Protein AF-A0A364ND54-F1 (afdb_monomer)

Mean predicted aligned error: 20.55 Å

pLDDT: mean 77.47, std 21.8, range [22.64, 97.38]

Radius of gyration: 62.03 Å; Cα contacts (8 Å, |Δi|>4): 1416; chains: 1; bounding box: 139×122×143 Å

Sequence (937 aa):
MTSRGRRSAYSSRDASPETRPEPYDPLRTETDPIELARLSEPSPDGRRTPGARGRSPDPLLSTPQEGLRPATPFGLSQSQSQYTPVTARNASPRPTVRSTRESTYTLNSLYYNKSRDADTQALVDRRAGELAQWHIYWTTPALVVSLFLAGFAAAVGHHLFYMHLNGQPATAQLKMVRYGTALAFFVKSTLVGTVIMCNRQRIWYTFRRKAMTINGIDGLFSATEDPTQFFLNWEMTKSGKLATFMAACTWLIPIASVLSPASLTSELRTLTEVDTCSAATLNFAQESTYDFRSMTSFYEKSLNFYNTTDIEAKKEGWFDYYDQPSKNARRLAFSSVYLQKPQPRENAAATFCGPGWNCTYAVNFMGPGYKCDDIEDAEKANAPFSFDLLAPKGNLTYYANVDEGDYEHQDPEKEGRSLGVMKSEPSIWIGYAINTSRLYDDDSPFRKTWEYVHEPKMFKCVMHYTNYTFEMKYNPKQNATRKQRNFVRPVIDTTVQWDESAETWTASPEKNFIRPDDDVGEYKLTATYHTLGALLRTFLRGTIEKNSVLITHTDLSETRLVNSSTAYPLVDLKTEMQDFFEDILITLFSEPNLVAGERQDVTCERSQTRMVYVYYKHSLWIGYAIVIATTFVFILVGAWSLHRNGVASDVLFSRIMATTRNPTLDQLSVGACLGGDPFPKELTKTKLRFGVLLENEPREGPLGKVEHCCFGTVGETKEIVKGGTYAGLKKWREDAVDEKEPLLSQCYHAYRRTEDIDRKGLFFSPGCLQICRPTPLYAATSRAEIVAYLHDAERGKIPTMTSATGSFDNSALSDETLESARSTKSKSVYTIRALDPSEYDFGTDETCAPIGSTPELLQEKAVKEEWAGMRVDLWDTGRDNNLLVKVQYWWRFEEIPDDEKTMDNMQRMGWRQCLHDIMYLGPKDGTEGAGEVEILE

Structure (mmCIF, N/CA/C/O backbone):
data_AF-A0A364ND54-F1
#
_entry.id   AF-A0A364ND54-F1
#
loop_
_atom_site.group_PDB
_atom_site.id
_atom_site.type_symbol
_atom_site.label_atom_id
_atom_site.label_alt_id
_atom_site.label_comp_id
_atom_site.label_asym_id
_atom_site.label_entity_id
_atom_site.label_seq_id
_atom_site.pdbx_PDB_ins_code
_atom_site.Cartn_x
_atom_site.Cartn_y
_atom_site.Cartn_z
_atom_site.occupancy
_atom_site.B_iso_or_equiv
_atom_site.auth_seq_id
_atom_site.auth_comp_id
_atom_site.auth_asym_id
_atom_site.auth_atom_id
_atom_site.pdbx_PDB_model_num
ATOM 1 N N . MET A 1 1 ? 36.980 -17.328 61.518 1.00 29.22 1 MET A N 1
ATOM 2 C CA . MET A 1 1 ? 38.121 -16.390 61.609 1.00 29.22 1 MET A CA 1
ATOM 3 C C . MET A 1 1 ? 37.597 -15.034 61.131 1.00 29.22 1 MET A C 1
ATOM 5 O O . MET A 1 1 ? 37.152 -14.970 60.000 1.00 29.22 1 MET A O 1
ATOM 9 N N . THR A 1 2 ? 37.181 -14.155 62.058 1.00 24.70 2 THR A N 1
ATOM 10 C CA . THR A 1 2 ? 37.876 -12.914 62.529 1.00 24.70 2 THR A CA 1
ATOM 11 C C . THR A 1 2 ? 37.548 -11.677 61.667 1.00 24.70 2 THR A C 1
ATOM 13 O O . THR A 1 2 ? 37.838 -11.714 60.483 1.00 24.70 2 THR A O 1
ATOM 16 N N . SER A 1 3 ? 36.983 -10.560 62.166 1.00 27.64 3 SER A N 1
ATOM 17 C CA . SER A 1 3 ? 36.490 -10.212 63.524 1.00 27.64 3 SER A CA 1
ATOM 18 C C . SER A 1 3 ? 35.541 -8.977 63.542 1.00 27.64 3 SER A C 1
ATOM 20 O O . SER A 1 3 ? 35.569 -8.165 62.628 1.00 27.64 3 SER A O 1
ATOM 22 N N . ARG A 1 4 ? 34.736 -8.852 64.620 1.00 28.45 4 ARG A N 1
ATOM 23 C CA . ARG A 1 4 ? 33.782 -7.771 65.044 1.00 28.45 4 ARG A CA 1
ATOM 24 C C . ARG A 1 4 ? 34.292 -6.317 64.837 1.00 28.45 4 ARG A C 1
ATOM 26 O O . ARG A 1 4 ? 35.499 -6.131 64.883 1.00 28.45 4 ARG A O 1
ATOM 33 N N . GLY A 1 5 ? 33.491 -5.234 64.750 1.00 26.89 5 GLY A N 1
ATOM 34 C CA . GLY A 1 5 ? 32.036 -4.931 64.917 1.00 26.89 5 GLY A CA 1
ATOM 35 C C . GLY A 1 5 ? 31.759 -3.456 64.473 1.00 26.89 5 GLY A C 1
ATOM 36 O O . GLY A 1 5 ? 32.576 -2.946 63.722 1.00 26.89 5 GLY A O 1
ATOM 37 N N . ARG A 1 6 ? 30.746 -2.647 64.875 1.00 26.97 6 ARG A N 1
ATOM 38 C CA . ARG A 1 6 ? 29.567 -2.702 65.794 1.00 26.97 6 ARG A CA 1
ATOM 39 C C . ARG A 1 6 ? 28.661 -1.436 65.535 1.00 26.97 6 ARG A C 1
ATOM 41 O O . ARG A 1 6 ? 29.173 -0.483 64.962 1.00 26.97 6 ARG A O 1
ATOM 48 N N . ARG A 1 7 ? 27.421 -1.367 66.084 1.00 25.02 7 ARG A N 1
ATOM 49 C CA . ARG A 1 7 ? 26.320 -0.334 65.956 1.00 25.02 7 ARG A CA 1
ATOM 50 C C . ARG A 1 7 ? 25.372 -0.600 64.749 1.00 25.02 7 ARG A C 1
ATOM 52 O O . ARG A 1 7 ? 25.896 -0.764 63.661 1.00 25.02 7 ARG A O 1
ATOM 59 N N . SER A 1 8 ? 24.038 -0.809 64.829 1.00 22.64 8 SER A N 1
ATOM 60 C CA . SER A 1 8 ? 22.907 -0.325 65.684 1.00 22.64 8 SER A CA 1
ATOM 61 C C . SER A 1 8 ? 22.381 1.062 65.267 1.00 22.64 8 SER A C 1
ATOM 63 O O . SER A 1 8 ? 23.207 1.963 65.198 1.00 22.64 8 SER A O 1
ATOM 65 N N . ALA A 1 9 ? 21.077 1.347 65.075 1.00 22.72 9 ALA A N 1
ATOM 66 C CA . ALA A 1 9 ? 19.834 0.537 64.994 1.00 22.72 9 ALA A CA 1
ATOM 67 C C . ALA A 1 9 ? 18.673 1.393 64.389 1.00 22.72 9 ALA A C 1
ATOM 69 O O . ALA A 1 9 ? 18.921 2.525 63.989 1.00 22.72 9 ALA A O 1
ATOM 70 N N . TYR A 1 10 ? 17.435 0.866 64.421 1.00 25.19 10 TYR A N 1
ATOM 71 C CA . TYR A 1 10 ? 16.130 1.471 64.065 1.00 25.19 10 TYR A CA 1
ATOM 72 C C . TYR A 1 10 ? 15.666 1.419 62.598 1.00 25.19 10 TYR A C 1
ATOM 74 O O . TYR A 1 10 ? 15.738 2.381 61.843 1.00 25.19 10 TYR A O 1
ATOM 82 N N . SER A 1 11 ? 15.042 0.283 62.270 1.00 25.55 11 SER A N 1
ATOM 83 C CA . SER A 1 11 ? 13.761 0.274 61.553 1.00 25.55 11 SER A CA 1
ATOM 84 C C . SER A 1 11 ? 12.656 0.509 62.591 1.00 25.55 11 SER A C 1
ATOM 86 O O . SER A 1 11 ? 12.653 -0.165 63.624 1.00 25.55 11 SER A O 1
ATOM 88 N N . SER A 1 12 ? 11.738 1.444 62.342 1.00 24.80 12 SER A N 1
ATOM 89 C CA . SER A 1 12 ? 10.510 1.572 63.128 1.00 24.80 12 SER A CA 1
ATOM 90 C C . SER A 1 12 ? 9.470 0.559 62.643 1.00 24.80 12 SER A C 1
ATOM 92 O O . SER A 1 12 ? 9.077 0.541 61.478 1.00 24.80 12 SER A O 1
ATOM 94 N N . ARG A 1 13 ? 9.025 -0.295 63.567 1.00 25.62 13 ARG A N 1
ATOM 95 C CA . ARG A 1 13 ? 7.655 -0.808 63.577 1.00 25.62 13 ARG A CA 1
ATOM 96 C C . ARG A 1 13 ? 6.924 0.083 64.569 1.00 25.62 13 ARG A C 1
ATOM 98 O O . ARG A 1 13 ? 7.332 0.091 65.726 1.00 25.62 13 ARG A O 1
ATOM 105 N N . ASP A 1 14 ? 5.874 0.762 64.136 1.00 24.30 14 ASP A N 1
ATOM 106 C CA . ASP A 1 14 ? 4.852 1.261 65.053 1.00 24.30 14 ASP A CA 1
ATOM 107 C C . ASP A 1 14 ? 3.580 0.425 64.889 1.00 24.30 14 ASP A C 1
ATOM 109 O O . ASP A 1 14 ? 3.388 -0.262 63.881 1.00 24.30 14 ASP A O 1
ATOM 113 N N . ALA A 1 15 ? 2.811 0.351 65.971 1.00 26.30 15 ALA A N 1
ATOM 114 C CA . ALA A 1 15 ? 1.828 -0.699 66.200 1.00 26.30 15 ALA A CA 1
ATOM 115 C C . ALA A 1 15 ? 0.475 -0.438 65.519 1.00 26.30 15 ALA A C 1
ATOM 117 O O . ALA A 1 15 ? 0.151 0.688 65.145 1.00 26.30 15 ALA A O 1
ATOM 118 N N . SER A 1 16 ? -0.346 -1.488 65.433 1.00 29.72 16 SER A N 1
ATOM 119 C CA . SER A 1 16 ? -1.775 -1.354 65.147 1.00 29.72 16 SER A CA 1
ATOM 120 C C . SER A 1 16 ? -2.444 -0.403 66.149 1.00 29.72 16 SER A C 1
ATOM 122 O O . SER A 1 16 ? -2.256 -0.586 67.355 1.00 29.72 16 SER A O 1
ATOM 124 N N . PRO A 1 17 ? -3.298 0.528 65.699 1.00 29.91 17 PRO A N 1
ATOM 125 C CA . PRO A 1 17 ? -4.340 1.089 66.540 1.00 29.91 17 PRO A CA 1
ATOM 126 C C . PRO A 1 17 ? -5.474 0.063 66.669 1.00 29.91 17 PRO A C 1
ATOM 128 O O . PRO A 1 17 ? -6.091 -0.321 65.674 1.00 29.91 17 PRO A O 1
ATOM 131 N N . GLU A 1 18 ? -5.782 -0.364 67.893 1.00 35.56 18 GLU A N 1
ATOM 132 C CA . GLU A 1 18 ? -7.069 -0.994 68.203 1.00 35.56 18 GLU A CA 1
ATOM 133 C C . GLU A 1 18 ? -8.176 0.073 68.187 1.00 35.56 18 GLU A C 1
ATOM 135 O O . GLU A 1 18 ? -8.581 0.592 69.225 1.00 35.56 18 GLU A O 1
ATOM 140 N N . THR A 1 19 ? -8.683 0.410 67.003 1.00 31.22 19 THR A N 1
ATOM 141 C CA . THR A 1 19 ? -9.905 1.213 66.843 1.00 31.22 19 THR A CA 1
ATOM 142 C C . THR A 1 19 ? -10.722 0.680 65.676 1.00 31.22 19 THR A C 1
ATOM 144 O O . THR A 1 19 ? -10.182 0.463 64.592 1.00 31.22 19 THR A O 1
ATOM 147 N N . ARG A 1 20 ? -12.028 0.472 65.897 1.00 33.88 20 ARG A N 1
ATOM 148 C CA . ARG A 1 20 ? -12.983 0.073 64.849 1.00 33.88 20 ARG A CA 1
ATOM 149 C C . ARG A 1 20 ? -12.904 1.049 63.663 1.00 33.88 20 ARG A C 1
ATOM 151 O O . ARG A 1 20 ? -12.904 2.253 63.919 1.00 33.88 20 ARG A O 1
ATOM 158 N N . PRO A 1 21 ? -12.905 0.581 62.404 1.00 30.84 21 PRO A N 1
ATOM 159 C CA . PRO A 1 21 ? -13.166 1.457 61.271 1.00 30.84 21 PRO A CA 1
ATOM 160 C C . PRO A 1 21 ? -14.627 1.919 61.331 1.00 30.84 21 PRO A C 1
ATOM 162 O O . PRO A 1 21 ? -15.536 1.089 61.331 1.00 30.84 21 PRO A O 1
ATOM 165 N N . GLU A 1 22 ? -14.853 3.230 61.391 1.00 37.72 22 GLU A N 1
ATOM 166 C CA . GLU A 1 22 ? -16.148 3.807 61.017 1.00 37.72 22 GLU A CA 1
ATOM 167 C C . GLU A 1 22 ? -16.327 3.756 59.484 1.00 37.72 22 GLU A C 1
ATOM 169 O O . GLU A 1 22 ? -15.338 3.590 58.758 1.00 37.72 22 GLU A O 1
ATOM 174 N N . PRO A 1 23 ? -17.566 3.873 58.965 1.00 35.34 23 PRO A N 1
ATOM 175 C CA . PRO A 1 23 ? -17.819 3.886 57.527 1.00 35.34 23 PRO A CA 1
ATOM 176 C C . PRO A 1 23 ? -17.063 5.012 56.810 1.00 35.34 23 PRO A C 1
ATOM 178 O O . PRO A 1 23 ? -16.914 6.118 57.327 1.00 35.34 23 PRO A O 1
ATOM 181 N N . TYR A 1 24 ? -16.599 4.730 55.594 1.00 35.66 24 TYR A N 1
ATOM 182 C CA . TYR A 1 24 ? -15.841 5.676 54.777 1.00 35.66 24 TYR A CA 1
ATOM 183 C C . TYR A 1 24 ? -16.745 6.790 54.215 1.00 35.66 24 TYR A C 1
ATOM 185 O O . TYR A 1 24 ? -17.520 6.554 53.290 1.00 35.66 24 TYR A O 1
ATOM 193 N N . ASP A 1 25 ? -16.612 8.001 54.761 1.00 40.47 25 ASP A N 1
ATOM 194 C CA . ASP A 1 25 ? -17.235 9.237 54.263 1.00 40.47 25 ASP A CA 1
ATOM 195 C C . ASP A 1 25 ? -16.256 9.993 53.332 1.00 40.47 25 ASP A C 1
ATOM 197 O O . ASP A 1 25 ? -15.161 10.364 53.772 1.00 40.47 25 ASP A O 1
ATOM 201 N N . PRO A 1 26 ? -16.605 10.233 52.051 1.00 37.75 26 PRO A N 1
ATOM 202 C CA . PRO A 1 26 ? -15.714 10.870 51.083 1.00 37.75 26 PRO A CA 1
ATOM 203 C C . PRO A 1 26 ? -15.603 12.407 51.191 1.00 37.75 26 PRO A C 1
ATOM 205 O O . PRO A 1 26 ? -14.864 12.991 50.400 1.00 37.75 26 PRO A O 1
ATOM 208 N N . LEU A 1 27 ? -16.303 13.088 52.112 1.00 43.00 27 LEU A N 1
ATOM 209 C CA . LEU A 1 27 ? -16.445 14.560 52.092 1.00 43.00 27 LEU A CA 1
ATOM 210 C C . LEU A 1 27 ? -15.583 15.358 53.095 1.00 43.00 27 LEU A C 1
ATOM 212 O O . LEU A 1 27 ? -15.770 16.567 53.242 1.00 43.00 27 LEU A O 1
ATOM 216 N N . ARG A 1 28 ? -14.608 14.743 53.779 1.00 34.09 28 ARG A N 1
ATOM 217 C CA . ARG A 1 28 ? -13.823 15.423 54.833 1.00 34.09 28 ARG A CA 1
ATOM 218 C C . ARG A 1 28 ? -12.463 15.962 54.358 1.00 34.09 28 ARG A C 1
ATOM 220 O O . ARG A 1 28 ? -11.417 15.403 54.673 1.00 34.09 28 ARG A O 1
ATOM 227 N N . THR A 1 29 ? -12.468 17.086 53.637 1.00 41.03 29 THR A N 1
ATOM 228 C CA . THR A 1 29 ? -11.254 17.744 53.107 1.00 41.03 29 THR A CA 1
ATOM 229 C C . THR A 1 29 ? -10.763 18.930 53.949 1.00 41.03 29 THR A C 1
ATOM 231 O O . THR A 1 29 ? -10.883 20.079 53.530 1.00 41.03 29 THR A O 1
AT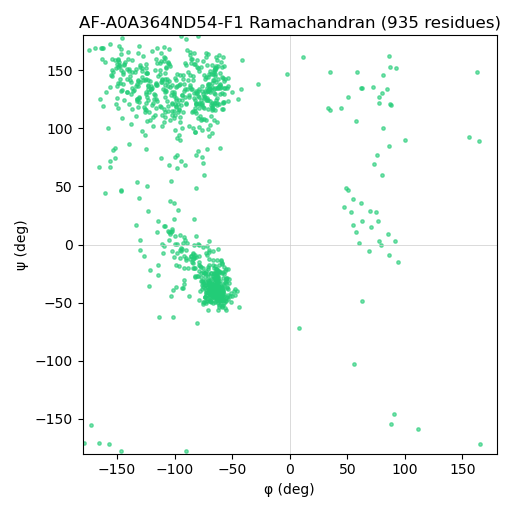OM 234 N N . GLU A 1 30 ? -10.133 18.669 55.097 1.00 36.59 30 GLU A N 1
ATOM 235 C CA . GLU A 1 30 ? -9.205 19.627 55.720 1.00 36.59 30 GLU A CA 1
ATOM 236 C C . GLU A 1 30 ? -7.956 18.892 56.238 1.00 36.59 30 GLU A C 1
ATOM 238 O O . GLU A 1 30 ? -8.060 17.853 56.883 1.00 36.59 30 GLU A O 1
ATOM 243 N N . THR A 1 31 ? -6.774 19.460 55.968 1.00 38.62 31 THR A N 1
ATOM 244 C CA . THR A 1 31 ? -5.422 18.930 56.268 1.00 38.62 31 THR A CA 1
ATOM 245 C C . THR A 1 31 ? -4.903 17.756 55.421 1.00 38.62 31 THR A C 1
ATOM 247 O O . THR A 1 31 ? -4.608 16.687 55.935 1.00 38.62 31 THR A O 1
ATOM 250 N N . ASP A 1 32 ? -4.617 18.030 54.143 1.00 31.77 32 ASP A N 1
ATOM 251 C CA . ASP A 1 32 ? -3.506 17.372 53.436 1.00 31.77 32 ASP A CA 1
ATOM 252 C C . ASP A 1 32 ? -2.766 18.404 52.550 1.00 31.77 32 ASP A C 1
ATOM 254 O O . ASP A 1 32 ? -3.402 19.057 51.714 1.00 31.77 32 ASP A O 1
ATOM 258 N N . PRO A 1 33 ? -1.452 18.650 52.735 1.00 36.56 33 PRO A N 1
ATOM 259 C CA . PRO A 1 33 ? -0.701 19.594 51.910 1.00 36.56 33 PRO A CA 1
ATOM 260 C C . PRO A 1 33 ? -0.262 18.950 50.586 1.00 36.56 33 PRO A C 1
ATOM 262 O O . PRO A 1 33 ? 0.503 17.989 50.557 1.00 36.56 33 PRO A O 1
ATOM 265 N N . ILE A 1 34 ? -0.694 19.531 49.465 1.00 32.62 34 ILE A N 1
ATOM 266 C CA . ILE A 1 34 ? -0.328 19.071 48.118 1.00 32.62 34 ILE A CA 1
ATOM 267 C C . ILE A 1 34 ? 1.154 19.384 47.827 1.00 32.62 34 ILE A C 1
ATOM 269 O O . ILE A 1 34 ? 1.490 20.492 47.402 1.00 32.62 34 ILE A O 1
ATOM 273 N N . GLU A 1 35 ? 2.049 18.401 47.972 1.00 32.69 35 GLU A N 1
ATOM 274 C CA . GLU A 1 35 ? 3.421 18.485 47.440 1.00 32.69 35 GLU A CA 1
ATOM 275 C C . GLU A 1 35 ? 3.460 18.257 45.914 1.00 32.69 35 GLU A C 1
ATOM 277 O O . GLU A 1 35 ? 3.921 17.233 45.412 1.00 32.69 35 GLU A O 1
ATOM 282 N N . LEU A 1 36 ? 3.033 19.260 45.140 1.00 36.19 36 LEU A N 1
ATOM 283 C CA . LEU A 1 36 ? 3.310 19.342 43.698 1.00 36.19 36 LEU A CA 1
ATOM 284 C C . LEU A 1 36 ? 4.509 20.258 43.416 1.00 36.19 36 LEU A C 1
ATOM 286 O O . LEU A 1 36 ? 4.389 21.307 42.785 1.00 36.19 36 LEU A O 1
ATOM 290 N N . ALA A 1 37 ? 5.694 19.843 43.874 1.00 39.09 37 ALA A N 1
ATOM 291 C CA . ALA A 1 37 ? 6.944 20.544 43.582 1.00 39.09 37 ALA A CA 1
ATOM 292 C C . ALA A 1 37 ? 8.181 19.620 43.586 1.00 39.09 37 ALA A C 1
ATOM 294 O O . ALA A 1 37 ? 8.980 19.693 44.517 1.00 39.09 37 ALA A O 1
ATOM 295 N N . ARG A 1 38 ? 8.350 18.795 42.530 1.00 35.59 38 ARG A N 1
ATOM 296 C CA . ARG A 1 38 ? 9.637 18.327 41.927 1.00 35.59 38 ARG A CA 1
ATOM 297 C C . ARG A 1 38 ? 9.434 17.109 41.006 1.00 35.59 38 ARG A C 1
ATOM 299 O O . ARG A 1 38 ? 9.630 15.980 41.432 1.00 35.59 38 ARG A O 1
ATOM 306 N N . LEU A 1 39 ? 9.158 17.330 39.720 1.00 31.11 39 LEU A N 1
ATOM 307 C CA . LEU A 1 39 ? 9.501 16.372 38.653 1.00 31.11 39 LEU A CA 1
ATOM 308 C C . LEU A 1 39 ? 9.727 17.125 37.331 1.00 31.11 39 LEU A C 1
ATOM 310 O O . LEU A 1 39 ? 8.840 17.231 36.489 1.00 31.11 39 LEU A O 1
ATOM 314 N N . SER A 1 40 ? 10.935 17.665 37.155 1.00 30.92 40 SER A N 1
ATOM 315 C CA . SER A 1 40 ? 11.395 18.206 35.869 1.00 30.92 40 SER A CA 1
ATOM 316 C C . SER A 1 40 ? 12.929 18.217 35.784 1.00 30.92 40 SER A C 1
ATOM 318 O O . SER A 1 40 ? 13.554 19.275 35.823 1.00 30.92 40 SER A O 1
ATOM 320 N N . GLU A 1 41 ? 13.535 17.035 35.654 1.00 31.66 41 GLU A N 1
ATOM 321 C CA . GLU A 1 41 ? 14.938 16.878 35.241 1.00 31.66 41 GLU A CA 1
ATOM 322 C C . GLU A 1 41 ? 15.028 16.014 33.974 1.00 31.66 41 GLU A C 1
ATOM 324 O O . GLU A 1 41 ? 14.746 14.816 34.015 1.00 31.66 41 GLU A O 1
ATOM 329 N N . PRO A 1 42 ? 15.457 16.593 32.842 1.00 32.03 42 PRO A N 1
ATOM 330 C CA . PRO A 1 42 ? 16.060 15.862 31.738 1.00 32.03 42 PRO A CA 1
ATOM 331 C C . PRO A 1 42 ? 17.586 15.820 31.913 1.00 32.03 42 PRO A C 1
ATOM 333 O O . PRO A 1 42 ? 18.224 16.853 32.118 1.00 32.03 42 PRO A O 1
ATOM 336 N N . SER A 1 43 ? 18.179 14.634 31.766 1.00 28.39 43 SER A N 1
ATOM 337 C CA . SER A 1 43 ? 19.639 14.465 31.725 1.00 28.39 43 SER A CA 1
ATOM 338 C C . SER A 1 43 ? 20.260 15.221 30.531 1.00 28.39 43 SER A C 1
ATOM 340 O O . SER A 1 43 ? 19.705 15.145 29.428 1.00 28.39 43 SER A O 1
ATOM 342 N N . PRO A 1 44 ? 21.390 15.936 30.696 1.00 33.53 44 PRO A N 1
ATOM 343 C CA . PRO A 1 44 ? 22.013 16.687 29.614 1.00 33.53 44 PRO A CA 1
ATOM 344 C C . PRO A 1 44 ? 23.138 15.899 28.933 1.00 33.53 44 PRO A C 1
ATOM 346 O O . PRO A 1 44 ? 24.139 15.585 29.572 1.00 33.53 44 PRO A O 1
ATOM 349 N N . ASP A 1 45 ? 23.061 15.708 27.611 1.00 31.39 45 ASP A N 1
ATOM 350 C CA . ASP A 1 45 ? 24.290 15.568 26.822 1.00 31.39 45 ASP A CA 1
ATOM 351 C C . ASP A 1 45 ? 24.155 15.975 25.341 1.00 31.39 45 ASP A C 1
ATOM 353 O O . ASP A 1 45 ? 23.136 15.751 24.688 1.00 31.39 45 ASP A O 1
ATOM 357 N N . GLY A 1 46 ? 25.234 16.547 24.794 1.00 31.84 46 GLY A N 1
ATOM 358 C CA . GLY A 1 46 ? 25.521 16.498 23.354 1.00 31.84 46 GLY A CA 1
ATOM 359 C C . GLY A 1 46 ? 24.820 17.452 22.365 1.00 31.84 46 GLY A C 1
ATOM 360 O O . GLY A 1 46 ? 24.285 16.975 21.365 1.00 31.84 46 GLY A O 1
ATOM 361 N N . ARG A 1 47 ? 24.948 18.788 22.502 1.00 27.59 47 ARG A N 1
ATOM 362 C CA . ARG A 1 47 ? 24.998 19.725 21.338 1.00 27.59 47 ARG A CA 1
ATOM 363 C C . ARG A 1 47 ? 25.572 21.102 21.705 1.00 27.59 47 ARG A C 1
ATOM 365 O O . ARG A 1 47 ? 24.990 21.821 22.509 1.00 27.59 47 ARG A O 1
ATOM 372 N N . ARG A 1 48 ? 26.693 21.497 21.083 1.00 27.17 48 ARG A N 1
ATOM 373 C CA . ARG A 1 48 ? 27.273 22.853 21.198 1.00 27.17 48 ARG A CA 1
ATOM 374 C C . ARG A 1 48 ? 26.903 23.741 20.006 1.00 27.17 48 ARG A C 1
ATOM 376 O O . ARG A 1 48 ? 26.861 23.292 18.865 1.00 27.17 48 ARG A O 1
ATOM 383 N N . THR A 1 49 ? 26.656 25.006 20.322 1.00 31.77 49 THR A N 1
ATOM 384 C CA . THR A 1 49 ? 26.260 26.122 19.450 1.00 31.77 49 THR A CA 1
ATOM 385 C C . THR A 1 49 ? 27.464 26.891 18.867 1.00 31.77 49 THR A C 1
ATOM 387 O O . THR A 1 49 ? 28.594 26.690 19.315 1.00 31.77 49 THR A O 1
ATOM 390 N N . PRO A 1 50 ? 27.253 27.766 17.858 1.00 34.31 50 PRO A N 1
ATOM 391 C CA . PRO A 1 50 ? 28.321 28.537 17.216 1.00 34.31 50 PRO A CA 1
ATOM 392 C C . PRO A 1 50 ? 28.707 29.803 18.003 1.00 34.31 50 PRO A C 1
ATOM 394 O O . PRO A 1 50 ? 27.886 30.384 18.709 1.00 34.31 50 PRO A O 1
ATOM 397 N N . GLY A 1 51 ? 29.944 30.276 17.815 1.00 30.00 51 GLY A N 1
ATOM 398 C CA . GLY A 1 51 ? 30.456 31.540 18.361 1.00 30.00 51 GLY A CA 1
ATOM 399 C C . GLY A 1 51 ? 31.132 32.397 17.285 1.00 30.00 51 GLY A C 1
ATOM 400 O O . GLY A 1 51 ? 31.606 31.867 16.280 1.00 30.00 51 GLY A O 1
ATOM 401 N N . ALA A 1 52 ? 31.173 33.720 17.478 1.00 28.86 52 ALA A N 1
ATOM 402 C CA . ALA A 1 52 ? 31.684 34.664 16.482 1.00 28.86 52 ALA A CA 1
ATOM 403 C C . ALA A 1 52 ? 32.528 35.808 17.082 1.00 28.86 52 ALA A C 1
ATOM 405 O O . ALA A 1 52 ? 32.207 36.322 18.150 1.00 28.86 52 ALA A O 1
ATOM 406 N N . ARG A 1 53 ? 33.498 36.272 16.270 1.00 29.09 53 ARG A N 1
ATOM 407 C CA . ARG A 1 53 ? 34.318 37.511 16.345 1.00 29.09 53 ARG A CA 1
ATOM 408 C C . ARG A 1 53 ? 35.495 37.579 17.341 1.00 29.09 53 ARG A C 1
ATOM 410 O O . ARG A 1 53 ? 35.286 37.665 18.542 1.00 29.09 53 ARG A O 1
ATOM 417 N N . GLY A 1 54 ? 36.706 37.821 16.801 1.00 27.33 54 GLY A N 1
ATOM 418 C CA . GLY A 1 54 ? 37.666 38.743 17.441 1.00 27.33 54 GLY A CA 1
ATOM 419 C C . GLY A 1 54 ? 39.180 38.590 17.174 1.00 27.33 54 GLY A C 1
ATOM 420 O O . GLY A 1 54 ? 39.856 37.993 17.994 1.00 27.33 54 GLY A O 1
ATOM 421 N N . ARG A 1 55 ? 39.705 39.311 16.160 1.00 26.75 55 ARG A N 1
ATOM 422 C CA . ARG A 1 55 ? 41.114 39.776 15.954 1.00 26.75 55 ARG A CA 1
ATOM 423 C C . ARG A 1 55 ? 42.256 38.798 15.565 1.00 26.75 55 ARG A C 1
ATOM 425 O O . ARG A 1 55 ? 42.447 37.744 16.151 1.00 26.75 55 ARG A O 1
ATOM 432 N N . SER A 1 56 ? 43.049 39.276 14.595 1.00 27.17 56 SER A N 1
ATOM 433 C CA . SER A 1 56 ? 44.287 38.729 13.987 1.00 27.17 56 SER A CA 1
ATOM 434 C C . SER A 1 56 ? 45.570 39.300 14.670 1.00 27.17 56 SER A C 1
ATOM 436 O O . SER A 1 56 ? 45.383 40.116 15.581 1.00 27.17 56 SER A O 1
ATOM 438 N N . PRO A 1 57 ? 46.838 38.939 14.305 1.00 38.06 57 PRO A N 1
ATOM 439 C CA . PRO A 1 57 ? 47.408 38.952 12.933 1.00 38.06 57 PRO A CA 1
ATOM 440 C C . PRO A 1 57 ? 48.271 37.740 12.473 1.00 38.06 57 PRO A C 1
ATOM 442 O O . PRO A 1 57 ? 48.960 37.120 13.272 1.00 38.06 57 PRO A O 1
ATOM 445 N N . ASP A 1 58 ? 48.196 37.468 11.158 1.00 27.50 58 ASP A N 1
ATOM 446 C CA . ASP A 1 58 ? 49.209 37.129 10.116 1.00 27.50 58 ASP A CA 1
ATOM 447 C C . ASP A 1 58 ? 50.683 36.766 10.465 1.00 27.50 58 ASP A C 1
ATOM 449 O O . ASP A 1 58 ? 51.168 37.185 11.515 1.00 27.50 58 ASP A O 1
ATOM 453 N N . PRO A 1 59 ? 51.468 36.108 9.553 1.00 43.81 59 PRO A N 1
ATOM 454 C CA . PRO A 1 59 ? 51.212 35.884 8.105 1.00 43.81 59 PRO A CA 1
ATOM 455 C C . PRO A 1 59 ? 51.519 34.471 7.518 1.00 43.81 59 PRO A C 1
ATOM 457 O O . PRO A 1 59 ? 52.402 33.771 8.006 1.00 43.81 59 PRO A O 1
ATOM 460 N N . LEU A 1 60 ? 50.902 34.112 6.370 1.00 26.05 60 LEU A N 1
ATOM 461 C CA . LEU A 1 60 ? 51.570 33.937 5.044 1.00 26.05 60 LEU A CA 1
ATOM 462 C C . LEU A 1 60 ? 50.768 33.130 3.981 1.00 26.05 60 LEU A C 1
ATOM 464 O O . LEU A 1 60 ? 50.094 32.155 4.291 1.00 26.05 60 LEU A O 1
ATOM 468 N N . LEU A 1 61 ? 50.992 33.505 2.706 1.00 28.64 61 LEU A N 1
ATOM 469 C CA . LEU A 1 61 ? 50.737 32.781 1.433 1.00 28.64 61 LEU A CA 1
ATOM 470 C C . LEU A 1 61 ? 49.293 32.647 0.866 1.00 28.64 61 LEU A C 1
ATOM 472 O O . LEU A 1 61 ? 48.674 31.588 0.851 1.00 28.64 61 LEU A O 1
ATOM 476 N N . SER A 1 62 ? 48.840 33.760 0.267 1.00 26.42 62 SER A N 1
ATOM 477 C CA . SER A 1 62 ? 48.364 33.914 -1.140 1.00 26.42 62 SER A CA 1
ATOM 478 C C . SER A 1 62 ? 48.430 32.684 -2.082 1.00 26.42 62 SER A C 1
ATOM 480 O O . SER A 1 62 ? 49.422 31.962 -2.047 1.00 26.42 62 SER A O 1
ATOM 482 N N . THR A 1 63 ? 47.535 32.448 -3.062 1.00 28.34 63 THR A N 1
ATOM 483 C CA . THR A 1 63 ? 46.474 33.273 -3.718 1.00 28.34 63 THR A CA 1
ATOM 484 C C . THR A 1 63 ? 45.469 32.347 -4.473 1.00 28.34 63 THR A C 1
ATOM 486 O O . THR A 1 63 ? 45.752 31.155 -4.582 1.00 28.34 63 THR A O 1
ATOM 489 N N . PRO A 1 64 ? 44.295 32.821 -4.963 1.00 31.42 64 PRO A N 1
ATOM 490 C CA . PRO A 1 64 ? 43.071 32.002 -4.945 1.00 31.42 64 PRO A CA 1
ATOM 491 C C . PRO A 1 64 ? 42.460 31.581 -6.306 1.00 31.42 64 PRO A C 1
ATOM 493 O O . PRO A 1 64 ? 42.767 32.130 -7.361 1.00 31.42 64 PRO A O 1
ATOM 496 N N . GLN A 1 65 ? 41.495 30.652 -6.234 1.00 34.03 65 GLN A N 1
ATOM 497 C CA . GLN A 1 65 ? 40.372 30.534 -7.182 1.00 34.03 65 GLN A CA 1
ATOM 498 C C . GLN A 1 65 ? 39.310 31.602 -6.878 1.00 34.03 65 GLN A C 1
ATOM 500 O O . GLN A 1 65 ? 39.088 31.889 -5.704 1.00 34.03 65 GLN A O 1
ATOM 505 N N . GLU A 1 66 ? 38.525 32.047 -7.867 1.00 27.39 66 GLU A N 1
ATOM 506 C CA . GLU A 1 66 ? 37.182 32.562 -7.561 1.00 27.39 66 GLU A CA 1
ATOM 507 C C . GLU A 1 66 ? 36.168 32.439 -8.714 1.00 27.39 66 GLU A C 1
ATOM 509 O O . GLU A 1 66 ? 36.514 32.554 -9.886 1.00 27.39 66 GLU A O 1
ATOM 514 N N . GLY A 1 67 ? 34.897 32.258 -8.334 1.00 27.58 67 GLY A N 1
ATOM 515 C CA . GLY A 1 67 ? 33.774 33.004 -8.916 1.00 27.58 67 GLY A CA 1
ATOM 516 C C . GLY A 1 67 ? 33.210 32.539 -10.262 1.00 27.58 67 GLY A C 1
ATOM 517 O O . GLY A 1 67 ? 33.684 32.934 -11.321 1.00 27.58 67 GLY A O 1
ATOM 518 N N . LEU A 1 68 ? 32.090 31.808 -10.234 1.00 29.00 68 LEU A N 1
ATOM 519 C CA . LEU A 1 68 ? 31.335 31.429 -11.436 1.00 29.00 68 LEU A CA 1
ATOM 520 C C . LEU A 1 68 ? 29.877 31.915 -11.349 1.00 29.00 68 LEU A C 1
ATOM 522 O O . LEU A 1 68 ? 29.220 31.669 -10.338 1.00 29.00 68 LEU A O 1
ATOM 526 N N . ARG A 1 69 ? 29.372 32.455 -12.477 1.00 27.42 69 ARG A N 1
ATOM 527 C CA . ARG A 1 69 ? 27.979 32.862 -12.821 1.00 27.42 69 ARG A CA 1
ATOM 528 C C . ARG A 1 69 ? 27.590 34.331 -12.530 1.00 27.42 69 ARG A C 1
ATOM 530 O O . ARG A 1 69 ? 28.009 34.869 -11.515 1.00 27.42 69 ARG A O 1
ATOM 537 N N . PRO A 1 70 ? 26.627 34.907 -13.290 1.00 46.97 70 PRO A N 1
ATOM 538 C CA . PRO A 1 70 ? 26.362 34.710 -14.730 1.00 46.97 70 PRO A CA 1
ATOM 539 C C . PRO A 1 70 ? 26.002 36.014 -15.494 1.00 46.97 70 PRO A C 1
ATOM 541 O O . PRO A 1 70 ? 25.324 36.882 -14.952 1.00 46.97 70 PRO A O 1
ATOM 544 N N . ALA A 1 71 ? 26.315 36.107 -16.796 1.00 24.34 71 ALA A N 1
ATOM 545 C CA . ALA A 1 71 ? 25.750 37.149 -17.669 1.00 24.34 71 ALA A CA 1
ATOM 546 C C . ALA A 1 71 ? 25.609 36.713 -19.146 1.00 24.34 71 ALA A C 1
ATOM 548 O O . ALA A 1 71 ? 26.570 36.270 -19.765 1.00 24.34 71 ALA A O 1
ATOM 549 N N . THR A 1 72 ? 24.386 36.862 -19.672 1.00 28.22 72 THR A N 1
ATOM 550 C CA . THR A 1 72 ? 23.981 37.143 -21.075 1.00 28.22 72 THR A CA 1
ATOM 551 C C . THR A 1 72 ? 24.806 36.603 -22.267 1.00 28.22 72 THR A C 1
ATOM 553 O O . THR A 1 72 ? 25.897 37.106 -22.536 1.00 28.22 72 THR A O 1
ATOM 556 N N . PRO A 1 73 ? 24.225 35.734 -23.123 1.00 33.12 73 PRO A N 1
ATOM 557 C CA . PRO A 1 73 ? 24.815 35.337 -24.400 1.00 33.12 73 PRO A CA 1
ATOM 558 C C . PRO A 1 73 ? 24.280 36.181 -25.574 1.00 33.12 73 PRO A C 1
ATOM 560 O O . PRO A 1 73 ? 23.305 35.796 -26.207 1.00 33.12 73 PRO A O 1
ATOM 563 N N . PHE A 1 74 ? 24.920 37.309 -25.901 1.00 35.28 74 PHE A N 1
ATOM 564 C CA . PHE A 1 74 ? 24.779 37.960 -27.220 1.00 35.28 74 PHE A CA 1
ATOM 565 C C . PHE A 1 74 ? 26.030 38.786 -27.561 1.00 35.28 74 PHE A C 1
ATOM 567 O O . PHE A 1 74 ? 26.071 40.003 -27.398 1.00 35.28 74 PHE A O 1
ATOM 574 N N . GLY A 1 75 ? 27.067 38.102 -28.049 1.00 25.66 75 GLY A N 1
ATOM 575 C CA . GLY A 1 75 ? 28.250 38.724 -28.642 1.00 25.66 75 GLY A CA 1
ATOM 576 C C . GLY A 1 75 ? 28.148 38.737 -30.165 1.00 25.66 75 GLY A C 1
ATOM 577 O O . GLY A 1 75 ? 28.567 37.785 -30.814 1.00 25.66 75 GLY A O 1
ATOM 578 N N . LEU A 1 76 ? 27.604 39.813 -30.741 1.00 34.72 76 LEU A N 1
ATOM 579 C CA . LEU A 1 76 ? 27.760 40.098 -32.171 1.00 34.72 76 LEU A CA 1
ATOM 580 C C . LEU A 1 76 ? 29.242 40.396 -32.439 1.00 34.72 76 LEU A C 1
ATOM 582 O O . LEU A 1 76 ? 29.725 41.462 -32.057 1.00 34.72 76 LEU A O 1
ATOM 586 N N . SER A 1 77 ? 29.972 39.476 -33.076 1.00 28.66 77 SER A N 1
ATOM 587 C CA . SER A 1 77 ? 31.368 39.731 -33.435 1.00 28.66 77 SER A CA 1
ATOM 588 C C . SER A 1 77 ? 31.444 40.814 -34.514 1.00 28.66 77 SER A C 1
ATOM 590 O O . SER A 1 77 ? 30.950 40.667 -35.634 1.00 28.66 77 SER A O 1
ATOM 592 N N . GLN A 1 78 ? 32.058 41.945 -34.161 1.00 30.14 78 GLN A N 1
ATOM 593 C CA . GLN A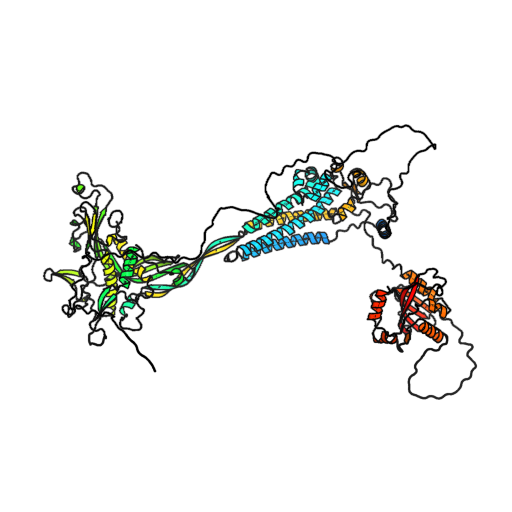 1 78 ? 32.387 42.986 -35.127 1.00 30.14 78 GLN A CA 1
ATOM 594 C C . GLN A 1 78 ? 33.372 42.451 -36.168 1.00 30.14 78 GLN A C 1
ATOM 596 O O . GLN A 1 78 ? 34.292 41.692 -35.869 1.00 30.14 78 GLN A O 1
ATOM 601 N N . SER A 1 79 ? 33.186 42.883 -37.411 1.00 39.84 79 SER A N 1
ATOM 602 C CA . SER A 1 79 ? 34.018 42.473 -38.534 1.00 39.84 79 SER A CA 1
ATOM 603 C C . SER A 1 79 ? 35.392 43.145 -38.513 1.00 39.84 79 SER A C 1
ATOM 605 O O . SER A 1 79 ? 35.487 44.349 -38.759 1.00 39.84 79 SER A O 1
ATOM 607 N N . GLN A 1 80 ? 36.455 42.353 -38.390 1.00 33.12 80 GLN A N 1
ATOM 608 C CA . GLN A 1 80 ? 37.742 42.664 -39.014 1.00 33.12 80 GLN A CA 1
ATOM 609 C C . GLN A 1 80 ? 38.195 41.462 -39.849 1.00 33.12 80 GLN A C 1
ATOM 611 O O . GLN A 1 80 ? 38.347 40.356 -39.343 1.00 33.12 80 GLN A O 1
ATOM 616 N N . SER A 1 81 ? 38.344 41.683 -41.158 1.00 37.19 81 SER A N 1
ATOM 617 C CA . SER A 1 81 ? 38.854 40.679 -42.097 1.00 37.19 81 SER A CA 1
ATOM 618 C C . SER A 1 81 ? 40.342 40.466 -41.851 1.00 37.19 81 SER A C 1
ATOM 620 O O . SER A 1 81 ? 41.113 41.420 -41.939 1.00 37.19 81 SER A O 1
ATOM 622 N N . GLN A 1 82 ? 40.751 39.222 -41.602 1.00 40.44 82 GLN A N 1
ATOM 623 C CA . GLN A 1 82 ? 42.160 38.863 -41.415 1.00 40.44 82 GLN A CA 1
ATOM 624 C C . GLN A 1 82 ? 42.907 38.638 -42.747 1.00 40.44 82 GLN A C 1
ATOM 626 O O . GLN A 1 82 ? 44.107 38.376 -42.753 1.00 40.44 82 GLN A O 1
ATOM 631 N N . TYR A 1 83 ? 42.212 38.785 -43.881 1.00 39.66 83 TYR A N 1
ATOM 632 C CA . TYR A 1 83 ? 42.768 38.654 -45.227 1.00 39.66 83 TYR A CA 1
ATOM 633 C C . TYR A 1 83 ? 43.007 40.025 -45.867 1.00 39.66 83 TYR A C 1
ATOM 635 O O . TYR A 1 83 ? 42.072 40.812 -46.041 1.00 39.66 83 TYR A O 1
ATOM 643 N N . THR A 1 84 ? 44.261 40.300 -46.236 1.00 40.72 84 THR A N 1
ATOM 644 C CA . THR A 1 84 ? 44.699 41.527 -46.918 1.00 40.72 84 THR A CA 1
ATOM 645 C C . THR A 1 84 ? 44.931 41.281 -48.418 1.00 40.72 84 THR A C 1
ATOM 647 O O . THR A 1 84 ? 45.668 40.365 -48.783 1.00 40.72 84 THR A O 1
ATOM 650 N N . PRO A 1 85 ? 44.348 42.091 -49.323 1.00 41.47 85 PRO A N 1
ATOM 651 C CA . PRO A 1 85 ? 44.619 41.984 -50.754 1.00 41.47 85 PRO A CA 1
ATOM 652 C C . PRO A 1 85 ? 45.958 42.643 -51.120 1.00 41.47 85 PRO A C 1
ATOM 654 O O . PRO A 1 85 ? 46.245 43.776 -50.725 1.00 41.47 85 PRO A O 1
ATOM 657 N N . VAL A 1 86 ? 46.771 41.953 -51.923 1.00 31.14 86 VAL A N 1
ATOM 658 C CA . VAL A 1 86 ? 48.048 42.481 -52.431 1.00 31.14 86 VAL A CA 1
ATOM 659 C C . VAL A 1 86 ? 47.785 43.528 -53.519 1.00 31.14 86 VAL A C 1
ATOM 661 O O . VAL A 1 86 ? 47.080 43.265 -54.489 1.00 31.14 86 VAL A O 1
ATOM 664 N N . THR A 1 87 ? 48.366 44.721 -53.371 1.00 33.88 87 THR A N 1
ATOM 665 C CA . THR A 1 87 ? 48.220 45.844 -54.316 1.00 33.88 87 THR A CA 1
ATOM 666 C C . THR A 1 87 ? 49.471 46.035 -55.176 1.00 33.88 87 THR A C 1
ATOM 668 O O . THR A 1 87 ? 50.599 45.922 -54.700 1.00 33.88 87 THR A O 1
ATOM 671 N N . ALA A 1 88 ? 49.274 46.343 -56.460 1.00 40.81 88 ALA A N 1
ATOM 672 C CA . ALA A 1 88 ? 50.355 46.550 -57.425 1.00 40.81 88 ALA A CA 1
ATOM 673 C C . ALA A 1 88 ? 51.009 47.943 -57.298 1.00 40.81 88 ALA A C 1
ATOM 675 O O . ALA A 1 88 ? 50.336 48.928 -56.990 1.00 40.81 88 ALA A O 1
ATOM 676 N N . ARG A 1 89 ? 52.311 48.052 -57.612 1.00 31.19 89 ARG A N 1
ATOM 677 C CA . ARG A 1 89 ? 53.032 49.334 -57.753 1.00 31.19 89 ARG A CA 1
ATOM 678 C C . ARG A 1 89 ? 53.974 49.347 -58.963 1.00 31.19 89 ARG A C 1
ATOM 680 O O . ARG A 1 89 ? 54.672 48.374 -59.223 1.00 31.19 89 ARG A O 1
ATOM 687 N N . ASN A 1 90 ? 54.001 50.487 -59.655 1.00 29.88 90 ASN A N 1
ATOM 688 C CA . ASN A 1 90 ? 54.812 50.780 -60.845 1.00 29.88 90 ASN A CA 1
ATOM 689 C C . ASN A 1 90 ? 55.998 51.722 -60.528 1.00 29.88 90 ASN A C 1
ATOM 691 O O . ASN A 1 90 ? 55.886 52.531 -59.615 1.00 29.88 90 ASN A O 1
ATOM 695 N N . ALA A 1 91 ? 57.040 51.666 -61.380 1.00 29.28 91 ALA A N 1
ATOM 696 C CA . ALA A 1 91 ? 58.054 52.705 -61.692 1.00 29.28 91 ALA A CA 1
ATOM 697 C C . ALA A 1 91 ? 58.921 53.280 -60.525 1.00 29.28 91 ALA A C 1
ATOM 699 O O . ALA A 1 91 ? 58.408 53.988 -59.672 1.00 29.28 91 ALA A O 1
ATOM 700 N N . SER A 1 92 ? 60.226 52.964 -60.359 1.00 30.30 92 SER A N 1
ATOM 701 C CA . SER A 1 92 ? 61.450 53.263 -61.177 1.00 30.30 92 SER A CA 1
ATOM 702 C C . SER A 1 92 ? 62.033 54.686 -60.954 1.00 30.30 92 SER A C 1
ATOM 704 O O . SER A 1 92 ? 61.204 55.576 -60.787 1.00 30.30 92 SER A O 1
ATOM 706 N N . PRO A 1 93 ? 63.375 54.957 -61.003 1.00 40.66 93 PRO A N 1
ATOM 707 C CA . PRO A 1 93 ? 64.391 54.288 -61.850 1.00 40.66 93 PRO A CA 1
ATOM 708 C C . PRO A 1 93 ? 65.818 53.992 -61.273 1.00 40.66 93 PRO A C 1
ATOM 710 O O . PRO A 1 93 ? 66.414 54.808 -60.587 1.00 40.66 93 PRO A O 1
ATOM 713 N N . ARG A 1 94 ? 66.369 52.820 -61.662 1.00 27.44 94 ARG A N 1
ATOM 714 C CA . ARG A 1 94 ? 67.651 52.528 -62.388 1.00 27.44 94 ARG A CA 1
ATOM 715 C C . ARG A 1 94 ? 68.942 53.380 -62.176 1.00 27.44 94 ARG A C 1
ATOM 717 O O . ARG A 1 94 ? 68.835 54.593 -62.062 1.00 27.44 94 ARG A O 1
ATOM 724 N N . PRO A 1 95 ? 70.165 52.780 -62.300 1.00 39.25 95 PRO A N 1
ATOM 725 C CA . PRO A 1 95 ? 70.621 52.215 -63.593 1.00 39.25 95 PRO A CA 1
ATOM 726 C C . PRO A 1 95 ? 71.490 50.925 -63.632 1.00 39.25 95 PRO A C 1
ATOM 728 O O . PRO A 1 95 ? 72.417 50.749 -62.856 1.00 39.25 95 PRO A O 1
ATOM 731 N N . THR A 1 96 ? 71.251 50.144 -64.709 1.00 25.64 96 THR A N 1
ATOM 732 C CA . THR A 1 96 ? 72.180 49.267 -65.493 1.00 25.64 96 THR A CA 1
ATOM 733 C C . THR A 1 96 ? 72.865 48.068 -64.806 1.00 25.64 96 THR A C 1
ATOM 735 O O . THR A 1 96 ? 73.373 48.186 -63.707 1.00 25.64 96 THR A O 1
ATOM 738 N N . VAL A 1 97 ? 72.922 46.863 -65.401 1.00 30.05 97 VAL A N 1
ATOM 739 C CA . VAL A 1 97 ? 73.377 46.512 -66.777 1.00 30.05 97 VAL A CA 1
ATOM 740 C C . VAL A 1 97 ? 72.361 45.661 -67.593 1.00 30.05 97 VAL A C 1
ATOM 742 O O . VAL A 1 97 ? 71.411 45.107 -67.050 1.00 30.05 97 VAL A O 1
ATOM 745 N N . ARG A 1 98 ? 72.539 45.628 -68.929 1.00 27.31 98 ARG A N 1
ATOM 746 C CA . ARG A 1 98 ? 71.778 44.871 -69.964 1.00 27.31 98 ARG A CA 1
ATOM 747 C C . ARG A 1 98 ? 71.751 43.348 -69.686 1.00 27.31 98 ARG A C 1
ATOM 749 O O . ARG A 1 98 ? 72.755 42.807 -69.251 1.00 27.31 98 ARG A O 1
ATOM 756 N N . SER A 1 99 ? 70.657 42.623 -69.948 1.00 25.03 99 SER A N 1
ATOM 757 C CA . SER A 1 99 ? 70.280 42.141 -71.298 1.00 25.03 99 SER A CA 1
ATOM 758 C C . SER A 1 99 ? 68.754 42.067 -71.544 1.00 25.03 99 SER A C 1
ATOM 760 O O . SER A 1 99 ? 67.952 42.238 -70.631 1.00 25.03 99 SER A O 1
ATOM 762 N N . THR A 1 100 ? 68.356 41.883 -72.805 1.00 27.52 100 THR A N 1
ATOM 763 C CA . THR A 1 100 ? 67.013 42.114 -73.381 1.00 27.52 100 THR A CA 1
ATOM 764 C C . THR A 1 100 ? 66.253 40.848 -73.787 1.00 27.52 100 THR A C 1
ATOM 766 O O . THR A 1 100 ? 66.860 40.045 -74.479 1.00 27.52 100 THR A O 1
ATOM 769 N N . ARG A 1 101 ? 64.919 40.842 -73.543 1.00 30.31 101 ARG A N 1
ATOM 770 C CA . ARG A 1 101 ? 63.813 40.226 -74.348 1.00 30.31 101 ARG A CA 1
ATOM 771 C C . ARG A 1 101 ? 63.884 38.694 -74.609 1.00 30.31 101 ARG A C 1
ATOM 773 O O . ARG A 1 101 ? 64.957 38.131 -74.677 1.00 30.31 101 ARG A O 1
ATOM 780 N N . GLU A 1 102 ? 62.800 37.923 -74.742 1.00 26.36 102 GLU A N 1
ATOM 781 C CA . GLU A 1 102 ? 61.363 38.183 -74.945 1.00 26.36 102 GLU A CA 1
ATOM 782 C C . GLU A 1 102 ? 60.521 36.984 -74.407 1.00 26.36 102 GLU A C 1
ATOM 784 O O . GLU A 1 102 ? 60.944 35.842 -74.511 1.00 26.36 102 GLU A O 1
ATOM 789 N N . SER A 1 103 ? 59.331 37.275 -73.864 1.00 26.48 103 SER A N 1
ATOM 790 C CA . SER A 1 103 ? 58.029 36.615 -74.132 1.00 26.48 103 SER A CA 1
ATOM 791 C C . SER A 1 103 ? 57.700 35.122 -73.862 1.00 26.48 103 SER A C 1
ATOM 793 O O . SER A 1 103 ? 58.301 34.197 -74.390 1.00 26.48 103 SER A O 1
ATOM 795 N N . THR A 1 104 ? 56.501 34.962 -73.267 1.00 26.55 104 THR A N 1
ATOM 796 C CA . THR A 1 104 ? 55.433 33.956 -73.539 1.00 26.55 104 THR A CA 1
ATOM 797 C C . THR A 1 104 ? 55.505 32.491 -73.052 1.00 26.55 104 THR A C 1
ATOM 799 O O . THR A 1 104 ? 56.402 31.737 -73.388 1.00 26.55 104 THR A O 1
ATOM 802 N N . TYR A 1 105 ? 54.416 32.105 -72.359 1.00 32.38 105 TYR A N 1
ATOM 803 C CA . TYR A 1 105 ? 53.806 30.774 -72.149 1.00 32.38 105 TYR A CA 1
ATOM 804 C C . TYR A 1 105 ? 54.668 29.539 -71.813 1.00 32.38 105 TYR A C 1
ATOM 806 O O . TYR A 1 105 ? 55.299 28.952 -72.683 1.00 32.38 105 TYR A O 1
ATOM 814 N N . THR A 1 106 ? 54.428 28.964 -70.627 1.00 26.23 106 THR A N 1
ATOM 815 C CA . THR A 1 106 ? 54.414 27.498 -70.435 1.00 26.23 106 THR A CA 1
ATOM 816 C C . THR A 1 106 ? 53.248 27.072 -69.536 1.00 26.23 106 THR A C 1
ATOM 818 O O . THR A 1 106 ? 53.280 27.194 -68.316 1.00 26.23 106 THR A O 1
ATOM 821 N N . LEU A 1 107 ? 52.201 26.530 -70.160 1.00 31.91 107 LEU A N 1
ATOM 822 C CA . LEU A 1 107 ? 50.944 26.084 -69.535 1.00 31.91 107 LEU A CA 1
ATOM 823 C C . LEU A 1 107 ? 51.043 24.658 -68.925 1.00 31.91 107 LEU A C 1
ATOM 825 O O . LEU A 1 107 ? 50.038 23.981 -68.759 1.00 31.91 107 LEU A O 1
ATOM 829 N N . ASN A 1 108 ? 52.258 24.179 -68.618 1.00 31.91 108 ASN A N 1
ATOM 830 C CA . ASN A 1 108 ? 52.585 22.744 -68.533 1.00 31.91 108 ASN A CA 1
ATOM 831 C C . ASN A 1 108 ? 53.373 22.332 -67.265 1.00 31.91 108 ASN A C 1
ATOM 833 O O . ASN A 1 108 ? 54.424 21.705 -67.372 1.00 31.91 108 ASN A O 1
ATOM 837 N N . SER A 1 109 ? 52.902 22.654 -66.050 1.00 31.64 109 SER A N 1
ATOM 838 C CA . SER A 1 109 ? 53.545 22.133 -64.820 1.00 31.64 109 SER A CA 1
ATOM 839 C C . SER A 1 109 ? 52.642 22.082 -63.575 1.00 31.64 109 SER A C 1
ATOM 841 O O . SER A 1 109 ? 52.867 22.795 -62.601 1.00 31.64 109 SER A O 1
ATOM 843 N N . LEU A 1 110 ? 51.607 21.230 -63.580 1.00 35.03 110 LEU A N 1
ATOM 844 C CA . LEU A 1 110 ? 50.823 20.928 -62.361 1.00 35.03 110 LEU A CA 1
ATOM 845 C C . LEU A 1 110 ? 50.622 19.431 -62.057 1.00 35.03 110 LEU A C 1
ATOM 847 O O . LEU A 1 110 ? 49.965 19.101 -61.079 1.00 35.03 110 LEU A O 1
ATOM 851 N N . TYR A 1 111 ? 51.221 18.520 -62.833 1.00 39.38 111 TYR A N 1
ATOM 852 C CA . TYR A 1 111 ? 51.145 17.067 -62.592 1.00 39.38 111 TYR A CA 1
ATOM 853 C C . TYR A 1 111 ? 52.434 16.322 -62.996 1.00 39.38 111 TYR A C 1
ATOM 855 O O . TYR A 1 111 ? 52.386 15.295 -63.663 1.00 39.38 111 TYR A O 1
ATOM 863 N N . TYR A 1 112 ? 53.600 16.845 -62.602 1.00 40.03 112 TYR A N 1
ATOM 864 C CA . TYR A 1 112 ? 54.853 16.072 -62.634 1.00 40.03 112 TYR A CA 1
ATOM 865 C C . TYR A 1 112 ? 55.806 16.448 -61.487 1.00 40.03 112 TYR A C 1
ATOM 867 O O . TYR A 1 112 ? 57.000 16.665 -61.673 1.00 40.03 112 TYR A O 1
ATOM 875 N N . ASN A 1 113 ? 55.263 16.530 -60.271 1.00 43.12 113 ASN A N 1
ATOM 876 C CA . ASN A 1 113 ? 56.079 16.520 -59.061 1.00 43.12 113 ASN A CA 1
ATOM 877 C C . ASN A 1 113 ? 56.176 15.076 -58.574 1.00 43.12 113 ASN A C 1
ATOM 879 O O . ASN A 1 113 ? 55.244 14.582 -57.943 1.00 43.12 113 ASN A O 1
ATOM 883 N N . LYS A 1 114 ? 57.306 14.423 -58.867 1.00 43.22 114 LYS A N 1
ATOM 884 C CA . LYS A 1 114 ? 57.691 13.156 -58.234 1.00 43.22 114 LYS A CA 1
ATOM 885 C C . LYS A 1 114 ? 57.648 13.365 -56.717 1.00 43.22 114 LYS A C 1
ATOM 887 O O . LYS A 1 114 ? 58.286 14.307 -56.231 1.00 43.22 114 LYS A O 1
ATOM 892 N N . SER A 1 115 ? 56.885 12.567 -55.969 1.00 55.88 115 SER A N 1
ATOM 893 C CA . SER A 1 115 ? 56.877 12.698 -54.510 1.00 55.88 115 SER A CA 1
ATOM 894 C C . SER A 1 115 ? 58.292 12.479 -53.976 1.00 55.88 115 SER A C 1
ATOM 896 O O . SER A 1 115 ? 59.078 11.700 -54.515 1.00 55.88 115 SER A O 1
ATOM 898 N N . ARG A 1 116 ? 58.651 13.230 -52.928 1.00 54.84 116 ARG A N 1
ATOM 899 C CA . ARG A 1 116 ? 60.005 13.178 -52.342 1.00 54.84 116 ARG A CA 1
ATOM 900 C C . ARG A 1 116 ? 60.288 11.861 -51.614 1.00 54.84 116 ARG A C 1
ATOM 902 O O . ARG A 1 116 ? 61.435 11.601 -51.274 1.00 54.84 116 ARG A O 1
ATOM 909 N N . ASP A 1 117 ? 59.240 11.082 -51.388 1.00 72.50 117 ASP A N 1
ATOM 910 C CA . ASP A 1 117 ? 59.251 9.716 -50.898 1.00 72.50 117 ASP A CA 1
ATOM 911 C C . ASP A 1 117 ? 58.864 8.768 -52.052 1.00 72.50 117 ASP A C 1
ATOM 913 O O . ASP A 1 117 ? 57.970 9.076 -52.851 1.00 72.50 117 ASP A O 1
ATOM 917 N N . ALA A 1 118 ? 59.578 7.646 -52.154 1.00 70.62 118 ALA A N 1
ATOM 918 C CA . ALA A 1 118 ? 59.430 6.668 -53.226 1.00 70.62 118 ALA A CA 1
ATOM 919 C C . ALA A 1 118 ? 58.183 5.792 -53.041 1.00 70.62 118 ALA A C 1
ATOM 921 O O . ALA A 1 118 ? 57.516 5.483 -54.031 1.00 70.62 118 ALA A O 1
ATOM 922 N N . ASP A 1 119 ? 57.819 5.471 -51.798 1.00 70.38 119 ASP A N 1
ATOM 923 C CA . ASP A 1 119 ? 56.679 4.603 -51.491 1.00 70.38 119 ASP A CA 1
ATOM 924 C C . ASP A 1 119 ? 55.363 5.303 -51.842 1.00 70.38 119 ASP A C 1
ATOM 926 O O . ASP A 1 119 ? 54.480 4.726 -52.481 1.00 70.38 119 ASP A O 1
ATOM 930 N N . THR A 1 120 ? 55.242 6.594 -51.515 1.00 71.19 120 THR A N 1
ATOM 931 C CA . THR A 1 120 ? 54.111 7.411 -51.972 1.00 71.19 120 THR A CA 1
ATOM 932 C C . THR A 1 120 ? 54.058 7.564 -53.490 1.00 71.19 120 THR A C 1
ATOM 934 O O . THR A 1 120 ? 52.947 7.576 -54.022 1.00 71.19 120 THR A O 1
ATOM 937 N N . GLN A 1 121 ? 55.191 7.600 -54.207 1.00 71.31 121 GLN A N 1
ATOM 938 C CA . GLN A 1 121 ? 55.172 7.654 -55.675 1.00 71.31 121 GLN A CA 1
ATOM 939 C C . GLN A 1 121 ? 54.660 6.329 -56.242 1.00 71.31 121 GLN A C 1
ATOM 941 O O . GLN A 1 121 ? 53.722 6.330 -57.035 1.00 71.31 121 GLN A O 1
ATOM 946 N N . ALA A 1 122 ? 55.192 5.201 -55.764 1.00 68.88 122 ALA A N 1
ATOM 947 C CA . ALA A 1 122 ? 54.750 3.868 -56.163 1.00 68.88 122 ALA A CA 1
ATOM 948 C C . ALA A 1 122 ? 53.254 3.641 -55.866 1.00 68.88 122 ALA A C 1
ATOM 950 O O . ALA A 1 122 ? 52.534 3.063 -56.680 1.00 68.88 122 ALA A O 1
ATOM 951 N N . LEU A 1 123 ? 52.745 4.150 -54.737 1.00 70.75 123 LEU A N 1
ATOM 952 C CA . LEU A 1 123 ? 51.317 4.114 -54.404 1.00 70.75 123 LEU A CA 1
ATOM 953 C C . LEU A 1 123 ? 50.459 5.032 -55.289 1.00 70.75 123 LEU A C 1
ATOM 955 O O . LEU A 1 123 ? 49.312 4.681 -55.575 1.00 70.75 123 LEU A O 1
ATOM 959 N N . VAL A 1 124 ? 50.972 6.191 -55.714 1.00 68.44 124 VAL A N 1
ATOM 960 C CA . VAL A 1 124 ? 50.292 7.086 -56.665 1.00 68.44 124 VAL A CA 1
ATOM 961 C C . VAL A 1 124 ? 50.232 6.444 -58.048 1.00 68.44 124 VAL A C 1
ATOM 963 O O . VAL A 1 124 ? 49.141 6.337 -58.606 1.00 68.44 124 VAL A O 1
ATOM 966 N N . ASP A 1 125 ? 51.355 5.940 -58.554 1.00 65.00 125 ASP A N 1
ATOM 967 C CA . ASP A 1 125 ? 51.454 5.305 -59.872 1.00 65.00 125 ASP A CA 1
ATOM 968 C C . ASP A 1 125 ? 50.599 4.027 -59.932 1.00 65.00 125 ASP A C 1
ATOM 970 O O . ASP A 1 125 ? 49.859 3.809 -60.893 1.00 65.00 125 ASP A O 1
ATOM 974 N N . ARG A 1 126 ? 50.584 3.236 -58.847 1.00 66.25 126 ARG A N 1
ATOM 975 C CA . ARG A 1 126 ? 49.686 2.081 -58.686 1.00 66.25 126 ARG A CA 1
ATOM 976 C C . ARG A 1 126 ? 48.207 2.474 -58.733 1.00 66.25 126 ARG A C 1
ATOM 978 O O . ARG A 1 126 ? 47.434 1.774 -59.378 1.00 66.25 126 ARG A O 1
ATOM 985 N N . ARG A 1 127 ? 47.802 3.561 -58.063 1.00 63.47 127 ARG A N 1
ATOM 986 C CA . ARG A 1 127 ? 46.397 4.027 -58.023 1.00 63.47 127 ARG A CA 1
ATOM 987 C C . ARG A 1 127 ? 45.953 4.751 -59.293 1.00 63.47 127 ARG A C 1
ATOM 989 O O . ARG A 1 127 ? 44.762 4.759 -59.589 1.00 63.47 127 ARG A O 1
ATOM 996 N N . ALA A 1 128 ? 46.878 5.339 -60.051 1.00 59.09 128 ALA A N 1
ATOM 997 C CA . ALA A 1 128 ? 46.579 6.026 -61.309 1.00 59.09 128 ALA A CA 1
ATOM 998 C C . ALA A 1 128 ? 46.015 5.082 -62.393 1.00 59.09 128 ALA A C 1
ATOM 1000 O O . ALA A 1 128 ? 45.345 5.537 -63.317 1.00 59.09 128 ALA A O 1
ATOM 1001 N N . GLY A 1 129 ? 46.258 3.772 -62.266 1.00 54.47 129 GLY A N 1
ATOM 1002 C CA . GLY A 1 129 ? 45.741 2.721 -63.146 1.00 54.47 129 GLY A CA 1
ATOM 1003 C C . GLY A 1 129 ? 44.526 1.954 -62.609 1.00 54.47 129 GLY A C 1
ATOM 1004 O O . GLY A 1 129 ? 44.320 0.815 -63.021 1.00 54.47 129 GLY A O 1
ATOM 1005 N N . GLU A 1 130 ? 43.743 2.502 -61.675 1.00 63.59 130 GLU A N 1
ATOM 1006 C CA . GLU A 1 130 ? 42.597 1.799 -61.080 1.00 63.59 130 GLU A CA 1
ATOM 1007 C C . GLU A 1 130 ? 41.229 2.435 -61.459 1.00 63.59 130 GLU A C 1
ATOM 1009 O O . GLU A 1 130 ? 41.093 3.655 -61.598 1.00 63.59 130 GLU A O 1
ATOM 1014 N N . LEU A 1 131 ? 40.182 1.600 -61.594 1.00 64.25 131 LEU A N 1
ATOM 1015 C CA . LEU A 1 131 ? 38.789 2.019 -61.846 1.00 64.25 131 LEU A CA 1
ATOM 1016 C C . LEU A 1 131 ? 37.871 1.823 -60.625 1.00 64.25 131 LEU A C 1
ATOM 1018 O O . LEU A 1 131 ? 37.944 0.814 -59.926 1.00 64.25 131 LEU A O 1
ATOM 1022 N N . ALA A 1 132 ? 36.942 2.756 -60.410 1.00 66.81 132 ALA A N 1
ATOM 1023 C CA . ALA A 1 132 ? 35.979 2.742 -59.314 1.00 66.81 132 ALA A CA 1
ATOM 1024 C C . ALA A 1 132 ? 34.941 1.618 -59.450 1.00 66.81 132 ALA A C 1
ATOM 1026 O O . ALA A 1 132 ? 34.126 1.602 -60.376 1.00 66.81 132 ALA A O 1
ATOM 1027 N N . GLN A 1 133 ? 34.898 0.723 -58.463 1.00 67.88 133 GLN A N 1
ATOM 1028 C CA . GLN A 1 133 ? 33.850 -0.291 -58.365 1.00 67.88 133 GLN A CA 1
ATOM 1029 C C . GLN A 1 133 ? 32.498 0.302 -57.938 1.00 67.88 133 GLN A C 1
ATOM 1031 O O . GLN A 1 133 ? 32.347 0.874 -56.856 1.00 67.88 133 GLN A O 1
ATOM 1036 N N . TRP A 1 134 ? 31.472 0.070 -58.757 1.00 70.38 134 TRP A N 1
ATOM 1037 C CA . TRP A 1 134 ? 30.073 0.326 -58.414 1.00 70.38 134 TRP A CA 1
ATOM 1038 C C . TRP A 1 134 ? 29.510 -0.807 -57.546 1.00 70.38 134 TRP A C 1
ATOM 1040 O O . TRP A 1 134 ? 28.820 -1.697 -58.044 1.00 70.38 134 TRP A O 1
ATOM 1050 N N . HIS A 1 135 ? 29.802 -0.779 -56.244 1.00 76.81 135 HIS A N 1
ATOM 1051 C CA . HIS A 1 135 ? 29.317 -1.785 -55.300 1.00 76.81 135 HIS A CA 1
ATOM 1052 C C . HIS A 1 135 ? 28.716 -1.173 -54.025 1.00 76.81 135 HIS A C 1
ATOM 1054 O O . HIS A 1 135 ? 29.254 -0.234 -53.433 1.00 76.81 135 HIS A O 1
ATOM 1060 N N . ILE A 1 136 ? 27.594 -1.743 -53.574 1.00 81.06 136 ILE A N 1
ATOM 1061 C CA . ILE A 1 136 ? 26.992 -1.450 -52.271 1.00 81.06 136 ILE A CA 1
ATOM 1062 C C . ILE A 1 136 ? 27.414 -2.572 -51.326 1.00 81.06 136 ILE A C 1
ATOM 1064 O O . ILE A 1 136 ? 26.805 -3.639 -51.317 1.00 81.06 136 ILE A O 1
ATOM 1068 N N . TYR A 1 137 ? 28.446 -2.322 -50.523 1.00 83.62 137 TYR A N 1
ATOM 1069 C CA . TYR A 1 137 ? 28.836 -3.244 -49.459 1.00 83.62 137 TYR A CA 1
ATOM 1070 C C . TYR A 1 137 ? 27.687 -3.415 -48.457 1.00 83.62 137 TYR A C 1
ATOM 1072 O O . TYR A 1 137 ? 27.089 -2.434 -48.008 1.00 83.62 137 TYR A O 1
ATOM 1080 N N . TRP A 1 138 ? 27.413 -4.662 -48.068 1.00 84.62 138 TRP A N 1
ATOM 1081 C CA . TRP A 1 138 ? 26.340 -5.008 -47.128 1.00 84.62 138 TRP A CA 1
ATOM 1082 C C . TRP A 1 138 ? 26.520 -4.435 -45.718 1.00 84.62 138 TRP A C 1
ATOM 1084 O O . TRP A 1 138 ? 25.555 -4.398 -44.962 1.00 84.62 138 TRP A O 1
ATOM 1094 N N . THR A 1 139 ? 27.705 -3.927 -45.373 1.00 88.44 139 THR A N 1
ATOM 1095 C CA . THR A 1 139 ? 28.007 -3.325 -44.067 1.00 88.44 139 THR A CA 1
ATOM 1096 C C . THR A 1 139 ? 27.061 -2.175 -43.712 1.00 88.44 139 THR A C 1
ATOM 1098 O O . THR A 1 139 ? 26.482 -2.181 -42.629 1.00 88.44 139 THR A O 1
ATOM 1101 N N . THR A 1 140 ? 26.831 -1.213 -44.615 1.00 88.12 140 THR A N 1
ATOM 1102 C CA . THR A 1 140 ? 25.936 -0.074 -44.333 1.00 88.12 140 THR A CA 1
ATOM 1103 C C . THR A 1 140 ? 24.459 -0.494 -44.224 1.00 88.12 140 THR A C 1
ATOM 1105 O O . THR A 1 140 ? 23.838 -0.130 -43.224 1.00 88.12 140 THR A O 1
ATOM 1108 N N . PRO A 1 141 ? 23.875 -1.284 -45.154 1.00 91.19 141 PRO A N 1
ATOM 1109 C CA . PRO A 1 141 ? 22.531 -1.841 -44.974 1.00 91.19 141 PRO A CA 1
ATOM 1110 C C . PRO A 1 141 ? 22.375 -2.680 -43.699 1.00 91.19 141 PRO A C 1
ATOM 1112 O O . PRO A 1 141 ? 21.400 -2.497 -42.974 1.00 91.19 141 PRO A O 1
ATOM 1115 N N . ALA A 1 142 ? 23.335 -3.559 -43.393 1.00 92.56 142 ALA A N 1
ATOM 1116 C CA . ALA A 1 142 ? 23.279 -4.427 -42.219 1.00 92.56 142 ALA A CA 1
ATOM 1117 C C . ALA A 1 142 ? 23.319 -3.630 -40.909 1.00 92.56 142 ALA A C 1
ATOM 1119 O O . ALA A 1 142 ? 22.547 -3.936 -40.006 1.00 92.56 142 ALA A O 1
ATOM 1120 N N . LEU A 1 143 ? 24.145 -2.579 -40.818 1.00 93.31 143 LEU A N 1
ATOM 1121 C CA . LEU A 1 143 ? 24.180 -1.678 -39.659 1.00 93.31 143 LEU A CA 1
ATOM 1122 C C . LEU A 1 143 ? 22.876 -0.883 -39.487 1.00 93.31 143 LEU A C 1
ATOM 1124 O O . LEU A 1 143 ? 22.402 -0.720 -38.367 1.00 93.31 143 LEU A O 1
ATOM 1128 N N . VAL A 1 144 ? 22.267 -0.411 -40.579 1.00 95.00 144 VAL A N 1
ATOM 1129 C CA . VAL A 1 144 ? 20.964 0.279 -40.526 1.00 95.00 144 VAL A CA 1
ATOM 1130 C C . VAL A 1 144 ? 19.865 -0.665 -40.028 1.00 95.00 144 VAL A C 1
ATOM 1132 O O . VAL A 1 144 ? 19.078 -0.292 -39.159 1.00 95.00 144 VAL A O 1
ATOM 1135 N N . VAL A 1 145 ? 19.823 -1.899 -40.537 1.00 95.31 145 VAL A N 1
ATOM 1136 C CA . VAL A 1 145 ? 18.830 -2.901 -40.124 1.00 95.31 145 VAL A CA 1
ATOM 1137 C C . VAL A 1 145 ? 19.073 -3.373 -38.687 1.00 95.31 145 VAL A C 1
ATOM 1139 O O . VAL A 1 145 ? 18.116 -3.465 -37.920 1.00 95.31 145 VAL A O 1
ATOM 1142 N N . SER A 1 146 ? 20.321 -3.628 -38.283 1.00 96.12 146 SER A N 1
ATOM 1143 C CA . SER A 1 146 ? 20.631 -4.112 -36.932 1.00 96.12 146 SER A CA 1
ATOM 1144 C C . SER A 1 146 ? 20.343 -3.064 -35.856 1.00 96.12 146 SER A C 1
ATOM 1146 O O . SER A 1 146 ? 19.752 -3.407 -34.834 1.00 96.12 146 SER A O 1
ATOM 1148 N N . LEU A 1 147 ? 20.658 -1.785 -36.100 1.00 96.38 147 LEU A N 1
ATOM 1149 C CA . LEU A 1 147 ? 20.297 -0.688 -35.197 1.00 96.38 147 LEU A CA 1
ATOM 1150 C C . LEU A 1 147 ? 18.775 -0.538 -35.068 1.00 96.38 147 LEU A C 1
ATOM 1152 O O . LEU A 1 147 ? 18.271 -0.407 -33.952 1.00 96.38 147 LEU A O 1
ATOM 1156 N N . PHE A 1 148 ? 18.027 -0.619 -36.172 1.00 96.94 148 PHE A N 1
ATOM 1157 C CA . PHE A 1 148 ? 16.565 -0.553 -36.125 1.00 96.94 148 PHE A CA 1
ATOM 1158 C C . PHE A 1 148 ? 15.951 -1.727 -35.348 1.00 96.94 148 PHE A C 1
ATOM 1160 O O . PHE A 1 148 ? 15.103 -1.510 -34.482 1.00 96.94 148 PHE A O 1
ATOM 1167 N N . LEU A 1 149 ? 16.402 -2.960 -35.609 1.00 97.12 149 LEU A N 1
ATOM 1168 C CA . LEU A 1 149 ? 15.925 -4.152 -34.902 1.00 97.12 149 LEU A CA 1
ATOM 1169 C C . LEU A 1 149 ? 16.291 -4.122 -33.413 1.00 97.12 149 LEU A C 1
ATOM 1171 O O . LEU A 1 149 ? 15.451 -4.468 -32.586 1.00 97.12 149 LEU A O 1
ATOM 1175 N N . ALA A 1 150 ? 17.490 -3.653 -33.053 1.00 96.56 150 ALA A N 1
ATOM 1176 C CA . ALA A 1 150 ? 17.892 -3.470 -31.659 1.00 96.56 150 ALA A CA 1
ATOM 1177 C C . ALA A 1 150 ? 17.010 -2.433 -30.940 1.00 96.56 150 ALA A C 1
ATOM 1179 O O . ALA A 1 150 ? 16.557 -2.679 -29.821 1.00 96.56 150 ALA A O 1
ATOM 1180 N N . GLY A 1 151 ? 16.709 -1.304 -31.593 1.00 94.94 151 GLY A N 1
ATOM 1181 C CA . GLY A 1 151 ? 15.797 -0.287 -31.066 1.00 94.94 151 GLY A CA 1
ATOM 1182 C C . GLY A 1 151 ? 14.363 -0.798 -30.903 1.00 94.94 151 GLY A C 1
ATOM 1183 O O . GLY A 1 151 ? 13.740 -0.573 -29.866 1.00 94.94 151 GLY A O 1
ATOM 1184 N N . PHE A 1 152 ? 13.850 -1.549 -31.881 1.00 94.88 152 PHE A N 1
ATOM 1185 C CA . PHE A 1 152 ? 12.529 -2.179 -31.804 1.00 94.88 152 PHE A CA 1
ATOM 1186 C C . PHE A 1 152 ? 12.451 -3.225 -30.680 1.00 94.88 152 PHE A C 1
ATOM 1188 O O . PHE A 1 152 ? 11.538 -3.182 -29.854 1.00 94.88 152 PHE A O 1
ATOM 1195 N N . ALA A 1 153 ? 13.434 -4.127 -30.595 1.00 95.88 153 ALA A N 1
ATOM 1196 C CA . ALA A 1 153 ? 13.495 -5.158 -29.563 1.00 95.88 153 ALA A CA 1
ATOM 1197 C C . ALA A 1 153 ? 13.587 -4.556 -28.151 1.00 95.88 153 ALA A C 1
ATOM 1199 O O . ALA A 1 153 ? 12.895 -5.012 -27.243 1.00 95.88 153 ALA A O 1
ATOM 1200 N N . ALA A 1 154 ? 14.372 -3.489 -27.966 1.00 94.50 154 ALA A N 1
ATOM 1201 C CA . ALA A 1 154 ? 14.456 -2.783 -26.691 1.00 94.50 154 ALA A CA 1
ATOM 1202 C C . ALA A 1 154 ? 13.150 -2.055 -26.318 1.00 94.50 154 ALA A C 1
ATOM 1204 O O . ALA A 1 154 ? 12.790 -2.028 -25.142 1.00 94.50 154 ALA A O 1
ATOM 1205 N N . ALA A 1 155 ? 12.404 -1.521 -27.293 1.00 93.31 155 ALA A N 1
ATOM 1206 C CA . ALA A 1 155 ? 11.092 -0.915 -27.053 1.00 93.31 155 ALA A CA 1
ATOM 1207 C C . ALA A 1 155 ? 10.058 -1.957 -26.584 1.00 93.31 155 ALA A C 1
ATOM 1209 O O . ALA A 1 155 ? 9.332 -1.718 -25.616 1.00 93.31 155 ALA A O 1
ATOM 1210 N N . VAL A 1 156 ? 10.042 -3.142 -27.209 1.00 94.06 156 VAL A N 1
ATOM 1211 C CA . VAL A 1 156 ? 9.215 -4.282 -26.774 1.00 94.06 156 VAL A CA 1
ATOM 1212 C C . VAL A 1 156 ? 9.658 -4.787 -25.396 1.00 94.06 156 VAL A C 1
ATOM 1214 O O . VAL A 1 156 ? 8.820 -4.971 -24.517 1.00 94.06 156 VAL A O 1
ATOM 1217 N N . GLY A 1 157 ? 10.964 -4.941 -25.163 1.00 94.31 157 GLY A N 1
ATOM 1218 C CA . GLY A 1 157 ? 11.515 -5.342 -23.865 1.00 94.31 157 GLY A CA 1
ATOM 1219 C C . GLY A 1 157 ? 11.139 -4.378 -22.737 1.00 94.31 157 GLY A C 1
ATOM 1220 O O . GLY A 1 157 ? 10.764 -4.817 -21.653 1.00 94.31 157 GLY A O 1
ATOM 1221 N N . HIS A 1 158 ? 11.141 -3.069 -23.005 1.00 93.81 158 HIS A N 1
ATOM 1222 C CA . HIS A 1 158 ? 10.685 -2.050 -22.060 1.00 93.81 158 HIS A CA 1
ATOM 1223 C C . HIS A 1 158 ? 9.187 -2.178 -21.745 1.00 93.81 158 HIS A C 1
ATOM 1225 O O . HIS A 1 158 ? 8.800 -2.136 -20.576 1.00 93.81 158 HIS A O 1
ATOM 1231 N N . HIS A 1 159 ? 8.348 -2.404 -22.761 1.00 92.88 159 HIS A N 1
ATOM 1232 C CA . HIS A 1 159 ? 6.921 -2.656 -22.561 1.00 92.88 159 HIS A CA 1
ATOM 1233 C C . HIS A 1 159 ? 6.668 -3.900 -21.693 1.00 92.88 159 HIS A C 1
ATOM 1235 O O . HIS A 1 159 ? 5.906 -3.825 -20.730 1.00 92.88 159 HIS A O 1
ATOM 1241 N N . LEU A 1 160 ? 7.335 -5.020 -21.990 1.00 94.44 160 LEU A N 1
ATOM 1242 C CA . LEU A 1 160 ? 7.202 -6.267 -21.229 1.00 94.44 160 LEU A CA 1
ATOM 1243 C C . LEU A 1 160 ? 7.713 -6.121 -19.787 1.00 94.44 160 LEU A C 1
ATOM 1245 O O . LEU A 1 160 ? 7.069 -6.608 -18.860 1.00 94.44 160 LEU A O 1
ATOM 1249 N N . PHE A 1 161 ? 8.819 -5.401 -19.580 1.00 93.62 161 PHE A N 1
ATOM 1250 C CA . PHE A 1 161 ? 9.359 -5.099 -18.253 1.00 93.62 161 PHE A CA 1
ATOM 1251 C C . PHE A 1 161 ? 8.365 -4.304 -17.394 1.00 93.62 161 PHE A C 1
ATOM 1253 O O . PHE A 1 161 ? 8.082 -4.688 -16.260 1.00 93.62 161 PHE A O 1
ATOM 1260 N N . TYR A 1 162 ? 7.772 -3.236 -17.934 1.00 93.50 162 TYR A N 1
ATOM 1261 C CA . TYR A 1 162 ? 6.762 -2.457 -17.209 1.00 93.50 162 TYR A CA 1
ATOM 1262 C C . TYR A 1 162 ? 5.438 -3.215 -17.028 1.00 93.50 162 TYR A C 1
ATOM 1264 O O . TYR A 1 162 ? 4.795 -3.075 -15.988 1.00 93.50 162 TYR A O 1
ATOM 1272 N N . MET A 1 163 ? 5.057 -4.077 -17.975 1.00 93.62 163 MET A N 1
ATOM 1273 C CA . MET A 1 163 ? 3.903 -4.967 -17.825 1.00 93.62 163 MET A CA 1
ATOM 1274 C C . MET A 1 163 ? 4.102 -5.995 -16.700 1.00 93.62 163 MET A C 1
ATOM 1276 O O . MET A 1 163 ? 3.158 -6.258 -15.963 1.00 93.62 163 MET A O 1
ATOM 1280 N N . HIS A 1 164 ? 5.315 -6.531 -16.523 1.00 92.88 164 HIS A N 1
ATOM 1281 C CA . HIS A 1 164 ? 5.651 -7.429 -15.412 1.00 92.88 164 HIS A CA 1
ATOM 1282 C C . HIS A 1 164 ? 5.627 -6.723 -14.044 1.00 92.88 164 HIS A C 1
ATOM 1284 O O . HIS A 1 164 ? 5.232 -7.324 -13.047 1.00 92.88 164 HIS A O 1
ATOM 1290 N N . LEU A 1 165 ? 6.023 -5.445 -13.991 1.00 92.00 165 LEU A N 1
ATOM 1291 C CA . LEU A 1 165 ? 5.959 -4.645 -12.765 1.00 92.00 165 LEU A CA 1
ATOM 1292 C C . LEU A 1 165 ? 4.530 -4.224 -12.394 1.00 92.00 165 LEU A C 1
ATOM 1294 O O . LEU A 1 165 ? 4.257 -4.015 -11.218 1.00 92.00 165 LEU A O 1
ATOM 1298 N N . ASN A 1 166 ? 3.619 -4.085 -13.357 1.00 91.12 166 ASN A N 1
ATOM 1299 C CA . ASN A 1 166 ? 2.263 -3.597 -13.109 1.00 91.12 166 ASN A CA 1
ATOM 1300 C C . ASN A 1 166 ? 1.502 -4.463 -12.085 1.00 91.12 166 ASN A C 1
ATOM 1302 O O . ASN A 1 166 ? 1.299 -5.655 -12.297 1.00 91.12 166 ASN A O 1
ATOM 1306 N N . GLY A 1 167 ? 1.035 -3.849 -10.996 1.00 86.62 167 GLY A N 1
ATOM 1307 C CA . GLY A 1 167 ? 0.372 -4.544 -9.888 1.00 86.62 167 GLY A CA 1
ATOM 1308 C C . GLY A 1 167 ? 1.317 -5.112 -8.819 1.00 86.62 167 GLY A C 1
ATOM 1309 O O . GLY A 1 167 ? 0.840 -5.508 -7.759 1.00 86.62 167 GLY A O 1
ATOM 1310 N N . GLN A 1 168 ? 2.636 -5.104 -9.038 1.00 88.69 168 GLN A N 1
ATOM 1311 C CA . GLN A 1 168 ? 3.629 -5.533 -8.045 1.00 88.69 168 GLN A CA 1
ATOM 1312 C C . GLN A 1 168 ? 3.901 -4.433 -6.997 1.00 88.69 168 GLN A C 1
ATOM 1314 O O . GLN A 1 168 ? 3.794 -3.240 -7.308 1.00 88.69 168 GLN A O 1
ATOM 1319 N N . PRO A 1 169 ? 4.299 -4.792 -5.760 1.00 87.06 169 PRO A N 1
ATOM 1320 C CA . PRO A 1 169 ? 4.643 -3.820 -4.725 1.00 87.06 169 PRO A CA 1
ATOM 1321 C C . PRO A 1 169 ? 5.893 -3.004 -5.099 1.00 87.06 169 PRO A C 1
ATOM 1323 O O . PRO A 1 169 ? 6.923 -3.542 -5.511 1.00 87.06 169 PRO A O 1
ATOM 1326 N N . ALA A 1 170 ? 5.829 -1.687 -4.901 1.00 87.06 170 ALA A N 1
ATOM 1327 C CA . ALA A 1 170 ? 6.839 -0.723 -5.338 1.00 87.06 170 ALA A CA 1
ATOM 1328 C C . ALA A 1 170 ? 8.057 -0.614 -4.393 1.00 87.06 170 ALA A C 1
ATOM 1330 O O . ALA A 1 170 ? 8.488 0.477 -4.027 1.00 87.06 170 ALA A O 1
ATOM 1331 N N . THR A 1 171 ? 8.645 -1.749 -4.005 1.00 82.62 171 THR A N 1
ATOM 1332 C CA . THR A 1 171 ? 9.752 -1.827 -3.026 1.00 82.62 171 THR A CA 1
ATOM 1333 C C . THR A 1 171 ? 11.051 -1.154 -3.485 1.00 82.62 171 THR A C 1
ATOM 1335 O O . THR A 1 171 ? 11.838 -0.701 -2.658 1.00 82.62 171 THR A O 1
ATOM 1338 N N . ALA A 1 172 ? 11.291 -1.078 -4.798 1.00 84.31 172 ALA A N 1
ATOM 1339 C CA . ALA A 1 172 ? 12.541 -0.592 -5.390 1.00 84.31 172 ALA A CA 1
ATOM 1340 C C . ALA A 1 172 ? 12.310 0.451 -6.502 1.00 84.31 172 ALA A C 1
ATOM 1342 O O . ALA A 1 172 ? 13.000 0.433 -7.526 1.00 84.31 172 ALA A O 1
ATOM 1343 N N . GLN A 1 173 ? 11.342 1.357 -6.306 1.00 84.75 173 GLN A N 1
ATOM 1344 C CA . GLN A 1 173 ? 10.852 2.309 -7.316 1.00 84.75 173 GLN A CA 1
ATOM 1345 C C . GLN A 1 173 ? 11.969 2.991 -8.119 1.00 84.75 173 GLN A C 1
ATOM 1347 O O . GLN A 1 173 ? 11.995 2.915 -9.348 1.00 84.75 173 GLN A O 1
ATOM 1352 N N . LEU A 1 174 ? 12.939 3.604 -7.432 1.00 87.00 174 LEU A N 1
ATOM 1353 C CA . LEU A 1 174 ? 14.013 4.357 -8.081 1.00 87.00 174 LEU A CA 1
ATOM 1354 C C . LEU A 1 174 ? 14.912 3.471 -8.966 1.00 87.00 174 LEU A C 1
ATOM 1356 O O . LEU A 1 174 ? 15.436 3.940 -9.973 1.00 87.00 174 LEU A O 1
ATOM 1360 N N . LYS A 1 175 ? 15.081 2.187 -8.619 1.00 90.19 175 LYS A N 1
ATOM 1361 C CA . LYS A 1 175 ? 15.867 1.217 -9.398 1.00 90.19 175 LYS A CA 1
ATOM 1362 C C . LYS A 1 175 ? 15.119 0.800 -10.667 1.00 90.19 175 LYS A C 1
ATOM 1364 O O . LYS A 1 175 ? 15.710 0.805 -11.744 1.00 90.19 175 LYS A O 1
ATOM 1369 N N . MET A 1 176 ? 13.824 0.504 -10.556 1.00 89.94 176 MET A N 1
ATOM 1370 C CA . MET A 1 176 ? 13.015 0.062 -11.698 1.00 89.94 176 MET A CA 1
ATOM 1371 C C . MET A 1 176 ? 12.796 1.180 -12.726 1.00 89.94 176 MET A C 1
ATOM 1373 O O . MET A 1 176 ? 12.977 0.954 -13.923 1.00 89.94 176 MET A O 1
ATOM 1377 N N . VAL A 1 177 ? 12.532 2.411 -12.271 1.00 88.62 177 VAL A N 1
ATOM 1378 C CA . VAL A 1 177 ? 12.434 3.590 -13.151 1.00 88.62 177 VAL A CA 1
ATOM 1379 C C . VAL A 1 177 ? 13.765 3.870 -13.865 1.00 88.62 177 VAL A C 1
ATOM 1381 O O . VAL A 1 177 ? 13.772 4.195 -15.054 1.00 88.62 177 VAL A O 1
ATOM 1384 N N . ARG A 1 178 ? 14.914 3.694 -13.193 1.00 91.38 178 ARG A N 1
ATOM 1385 C CA . ARG A 1 178 ? 16.241 3.813 -13.831 1.00 91.38 178 ARG A CA 1
ATOM 1386 C C . ARG A 1 178 ? 16.456 2.783 -14.946 1.00 91.38 178 ARG A C 1
ATOM 1388 O O . ARG A 1 178 ? 16.977 3.162 -15.991 1.00 91.38 178 ARG A O 1
ATOM 1395 N N . TYR A 1 179 ? 16.031 1.527 -14.775 1.00 91.88 179 TYR A N 1
ATOM 1396 C CA . TYR A 1 179 ? 16.131 0.520 -15.843 1.00 91.88 179 TYR A CA 1
ATOM 1397 C C . TYR A 1 179 ? 15.264 0.867 -17.059 1.00 91.88 179 TYR A C 1
ATOM 1399 O O . TYR A 1 179 ? 15.762 0.830 -18.183 1.00 91.88 179 TYR A O 1
ATOM 1407 N N . GLY A 1 180 ? 14.014 1.291 -16.852 1.00 90.88 180 GLY A N 1
ATOM 1408 C CA . GLY A 1 180 ? 13.163 1.757 -17.954 1.00 90.88 180 GLY A CA 1
ATOM 1409 C C . GLY A 1 180 ? 13.721 3.003 -18.656 1.00 90.88 180 GLY A C 1
ATOM 1410 O O . GLY A 1 180 ? 13.719 3.102 -19.882 1.00 90.88 180 GLY A O 1
ATOM 1411 N N . THR A 1 181 ? 14.320 3.920 -17.894 1.00 90.75 181 THR A N 1
ATOM 1412 C CA . THR A 1 181 ? 15.017 5.096 -18.440 1.00 90.75 181 THR A CA 1
ATOM 1413 C C . THR A 1 181 ? 16.225 4.693 -19.298 1.00 90.75 181 THR A C 1
ATOM 1415 O O . THR A 1 181 ? 16.403 5.226 -20.393 1.00 90.75 181 THR A O 1
ATOM 1418 N N . ALA A 1 182 ? 17.029 3.718 -18.857 1.00 92.69 182 ALA A N 1
ATOM 1419 C CA . ALA A 1 182 ? 18.156 3.187 -19.629 1.00 92.69 182 ALA A CA 1
ATOM 1420 C C . ALA A 1 182 ? 17.699 2.523 -20.943 1.00 92.69 182 ALA A C 1
ATOM 1422 O O . ALA A 1 182 ? 18.276 2.796 -21.998 1.00 92.69 182 ALA A O 1
ATOM 1423 N N . LEU A 1 183 ? 16.621 1.730 -20.907 1.00 93.00 183 LEU A N 1
ATOM 1424 C CA . LEU A 1 183 ? 15.999 1.162 -22.109 1.00 93.00 183 LEU A CA 1
ATOM 1425 C C . LEU A 1 183 ? 15.497 2.264 -23.057 1.00 93.00 183 LEU A C 1
ATOM 1427 O O . LEU A 1 183 ? 15.779 2.214 -24.252 1.00 93.00 183 LEU A O 1
ATOM 1431 N N . ALA A 1 184 ? 14.839 3.307 -22.542 1.00 92.56 184 ALA A N 1
ATOM 1432 C CA . ALA A 1 184 ? 14.377 4.436 -23.351 1.00 92.56 184 ALA A CA 1
ATOM 1433 C C . ALA A 1 184 ? 15.526 5.206 -24.033 1.00 92.56 184 ALA A C 1
ATOM 1435 O O . ALA A 1 184 ? 15.400 5.591 -25.199 1.00 92.56 184 ALA A O 1
ATOM 1436 N N . PHE A 1 185 ? 16.662 5.394 -23.350 1.00 93.06 185 PHE A N 1
ATOM 1437 C CA . PHE A 1 185 ? 17.865 5.971 -23.960 1.00 93.06 185 PHE A CA 1
ATOM 1438 C C . PHE A 1 185 ? 18.484 5.055 -25.024 1.00 93.06 185 PHE A C 1
ATOM 1440 O O . PHE A 1 185 ? 18.941 5.554 -26.051 1.00 93.06 185 PHE A O 1
ATOM 1447 N N . PHE A 1 186 ? 18.468 3.735 -24.830 1.00 94.69 186 PHE A N 1
ATOM 1448 C CA . PHE A 1 186 ? 18.960 2.784 -25.828 1.00 94.69 186 PHE A CA 1
ATOM 1449 C C . PHE A 1 186 ? 18.092 2.781 -27.100 1.00 94.69 186 PHE A C 1
ATOM 1451 O O . PHE A 1 186 ? 18.625 2.892 -28.208 1.00 94.69 186 PHE A O 1
ATOM 1458 N N . VAL A 1 187 ? 16.759 2.759 -26.952 1.00 93.50 187 VAL A N 1
ATOM 1459 C CA . VAL A 1 187 ? 15.790 2.907 -28.060 1.00 93.50 187 VAL A CA 1
ATOM 1460 C C . VAL A 1 187 ? 16.020 4.223 -28.811 1.00 93.50 187 VAL A C 1
ATOM 1462 O O . VAL A 1 187 ? 16.130 4.230 -30.035 1.00 93.50 187 VAL A O 1
ATOM 1465 N N . LYS A 1 188 ? 16.167 5.343 -28.091 1.00 92.06 188 LYS A N 1
ATOM 1466 C CA . LYS A 1 188 ? 16.493 6.652 -28.682 1.00 92.06 188 LYS A CA 1
ATOM 1467 C C . LYS A 1 188 ? 17.772 6.587 -29.523 1.00 92.06 188 LYS A C 1
ATOM 1469 O O . LYS A 1 188 ? 17.748 6.971 -30.689 1.00 92.06 188 LYS A O 1
ATOM 1474 N N . SER A 1 189 ? 18.888 6.150 -28.939 1.00 93.88 189 SER A N 1
ATOM 1475 C CA . SER A 1 189 ? 20.207 6.222 -29.584 1.00 93.88 189 SER A CA 1
ATOM 1476 C C . SER A 1 189 ? 20.303 5.334 -30.826 1.00 93.88 189 SER A C 1
ATOM 1478 O O . SER A 1 189 ? 20.842 5.761 -31.846 1.00 93.88 189 SER A O 1
ATOM 1480 N N . THR A 1 190 ? 19.732 4.129 -30.773 1.00 95.19 190 THR A N 1
ATOM 1481 C CA . THR A 1 190 ? 19.699 3.197 -31.912 1.00 95.19 190 THR A CA 1
ATOM 1482 C C . THR A 1 190 ? 18.840 3.722 -33.067 1.00 95.19 190 THR A C 1
ATOM 1484 O O . THR A 1 190 ? 19.286 3.721 -34.218 1.00 95.19 190 THR A O 1
ATOM 1487 N N . LEU A 1 191 ? 17.651 4.264 -32.781 1.00 94.38 191 LEU A N 1
ATOM 1488 C CA . LEU A 1 191 ? 16.778 4.838 -33.811 1.00 94.38 191 LEU A CA 1
ATOM 1489 C C . LEU A 1 191 ? 17.350 6.144 -34.393 1.00 94.38 191 LEU A C 1
ATOM 1491 O O . LEU A 1 191 ? 17.380 6.292 -35.612 1.00 94.38 191 LEU A O 1
ATOM 1495 N N . VAL A 1 192 ? 17.914 7.044 -33.577 1.00 95.25 192 VAL A N 1
ATOM 1496 C CA . VAL A 1 192 ? 18.615 8.247 -34.080 1.00 95.25 192 VAL A CA 1
ATOM 1497 C C . VAL A 1 192 ? 19.806 7.867 -34.966 1.00 95.25 192 VAL A C 1
ATOM 1499 O O . VAL A 1 192 ? 19.930 8.403 -36.067 1.00 95.25 192 VAL A O 1
ATOM 1502 N N . GLY A 1 193 ? 20.637 6.903 -34.554 1.00 94.25 193 GLY A N 1
ATOM 1503 C CA . GLY A 1 193 ? 21.753 6.405 -35.368 1.00 94.25 193 GLY A CA 1
ATOM 1504 C C . GLY A 1 193 ? 21.295 5.847 -36.722 1.00 94.25 193 GLY A C 1
ATOM 1505 O O . GLY A 1 193 ? 21.886 6.161 -37.756 1.00 94.25 193 GLY A O 1
ATOM 1506 N N . THR A 1 194 ? 20.181 5.109 -36.734 1.00 95.31 194 THR A N 1
ATOM 1507 C CA . THR A 1 194 ? 19.531 4.611 -37.959 1.00 95.31 194 THR A CA 1
ATOM 1508 C C . THR A 1 194 ? 19.143 5.766 -38.895 1.00 95.31 194 THR A C 1
ATOM 1510 O O . THR A 1 194 ? 19.465 5.734 -40.088 1.00 95.31 194 THR A O 1
ATOM 1513 N N . VAL A 1 195 ? 18.499 6.816 -38.368 1.00 95.38 195 VAL A N 1
ATOM 1514 C CA . VAL A 1 195 ? 18.095 7.994 -39.157 1.00 95.38 195 VAL A CA 1
ATOM 1515 C C . VAL A 1 195 ? 19.307 8.754 -39.697 1.00 95.38 195 VAL A C 1
ATOM 1517 O O . VAL A 1 195 ? 19.301 9.112 -40.874 1.00 95.38 195 VAL A O 1
ATOM 1520 N N . ILE A 1 196 ? 20.365 8.948 -38.901 1.00 94.56 196 ILE A N 1
ATOM 1521 C CA . ILE A 1 196 ? 21.606 9.612 -39.341 1.00 94.56 196 ILE A CA 1
ATOM 1522 C C . ILE A 1 196 ? 22.242 8.850 -40.512 1.00 94.56 196 ILE A C 1
ATOM 1524 O O . ILE A 1 196 ? 22.558 9.457 -41.536 1.00 94.56 196 ILE A O 1
ATOM 1528 N N . MET A 1 197 ? 22.369 7.523 -40.416 1.00 93.31 197 MET A N 1
ATOM 1529 C CA . MET A 1 197 ? 22.945 6.699 -41.489 1.00 93.31 197 MET A CA 1
ATOM 1530 C C . MET A 1 197 ? 22.136 6.783 -42.791 1.00 93.31 197 MET A C 1
ATOM 1532 O O . MET A 1 197 ? 22.712 6.902 -43.877 1.00 93.31 197 MET A O 1
ATOM 1536 N N . CYS A 1 198 ? 20.804 6.806 -42.693 1.00 94.75 198 CYS A N 1
ATOM 1537 C CA . CYS A 1 198 ? 19.917 7.018 -43.839 1.00 94.75 198 CYS A CA 1
ATOM 1538 C C . CYS A 1 198 ? 20.021 8.448 -44.398 1.00 94.75 198 CYS A C 1
ATOM 1540 O O . CYS A 1 198 ? 20.017 8.640 -45.618 1.00 94.75 198 CYS A O 1
ATOM 1542 N N . ASN A 1 199 ? 20.154 9.450 -43.523 1.00 94.25 199 ASN A N 1
ATOM 1543 C CA . ASN A 1 199 ? 20.291 10.853 -43.903 1.00 94.25 199 ASN A CA 1
ATOM 1544 C C . ASN A 1 199 ? 21.591 11.100 -44.680 1.00 94.25 199 ASN A C 1
ATOM 1546 O O . ASN A 1 199 ? 21.556 11.762 -45.712 1.00 94.25 199 ASN A O 1
ATOM 1550 N N . ARG A 1 200 ? 22.713 10.480 -44.283 1.00 93.19 200 ARG A N 1
ATOM 1551 C CA . ARG A 1 200 ? 23.980 10.535 -45.041 1.00 93.19 200 ARG A CA 1
ATOM 1552 C C . ARG A 1 200 ? 23.785 10.100 -46.499 1.00 93.19 200 ARG A C 1
ATOM 1554 O O . ARG A 1 200 ? 24.173 10.831 -47.410 1.00 93.19 200 ARG A O 1
ATOM 1561 N N . GLN A 1 201 ? 23.082 8.989 -46.751 1.00 93.75 201 GLN A N 1
ATOM 1562 C CA . GLN A 1 201 ? 22.777 8.555 -48.127 1.00 93.75 201 GLN A CA 1
ATOM 1563 C C . GLN A 1 201 ? 21.898 9.571 -48.876 1.00 93.75 201 GLN A C 1
ATOM 1565 O O . GLN A 1 201 ? 22.067 9.784 -50.082 1.00 93.75 201 GLN A O 1
ATOM 1570 N N . ARG A 1 202 ? 20.970 10.228 -48.168 1.00 94.50 202 ARG A N 1
ATOM 1571 C CA . ARG A 1 202 ? 20.071 11.236 -48.740 1.00 94.50 202 ARG A CA 1
ATOM 1572 C C . ARG A 1 202 ? 20.760 12.571 -49.052 1.00 94.50 202 ARG A C 1
ATOM 1574 O O . ARG A 1 202 ? 20.421 13.203 -50.058 1.00 94.50 202 ARG A O 1
ATOM 1581 N N . ILE A 1 203 ? 21.726 12.981 -48.236 1.00 93.25 203 ILE A N 1
ATOM 1582 C CA . ILE A 1 203 ? 22.575 14.159 -48.452 1.00 93.25 203 ILE A CA 1
ATOM 1583 C C . ILE A 1 203 ? 23.380 13.974 -49.745 1.00 93.25 203 ILE A C 1
ATOM 1585 O O . ILE A 1 203 ? 23.235 14.761 -50.679 1.00 93.25 203 ILE A O 1
ATOM 1589 N N . TRP A 1 204 ? 24.105 12.859 -49.875 1.00 91.62 204 TRP A N 1
ATOM 1590 C CA . TRP A 1 204 ? 24.877 12.544 -51.084 1.00 91.62 204 TRP A CA 1
ATOM 1591 C C . TRP A 1 204 ? 24.013 12.400 -52.346 1.00 91.62 204 TRP A C 1
ATOM 1593 O O . TRP A 1 204 ? 24.403 12.862 -53.419 1.00 91.62 204 TRP A O 1
ATOM 1603 N N . TYR A 1 205 ? 22.798 11.854 -52.221 1.00 92.25 205 TYR A N 1
ATOM 1604 C CA . TYR A 1 205 ? 21.819 11.847 -53.316 1.00 92.25 205 TYR A CA 1
ATOM 1605 C C . TYR A 1 205 ? 21.411 13.266 -53.756 1.00 92.25 205 TYR A C 1
ATOM 1607 O O . TYR A 1 205 ? 21.142 13.513 -54.933 1.00 92.25 205 TYR A O 1
ATOM 1615 N N . THR A 1 206 ? 21.367 14.215 -52.818 1.00 92.44 206 THR A N 1
ATOM 1616 C CA . THR A 1 206 ? 21.027 15.615 -53.097 1.00 92.44 206 THR A CA 1
ATOM 1617 C C . THR A 1 206 ? 22.178 16.326 -53.812 1.00 92.44 206 THR A C 1
ATOM 1619 O O . THR A 1 206 ? 21.934 16.954 -54.843 1.00 92.44 206 THR A O 1
ATOM 1622 N N . PHE A 1 207 ? 23.422 16.155 -53.350 1.00 91.62 207 PHE A N 1
ATOM 1623 C CA . PHE A 1 207 ? 24.608 16.765 -53.973 1.00 91.62 207 PHE A CA 1
ATOM 1624 C C . PHE A 1 207 ? 24.874 16.300 -55.406 1.00 91.62 207 PHE A C 1
ATOM 1626 O O . PHE A 1 207 ? 25.386 17.084 -56.199 1.00 91.62 207 PHE A O 1
ATOM 1633 N N . ARG A 1 208 ? 24.477 15.073 -55.770 1.00 89.50 208 ARG A N 1
ATOM 1634 C CA . ARG A 1 208 ? 24.553 14.586 -57.162 1.00 89.50 208 ARG A CA 1
ATOM 1635 C C . ARG A 1 208 ? 23.588 15.282 -58.121 1.00 89.50 208 ARG A C 1
ATOM 1637 O O . ARG A 1 208 ? 23.814 15.282 -59.326 1.00 89.50 208 ARG A O 1
ATOM 1644 N N . ARG A 1 209 ? 22.489 15.846 -57.606 1.00 87.75 209 ARG A N 1
ATOM 1645 C CA . ARG A 1 209 ? 21.367 16.364 -58.414 1.00 87.75 209 ARG A CA 1
ATOM 1646 C C . ARG A 1 209 ? 21.175 17.873 -58.339 1.00 87.75 209 ARG A C 1
ATOM 1648 O O . ARG A 1 209 ? 20.456 18.430 -59.163 1.00 87.75 209 ARG A O 1
ATOM 1655 N N . LYS A 1 210 ? 21.741 18.539 -57.333 1.00 89.44 210 LYS A N 1
ATOM 1656 C CA . LYS A 1 210 ? 21.569 19.977 -57.110 1.00 89.44 210 LYS A CA 1
ATOM 1657 C C . LYS A 1 210 ? 22.900 20.624 -56.776 1.00 89.44 210 LYS A C 1
ATOM 1659 O O . LYS A 1 210 ? 23.603 20.160 -55.886 1.00 89.44 210 LYS A O 1
ATOM 1664 N N . ALA A 1 211 ? 23.179 21.735 -57.446 1.00 89.31 211 ALA A N 1
ATOM 1665 C CA . ALA A 1 211 ? 24.222 22.649 -57.018 1.00 89.31 211 ALA A CA 1
ATOM 1666 C C . ALA A 1 211 ? 23.758 23.432 -55.781 1.00 89.31 211 ALA A C 1
ATOM 1668 O O . ALA A 1 211 ? 22.647 23.974 -55.767 1.00 89.31 211 ALA A O 1
ATOM 1669 N N . MET A 1 212 ? 24.601 23.494 -54.757 1.00 90.12 212 MET A N 1
ATOM 1670 C CA . MET A 1 212 ? 24.343 24.165 -53.482 1.00 90.12 212 MET A CA 1
ATOM 1671 C C . MET A 1 212 ? 25.550 25.020 -53.101 1.00 90.12 212 MET A C 1
ATOM 1673 O O . MET A 1 212 ? 26.667 24.720 -53.512 1.00 90.12 212 MET A O 1
ATOM 1677 N N . THR A 1 213 ? 25.335 26.106 -52.357 1.00 91.44 213 THR A N 1
ATOM 1678 C CA . THR A 1 213 ? 26.452 26.904 -51.830 1.00 91.44 213 THR A CA 1
ATOM 1679 C C . THR A 1 213 ? 27.300 26.095 -50.853 1.00 91.44 213 THR A C 1
ATOM 1681 O O . THR A 1 213 ? 26.760 25.195 -50.212 1.00 91.44 213 THR A O 1
ATOM 1684 N N . ILE A 1 214 ? 28.589 26.425 -50.701 1.00 89.06 214 ILE A N 1
ATOM 1685 C CA . ILE A 1 214 ? 29.463 25.802 -49.685 1.00 89.06 214 ILE A CA 1
ATOM 1686 C C . ILE A 1 214 ? 28.800 25.865 -48.300 1.00 89.06 214 ILE A C 1
ATOM 1688 O O . ILE A 1 214 ? 28.554 24.830 -47.695 1.00 89.06 214 ILE A O 1
ATOM 1692 N N . ASN A 1 215 ? 28.315 27.040 -47.892 1.00 88.12 215 ASN A N 1
ATOM 1693 C CA . ASN A 1 215 ? 27.572 27.210 -46.638 1.00 88.12 215 ASN A CA 1
ATOM 1694 C C . ASN A 1 215 ? 26.295 26.325 -46.550 1.00 88.12 215 ASN A C 1
ATOM 1696 O O . ASN A 1 215 ? 25.935 25.818 -45.491 1.00 88.12 215 ASN A O 1
ATOM 1700 N N . GLY A 1 216 ? 25.612 26.071 -47.674 1.00 89.12 216 GLY A N 1
ATOM 1701 C CA . GLY A 1 216 ? 24.485 25.130 -47.738 1.00 89.12 216 GLY A CA 1
ATOM 1702 C C . GLY A 1 216 ? 24.879 23.643 -47.699 1.00 89.12 216 GLY A C 1
ATOM 1703 O O . GLY A 1 216 ? 24.054 22.814 -47.307 1.00 89.12 216 GLY A O 1
ATOM 1704 N N . ILE A 1 217 ? 26.103 23.299 -48.112 1.00 90.94 217 ILE A N 1
ATOM 1705 C CA . ILE A 1 217 ? 26.703 21.959 -48.007 1.00 90.94 217 ILE A CA 1
ATOM 1706 C C . ILE A 1 217 ? 27.116 21.706 -46.554 1.00 90.94 217 ILE A C 1
ATOM 1708 O O . ILE A 1 217 ? 26.694 20.705 -45.974 1.00 90.94 217 ILE A O 1
ATOM 1712 N N . ASP A 1 218 ? 27.834 22.655 -45.951 1.00 89.19 218 ASP A N 1
ATOM 1713 C CA . ASP A 1 218 ? 28.265 22.616 -44.552 1.00 89.19 218 ASP A CA 1
ATOM 1714 C C . ASP A 1 218 ? 27.059 22.509 -43.615 1.00 89.19 218 ASP A C 1
ATOM 1716 O O . ASP A 1 218 ? 27.030 21.644 -42.738 1.00 89.19 218 ASP A O 1
ATOM 1720 N N . GLY A 1 219 ? 26.003 23.291 -43.869 1.00 89.81 219 GLY A N 1
ATOM 1721 C CA . GLY A 1 219 ? 24.728 23.183 -43.160 1.00 89.81 219 GLY A CA 1
ATOM 1722 C C . GLY A 1 219 ? 24.084 21.793 -43.256 1.00 89.81 219 GLY A C 1
ATOM 1723 O O . GLY A 1 219 ? 23.583 21.286 -42.256 1.00 89.81 219 GLY A O 1
ATOM 1724 N N . LEU A 1 220 ? 24.130 21.121 -44.417 1.00 90.56 220 LEU A N 1
ATOM 1725 C CA . LEU A 1 220 ? 23.585 19.759 -44.555 1.00 90.56 220 LEU A CA 1
ATOM 1726 C C . LEU A 1 220 ? 24.395 18.700 -43.799 1.00 90.56 220 LEU A C 1
ATOM 1728 O O . LEU A 1 220 ? 23.800 17.733 -43.323 1.00 90.56 220 LEU A O 1
ATOM 1732 N N . PHE A 1 221 ? 25.717 18.854 -43.704 1.00 90.38 221 PHE A N 1
ATOM 1733 C CA . PHE A 1 221 ? 26.562 17.949 -42.923 1.00 90.38 221 PHE A CA 1
ATOM 1734 C C . PHE A 1 221 ? 26.444 18.202 -41.415 1.00 90.38 221 PHE A C 1
ATOM 1736 O O . PHE A 1 221 ? 26.388 17.244 -40.649 1.00 90.38 221 PHE A O 1
ATOM 1743 N N . SER A 1 222 ? 26.346 19.464 -40.995 1.00 90.19 222 SER A N 1
ATOM 1744 C CA . SER A 1 222 ? 26.297 19.852 -39.580 1.00 90.19 222 SER A CA 1
ATOM 1745 C C . SER A 1 222 ? 24.900 19.788 -38.948 1.00 90.19 222 SER A C 1
ATOM 1747 O O . SER A 1 222 ? 24.815 19.645 -37.736 1.00 90.19 222 SER A O 1
ATOM 1749 N N . ALA A 1 223 ? 23.792 19.802 -39.704 1.00 90.62 223 ALA A N 1
ATOM 1750 C CA . ALA A 1 223 ? 22.424 19.873 -39.152 1.00 90.62 223 ALA A CA 1
ATOM 1751 C C . ALA A 1 223 ? 22.014 18.757 -38.157 1.00 90.62 223 ALA A C 1
ATOM 1753 O O . ALA A 1 223 ? 21.043 18.915 -37.410 1.00 90.62 223 ALA A O 1
ATOM 1754 N N . THR A 1 224 ? 22.704 17.612 -38.134 1.00 90.38 224 THR A N 1
ATOM 1755 C CA . THR A 1 224 ? 22.479 16.552 -37.127 1.00 90.38 224 THR A CA 1
ATOM 1756 C C . THR A 1 224 ? 23.220 16.783 -35.805 1.00 90.38 224 THR A C 1
ATOM 1758 O O . THR A 1 224 ? 22.951 16.074 -34.840 1.00 90.38 224 THR A O 1
ATOM 1761 N N . GLU A 1 225 ? 24.131 17.756 -35.759 1.00 89.94 225 GLU A N 1
ATOM 1762 C CA . GLU A 1 225 ? 25.028 18.067 -34.635 1.00 89.94 225 GLU A CA 1
ATOM 1763 C C . GLU A 1 225 ? 24.846 19.521 -34.150 1.00 89.94 225 GLU A C 1
ATOM 1765 O O . GLU A 1 225 ? 24.834 19.771 -32.947 1.00 89.94 225 GLU A O 1
ATOM 1770 N N . ASP A 1 226 ? 24.580 20.456 -35.069 1.00 90.69 226 ASP A N 1
ATOM 1771 C CA . ASP A 1 226 ? 24.273 21.866 -34.820 1.00 90.69 226 ASP A CA 1
ATOM 1772 C C . ASP A 1 226 ? 22.842 22.222 -35.295 1.00 90.69 226 ASP A C 1
ATOM 1774 O O . ASP A 1 226 ? 22.570 22.264 -36.501 1.00 90.69 226 ASP A O 1
ATOM 1778 N N . PRO A 1 227 ? 21.901 22.523 -34.377 1.00 88.75 227 PRO A N 1
ATOM 1779 C CA . PRO A 1 227 ? 20.534 22.889 -34.732 1.00 88.75 227 PRO A CA 1
ATOM 1780 C C . PRO A 1 227 ? 20.387 24.349 -35.202 1.00 88.75 227 PRO A C 1
ATOM 1782 O O . PRO A 1 227 ? 19.325 24.714 -35.711 1.00 88.75 227 PRO A O 1
ATOM 1785 N N . THR A 1 228 ? 21.404 25.209 -35.069 1.00 88.69 228 THR A N 1
ATOM 1786 C CA . THR A 1 228 ? 21.316 26.605 -35.545 1.00 88.69 228 THR A CA 1
ATOM 1787 C C . THR A 1 228 ? 21.211 26.680 -37.073 1.00 88.69 228 THR A C 1
ATOM 1789 O O . THR A 1 228 ? 20.548 27.569 -37.618 1.00 88.69 228 THR A O 1
ATOM 1792 N N . GLN A 1 229 ? 21.746 25.670 -37.765 1.00 88.38 229 GLN A N 1
ATOM 1793 C CA . GLN A 1 229 ? 21.713 25.509 -39.220 1.00 88.38 229 GLN A CA 1
ATOM 1794 C C . GLN A 1 229 ? 20.299 25.542 -39.810 1.00 88.38 229 GLN A C 1
ATOM 1796 O O . GLN A 1 229 ? 20.106 26.068 -40.908 1.00 88.38 229 GLN A O 1
ATOM 1801 N N . PHE A 1 230 ? 19.286 25.042 -39.088 1.00 88.19 230 PHE A N 1
ATOM 1802 C CA . PHE A 1 230 ? 17.891 25.078 -39.548 1.00 88.19 230 PHE A CA 1
ATOM 1803 C C . PHE A 1 230 ? 17.351 26.505 -39.725 1.00 88.19 230 PHE A C 1
ATOM 1805 O O . PHE A 1 230 ? 16.458 26.718 -40.547 1.00 88.19 230 PHE A O 1
ATOM 1812 N N . PHE A 1 231 ? 17.898 27.471 -38.981 1.00 86.12 231 PHE A N 1
ATOM 1813 C CA . PHE A 1 231 ? 17.474 28.872 -38.985 1.00 86.12 231 PHE A CA 1
ATOM 1814 C C . PHE A 1 231 ? 18.410 29.760 -39.810 1.00 86.12 231 PHE A C 1
ATOM 1816 O O . PHE A 1 231 ? 17.941 30.639 -40.530 1.00 86.12 231 PHE A O 1
ATOM 1823 N N . LEU A 1 232 ? 19.722 29.517 -39.736 1.00 84.31 232 LEU A N 1
ATOM 1824 C CA . LEU A 1 232 ? 20.731 30.309 -40.442 1.00 84.31 232 LEU A CA 1
ATOM 1825 C C . LEU A 1 232 ? 20.776 29.995 -41.948 1.00 84.31 232 LEU A C 1
ATOM 1827 O O . LEU A 1 232 ? 20.952 30.902 -42.762 1.00 84.31 232 LEU A O 1
ATOM 1831 N N . ASN A 1 233 ? 20.569 28.731 -42.338 1.00 85.69 233 ASN A N 1
ATOM 1832 C CA . ASN A 1 233 ? 20.830 28.256 -43.696 1.00 85.69 233 ASN A CA 1
ATOM 1833 C C . ASN A 1 233 ? 19.562 27.882 -44.481 1.00 85.69 233 ASN A C 1
ATOM 1835 O O . ASN A 1 233 ? 19.277 26.725 -44.791 1.00 85.69 233 ASN A O 1
ATOM 1839 N N . TRP A 1 234 ? 18.818 28.904 -44.915 1.00 85.69 234 TRP A N 1
ATOM 1840 C CA . TRP A 1 234 ? 17.599 28.743 -45.727 1.00 85.69 234 TRP A CA 1
ATOM 1841 C C . TRP A 1 234 ? 17.817 28.056 -47.093 1.00 85.69 234 TRP A C 1
ATOM 1843 O O . TRP A 1 234 ? 16.897 27.460 -47.660 1.00 85.69 234 TRP A O 1
ATOM 1853 N N . GLU A 1 235 ? 19.033 28.086 -47.651 1.00 87.12 235 GLU A N 1
ATOM 1854 C CA . GLU A 1 235 ? 19.325 27.329 -48.877 1.00 87.12 235 GLU A CA 1
ATOM 1855 C C . GLU A 1 235 ? 19.341 25.813 -48.632 1.00 87.12 235 GLU A C 1
ATOM 1857 O O . GLU A 1 235 ? 18.850 25.065 -49.482 1.00 87.12 235 GLU A O 1
ATOM 1862 N N . MET A 1 236 ? 19.803 25.358 -47.459 1.00 88.19 236 MET A N 1
ATOM 1863 C CA . MET A 1 236 ? 19.689 23.955 -47.055 1.00 88.19 236 MET A CA 1
ATOM 1864 C C . MET A 1 236 ? 18.215 23.534 -47.043 1.00 88.19 236 MET A C 1
ATOM 1866 O O . MET A 1 236 ? 17.863 22.547 -47.688 1.00 88.19 236 MET A O 1
ATOM 1870 N N . THR A 1 237 ? 17.339 24.286 -46.366 1.00 84.56 237 THR A N 1
ATOM 1871 C CA . THR A 1 237 ? 15.919 23.914 -46.237 1.00 84.56 237 THR A CA 1
ATOM 1872 C C . THR A 1 237 ? 15.223 23.872 -47.606 1.00 84.56 237 THR A C 1
ATOM 1874 O O . THR A 1 237 ? 14.488 22.928 -47.907 1.00 84.56 237 THR A O 1
ATOM 1877 N N . LYS A 1 238 ? 15.511 24.833 -48.497 1.00 86.38 238 LYS A N 1
ATOM 1878 C CA . LYS A 1 238 ? 14.913 24.922 -49.841 1.00 86.38 238 LYS A CA 1
ATOM 1879 C C . LYS A 1 238 ? 15.438 23.858 -50.815 1.00 86.38 238 LYS A C 1
ATOM 1881 O O . LYS A 1 238 ? 14.649 23.284 -51.576 1.00 86.38 238 LYS A O 1
ATOM 1886 N N . SER A 1 239 ? 16.744 23.589 -50.811 1.00 85.62 239 SER A N 1
ATOM 1887 C CA . SER A 1 239 ? 17.397 22.661 -51.747 1.00 85.62 239 SER A CA 1
ATOM 1888 C C . SER A 1 239 ? 17.372 21.215 -51.248 1.00 85.62 239 SER A C 1
ATOM 1890 O O . SER A 1 239 ? 17.025 20.312 -52.017 1.00 85.62 239 SER A O 1
ATOM 1892 N N . GLY A 1 240 ? 17.669 21.009 -49.965 1.00 86.00 240 GLY A N 1
ATOM 1893 C CA . GLY A 1 240 ? 17.828 19.720 -49.295 1.00 86.00 240 GLY A CA 1
ATOM 1894 C C . GLY A 1 240 ? 16.591 19.163 -48.588 1.00 86.00 240 GLY A C 1
ATOM 1895 O O . GLY A 1 240 ? 16.678 18.035 -48.119 1.00 86.00 240 GLY A O 1
ATOM 1896 N N . LYS A 1 241 ? 15.454 19.885 -48.552 1.00 91.00 241 LYS A N 1
ATOM 1897 C CA . LYS A 1 241 ? 14.124 19.521 -47.987 1.00 91.00 241 LYS A CA 1
ATOM 1898 C C . LYS A 1 241 ? 14.037 18.217 -47.176 1.00 91.00 241 LYS A C 1
ATOM 1900 O O . LYS A 1 241 ? 13.850 18.266 -45.968 1.00 91.00 241 LYS A O 1
ATOM 1905 N N . LEU A 1 242 ? 14.123 17.053 -47.832 1.00 91.25 242 LEU A N 1
ATOM 1906 C CA . LEU A 1 242 ? 13.967 15.747 -47.180 1.00 91.25 242 LEU A CA 1
ATOM 1907 C C . LEU A 1 242 ? 15.135 15.377 -46.247 1.00 91.25 242 LEU A C 1
ATOM 1909 O O . LEU A 1 242 ? 14.878 14.843 -45.177 1.00 91.25 242 LEU A O 1
ATOM 1913 N N . ALA A 1 243 ? 16.384 15.689 -46.608 1.00 91.19 243 ALA A N 1
ATOM 1914 C CA . ALA A 1 243 ? 17.538 15.503 -45.719 1.00 91.19 243 ALA A CA 1
ATOM 1915 C C . ALA A 1 243 ? 17.434 16.417 -44.487 1.00 91.19 243 ALA A C 1
ATOM 1917 O O . ALA A 1 243 ? 17.622 15.988 -43.353 1.00 91.19 243 ALA A O 1
ATOM 1918 N N . THR A 1 244 ? 17.030 17.670 -44.704 1.00 92.44 244 THR A N 1
ATOM 1919 C CA . THR A 1 244 ? 16.785 18.634 -43.625 1.00 92.44 244 THR A CA 1
ATOM 1920 C C . THR A 1 244 ? 15.649 18.191 -42.702 1.00 92.44 244 THR A C 1
ATOM 1922 O O . THR A 1 244 ? 15.770 18.320 -41.492 1.00 92.44 244 THR A O 1
ATOM 1925 N N . PHE A 1 245 ? 14.567 17.621 -43.243 1.00 93.19 245 PHE A N 1
ATOM 1926 C CA . PHE A 1 245 ? 13.481 17.048 -42.442 1.00 93.19 245 PHE A CA 1
ATOM 1927 C C . PHE A 1 245 ? 13.944 15.831 -41.625 1.00 93.19 245 PHE A C 1
ATOM 1929 O O . PHE A 1 245 ? 13.650 15.751 -40.436 1.00 93.19 245 PHE A O 1
ATOM 1936 N N . MET A 1 246 ? 14.730 14.926 -42.222 1.00 94.25 246 MET A N 1
ATOM 1937 C CA . MET A 1 246 ? 15.3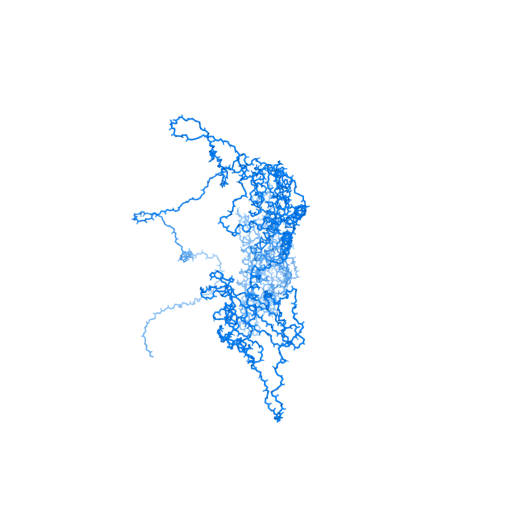34 13.790 -41.511 1.00 94.25 246 MET A CA 1
ATOM 1938 C C . MET A 1 246 ? 16.235 14.256 -40.355 1.00 94.25 246 MET A C 1
ATOM 1940 O O . MET A 1 246 ? 16.122 13.725 -39.252 1.00 94.25 246 MET A O 1
ATOM 1944 N N . ALA A 1 247 ? 17.065 15.282 -40.575 1.00 93.25 247 ALA A N 1
ATOM 1945 C CA . ALA A 1 247 ? 17.889 15.897 -39.532 1.00 93.25 247 ALA A CA 1
ATOM 1946 C C . ALA A 1 247 ? 17.051 16.621 -38.460 1.00 93.25 247 ALA A C 1
ATOM 1948 O O . ALA A 1 247 ? 17.326 16.491 -37.273 1.00 93.25 247 ALA A O 1
ATOM 1949 N N . ALA A 1 248 ? 15.981 17.333 -38.824 1.00 92.81 248 ALA A N 1
ATOM 1950 C CA . ALA A 1 248 ? 15.085 17.944 -37.838 1.00 92.81 248 ALA A CA 1
ATOM 1951 C C . ALA A 1 248 ? 14.434 16.875 -36.937 1.00 92.81 248 ALA A C 1
ATOM 1953 O O . ALA A 1 248 ? 14.347 17.041 -35.721 1.00 92.81 248 ALA A O 1
ATOM 1954 N N . CYS A 1 249 ? 14.053 15.727 -37.504 1.00 91.88 249 CYS A N 1
ATOM 1955 C CA . CYS A 1 249 ? 13.517 14.612 -36.730 1.00 91.88 249 CYS A CA 1
ATOM 1956 C C . CYS A 1 249 ? 14.525 14.001 -35.741 1.00 91.88 249 CYS A C 1
ATOM 1958 O O . CYS A 1 249 ? 14.088 13.572 -34.674 1.00 91.88 249 CYS A O 1
ATOM 1960 N N . THR A 1 250 ? 15.843 13.998 -35.998 1.00 92.81 250 THR A N 1
ATOM 1961 C CA . THR A 1 250 ? 16.818 13.484 -35.006 1.00 92.81 250 THR A CA 1
ATOM 1962 C C . THR A 1 250 ? 16.844 14.305 -33.716 1.00 92.81 250 THR A C 1
ATOM 1964 O O . THR A 1 250 ? 17.143 13.751 -32.660 1.00 92.81 250 THR A O 1
ATOM 1967 N N . TRP A 1 251 ? 16.445 15.580 -33.771 1.00 91.44 251 TRP A N 1
ATOM 1968 C CA . TRP A 1 251 ? 16.269 16.445 -32.598 1.00 91.44 251 TRP A CA 1
ATOM 1969 C C . TRP A 1 251 ? 14.911 16.275 -31.895 1.00 91.44 251 TRP A C 1
ATOM 1971 O O . TRP A 1 251 ? 14.797 16.594 -30.713 1.00 91.44 251 TRP A O 1
ATOM 1981 N N . LEU A 1 252 ? 13.896 15.726 -32.577 1.00 89.19 252 LEU A N 1
ATOM 1982 C CA . LEU A 1 252 ? 12.552 15.493 -32.022 1.00 89.19 252 LEU A CA 1
ATOM 1983 C C . LEU A 1 252 ? 12.376 14.094 -31.406 1.00 89.19 252 LEU A C 1
ATOM 1985 O O . LEU A 1 252 ? 11.711 13.956 -30.380 1.00 89.19 252 LEU A O 1
ATOM 1989 N N . ILE A 1 253 ? 13.019 13.063 -31.969 1.00 87.44 253 ILE A N 1
ATOM 1990 C CA . ILE A 1 253 ? 13.035 11.686 -31.432 1.00 87.44 253 ILE A CA 1
ATOM 1991 C C . ILE A 1 253 ? 13.365 11.605 -29.918 1.00 87.44 253 ILE A C 1
ATOM 1993 O O . ILE A 1 253 ? 12.705 10.832 -29.216 1.00 87.44 253 ILE A O 1
ATOM 1997 N N . PRO A 1 254 ? 14.308 12.395 -29.355 1.00 86.38 254 PRO A N 1
ATOM 1998 C CA . PRO A 1 254 ? 14.592 12.409 -27.921 1.00 86.38 254 PRO A CA 1
ATOM 1999 C C . PRO A 1 254 ? 13.373 12.691 -27.027 1.00 86.38 254 PRO A C 1
ATOM 2001 O O . PRO A 1 254 ? 13.335 12.180 -25.908 1.00 86.38 254 PRO A O 1
ATOM 2004 N N . ILE A 1 255 ? 12.361 13.433 -27.496 1.00 82.88 255 ILE A N 1
ATOM 2005 C CA . ILE A 1 255 ? 11.177 13.785 -26.690 1.00 82.88 255 ILE A CA 1
ATOM 2006 C C . ILE A 1 255 ? 10.402 12.524 -26.263 1.00 82.88 255 ILE A C 1
ATOM 2008 O O . ILE A 1 255 ? 9.987 12.419 -25.110 1.00 82.88 255 ILE A O 1
ATOM 2012 N N . ALA A 1 256 ? 10.299 11.507 -27.127 1.00 78.12 256 ALA A N 1
ATOM 2013 C CA . ALA A 1 256 ? 9.650 10.238 -26.777 1.00 78.12 256 ALA A CA 1
ATOM 2014 C C . ALA A 1 256 ? 10.362 9.501 -25.621 1.00 78.12 256 ALA A C 1
ATOM 2016 O O . ALA A 1 256 ? 9.715 8.854 -24.794 1.00 78.12 256 ALA A O 1
ATOM 2017 N N . SER A 1 257 ? 11.690 9.643 -25.509 1.00 79.88 257 SER A N 1
ATOM 2018 C CA . SER A 1 257 ? 12.456 9.067 -24.393 1.00 79.88 257 SER A CA 1
ATOM 2019 C C . SER A 1 257 ? 12.254 9.811 -23.066 1.00 79.88 257 SER A C 1
ATOM 2021 O O . SER A 1 257 ? 12.366 9.189 -22.016 1.00 79.88 257 SER A O 1
ATOM 2023 N N . VAL A 1 258 ? 11.872 11.095 -23.097 1.00 81.44 258 VAL A N 1
ATOM 2024 C CA . VAL A 1 258 ? 11.539 11.893 -21.897 1.00 81.44 258 VAL A CA 1
ATOM 2025 C C . VAL A 1 258 ? 10.155 11.537 -21.345 1.00 81.44 258 VAL A C 1
ATOM 2027 O O . VAL A 1 258 ? 9.950 11.565 -20.136 1.00 81.44 258 VAL A O 1
ATOM 2030 N N . LEU A 1 259 ? 9.215 11.142 -22.209 1.00 79.38 259 LEU A N 1
ATOM 2031 C CA . LEU A 1 259 ? 7.878 10.690 -21.800 1.00 79.38 259 LEU A CA 1
ATOM 2032 C C . LEU A 1 259 ? 7.866 9.244 -21.271 1.00 79.38 259 LEU A C 1
ATOM 2034 O O . LEU A 1 259 ? 6.941 8.849 -20.565 1.00 79.38 259 LEU A O 1
ATOM 2038 N N . SER A 1 260 ? 8.898 8.450 -21.576 1.00 81.44 260 SER A N 1
ATOM 2039 C CA . SER A 1 260 ? 8.950 7.028 -21.209 1.00 81.44 260 SER A CA 1
ATOM 2040 C C . SER A 1 260 ? 8.958 6.774 -19.682 1.00 81.44 260 SER A C 1
ATOM 2042 O O . SER A 1 260 ? 8.166 5.939 -19.235 1.00 81.44 260 SER A O 1
ATOM 2044 N N . PRO A 1 261 ? 9.753 7.482 -18.844 1.00 76.62 261 PRO A N 1
ATOM 2045 C CA . PRO A 1 261 ? 9.742 7.302 -17.387 1.00 76.62 261 PRO A CA 1
ATOM 2046 C C . PRO A 1 261 ? 8.398 7.638 -16.731 1.00 76.62 261 PRO A C 1
ATOM 2048 O O . PRO A 1 261 ? 8.049 7.021 -15.733 1.00 76.62 261 PRO A O 1
ATOM 2051 N N . ALA A 1 262 ? 7.616 8.554 -17.313 1.00 79.81 262 ALA A N 1
ATOM 2052 C CA . ALA A 1 262 ? 6.296 8.935 -16.804 1.00 79.81 262 ALA A CA 1
ATOM 2053 C C . ALA A 1 262 ? 5.209 7.864 -17.031 1.00 79.81 262 ALA A C 1
ATOM 2055 O O . ALA A 1 262 ? 4.095 8.008 -16.538 1.00 79.81 262 ALA A O 1
ATOM 2056 N N . SER A 1 263 ? 5.506 6.790 -17.774 1.00 88.62 263 SER A N 1
ATOM 2057 C CA . SER A 1 263 ? 4.544 5.706 -18.014 1.00 88.62 263 SER A CA 1
ATOM 2058 C C . SER A 1 263 ? 4.466 4.664 -16.890 1.00 88.62 263 SER A C 1
ATOM 2060 O O . SER A 1 263 ? 3.522 3.877 -16.892 1.00 88.62 263 SER A O 1
ATOM 2062 N N . LEU A 1 264 ? 5.399 4.666 -15.929 1.00 90.12 264 LEU A N 1
ATOM 2063 C CA . LEU A 1 264 ? 5.362 3.814 -14.735 1.00 90.12 264 LEU A CA 1
ATOM 2064 C C . LEU A 1 264 ? 5.308 4.689 -13.478 1.00 90.12 264 LEU A C 1
ATOM 2066 O O . LEU A 1 264 ? 6.298 5.326 -13.114 1.00 90.12 264 LEU A O 1
ATOM 2070 N N . THR A 1 265 ? 4.165 4.697 -12.802 1.00 89.62 265 THR A N 1
ATOM 2071 C CA . THR A 1 265 ? 3.951 5.407 -11.534 1.00 89.62 265 THR A CA 1
ATOM 2072 C C . THR A 1 265 ? 3.937 4.426 -10.363 1.00 89.62 265 THR A C 1
ATOM 2074 O O . THR A 1 265 ? 3.892 3.204 -10.532 1.00 89.62 265 THR A O 1
ATOM 2077 N N . SER A 1 266 ? 4.003 4.963 -9.146 1.00 90.06 266 SER A N 1
ATOM 2078 C CA . SER A 1 266 ? 3.727 4.224 -7.915 1.00 90.06 266 SER A CA 1
ATOM 2079 C C . SER A 1 266 ? 2.543 4.884 -7.223 1.00 90.06 266 SER A C 1
ATOM 2081 O O . SER A 1 266 ? 2.621 6.065 -6.883 1.00 90.06 266 SER A O 1
ATOM 2083 N N . GLU A 1 267 ? 1.477 4.133 -6.990 1.00 89.12 267 GLU A N 1
ATOM 2084 C CA . GLU A 1 267 ? 0.229 4.640 -6.418 1.00 89.12 267 GLU A CA 1
ATOM 2085 C C . GLU A 1 267 ? -0.132 3.847 -5.159 1.00 89.12 267 GLU A C 1
ATOM 2087 O O . GLU A 1 267 ? 0.181 2.659 -5.043 1.00 89.12 267 GLU A O 1
ATOM 2092 N N . LEU A 1 268 ? -0.766 4.511 -4.189 1.00 87.56 268 LEU A N 1
ATOM 2093 C CA . LEU A 1 268 ? -1.297 3.847 -3.001 1.00 87.56 268 LEU A CA 1
ATOM 2094 C C . LEU A 1 268 ? -2.507 3.013 -3.415 1.00 87.56 268 LEU A C 1
ATOM 2096 O O . LEU A 1 268 ? -3.520 3.563 -3.846 1.00 87.56 268 LEU A O 1
ATOM 2100 N N . ARG A 1 269 ? -2.417 1.693 -3.252 1.00 84.06 269 ARG A N 1
ATOM 2101 C CA . ARG A 1 269 ? -3.534 0.785 -3.503 1.00 84.06 269 ARG A CA 1
ATOM 2102 C C . ARG A 1 269 ? -3.802 -0.057 -2.268 1.00 84.06 269 ARG A C 1
ATOM 2104 O O . ARG A 1 269 ? -2.889 -0.668 -1.714 1.00 84.06 269 ARG A O 1
ATOM 2111 N N . THR A 1 270 ? -5.061 -0.082 -1.848 1.00 84.00 270 THR A N 1
ATOM 2112 C CA . THR A 1 270 ? -5.540 -1.002 -0.819 1.00 84.00 270 THR A CA 1
ATOM 2113 C C . THR A 1 270 ? -5.758 -2.364 -1.459 1.00 84.00 270 THR A C 1
ATOM 2115 O O . THR A 1 270 ? -6.518 -2.487 -2.420 1.00 84.00 270 THR A O 1
ATOM 2118 N N . LEU A 1 271 ? -5.053 -3.368 -0.952 1.00 82.81 271 LEU A N 1
ATOM 2119 C CA . LEU A 1 271 ? -5.330 -4.773 -1.222 1.00 82.81 271 LEU A CA 1
ATOM 2120 C C . LEU A 1 271 ? -6.277 -5.276 -0.134 1.00 82.81 271 LEU A C 1
ATOM 2122 O O . LEU A 1 271 ? -6.080 -4.936 1.032 1.00 82.81 271 LEU A O 1
ATOM 2126 N N . THR A 1 272 ? -7.276 -6.061 -0.525 1.00 84.62 272 THR A N 1
ATOM 2127 C CA . THR A 1 272 ? -8.257 -6.688 0.368 1.00 84.62 272 THR A CA 1
ATOM 2128 C C . THR A 1 272 ? -8.174 -8.198 0.190 1.00 84.62 272 THR A C 1
ATOM 2130 O O . THR A 1 272 ? -8.144 -8.680 -0.942 1.00 84.62 272 THR A O 1
ATOM 2133 N N . GLU A 1 273 ? -8.144 -8.926 1.299 1.00 87.06 273 GLU A N 1
ATOM 2134 C CA . GLU A 1 273 ? -8.027 -10.379 1.370 1.00 87.06 273 GLU A CA 1
ATOM 2135 C C . GLU A 1 273 ? -8.974 -10.906 2.457 1.00 87.06 273 GLU A C 1
ATOM 2137 O O . GLU A 1 273 ? -9.156 -10.264 3.491 1.00 87.06 273 GLU A O 1
ATOM 2142 N N . VAL A 1 274 ? -9.612 -12.052 2.213 1.00 89.19 274 VAL A N 1
ATOM 2143 C CA . VAL A 1 274 ? -10.452 -12.730 3.211 1.00 89.19 274 VAL A CA 1
ATOM 2144 C C . VAL A 1 274 ? -9.618 -13.833 3.839 1.00 89.19 274 VAL A C 1
ATOM 2146 O O . VAL A 1 274 ? -9.086 -14.679 3.124 1.00 89.19 274 VAL A O 1
ATOM 2149 N N . ASP A 1 275 ? -9.503 -13.805 5.160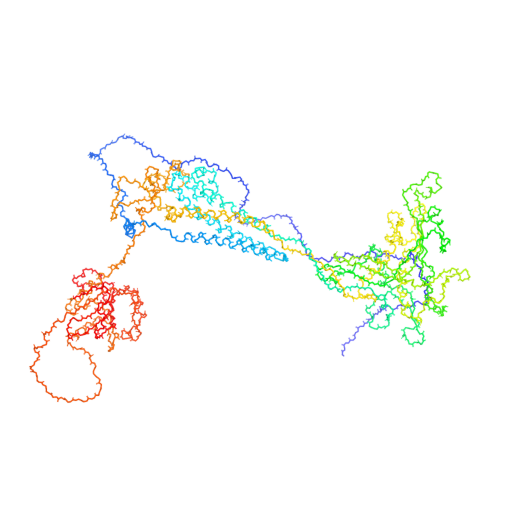 1.00 87.94 275 ASP A N 1
ATOM 2150 C CA . ASP A 1 275 ? -8.593 -14.649 5.933 1.00 87.94 275 ASP A CA 1
ATOM 2151 C C . ASP A 1 275 ? -9.227 -15.013 7.289 1.00 87.94 275 ASP A C 1
ATOM 2153 O O . ASP A 1 275 ? -10.326 -14.558 7.617 1.00 87.94 275 ASP A O 1
ATOM 2157 N N . THR A 1 276 ? -8.546 -15.821 8.096 1.00 89.94 276 THR A N 1
ATOM 2158 C CA . THR A 1 276 ? -8.920 -16.114 9.486 1.00 89.94 276 THR A CA 1
ATOM 2159 C C . THR A 1 276 ? -8.082 -15.280 10.453 1.00 89.94 276 THR A C 1
ATOM 2161 O O . THR A 1 276 ? -6.857 -15.395 10.473 1.00 89.94 276 THR A O 1
ATOM 2164 N N . CYS A 1 277 ? -8.733 -14.462 11.280 1.00 88.19 277 CYS A N 1
ATOM 2165 C CA . CYS A 1 277 ? -8.089 -13.673 12.328 1.00 88.19 277 CYS A CA 1
ATOM 2166 C C . CYS A 1 277 ? -8.422 -14.256 13.707 1.00 88.19 277 CYS A C 1
ATOM 2168 O O . CYS A 1 277 ? -9.596 -14.437 14.025 1.00 88.19 277 CYS A O 1
ATOM 2170 N N . SER A 1 278 ? -7.412 -14.439 14.562 1.00 88.44 278 SER A N 1
ATOM 2171 C CA . SER A 1 278 ? -7.607 -14.700 15.998 1.00 88.44 278 SER A CA 1
ATOM 2172 C C . SER A 1 278 ? -8.118 -13.417 16.665 1.00 88.44 278 SER A C 1
ATOM 2174 O O . SER A 1 278 ? -7.323 -12.558 17.057 1.00 88.44 278 SER A O 1
ATOM 2176 N N . ALA A 1 279 ? -9.434 -13.272 16.788 1.00 86.62 279 ALA A N 1
ATOM 2177 C CA . ALA A 1 279 ? -10.093 -12.141 17.429 1.00 86.62 279 ALA A CA 1
ATOM 2178 C C . ALA A 1 279 ? -10.226 -12.327 18.947 1.00 86.62 279 ALA A C 1
ATOM 2180 O O . ALA A 1 279 ? -10.194 -13.445 19.459 1.00 86.62 279 ALA A O 1
ATOM 2181 N N . ALA A 1 280 ? -10.417 -11.222 19.670 1.00 87.12 280 ALA A N 1
ATOM 2182 C CA . ALA A 1 280 ? -10.970 -11.281 21.020 1.00 87.12 280 ALA A CA 1
ATOM 2183 C C . ALA A 1 280 ? -12.506 -11.296 20.940 1.00 87.12 280 ALA A C 1
ATOM 2185 O O . ALA A 1 280 ? -13.090 -10.482 20.225 1.00 87.12 280 ALA A O 1
ATOM 2186 N N . THR A 1 281 ? -13.140 -12.189 21.695 1.00 91.12 281 THR A N 1
ATOM 2187 C CA . THR A 1 281 ? -14.584 -12.201 21.976 1.00 91.12 281 THR A CA 1
ATOM 2188 C C . THR A 1 281 ? -14.807 -12.079 23.493 1.00 91.12 281 THR A C 1
ATOM 2190 O O . THR A 1 281 ? -13.855 -12.187 24.270 1.00 91.12 281 THR A O 1
ATOM 2193 N N . LEU A 1 282 ? -16.037 -11.803 23.925 1.00 93.19 282 LEU A N 1
ATOM 2194 C CA . LEU A 1 282 ? -16.405 -11.815 25.344 1.00 93.19 282 LEU A CA 1
ATOM 2195 C C . LEU A 1 282 ? -17.242 -13.055 25.643 1.00 93.19 282 LEU A C 1
ATOM 2197 O O . LEU A 1 282 ? -18.161 -13.386 24.898 1.00 93.19 282 LEU A O 1
ATOM 2201 N N . ASN A 1 283 ? -16.945 -13.716 26.754 1.00 94.56 283 ASN A N 1
ATOM 2202 C CA . ASN A 1 283 ? -17.697 -14.857 27.244 1.00 94.56 283 ASN A CA 1
ATOM 2203 C C . ASN A 1 283 ? -17.846 -14.764 28.764 1.00 94.56 283 ASN A C 1
ATOM 2205 O O . ASN A 1 283 ? -17.069 -15.327 29.534 1.00 94.56 283 ASN A O 1
ATOM 2209 N N . PHE A 1 284 ? -18.881 -14.049 29.204 1.00 95.06 284 PHE A N 1
ATOM 2210 C CA . PHE A 1 284 ? -19.176 -13.874 30.626 1.00 95.06 284 PHE A CA 1
ATOM 2211 C C . PHE A 1 284 ? -19.485 -15.193 31.353 1.00 95.06 284 PHE A C 1
ATOM 2213 O O . PHE A 1 284 ? -19.364 -15.240 32.572 1.00 95.06 284 PHE A O 1
ATOM 2220 N N . ALA A 1 285 ? -19.817 -16.280 30.642 1.00 93.25 285 ALA A N 1
ATOM 2221 C CA . ALA A 1 285 ? -20.018 -17.581 31.276 1.00 93.25 285 ALA A CA 1
ATOM 2222 C C . ALA A 1 285 ? -18.729 -18.129 31.922 1.00 93.25 285 ALA A C 1
ATOM 2224 O O . ALA A 1 285 ? -18.823 -18.933 32.844 1.00 93.25 285 ALA A O 1
ATOM 2225 N N . GLN A 1 286 ? -17.536 -17.669 31.525 1.00 92.38 286 GLN A N 1
ATOM 2226 C CA . GLN A 1 286 ? -16.280 -18.082 32.168 1.00 92.38 286 GLN A CA 1
ATOM 2227 C C . GLN A 1 286 ? -16.172 -17.598 33.632 1.00 92.38 286 GLN A C 1
ATOM 2229 O O . GLN A 1 286 ? -15.599 -18.297 34.469 1.00 92.38 286 GLN A O 1
ATOM 2234 N N . GLU A 1 287 ? -16.810 -16.472 33.986 1.00 92.69 287 GLU A N 1
ATOM 2235 C CA . GLU A 1 287 ? -16.907 -15.982 35.378 1.00 92.69 287 GLU A CA 1
ATOM 2236 C C . GLU A 1 287 ? -17.735 -16.923 36.271 1.00 92.69 287 GLU A C 1
ATOM 2238 O O . GLU A 1 287 ? -17.506 -16.979 37.477 1.00 92.69 287 GLU A O 1
ATOM 2243 N N . SER A 1 288 ? -18.641 -17.725 35.691 1.00 91.88 288 SER A N 1
ATOM 2244 C CA . SER A 1 288 ? -19.428 -18.721 36.437 1.00 91.88 288 SER A CA 1
ATOM 2245 C C . SER A 1 288 ? -18.561 -19.852 37.011 1.00 91.88 288 SER A C 1
ATOM 2247 O O . SER A 1 288 ? -18.826 -20.362 38.098 1.00 91.88 288 SER A O 1
ATOM 2249 N N . THR A 1 289 ? -17.480 -20.200 36.306 1.00 90.38 289 THR A N 1
ATOM 2250 C CA . THR A 1 289 ? -16.533 -21.266 36.670 1.00 90.38 289 THR A CA 1
ATOM 2251 C C . THR A 1 289 ? -15.272 -20.764 37.375 1.00 90.38 289 THR A C 1
ATOM 2253 O O . THR A 1 289 ? -14.471 -21.574 37.834 1.00 90.38 289 THR A O 1
ATOM 2256 N N . TYR A 1 290 ? -15.069 -19.447 37.459 1.00 90.12 290 TYR A N 1
ATOM 2257 C CA . TYR A 1 290 ? -13.866 -18.854 38.038 1.00 90.12 290 TYR A CA 1
ATOM 2258 C C . TYR A 1 290 ? -13.788 -19.068 39.558 1.00 90.12 290 TYR A C 1
ATOM 2260 O O . TYR A 1 290 ? -14.732 -18.772 40.300 1.00 90.12 290 TYR A O 1
ATOM 2268 N N . ASP A 1 291 ? -12.631 -19.533 40.034 1.00 88.94 291 ASP A N 1
ATOM 2269 C CA . ASP A 1 291 ? -12.297 -19.647 41.454 1.00 88.94 291 ASP A CA 1
ATOM 2270 C C . ASP A 1 291 ? -10.987 -18.907 41.747 1.00 88.94 291 ASP A C 1
ATOM 2272 O O . ASP A 1 291 ? -9.910 -19.293 41.288 1.00 88.94 291 ASP A O 1
ATOM 2276 N N . PHE A 1 292 ? -11.084 -17.858 42.564 1.00 86.38 292 PHE A N 1
ATOM 2277 C CA . PHE A 1 292 ? -9.951 -17.031 42.978 1.00 86.38 292 PHE A CA 1
ATOM 2278 C C . PHE A 1 292 ? -8.941 -17.777 43.867 1.00 86.38 292 PHE A C 1
ATOM 2280 O O . PHE A 1 292 ? -7.835 -17.278 44.076 1.00 86.38 292 PHE A O 1
ATOM 2287 N N . ARG A 1 293 ? -9.296 -18.957 44.395 1.00 87.56 293 ARG A N 1
ATOM 2288 C CA . ARG A 1 293 ? -8.382 -19.826 45.155 1.00 87.56 293 ARG A CA 1
ATOM 2289 C C . ARG A 1 293 ? -7.511 -20.697 44.252 1.00 87.56 293 ARG A C 1
ATOM 2291 O O . ARG A 1 293 ? -6.477 -21.193 44.706 1.00 87.56 293 ARG A O 1
ATOM 2298 N N . SER A 1 294 ? -7.900 -20.905 42.991 1.00 85.50 294 SER A N 1
ATOM 2299 C CA . SER A 1 294 ? -7.164 -21.788 42.092 1.00 85.50 294 SER A CA 1
ATOM 2300 C C . SER A 1 294 ? -5.866 -21.150 41.603 1.00 85.50 294 SER A C 1
ATOM 2302 O O . SER A 1 294 ? -5.849 -20.087 40.981 1.00 85.50 294 SER A O 1
ATOM 2304 N N . MET A 1 295 ? -4.755 -21.865 41.787 1.00 74.38 295 MET A N 1
ATOM 2305 C CA . MET A 1 295 ? -3.438 -21.434 41.311 1.00 74.38 295 MET A CA 1
ATOM 2306 C C . MET A 1 295 ? -3.345 -21.372 39.773 1.00 74.38 295 MET A C 1
ATOM 2308 O O . MET A 1 295 ? -2.465 -20.693 39.247 1.00 74.38 295 MET A O 1
ATOM 2312 N N . THR A 1 296 ? -4.251 -22.036 39.040 1.00 73.81 296 THR A N 1
ATOM 2313 C CA . THR A 1 296 ? -4.312 -21.955 37.567 1.00 73.81 296 THR A CA 1
ATOM 2314 C C . THR A 1 296 ? -4.803 -20.598 37.069 1.00 73.81 296 THR A C 1
ATOM 2316 O O . THR A 1 296 ? -4.360 -20.149 36.016 1.00 73.81 296 THR A O 1
ATOM 2319 N N . SER A 1 297 ? -5.665 -19.931 37.840 1.00 72.31 297 SER A N 1
ATOM 2320 C CA . SER A 1 297 ? -6.334 -18.679 37.461 1.00 72.31 297 SER A CA 1
ATOM 2321 C C . SER A 1 297 ? -5.617 -17.421 37.967 1.00 72.31 297 SER A C 1
ATOM 2323 O O . SER A 1 297 ? -6.109 -16.311 37.803 1.00 72.31 297 SER A O 1
ATOM 2325 N N . PHE A 1 298 ? -4.407 -17.557 38.525 1.00 71.75 298 PHE A N 1
ATOM 2326 C CA . PHE A 1 298 ? -3.637 -16.451 39.120 1.00 71.75 298 PHE A CA 1
ATOM 2327 C C . PHE A 1 298 ? -3.348 -15.269 38.167 1.00 71.75 298 PHE A C 1
ATOM 2329 O O . PHE A 1 298 ? -3.134 -14.143 38.616 1.00 71.75 298 PHE A O 1
ATOM 2336 N N . TYR A 1 299 ? -3.315 -15.508 36.852 1.00 79.38 299 TYR A N 1
ATOM 2337 C CA . TYR A 1 299 ? -3.077 -14.465 35.844 1.00 79.38 299 TYR A CA 1
ATOM 2338 C C . TYR A 1 299 ? -4.358 -13.812 35.308 1.00 79.38 299 TYR A C 1
ATOM 2340 O O . TYR A 1 299 ? -4.265 -12.814 34.584 1.00 79.38 299 TYR A O 1
ATOM 2348 N N . GLU A 1 300 ? -5.519 -14.375 35.640 1.00 86.88 300 GLU A N 1
ATOM 2349 C CA . GLU A 1 300 ? -6.833 -13.944 35.179 1.00 86.88 300 GLU A CA 1
ATOM 2350 C C . GLU A 1 300 ? -7.403 -12.875 36.124 1.00 86.88 300 GLU A C 1
ATOM 2352 O O . GLU A 1 300 ? -7.122 -12.833 37.322 1.00 86.88 300 GLU A O 1
ATOM 2357 N N . LYS A 1 301 ? -8.187 -11.952 35.572 1.00 91.00 301 LYS A N 1
ATOM 2358 C CA . LYS A 1 301 ? -8.767 -10.809 36.278 1.00 91.00 301 LYS A CA 1
ATOM 2359 C C . LYS A 1 301 ? -10.284 -10.918 36.208 1.00 91.00 301 LYS A C 1
ATOM 2361 O O . LYS A 1 301 ? -10.866 -10.594 35.174 1.00 91.00 301 LYS A O 1
ATOM 2366 N N . SER A 1 302 ? -10.916 -11.354 37.294 1.00 93.44 302 SER A N 1
ATOM 2367 C CA . SER A 1 302 ? -12.378 -11.303 37.399 1.00 93.44 302 SER A CA 1
ATOM 2368 C C . SER A 1 302 ? -12.873 -9.853 37.434 1.00 93.44 302 SER A C 1
ATOM 2370 O O . SER A 1 302 ? -12.192 -8.932 37.915 1.00 93.44 302 SER A O 1
ATOM 2372 N N . LEU A 1 303 ? -14.079 -9.643 36.919 1.00 95.31 303 LEU A N 1
ATOM 2373 C CA . LEU A 1 303 ? -14.804 -8.384 37.039 1.00 95.31 303 LEU A CA 1
ATOM 2374 C C . LEU A 1 303 ? -15.306 -8.128 38.469 1.00 95.31 303 LEU A C 1
ATOM 2376 O O . LEU A 1 303 ? -15.508 -6.968 38.826 1.00 95.31 303 LEU A O 1
ATOM 2380 N N . ASN A 1 304 ? -15.401 -9.159 39.313 1.00 94.62 304 ASN A N 1
ATOM 2381 C CA . ASN A 1 304 ? -16.032 -9.084 40.632 1.00 94.62 304 ASN A CA 1
ATOM 2382 C C . ASN A 1 304 ? -15.000 -9.268 41.757 1.00 94.62 304 ASN A C 1
ATOM 2384 O O . ASN A 1 304 ? -13.958 -9.901 41.570 1.00 94.62 304 ASN A O 1
ATOM 2388 N N . PHE A 1 305 ? -15.310 -8.764 42.951 1.00 93.12 305 PHE A N 1
ATOM 2389 C CA . PHE A 1 305 ? -14.767 -9.306 44.195 1.00 93.12 305 PHE A CA 1
ATOM 2390 C C . PHE A 1 305 ? -15.854 -10.086 44.938 1.00 93.12 305 PHE A C 1
ATOM 2392 O O . PHE A 1 305 ? -17.024 -9.695 44.945 1.00 93.12 305 PHE A O 1
ATOM 2399 N N . TYR A 1 306 ? -15.437 -11.187 45.559 1.00 91.75 306 TYR A N 1
ATOM 2400 C CA . TYR A 1 306 ? -16.282 -12.054 46.367 1.00 91.75 306 TYR A CA 1
ATOM 2401 C C . TYR A 1 306 ? -15.740 -12.100 47.793 1.00 91.75 306 TYR A C 1
ATOM 2403 O O . TYR A 1 306 ? -14.538 -12.284 47.993 1.00 91.75 306 TYR A O 1
ATOM 2411 N N . ASN A 1 307 ? -16.637 -11.981 48.765 1.00 92.06 307 ASN A N 1
ATOM 2412 C CA . ASN A 1 307 ? -16.385 -12.427 50.127 1.00 92.06 307 ASN A CA 1
ATOM 2413 C C . ASN A 1 307 ? -16.747 -13.909 50.246 1.00 92.06 307 ASN A C 1
ATOM 2415 O O . ASN A 1 307 ? -17.402 -14.490 49.378 1.00 92.06 307 ASN A O 1
ATOM 2419 N N . THR A 1 308 ? -16.306 -14.542 51.328 1.00 90.62 308 THR A N 1
ATOM 2420 C CA . THR A 1 308 ? -16.539 -15.967 51.537 1.00 90.62 308 THR A CA 1
ATOM 2421 C C . THR A 1 308 ? -16.767 -16.306 52.997 1.00 90.62 308 THR A C 1
ATOM 2423 O O . THR A 1 308 ? -16.201 -15.692 53.901 1.00 90.62 308 THR A O 1
ATOM 2426 N N . THR A 1 309 ? -17.589 -17.326 53.208 1.00 89.69 309 THR A N 1
ATOM 2427 C CA . THR A 1 309 ? -17.836 -17.938 54.517 1.00 89.69 309 THR A CA 1
ATOM 2428 C C . THR A 1 309 ? -16.694 -18.860 54.969 1.00 89.69 309 THR A C 1
ATOM 2430 O O . THR A 1 309 ? -16.564 -19.117 56.169 1.00 89.69 309 THR A O 1
ATOM 2433 N N . ASP A 1 310 ? -15.843 -19.328 54.044 1.00 89.06 310 ASP A N 1
ATOM 2434 C CA . ASP A 1 310 ? -14.605 -20.061 54.334 1.00 89.06 310 ASP A CA 1
ATOM 2435 C C . ASP A 1 310 ? -13.531 -19.804 53.258 1.00 89.06 310 ASP A C 1
ATOM 2437 O O . ASP A 1 310 ? -13.665 -20.175 52.087 1.00 89.06 310 ASP A O 1
ATOM 2441 N N . ILE A 1 311 ? -12.413 -19.202 53.673 1.00 85.50 311 ILE A N 1
ATOM 2442 C CA . ILE A 1 311 ? -11.271 -18.914 52.795 1.00 85.50 311 ILE A CA 1
ATOM 2443 C C . ILE A 1 311 ? -10.644 -20.213 52.273 1.00 85.50 311 ILE A C 1
ATOM 2445 O O . ILE A 1 311 ? -10.231 -20.258 51.115 1.00 85.50 311 ILE A O 1
ATOM 2449 N N . GLU A 1 312 ? -10.608 -21.281 53.076 1.00 85.19 312 GLU A N 1
ATOM 2450 C CA . GLU A 1 312 ? -10.005 -22.552 52.662 1.00 85.19 312 GLU A CA 1
ATOM 2451 C C . GLU A 1 312 ? -10.949 -23.453 51.853 1.00 85.19 312 GLU A C 1
ATOM 2453 O O . GLU A 1 312 ? -10.477 -24.460 51.324 1.00 85.19 312 GLU A O 1
ATOM 2458 N N . ALA A 1 313 ? -12.239 -23.104 51.732 1.00 85.44 313 ALA A N 1
ATOM 2459 C CA . ALA A 1 313 ? -13.256 -23.884 51.016 1.00 85.44 313 ALA A CA 1
ATOM 2460 C C . ALA A 1 313 ? -13.375 -25.356 51.494 1.00 85.44 313 ALA A C 1
ATOM 2462 O O . ALA A 1 313 ? -13.546 -26.284 50.698 1.00 85.44 313 ALA A O 1
ATO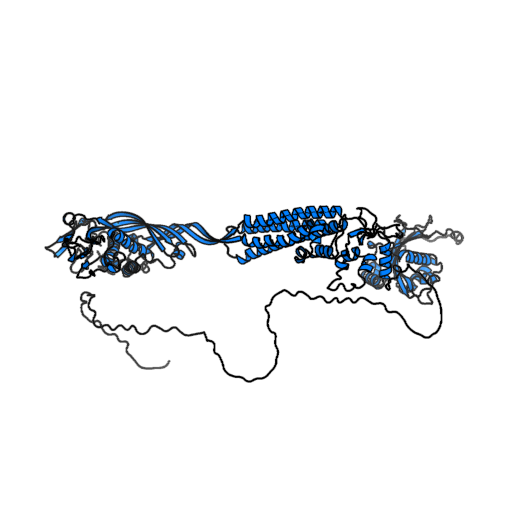M 2463 N N . LYS A 1 314 ? -13.264 -25.590 52.811 1.00 86.44 314 LYS A N 1
ATOM 2464 C CA . LYS A 1 314 ? -13.273 -26.930 53.440 1.00 86.44 314 LYS A CA 1
ATOM 2465 C C . LYS A 1 314 ? -14.477 -27.187 54.337 1.00 86.44 314 LYS A C 1
ATOM 2467 O O . LYS A 1 314 ? -14.825 -28.345 54.562 1.00 86.44 314 LYS A O 1
ATOM 2472 N N . LYS A 1 315 ? -15.075 -26.142 54.907 1.00 88.38 315 LYS A N 1
ATOM 2473 C CA . LYS A 1 315 ? -16.198 -26.251 55.843 1.00 88.38 315 LYS A CA 1
ATOM 2474 C C . LYS A 1 315 ? -17.479 -26.651 55.107 1.00 88.38 315 LYS A C 1
ATOM 2476 O O . LYS A 1 315 ? -17.825 -26.048 54.102 1.00 88.38 315 LYS A O 1
ATOM 2481 N N . GLU A 1 316 ? -18.200 -27.652 55.604 1.00 86.19 316 GLU A N 1
ATOM 2482 C CA . GLU A 1 316 ? -19.459 -28.091 54.985 1.00 86.19 316 GLU A CA 1
ATOM 2483 C C . GLU A 1 316 ? -20.466 -26.928 54.891 1.00 86.19 316 GLU A C 1
ATOM 2485 O O . GLU A 1 316 ? -20.684 -26.212 55.871 1.00 86.19 316 GLU A O 1
ATOM 2490 N N . GLY A 1 317 ? -21.041 -26.722 53.700 1.00 84.31 317 GLY A N 1
ATOM 2491 C CA . GLY A 1 317 ? -21.942 -25.599 53.415 1.00 84.31 317 GLY A CA 1
ATOM 2492 C C . GLY A 1 317 ? -21.258 -24.238 53.214 1.00 84.31 317 GLY A C 1
ATOM 2493 O O . GLY A 1 317 ? -21.922 -23.217 53.369 1.00 84.31 317 GLY A O 1
ATOM 2494 N N . TRP A 1 318 ? -19.953 -24.190 52.907 1.00 89.69 318 TRP A N 1
ATOM 2495 C CA . TRP A 1 318 ? -19.307 -22.941 52.488 1.00 89.69 318 TRP A CA 1
ATOM 2496 C C . TRP A 1 318 ? -19.838 -22.460 51.128 1.00 89.69 318 TRP A C 1
ATOM 2498 O O . TRP A 1 318 ? -20.135 -23.257 50.241 1.00 89.69 318 TRP A O 1
ATOM 2508 N N . PHE A 1 319 ? -19.897 -21.141 50.965 1.00 91.38 319 PHE A N 1
ATOM 2509 C CA . PHE A 1 319 ? -20.195 -20.461 49.705 1.00 91.38 319 PHE A CA 1
ATOM 2510 C C . PHE A 1 319 ? -19.486 -19.102 49.620 1.00 91.38 319 PHE A C 1
ATOM 2512 O O . PHE A 1 319 ? -19.099 -18.509 50.639 1.00 91.38 319 PHE A O 1
ATOM 2519 N N . ASP A 1 320 ? -19.347 -18.616 48.386 1.00 92.06 320 ASP A N 1
ATOM 2520 C CA . ASP A 1 320 ? -18.833 -17.289 48.046 1.00 92.06 320 ASP A CA 1
ATOM 2521 C C . ASP A 1 320 ? -19.998 -16.369 47.684 1.00 92.06 320 ASP A C 1
ATOM 2523 O O . ASP A 1 320 ? -20.894 -16.768 46.944 1.00 92.06 320 ASP A O 1
ATOM 2527 N N . TYR A 1 321 ? -19.971 -15.131 48.170 1.00 93.38 321 TYR A N 1
ATOM 2528 C CA . TYR A 1 321 ? -21.000 -14.131 47.899 1.00 93.38 321 TYR A CA 1
ATOM 2529 C C . TYR A 1 321 ? -20.384 -12.826 47.398 1.00 93.38 321 TYR A C 1
ATOM 2531 O O . TYR A 1 321 ? -19.225 -12.511 47.671 1.00 93.38 321 TYR A O 1
ATOM 2539 N N . TYR A 1 322 ? -21.144 -12.077 46.606 1.00 94.38 322 TYR A N 1
ATOM 2540 C CA . TYR A 1 322 ? -20.680 -10.836 45.995 1.00 94.38 322 TYR A CA 1
ATOM 2541 C C . TYR A 1 322 ? -20.364 -9.766 47.055 1.00 94.38 322 TYR A C 1
ATOM 2543 O O . TYR A 1 322 ? -21.080 -9.635 48.050 1.00 94.38 322 TYR A O 1
ATOM 2551 N N . ASP A 1 323 ? -19.281 -9.019 46.834 1.00 93.25 323 ASP A N 1
ATOM 2552 C CA . ASP A 1 323 ? -18.839 -7.909 47.687 1.00 93.25 323 ASP A CA 1
ATOM 2553 C C . ASP A 1 323 ? -18.938 -6.565 46.951 1.00 93.25 323 ASP A C 1
ATOM 2555 O O . ASP A 1 323 ? -19.686 -5.681 47.361 1.00 93.25 323 ASP A O 1
ATOM 2559 N N . GLN A 1 324 ? -18.183 -6.399 45.858 1.00 93.75 324 GLN A N 1
ATOM 2560 C CA . GLN A 1 324 ? -18.109 -5.140 45.107 1.00 93.75 324 GLN A CA 1
ATOM 2561 C C . GLN A 1 324 ? -17.515 -5.339 43.693 1.00 93.75 324 GLN A C 1
ATOM 2563 O O . GLN A 1 324 ? -16.885 -6.370 43.422 1.00 93.75 324 GLN A O 1
ATOM 2568 N N . PRO A 1 325 ? -17.585 -4.325 42.804 1.00 96.00 325 PRO A N 1
ATOM 2569 C CA . PRO A 1 325 ? -16.867 -4.324 41.531 1.00 96.00 325 PRO A CA 1
ATOM 2570 C C . PRO A 1 325 ? -15.346 -4.420 41.710 1.00 96.00 325 PRO A C 1
ATOM 2572 O O . PRO A 1 325 ? -14.749 -3.679 42.503 1.00 96.00 325 PRO A O 1
ATOM 2575 N N . SER A 1 326 ? -14.675 -5.263 40.919 1.00 95.25 326 SER A N 1
ATOM 2576 C CA . SER A 1 326 ? -13.215 -5.359 40.978 1.00 95.25 326 SER A CA 1
ATOM 2577 C C . SER A 1 326 ? -12.559 -4.048 40.540 1.00 95.25 326 SER A C 1
ATOM 2579 O O . SER A 1 326 ? -13.080 -3.291 39.712 1.00 95.25 326 SER A O 1
ATOM 2581 N N . LYS A 1 327 ? -11.357 -3.756 41.060 1.00 94.50 327 LYS A N 1
ATOM 2582 C CA . LYS A 1 327 ? -10.636 -2.530 40.664 1.00 94.50 327 LYS A CA 1
ATOM 2583 C C . LYS A 1 327 ? -10.292 -2.522 39.162 1.00 94.50 327 LYS A C 1
ATOM 2585 O O . LYS A 1 327 ? -10.132 -1.447 38.586 1.00 94.50 327 LYS A O 1
ATOM 2590 N N . ASN A 1 328 ? -10.234 -3.692 38.513 1.00 93.12 328 ASN A N 1
ATOM 2591 C CA . ASN A 1 328 ? -10.096 -3.799 37.059 1.00 93.12 328 ASN A CA 1
ATOM 2592 C C . ASN A 1 328 ? -11.388 -3.404 36.335 1.00 93.12 328 ASN A C 1
ATOM 2594 O O . ASN A 1 328 ? -11.316 -2.567 35.438 1.00 93.12 328 ASN A O 1
ATOM 2598 N N . ALA A 1 329 ? -12.545 -3.930 36.754 1.00 95.56 329 ALA A N 1
ATOM 2599 C CA . ALA A 1 329 ? -13.842 -3.546 36.195 1.00 95.56 329 ALA A CA 1
ATOM 2600 C C . ALA A 1 329 ? -14.087 -2.036 36.340 1.00 95.56 329 ALA A C 1
ATOM 2602 O O . ALA A 1 329 ? -14.382 -1.364 35.353 1.00 95.56 329 ALA A O 1
ATOM 2603 N N . ARG A 1 330 ? -13.843 -1.473 37.535 1.00 96.31 330 ARG A N 1
ATOM 2604 C CA . ARG A 1 330 ? -13.962 -0.026 37.775 1.00 96.31 330 ARG A CA 1
ATOM 2605 C C . ARG A 1 330 ? -13.039 0.790 36.868 1.00 96.31 330 ARG A C 1
ATOM 2607 O O . ARG A 1 330 ? -13.505 1.737 36.247 1.00 96.31 330 ARG A O 1
ATOM 2614 N N . ARG A 1 331 ? -11.756 0.416 36.745 1.00 95.88 331 ARG A N 1
ATOM 2615 C CA . ARG A 1 331 ? -10.796 1.098 35.851 1.00 95.88 331 ARG A CA 1
ATOM 2616 C C . ARG A 1 331 ? -11.274 1.105 34.396 1.00 95.88 331 ARG A C 1
ATOM 2618 O O . ARG A 1 331 ? -11.130 2.129 33.739 1.00 95.88 331 ARG A O 1
ATOM 2625 N N . LEU A 1 332 ? -11.807 -0.017 33.911 1.00 95.25 332 LEU A N 1
ATOM 2626 C CA . LEU A 1 332 ? -12.269 -0.183 32.530 1.00 95.25 332 LEU A CA 1
ATOM 2627 C C . LEU A 1 332 ? -13.574 0.580 32.255 1.00 95.25 332 LEU A C 1
ATOM 2629 O O . LEU A 1 332 ? -13.678 1.271 31.248 1.00 95.25 332 LEU A O 1
ATOM 2633 N N . ALA A 1 333 ? -14.551 0.532 33.162 1.00 95.50 333 ALA A N 1
ATOM 2634 C CA . ALA A 1 333 ? -15.764 1.332 33.012 1.00 95.50 333 ALA A CA 1
ATOM 2635 C C . ALA A 1 333 ? -15.439 2.836 33.027 1.00 95.50 333 ALA A C 1
ATOM 2637 O O . ALA A 1 333 ? -15.808 3.562 32.106 1.00 95.50 333 ALA A O 1
ATOM 2638 N N . PHE A 1 334 ? -14.671 3.291 34.023 1.00 95.69 334 PHE A N 1
ATOM 2639 C CA . PHE A 1 334 ? -14.346 4.707 34.211 1.00 95.69 334 PHE A CA 1
ATOM 2640 C C . PHE A 1 334 ? -13.473 5.252 33.067 1.00 95.69 334 PHE A C 1
ATOM 2642 O O . PHE A 1 334 ? -13.650 6.396 32.656 1.00 95.69 334 PHE A O 1
ATOM 2649 N N . SER A 1 335 ? -12.566 4.451 32.491 1.00 95.06 335 SER A N 1
ATOM 2650 C CA . SER A 1 335 ? -11.787 4.890 31.326 1.00 95.06 335 SER A CA 1
ATOM 2651 C C . SER A 1 335 ? -12.658 5.099 30.085 1.00 95.06 335 SER A C 1
ATOM 2653 O O . SER A 1 335 ? -12.425 6.062 29.357 1.00 95.06 335 SER A O 1
ATOM 2655 N N . SER A 1 336 ? -13.689 4.272 29.873 1.00 93.50 336 SER A N 1
ATOM 2656 C CA . SER A 1 336 ? -14.689 4.484 28.816 1.00 93.50 336 SER A CA 1
ATOM 2657 C C . SER A 1 336 ? -15.450 5.800 29.008 1.00 93.50 336 SER A C 1
ATOM 2659 O O . SER A 1 336 ? -15.657 6.545 28.046 1.00 93.50 336 SER A O 1
ATOM 2661 N N . VAL A 1 337 ? -15.814 6.121 30.258 1.00 91.88 337 VAL A N 1
ATOM 2662 C CA . VAL A 1 337 ? -16.497 7.377 30.609 1.00 91.88 337 VAL A CA 1
ATOM 2663 C C . VAL A 1 337 ? -15.621 8.588 30.297 1.00 91.88 337 VAL A C 1
ATOM 2665 O O . VAL A 1 337 ? -16.009 9.425 29.484 1.00 91.88 337 VAL A O 1
ATOM 2668 N N . TYR A 1 338 ? -14.409 8.648 30.857 1.00 92.25 338 TYR A N 1
ATOM 2669 C CA . TYR A 1 338 ? -13.512 9.797 30.688 1.00 92.25 338 TYR A CA 1
ATOM 2670 C C . TYR A 1 338 ? -12.960 9.953 29.262 1.00 92.25 338 TYR A C 1
ATOM 2672 O O . TYR A 1 338 ? -12.614 11.059 28.849 1.00 92.25 338 TYR A O 1
ATOM 2680 N N . LEU A 1 339 ? -12.895 8.874 28.473 1.00 92.94 339 LEU A N 1
ATOM 2681 C CA . LEU A 1 339 ? -12.581 8.944 27.038 1.00 92.94 339 LEU A CA 1
ATOM 2682 C C . LEU A 1 339 ? -13.794 9.306 26.163 1.00 92.94 339 LEU A C 1
ATOM 2684 O O . LEU A 1 339 ? -13.601 9.572 24.967 1.00 92.94 339 LEU A O 1
ATOM 2688 N N . GLN A 1 340 ? -15.001 9.296 26.744 1.00 91.50 340 GLN A N 1
ATOM 2689 C CA . GLN A 1 340 ? -16.308 9.465 26.098 1.00 91.50 340 GLN A CA 1
ATOM 2690 C C . GLN A 1 340 ? -16.549 8.497 24.922 1.00 91.50 340 GLN A C 1
ATOM 2692 O O . GLN A 1 340 ? -17.244 8.832 23.964 1.00 91.50 340 GLN A O 1
ATOM 2697 N N . LYS A 1 341 ? -15.916 7.318 24.967 1.00 91.75 341 LYS A N 1
ATOM 2698 C CA . LYS A 1 341 ? -15.943 6.249 23.950 1.00 91.75 341 LYS A CA 1
ATOM 2699 C C . LYS A 1 341 ? -15.193 5.017 24.480 1.00 91.75 341 LYS A C 1
ATOM 2701 O O . LYS A 1 341 ? -14.394 5.173 25.408 1.00 91.75 341 LYS A O 1
ATOM 2706 N N . PRO A 1 342 ? -15.303 3.845 23.831 1.00 92.62 342 PRO A N 1
ATOM 2707 C CA . PRO A 1 342 ? -14.613 2.651 24.291 1.00 92.62 342 PRO A CA 1
ATOM 2708 C C . PRO A 1 342 ? -13.091 2.829 24.311 1.00 92.62 342 PRO A C 1
ATOM 2710 O O . PRO A 1 342 ? -12.511 3.363 23.356 1.00 92.62 342 PRO A O 1
ATOM 2713 N N . GLN A 1 343 ? -12.420 2.341 25.356 1.00 91.88 343 GLN A N 1
ATOM 2714 C CA . GLN A 1 343 ? -10.958 2.354 25.403 1.00 91.88 343 GLN A CA 1
ATOM 2715 C C . GLN A 1 343 ? -10.399 1.385 24.342 1.00 91.88 343 GLN A C 1
ATOM 2717 O O . GLN A 1 343 ? -10.630 0.177 24.425 1.00 91.88 343 GLN A O 1
ATOM 2722 N N . PRO A 1 344 ? -9.629 1.862 23.346 1.00 88.25 344 PRO A N 1
ATOM 2723 C CA . PRO A 1 344 ? -9.022 0.977 22.365 1.00 88.25 344 PRO A CA 1
ATOM 2724 C C . PRO A 1 344 ? -7.859 0.210 22.998 1.00 88.25 344 PRO A C 1
ATOM 2726 O O . PRO A 1 344 ? -7.062 0.771 23.753 1.00 88.25 344 PRO A O 1
ATOM 2729 N N . ARG A 1 345 ? -7.704 -1.061 22.627 1.00 86.88 345 ARG A N 1
ATOM 2730 C CA . ARG A 1 345 ? -6.522 -1.842 22.997 1.00 86.88 345 ARG A CA 1
ATOM 2731 C C . ARG A 1 345 ? -5.263 -1.312 22.297 1.00 86.88 345 ARG A C 1
ATOM 2733 O O . ARG A 1 345 ? -5.287 -1.005 21.102 1.00 86.88 345 ARG A O 1
ATOM 2740 N N . GLU A 1 346 ? -4.141 -1.250 23.010 1.00 84.00 346 GLU A N 1
ATOM 2741 C CA . GLU A 1 346 ? -2.851 -0.923 22.394 1.00 84.00 346 GLU A CA 1
ATOM 2742 C C . GLU A 1 346 ? -2.405 -2.015 21.413 1.00 84.00 346 GLU A C 1
ATOM 2744 O O . GLU A 1 346 ? -2.598 -3.206 21.653 1.00 84.00 346 GLU A O 1
ATOM 2749 N N . ASN A 1 347 ? -1.811 -1.604 20.288 1.00 81.44 347 ASN A N 1
ATOM 2750 C CA . ASN A 1 347 ? -1.342 -2.486 19.209 1.00 81.44 347 ASN A CA 1
ATOM 2751 C C . ASN A 1 347 ? -2.399 -3.450 18.628 1.00 81.44 347 ASN A C 1
ATOM 2753 O O . ASN A 1 347 ? -2.043 -4.381 17.908 1.00 81.44 347 ASN A O 1
ATOM 2757 N N . ALA A 1 348 ? -3.693 -3.202 18.862 1.00 81.94 348 ALA A N 1
ATOM 2758 C CA . ALA A 1 348 ? -4.778 -4.123 18.522 1.00 81.94 348 ALA A CA 1
ATOM 2759 C C . ALA A 1 348 ? -4.782 -4.582 17.056 1.00 81.94 348 ALA A C 1
ATOM 2761 O O . ALA A 1 348 ? -4.917 -5.772 16.793 1.00 81.94 348 ALA A O 1
ATOM 2762 N N . ALA A 1 349 ? -4.561 -3.666 16.105 1.00 82.56 349 ALA A N 1
ATOM 2763 C CA . ALA A 1 349 ? -4.454 -4.016 14.688 1.00 82.56 349 ALA A CA 1
ATOM 2764 C C . ALA A 1 349 ? -3.310 -5.016 14.429 1.00 82.56 349 ALA A C 1
ATOM 2766 O O . ALA A 1 349 ? -3.505 -6.018 13.752 1.00 82.56 349 ALA A O 1
ATOM 2767 N N . ALA A 1 350 ? -2.136 -4.815 15.035 1.00 84.62 350 ALA A N 1
ATOM 2768 C CA . ALA A 1 350 ? -1.011 -5.735 14.879 1.00 84.62 350 ALA A CA 1
ATOM 2769 C C . ALA A 1 350 ? -1.250 -7.088 15.576 1.00 84.62 350 ALA A C 1
ATOM 2771 O O . ALA A 1 350 ? -0.795 -8.111 15.069 1.00 84.62 350 ALA A O 1
ATOM 2772 N N . THR A 1 351 ? -1.966 -7.101 16.708 1.00 84.12 351 THR A N 1
ATOM 2773 C CA . THR A 1 351 ? -2.301 -8.322 17.461 1.00 84.12 351 THR A CA 1
ATOM 2774 C C . THR A 1 351 ? -3.385 -9.164 16.785 1.00 84.12 351 THR A C 1
ATOM 2776 O O . THR A 1 351 ? -3.219 -10.374 16.698 1.00 84.12 351 THR A O 1
ATOM 2779 N N . PHE A 1 352 ? -4.473 -8.549 16.311 1.00 84.81 352 PHE A N 1
ATOM 2780 C CA . PHE A 1 352 ? -5.629 -9.262 15.751 1.00 84.81 352 PHE A CA 1
ATOM 2781 C C . PHE A 1 352 ? -5.554 -9.428 14.226 1.00 84.81 352 PHE A C 1
ATOM 2783 O O . PHE A 1 352 ? -5.929 -10.470 13.703 1.00 84.81 352 PHE A O 1
ATOM 2790 N N . CYS A 1 353 ? -5.050 -8.420 13.505 1.00 85.50 353 CYS A N 1
ATOM 2791 C CA . CYS A 1 353 ? -4.985 -8.411 12.038 1.00 85.50 353 CYS A CA 1
ATOM 2792 C C . CYS A 1 353 ? -3.595 -8.766 11.484 1.00 85.50 353 CYS A C 1
ATOM 2794 O O . CYS A 1 353 ? -3.447 -8.953 10.274 1.00 85.50 353 CYS A O 1
ATOM 2796 N N . GLY A 1 354 ? -2.564 -8.825 12.332 1.00 84.00 354 GLY A N 1
ATOM 2797 C CA . GLY A 1 354 ? -1.165 -9.006 11.942 1.00 84.00 354 GLY A CA 1
ATOM 2798 C C . GLY A 1 354 ? -0.435 -7.697 11.583 1.00 84.00 354 GLY A C 1
ATOM 2799 O O . GLY A 1 354 ? -1.054 -6.663 11.318 1.00 84.00 354 GLY A O 1
ATOM 2800 N N . PRO A 1 355 ? 0.912 -7.702 11.565 1.00 82.88 355 PRO A N 1
ATOM 2801 C CA . PRO A 1 355 ? 1.715 -6.486 11.460 1.00 82.88 355 PRO A CA 1
ATOM 2802 C C . PRO A 1 355 ? 1.497 -5.744 10.134 1.00 82.88 355 PRO A C 1
ATOM 2804 O O . PRO A 1 355 ? 1.731 -6.272 9.046 1.00 82.88 355 PRO A O 1
ATOM 2807 N N . GLY A 1 356 ? 1.078 -4.481 10.242 1.00 81.19 356 GLY A N 1
ATOM 2808 C CA . GLY A 1 356 ? 0.849 -3.585 9.108 1.00 81.19 356 GLY A CA 1
ATOM 2809 C C . GLY A 1 356 ? -0.457 -3.820 8.344 1.00 81.19 356 GLY A C 1
ATOM 2810 O O . GLY A 1 356 ? -0.671 -3.132 7.348 1.00 81.19 356 GLY A O 1
ATOM 2811 N N . TRP A 1 357 ? -1.306 -4.752 8.779 1.00 86.69 357 TRP A N 1
ATOM 2812 C CA . TRP A 1 357 ? -2.630 -4.989 8.207 1.00 86.69 357 TRP A CA 1
ATOM 2813 C C . TRP A 1 357 ? -3.717 -4.333 9.061 1.00 86.69 357 TRP A C 1
ATOM 2815 O O . TRP A 1 357 ? -3.660 -4.342 10.289 1.00 86.69 357 TRP A O 1
ATOM 2825 N N . ASN A 1 358 ? -4.731 -3.806 8.389 1.00 90.19 358 ASN A N 1
ATOM 2826 C CA . ASN A 1 358 ? -6.021 -3.478 8.978 1.00 90.19 358 ASN A CA 1
ATOM 2827 C C . ASN A 1 358 ? -6.944 -4.694 8.828 1.00 90.19 358 ASN A C 1
ATOM 2829 O O . ASN A 1 358 ? -6.761 -5.490 7.907 1.00 90.19 358 ASN A O 1
ATOM 2833 N N . CYS A 1 359 ? -7.963 -4.831 9.671 1.00 90.81 359 CYS A N 1
ATOM 2834 C CA . CYS A 1 359 ? -8.993 -5.849 9.465 1.00 90.81 359 CYS A CA 1
ATOM 2835 C C . CYS A 1 359 ? -10.365 -5.421 9.977 1.00 90.81 359 CYS A C 1
ATOM 2837 O O . CYS A 1 359 ? -10.477 -4.579 10.873 1.00 90.81 359 CYS A O 1
ATOM 2839 N N . THR A 1 360 ? -11.399 -6.014 9.384 1.00 93.06 360 THR A N 1
ATOM 2840 C CA . THR A 1 360 ? -12.791 -5.902 9.821 1.00 93.06 360 THR A CA 1
ATOM 2841 C C . THR A 1 360 ? -13.344 -7.306 10.054 1.00 93.06 360 THR A C 1
ATOM 2843 O O . THR A 1 360 ? -13.160 -8.179 9.207 1.00 93.06 360 THR A O 1
ATOM 2846 N N . TYR A 1 361 ? -13.992 -7.536 11.193 1.00 92.19 361 TYR A N 1
ATOM 2847 C CA . TYR A 1 361 ? -14.646 -8.805 11.524 1.00 92.19 361 TYR A CA 1
ATOM 2848 C C . TYR A 1 361 ? -15.862 -8.577 12.427 1.00 92.19 361 TYR A C 1
ATOM 2850 O O . TYR A 1 361 ? -15.969 -7.543 13.086 1.00 92.19 361 TYR A O 1
ATOM 2858 N N . ALA A 1 362 ? -16.783 -9.538 12.462 1.00 93.31 362 ALA A N 1
ATOM 2859 C CA . ALA A 1 362 ? -17.909 -9.523 13.390 1.00 93.31 362 ALA A CA 1
ATOM 2860 C C . ALA A 1 362 ? -17.582 -10.342 14.648 1.00 93.31 362 ALA A C 1
ATOM 2862 O O . ALA A 1 362 ? -17.021 -11.431 14.544 1.00 93.31 362 ALA A O 1
ATOM 2863 N N . VAL A 1 363 ? -17.962 -9.831 15.819 1.00 93.00 363 VAL A N 1
ATOM 2864 C CA . VAL A 1 363 ? -17.993 -10.571 17.088 1.00 93.00 363 VAL A CA 1
ATOM 2865 C C . VAL A 1 363 ? -19.434 -10.710 17.554 1.00 93.00 363 VAL A C 1
ATOM 2867 O O . VAL A 1 363 ? -20.249 -9.808 17.347 1.00 93.00 363 VAL A O 1
ATOM 2870 N N . ASN A 1 364 ? -19.737 -11.842 18.178 1.00 94.31 364 ASN A N 1
ATOM 2871 C CA . ASN A 1 364 ? -21.056 -12.161 18.704 1.00 94.31 364 ASN A CA 1
ATOM 2872 C C . ASN A 1 364 ? -20.903 -12.694 20.132 1.00 94.31 364 ASN A C 1
ATOM 2874 O O . ASN A 1 364 ? -20.147 -13.644 20.336 1.00 94.31 364 ASN A O 1
ATOM 2878 N N . PHE A 1 365 ? -21.590 -12.091 21.101 1.00 94.94 365 PHE A N 1
ATOM 2879 C CA . PHE A 1 365 ? -21.531 -12.509 22.503 1.00 94.94 365 PHE A CA 1
ATOM 2880 C C . PHE A 1 365 ? -22.831 -12.219 23.259 1.00 94.94 365 PHE A C 1
ATOM 2882 O O . PHE A 1 365 ? -23.587 -11.309 22.919 1.00 94.94 365 PHE A O 1
ATOM 2889 N N . MET A 1 366 ? -23.070 -12.981 24.327 1.00 95.69 366 MET A N 1
ATOM 2890 C CA . MET A 1 366 ? -24.162 -12.737 25.270 1.00 95.69 366 MET A CA 1
ATOM 2891 C C . MET A 1 366 ? -23.625 -12.002 26.499 1.00 95.69 366 MET A C 1
ATOM 2893 O O . MET A 1 366 ? -22.678 -12.474 27.121 1.00 95.69 366 MET A O 1
ATOM 2897 N N . GLY A 1 367 ? -24.228 -10.869 26.853 1.00 95.81 367 GLY A N 1
ATOM 2898 C CA . GLY A 1 367 ? -23.840 -10.044 28.000 1.00 95.81 367 GLY A CA 1
ATOM 2899 C C . GLY A 1 367 ? -25.042 -9.355 28.656 1.00 95.81 367 GLY A C 1
ATOM 2900 O O . GLY A 1 367 ? -26.178 -9.551 28.210 1.00 95.81 367 GLY A O 1
ATOM 2901 N N . PRO A 1 368 ? -24.819 -8.533 29.694 1.00 97.00 368 PRO A N 1
ATOM 2902 C CA . PRO A 1 368 ? -25.877 -7.708 30.260 1.00 97.00 368 PRO A CA 1
ATOM 2903 C C . PRO A 1 368 ? -26.258 -6.603 29.273 1.00 97.00 368 PRO A C 1
ATOM 2905 O O . PRO A 1 368 ? -25.405 -6.071 28.567 1.00 97.00 368 PRO A O 1
ATOM 2908 N N . GLY A 1 369 ? -27.526 -6.209 29.254 1.00 96.81 369 GLY A N 1
ATOM 2909 C CA . GLY A 1 369 ? -27.995 -5.059 28.486 1.00 96.81 369 GLY A CA 1
ATOM 2910 C C . GLY A 1 369 ? -29.283 -4.497 29.068 1.00 96.81 369 GLY A C 1
ATOM 2911 O O . GLY A 1 369 ? -30.197 -5.240 29.414 1.00 96.81 369 GLY A O 1
ATOM 2912 N N . TYR A 1 370 ? -29.374 -3.176 29.186 1.00 96.50 370 TYR A N 1
ATOM 2913 C CA . TYR A 1 370 ? -30.568 -2.518 29.708 1.00 96.50 370 TYR A CA 1
ATOM 2914 C C . TYR A 1 370 ? -31.633 -2.376 28.617 1.00 96.50 370 TYR A C 1
ATOM 2916 O O . TYR A 1 370 ? -31.462 -1.612 27.664 1.00 96.50 370 TYR A O 1
ATOM 2924 N N . LYS A 1 371 ? -32.757 -3.085 28.762 1.00 96.50 371 LYS A N 1
ATOM 2925 C CA . LYS A 1 371 ? -33.958 -2.838 27.958 1.00 96.50 371 LYS A CA 1
ATOM 2926 C C . LYS A 1 371 ? -34.703 -1.658 28.579 1.00 96.50 371 LYS A C 1
ATOM 2928 O O . LYS A 1 371 ? -35.075 -1.740 29.745 1.00 96.50 371 LYS A O 1
ATOM 2933 N N . CYS A 1 372 ? -34.907 -0.592 27.808 1.00 96.19 372 CYS A N 1
ATOM 2934 C CA . CYS A 1 372 ? -35.532 0.645 28.271 1.00 96.19 372 CYS A CA 1
ATOM 2935 C C . CYS A 1 372 ? -36.859 0.911 27.554 1.00 96.19 372 CYS A C 1
ATOM 2937 O O . CYS A 1 372 ? -36.879 0.998 26.324 1.00 96.19 372 CYS A O 1
ATOM 2939 N N . ASP A 1 373 ? -37.926 1.097 28.325 1.00 95.19 373 ASP A N 1
ATOM 2940 C CA . ASP A 1 373 ? -39.281 1.378 27.853 1.00 95.19 373 ASP A CA 1
ATOM 2941 C C . ASP A 1 373 ? -39.688 2.802 28.320 1.00 95.19 373 ASP A C 1
ATOM 2943 O O . ASP A 1 373 ? -39.369 3.209 29.443 1.00 95.19 373 ASP A O 1
ATOM 2947 N N . ASP A 1 374 ? -40.326 3.597 27.448 1.00 94.56 374 ASP A N 1
ATOM 2948 C CA . ASP A 1 374 ? -40.771 4.964 27.785 1.00 94.56 374 ASP A CA 1
ATOM 2949 C C . ASP A 1 374 ? -42.001 4.931 28.702 1.00 94.56 374 ASP A C 1
ATOM 2951 O O . ASP A 1 374 ? -42.864 4.061 28.569 1.00 94.56 374 ASP A O 1
ATOM 2955 N N . ILE A 1 375 ? -42.099 5.904 29.607 1.00 94.25 375 ILE A N 1
ATOM 2956 C CA . ILE A 1 375 ? -43.202 6.043 30.560 1.00 94.25 375 ILE A CA 1
ATOM 2957 C C . ILE A 1 375 ? -43.995 7.305 30.208 1.00 94.25 375 ILE A C 1
ATOM 2959 O O . ILE A 1 375 ? -43.451 8.405 30.234 1.00 94.25 375 ILE A O 1
ATOM 2963 N N . GLU A 1 376 ? -45.279 7.146 29.880 1.00 90.31 376 GLU A N 1
ATOM 2964 C CA . GLU A 1 376 ? -46.211 8.264 29.629 1.00 90.31 376 GLU A CA 1
ATOM 2965 C C . GLU A 1 376 ? -46.975 8.685 30.897 1.00 90.31 376 GLU A C 1
ATOM 2967 O O . GLU A 1 376 ? -47.326 9.850 31.061 1.00 90.31 376 GLU A O 1
ATOM 2972 N N . ASP A 1 377 ? -47.221 7.734 31.801 1.00 87.75 377 ASP A N 1
ATOM 2973 C CA . ASP A 1 377 ? -48.029 7.889 33.012 1.00 87.75 377 ASP A CA 1
ATOM 2974 C C . ASP A 1 377 ? -47.267 7.273 34.194 1.00 87.75 377 ASP A C 1
ATOM 2976 O O . ASP A 1 377 ? -47.053 6.058 34.251 1.00 87.75 377 ASP A O 1
ATOM 2980 N N . ALA A 1 378 ? -46.811 8.137 35.103 1.00 83.69 378 ALA A N 1
ATOM 2981 C CA . ALA A 1 378 ? -45.980 7.765 36.243 1.00 83.69 378 ALA A CA 1
ATOM 2982 C C . ALA A 1 378 ? -46.755 6.953 37.296 1.00 83.69 378 ALA A C 1
ATOM 2984 O O . ALA A 1 378 ? -46.207 6.002 37.851 1.00 83.69 378 ALA A O 1
ATOM 2985 N N . GLU A 1 379 ? -48.032 7.274 37.533 1.00 83.88 379 GLU A N 1
ATOM 2986 C CA . GLU A 1 379 ? -48.868 6.565 38.509 1.00 83.88 379 GLU A CA 1
ATOM 2987 C C . GLU A 1 379 ? -49.172 5.152 38.008 1.00 83.88 379 GLU A C 1
ATOM 2989 O O . GLU A 1 379 ? -48.933 4.166 38.704 1.00 83.88 379 GLU A O 1
ATOM 2994 N N . LYS A 1 380 ? -49.605 5.029 36.749 1.00 84.88 380 LYS A N 1
ATOM 2995 C CA . LYS A 1 380 ? -49.906 3.733 36.123 1.00 84.88 380 LYS A CA 1
ATOM 2996 C C . LYS A 1 380 ? -48.681 2.821 35.997 1.00 84.88 380 LYS A C 1
ATOM 2998 O O . LYS A 1 380 ? -48.831 1.600 35.953 1.00 84.88 380 LYS A O 1
ATOM 3003 N N . ALA A 1 381 ? -47.482 3.396 35.912 1.00 81.94 381 ALA A N 1
ATOM 3004 C CA . ALA A 1 381 ? -46.227 2.654 35.859 1.00 81.94 381 ALA A CA 1
ATOM 3005 C C . ALA A 1 381 ? -45.678 2.246 37.241 1.00 81.94 381 ALA A C 1
ATOM 3007 O O . ALA A 1 381 ? -44.692 1.507 37.280 1.00 81.94 381 ALA A O 1
ATOM 3008 N N . ASN A 1 382 ? -46.281 2.704 38.349 1.00 84.88 382 ASN A N 1
ATOM 3009 C CA . ASN A 1 382 ? -45.692 2.669 39.694 1.00 84.88 382 ASN A CA 1
ATOM 3010 C C . ASN A 1 382 ? -44.271 3.272 39.709 1.00 84.88 382 ASN A C 1
ATOM 3012 O O . ASN A 1 382 ? -43.329 2.657 40.210 1.00 84.88 382 ASN A O 1
ATOM 3016 N N . ALA A 1 383 ? -44.097 4.442 39.088 1.00 87.38 383 ALA A N 1
ATOM 3017 C CA . ALA A 1 383 ? -42.821 5.148 39.088 1.00 87.38 383 ALA A CA 1
ATOM 3018 C C . ALA A 1 383 ? -42.534 5.771 40.470 1.00 87.38 383 ALA A C 1
ATOM 3020 O O . ALA A 1 383 ? -43.453 6.289 41.106 1.00 87.38 383 ALA A O 1
ATOM 3021 N N . PRO A 1 384 ? -41.267 5.801 40.923 1.00 88.56 384 PRO A N 1
ATOM 3022 C CA . PRO A 1 384 ? -40.908 6.321 42.246 1.00 88.56 384 PRO A CA 1
ATOM 3023 C C . PRO A 1 384 ? -41.042 7.842 42.409 1.00 88.56 384 PRO A C 1
ATOM 3025 O O . PRO A 1 384 ? -40.861 8.362 43.508 1.00 88.56 384 PRO A O 1
ATOM 3028 N N . PHE A 1 385 ? -41.328 8.579 41.335 1.00 91.31 385 PHE A N 1
ATOM 3029 C CA . PHE A 1 385 ? -41.517 10.026 41.368 1.00 91.31 385 PHE A CA 1
ATOM 3030 C C . PHE A 1 385 ? -42.487 10.498 40.278 1.00 91.31 385 PHE A C 1
ATOM 3032 O O . PHE A 1 385 ? -42.591 9.896 39.211 1.00 91.31 385 PHE A O 1
ATOM 3039 N N . SER A 1 386 ? -43.179 11.612 40.537 1.00 92.00 386 SER A N 1
ATOM 3040 C CA . SER A 1 386 ? -44.053 12.270 39.556 1.00 92.00 386 SER A CA 1
ATOM 3041 C C . SER A 1 386 ? -43.256 13.136 38.572 1.00 92.00 386 SER A C 1
ATOM 3043 O O . SER A 1 386 ? -42.234 13.737 38.920 1.00 92.00 386 SER A O 1
ATOM 3045 N N . PHE A 1 387 ? -43.804 13.305 37.366 1.00 92.12 387 PHE A N 1
ATOM 3046 C CA . PHE A 1 387 ? -43.401 14.339 36.409 1.00 92.12 387 PHE A CA 1
ATOM 3047 C C . PHE A 1 387 ? -43.423 15.763 36.987 1.00 92.12 387 PHE A C 1
ATOM 3049 O O . PHE A 1 387 ? -42.737 16.635 36.461 1.00 92.12 387 PHE A O 1
ATOM 3056 N N . ASP A 1 388 ? -44.169 16.013 38.067 1.00 92.69 388 ASP A N 1
ATOM 3057 C CA . ASP A 1 388 ? -44.243 17.327 38.718 1.00 92.69 388 ASP A CA 1
ATOM 3058 C C . ASP A 1 388 ? -42.908 17.801 39.319 1.00 92.69 388 ASP A C 1
ATOM 3060 O O . ASP A 1 388 ? -42.728 19.004 39.503 1.00 92.69 388 ASP A O 1
ATOM 3064 N N . LEU A 1 389 ? -41.959 16.891 39.588 1.00 93.00 389 LEU A N 1
ATOM 3065 C CA . LEU A 1 389 ? -40.597 17.253 40.013 1.00 93.00 389 LEU A CA 1
ATOM 3066 C C . LEU A 1 389 ? -39.749 17.835 38.870 1.00 93.00 389 LEU A C 1
ATOM 3068 O O . LEU A 1 389 ? -38.779 18.554 39.121 1.00 93.00 389 LEU A O 1
ATOM 3072 N N . LEU A 1 390 ? -40.101 17.530 37.619 1.00 94.12 390 LEU A N 1
ATOM 3073 C CA . LEU A 1 390 ? -39.354 17.936 36.434 1.00 94.12 390 LEU A CA 1
ATOM 3074 C C . LEU A 1 390 ? -39.837 19.290 35.898 1.00 94.12 390 LEU A C 1
ATOM 3076 O O . LEU A 1 390 ? -40.993 19.697 36.067 1.00 94.12 390 LEU A O 1
ATOM 3080 N N . ALA A 1 391 ? -38.947 19.985 35.196 1.00 91.75 391 ALA A N 1
ATOM 3081 C CA . ALA A 1 391 ? -39.290 21.178 34.440 1.00 91.75 391 ALA A CA 1
ATOM 3082 C C . ALA A 1 391 ? -40.394 20.851 33.407 1.00 91.75 391 ALA A C 1
ATOM 3084 O O . ALA A 1 391 ? -40.299 19.838 32.711 1.00 91.75 391 ALA A O 1
ATOM 3085 N N . PRO A 1 392 ? -41.435 21.694 33.281 1.00 91.19 392 PRO A N 1
ATOM 3086 C CA . PRO A 1 392 ? -41.470 23.075 33.763 1.00 91.19 392 PRO A CA 1
ATOM 3087 C C . PRO A 1 392 ? -42.110 23.293 35.143 1.00 91.19 392 PRO A C 1
ATOM 3089 O O . PRO A 1 392 ? -41.984 24.394 35.677 1.00 91.19 392 PRO A O 1
ATOM 3092 N N . LYS A 1 393 ? -42.802 22.295 35.716 1.00 90.94 393 LYS A N 1
ATOM 3093 C CA . LYS A 1 393 ? -43.502 22.443 37.006 1.00 90.94 393 LYS A CA 1
ATOM 3094 C C . LYS A 1 393 ? -42.526 22.500 38.182 1.00 90.94 393 LYS A C 1
ATOM 3096 O O . LYS A 1 393 ? -42.643 23.390 39.022 1.00 90.94 393 LYS A O 1
ATOM 3101 N N . GLY A 1 394 ? -41.580 21.566 38.219 1.00 91.31 394 GLY A N 1
ATOM 3102 C CA . GLY A 1 394 ? -40.520 21.510 39.216 1.00 91.31 394 GLY A CA 1
ATOM 3103 C C . GLY A 1 394 ? -39.266 22.278 38.795 1.00 91.31 394 GLY A C 1
ATOM 3104 O O . GLY A 1 394 ? -39.213 22.913 37.737 1.00 91.31 394 GLY A O 1
ATOM 3105 N N . ASN A 1 395 ? -38.241 22.218 39.646 1.00 93.00 395 ASN A N 1
ATOM 3106 C CA . ASN A 1 395 ? -36.937 22.850 39.429 1.00 93.00 395 ASN A CA 1
ATOM 3107 C C . ASN A 1 395 ? -35.893 21.903 38.798 1.00 93.00 395 ASN A C 1
ATOM 3109 O O . ASN A 1 395 ? -34.795 22.361 38.482 1.00 93.00 395 ASN A O 1
ATOM 3113 N N . LEU A 1 396 ? -36.198 20.612 38.612 1.00 94.81 396 LEU A N 1
ATOM 3114 C CA . LEU A 1 396 ? -35.241 19.623 38.108 1.00 94.81 396 LEU A CA 1
ATOM 3115 C C . LEU A 1 396 ? -35.279 19.504 36.579 1.00 94.81 396 LEU A C 1
ATOM 3117 O O . LEU A 1 396 ? -36.335 19.369 35.968 1.00 94.81 396 LEU A O 1
ATOM 3121 N N . THR A 1 397 ? -34.106 19.492 35.952 1.00 94.06 397 THR A N 1
ATOM 3122 C CA . THR A 1 397 ? -33.928 19.138 34.529 1.00 94.06 397 THR A CA 1
ATOM 3123 C C . THR A 1 397 ? -33.534 17.674 34.333 1.00 94.06 397 THR A C 1
ATOM 3125 O O . THR A 1 397 ? -33.713 17.133 33.243 1.00 94.06 397 THR A O 1
ATOM 3128 N N . TYR A 1 398 ? -33.038 17.030 35.392 1.00 96.19 398 TYR A N 1
ATOM 3129 C CA . TYR A 1 398 ? -32.717 15.609 35.463 1.00 96.19 398 TYR A CA 1
ATOM 3130 C C . TYR A 1 398 ? -32.928 15.105 36.892 1.00 96.19 398 TYR A C 1
ATOM 3132 O O . TYR A 1 398 ? -32.554 15.785 37.852 1.00 96.19 398 TYR A O 1
ATOM 3140 N N . TYR A 1 399 ? -33.488 13.909 37.018 1.00 96.00 399 TYR A N 1
ATOM 3141 C CA . TYR A 1 399 ? -33.590 13.146 38.254 1.00 96.00 399 TYR A CA 1
ATOM 3142 C C . TYR A 1 399 ? -33.462 11.659 37.921 1.00 96.00 399 TYR A C 1
ATOM 3144 O O . TYR A 1 399 ? -34.134 11.176 37.004 1.00 96.00 399 TYR A O 1
ATOM 3152 N N . ALA A 1 400 ? -32.642 10.931 38.674 1.00 95.94 400 ALA A N 1
ATOM 3153 C CA . ALA A 1 400 ? -32.514 9.490 38.525 1.00 95.94 400 ALA A CA 1
ATOM 3154 C C . ALA A 1 400 ? -32.615 8.766 39.867 1.00 95.94 400 ALA A C 1
ATOM 3156 O O . ALA A 1 400 ? -31.858 9.050 40.797 1.00 95.94 400 ALA A O 1
ATOM 3157 N N . ASN A 1 401 ? -33.513 7.784 39.921 1.00 93.88 401 ASN A N 1
ATOM 3158 C CA . ASN A 1 401 ? -33.549 6.777 40.970 1.00 93.88 401 ASN A CA 1
ATOM 3159 C C . ASN A 1 401 ? -33.105 5.450 40.348 1.00 93.88 401 ASN A C 1
ATOM 3161 O O . ASN A 1 401 ? -33.723 4.960 39.401 1.00 93.88 401 ASN A O 1
ATOM 3165 N N . VAL A 1 402 ? -31.979 4.922 40.824 1.00 94.44 402 VAL A N 1
ATOM 3166 C CA . VAL A 1 402 ? -31.292 3.786 40.197 1.00 94.44 402 VAL A CA 1
ATOM 3167 C C . VAL A 1 402 ? -30.953 2.666 41.176 1.00 94.44 402 VAL A C 1
ATOM 3169 O O . VAL A 1 402 ? -30.474 1.630 40.740 1.00 94.44 402 VAL A O 1
ATOM 3172 N N . ASP A 1 403 ? -31.211 2.846 42.471 1.00 90.38 403 ASP A N 1
ATOM 3173 C CA . ASP A 1 403 ? -30.729 1.962 43.544 1.00 90.38 403 ASP A CA 1
ATOM 3174 C C . ASP A 1 403 ? -31.879 1.228 44.268 1.00 90.38 403 ASP A C 1
ATOM 3176 O O . ASP A 1 403 ? -31.737 0.764 45.397 1.00 90.38 403 ASP A O 1
ATOM 3180 N N . GLU A 1 404 ? -33.046 1.126 43.625 1.00 87.25 404 GLU A N 1
ATOM 3181 C CA . GLU A 1 404 ? -34.215 0.430 44.176 1.00 87.25 404 GLU A CA 1
ATOM 3182 C C . GLU A 1 404 ? -33.956 -1.074 44.298 1.00 87.25 404 GLU A C 1
ATOM 3184 O O . GLU A 1 404 ? -33.776 -1.762 43.291 1.00 87.25 404 GLU A O 1
ATOM 3189 N N . GLY A 1 405 ? -33.962 -1.590 45.530 1.00 84.12 405 GLY A N 1
ATOM 3190 C CA . GLY A 1 405 ? -33.640 -2.995 45.790 1.00 84.12 405 GLY A CA 1
ATOM 3191 C C . GLY A 1 405 ? -32.212 -3.369 45.380 1.00 84.12 405 GLY A C 1
ATOM 3192 O O . GLY A 1 405 ? -31.999 -4.473 44.872 1.00 84.12 405 GLY A O 1
ATOM 3193 N N . ASP A 1 406 ? -31.258 -2.445 45.544 1.00 90.19 406 ASP A N 1
ATOM 3194 C CA . ASP A 1 406 ? -29.834 -2.703 45.320 1.00 90.19 406 ASP A CA 1
ATOM 3195 C C . ASP A 1 406 ? -29.273 -3.759 46.280 1.00 90.19 406 ASP A C 1
ATOM 3197 O O . ASP A 1 406 ? -29.820 -4.035 47.350 1.00 90.19 406 ASP A O 1
ATOM 3201 N N . TYR A 1 407 ? -28.158 -4.367 45.887 1.00 89.31 407 TYR A N 1
ATOM 3202 C CA . TYR A 1 407 ? -27.452 -5.319 46.727 1.00 89.31 407 TYR A CA 1
ATOM 3203 C C . TYR A 1 407 ? -26.675 -4.563 47.811 1.00 89.31 407 TYR A C 1
ATOM 3205 O O . TYR A 1 407 ? -25.594 -4.021 47.580 1.00 89.31 407 TYR A O 1
ATOM 3213 N N . GLU A 1 408 ? -27.259 -4.502 49.005 1.00 82.19 408 GLU A N 1
ATOM 3214 C CA . GLU A 1 408 ? -26.674 -3.820 50.158 1.00 82.19 408 GLU A CA 1
ATOM 3215 C C . GLU A 1 408 ? -25.449 -4.552 50.734 1.00 82.19 408 GLU A C 1
ATOM 3217 O O . GLU A 1 408 ? -25.208 -5.738 50.483 1.00 82.19 408 GLU A O 1
ATOM 3222 N N . HIS A 1 409 ? -24.668 -3.840 51.553 1.00 86.44 409 HIS A N 1
ATOM 3223 C CA . HIS A 1 409 ? -23.500 -4.403 52.228 1.00 86.44 409 HIS A CA 1
ATOM 3224 C C . HIS A 1 409 ? -23.892 -5.556 53.166 1.00 86.44 409 HIS A C 1
ATOM 3226 O O . HIS A 1 409 ? -24.656 -5.382 54.113 1.00 86.44 409 HIS A O 1
ATOM 3232 N N . GLN A 1 410 ? -23.322 -6.731 52.910 1.00 86.94 410 GLN A N 1
ATOM 3233 C CA . GLN A 1 410 ? -23.681 -7.975 53.580 1.00 86.94 410 GLN A CA 1
ATOM 3234 C C . GLN A 1 410 ? -22.934 -8.161 54.908 1.00 86.94 410 GLN A C 1
ATOM 3236 O O . GLN A 1 410 ? -21.723 -8.384 54.915 1.00 86.94 410 GLN A O 1
ATOM 3241 N N . ASP A 1 411 ? -23.672 -8.145 56.020 1.00 83.81 411 ASP A N 1
ATOM 3242 C CA . ASP A 1 411 ? -23.163 -8.413 57.370 1.00 83.81 411 ASP A CA 1
ATOM 3243 C C . ASP A 1 411 ? -23.482 -9.867 57.796 1.00 83.81 411 ASP A C 1
ATOM 3245 O O . ASP A 1 411 ? -24.655 -10.190 58.035 1.00 83.81 411 ASP A O 1
ATOM 3249 N N . PRO A 1 412 ? -22.474 -10.757 57.925 1.00 83.94 412 PRO A N 1
ATOM 3250 C CA . PRO A 1 412 ? -22.681 -12.154 58.309 1.00 83.94 412 PRO A CA 1
ATOM 3251 C C . PRO A 1 412 ? -23.361 -12.355 59.668 1.00 83.94 412 PRO A C 1
ATOM 3253 O O . PRO A 1 412 ? -23.980 -13.399 59.876 1.00 83.94 412 PRO A O 1
ATOM 3256 N N . GLU A 1 413 ? -23.265 -11.391 60.593 1.00 82.31 413 GLU A N 1
ATOM 3257 C CA . GLU A 1 413 ? -23.901 -11.493 61.912 1.00 82.31 413 GLU A CA 1
ATOM 3258 C C . GLU A 1 413 ? -25.406 -11.179 61.867 1.00 82.31 413 GLU A C 1
ATOM 3260 O O . GLU A 1 413 ? -26.148 -11.627 62.743 1.00 82.31 413 GLU A O 1
ATOM 3265 N N . LYS A 1 414 ? -25.870 -10.439 60.847 1.00 82.69 414 LYS A N 1
ATOM 3266 C CA . LYS A 1 414 ? -27.269 -9.990 60.716 1.00 82.69 414 LYS A CA 1
ATOM 3267 C C . LYS A 1 414 ? -28.077 -10.794 59.702 1.00 82.69 414 LYS A C 1
ATOM 3269 O O . LYS A 1 414 ? -29.215 -11.155 59.988 1.00 82.69 414 LYS A O 1
ATOM 3274 N N . GLU A 1 415 ? -27.508 -11.076 58.531 1.00 80.56 415 GLU A N 1
ATOM 3275 C CA . GLU A 1 415 ? -28.270 -11.624 57.397 1.00 80.56 415 GLU A CA 1
ATOM 3276 C C . GLU A 1 415 ? -28.628 -13.111 57.556 1.00 80.56 415 GLU A C 1
ATOM 3278 O O . GLU A 1 415 ? -29.666 -13.566 57.070 1.00 80.56 415 GLU A O 1
ATOM 3283 N N . GLY A 1 416 ? -27.790 -13.898 58.240 1.00 84.44 416 GLY A N 1
ATOM 3284 C CA . GLY A 1 416 ? -28.039 -15.319 58.497 1.00 84.44 416 GLY A CA 1
ATOM 3285 C C . GLY A 1 416 ? -28.282 -16.136 57.219 1.00 84.44 416 GLY A C 1
ATOM 3286 O O . GLY A 1 416 ? -27.342 -16.479 56.512 1.00 84.44 416 GLY A O 1
ATOM 3287 N N . ARG A 1 417 ? -29.550 -16.472 56.929 1.00 82.19 417 ARG A N 1
ATOM 3288 C CA . ARG A 1 417 ? -29.971 -17.215 55.716 1.00 82.19 417 ARG A CA 1
ATOM 3289 C C . ARG A 1 417 ? -30.211 -16.341 54.478 1.00 82.19 417 ARG A C 1
ATOM 3291 O O . ARG A 1 417 ? -30.422 -16.878 53.395 1.00 82.19 417 ARG A O 1
ATOM 3298 N N . SER A 1 418 ? -30.218 -15.022 54.641 1.00 86.44 418 SER A N 1
ATOM 3299 C CA . SER A 1 418 ? -30.281 -14.055 53.540 1.00 86.44 418 SER A CA 1
ATOM 3300 C C . SER A 1 418 ? -28.891 -13.657 53.038 1.00 86.44 418 SER A C 1
ATOM 3302 O O . SER A 1 418 ? -28.796 -12.933 52.049 1.00 86.44 418 SER A O 1
ATOM 3304 N N . LEU A 1 419 ? -27.825 -14.133 53.699 1.00 90.75 419 LEU A N 1
ATOM 3305 C CA . LEU A 1 419 ? -26.449 -13.721 53.444 1.00 90.75 419 LEU A CA 1
ATOM 3306 C C . LEU A 1 419 ? -26.058 -13.971 51.987 1.00 90.75 419 LEU A C 1
ATOM 3308 O O . LEU A 1 419 ? -25.995 -15.109 51.527 1.00 90.75 419 LEU A O 1
ATOM 3312 N N . GLY A 1 420 ? -25.769 -12.887 51.278 1.00 90.19 420 GLY A N 1
ATOM 3313 C CA . GLY A 1 420 ? -25.333 -12.920 49.893 1.00 90.19 420 GLY A CA 1
ATOM 3314 C C . GLY A 1 420 ? -26.442 -13.124 48.864 1.00 90.19 420 GLY A C 1
ATOM 3315 O O . GLY A 1 420 ? -26.134 -13.157 47.678 1.00 90.19 420 GLY A O 1
ATOM 3316 N N . VAL A 1 421 ? -27.711 -13.260 49.259 1.00 92.81 421 VAL A N 1
ATOM 3317 C CA . VAL A 1 421 ? -28.815 -13.552 48.329 1.00 92.81 421 VAL A CA 1
ATOM 3318 C C . VAL A 1 421 ? -29.139 -12.332 47.465 1.00 92.81 421 VAL A C 1
ATOM 3320 O O . VAL A 1 421 ? -29.483 -11.265 47.975 1.00 92.81 421 VAL A O 1
ATOM 3323 N N . MET A 1 422 ? -29.103 -12.500 46.142 1.00 93.19 422 MET A N 1
ATOM 3324 C CA . MET A 1 422 ? -29.501 -11.462 45.190 1.00 93.19 422 MET A CA 1
ATOM 3325 C C . MET A 1 422 ? -31.022 -11.474 45.025 1.00 93.19 422 MET A C 1
ATOM 3327 O O . MET A 1 422 ? -31.588 -12.287 44.292 1.00 93.19 422 MET A O 1
ATOM 3331 N N . LYS A 1 423 ? -31.679 -10.580 45.773 1.00 91.56 423 LYS A N 1
ATOM 3332 C CA . LYS A 1 423 ? -33.143 -10.455 45.853 1.00 91.56 423 LYS A CA 1
ATOM 3333 C C . LYS A 1 423 ? -33.745 -9.743 44.632 1.00 91.56 423 LYS A C 1
ATOM 3335 O O . LYS A 1 423 ? -34.871 -10.048 44.255 1.00 91.56 423 LYS A O 1
ATOM 3340 N N . SER A 1 424 ? -33.005 -8.816 44.023 1.00 92.38 424 SER A N 1
ATOM 3341 C CA . SER A 1 424 ? -33.417 -8.011 42.865 1.00 92.38 424 SER A CA 1
ATOM 3342 C C . SER A 1 424 ? -32.205 -7.424 42.134 1.00 92.38 424 SER A C 1
ATOM 3344 O O . SER A 1 424 ? -31.141 -7.270 42.726 1.00 92.38 424 SER A O 1
ATOM 3346 N N . GLU A 1 425 ? -32.371 -7.086 40.851 1.00 93.62 425 GLU A N 1
ATOM 3347 C CA . GLU A 1 425 ? -31.432 -6.241 40.098 1.00 93.62 425 GLU A CA 1
ATOM 3348 C C . GLU A 1 425 ? -32.080 -4.859 39.902 1.00 93.62 425 GLU A C 1
ATOM 3350 O O . GLU A 1 425 ? -33.190 -4.808 39.354 1.00 93.62 425 GLU A O 1
ATOM 3355 N N . PRO A 1 426 ? -31.445 -3.747 40.323 1.00 93.00 426 PRO A N 1
ATOM 3356 C CA . PRO A 1 426 ? -32.082 -2.434 40.303 1.00 93.00 426 PRO A CA 1
ATOM 3357 C C . PRO A 1 426 ? -32.551 -1.977 38.923 1.00 93.00 426 PRO A C 1
ATOM 3359 O O . PRO A 1 426 ? -31.798 -1.966 37.941 1.00 93.00 426 PRO A O 1
ATOM 3362 N N . SER A 1 427 ? -33.806 -1.529 38.856 1.00 92.81 427 SER A N 1
ATOM 3363 C CA . SER A 1 427 ? -34.311 -0.836 37.674 1.00 92.81 427 SER A CA 1
ATOM 3364 C C . SER A 1 427 ? -33.897 0.630 37.681 1.00 92.81 427 SER A C 1
ATOM 3366 O O . SER A 1 427 ? -34.087 1.337 38.666 1.00 92.81 427 SER A O 1
ATOM 3368 N N . ILE A 1 428 ? -33.379 1.097 36.548 1.00 95.44 428 ILE A N 1
ATOM 3369 C CA . ILE A 1 428 ? -32.987 2.492 36.348 1.00 95.44 428 ILE A CA 1
ATOM 3370 C C . ILE A 1 428 ? -34.233 3.283 35.950 1.00 95.44 428 ILE A C 1
ATOM 3372 O O . ILE A 1 428 ? -34.783 3.061 34.869 1.00 95.44 428 ILE A O 1
ATOM 3376 N N . TRP A 1 429 ? -34.654 4.222 36.791 1.00 95.44 429 TRP A N 1
ATOM 3377 C CA . TRP A 1 429 ? -35.678 5.211 36.472 1.00 95.44 429 TRP A CA 1
ATOM 3378 C C . TRP A 1 429 ? -35.028 6.567 36.245 1.00 95.44 429 TRP A C 1
ATOM 3380 O O . TRP A 1 429 ? -34.407 7.126 37.148 1.00 95.44 429 TRP A O 1
ATOM 3390 N N . ILE A 1 430 ? -35.196 7.115 35.044 1.00 96.56 430 ILE A N 1
ATOM 3391 C CA . ILE A 1 430 ? -34.663 8.430 34.685 1.00 96.56 430 ILE A CA 1
ATOM 3392 C C . ILE A 1 430 ? -35.805 9.325 34.224 1.00 96.56 430 ILE A C 1
ATOM 3394 O O . ILE A 1 430 ? -36.524 8.997 33.279 1.00 96.56 430 ILE A O 1
ATOM 3398 N N . GLY A 1 431 ? -35.927 10.478 34.876 1.00 95.31 431 GLY A N 1
ATOM 3399 C CA . GLY A 1 431 ? -36.743 11.606 34.456 1.00 95.31 431 GLY A CA 1
ATOM 3400 C C . GLY A 1 431 ? -35.853 12.749 33.979 1.00 95.31 431 GLY A C 1
ATOM 3401 O O . GLY A 1 431 ? -34.886 13.106 34.648 1.00 95.31 431 GLY A O 1
ATOM 3402 N N . TYR A 1 432 ? -36.160 13.336 32.828 1.00 95.62 432 TYR A N 1
ATOM 3403 C CA . TYR A 1 432 ? -35.391 14.449 32.271 1.00 95.62 432 TYR A CA 1
ATOM 3404 C C . TYR A 1 432 ? -36.279 15.411 31.484 1.00 95.62 432 TYR A C 1
ATOM 3406 O O . TYR A 1 432 ? -37.326 15.026 30.969 1.00 95.62 432 TYR A O 1
ATOM 3414 N N . ALA A 1 433 ? -35.864 16.672 31.395 1.00 93.94 433 ALA A N 1
ATOM 3415 C CA . ALA A 1 433 ? -36.604 17.719 30.703 1.00 93.94 433 ALA A CA 1
ATOM 3416 C C . ALA A 1 433 ? -35.863 18.184 29.445 1.00 93.94 433 ALA A C 1
ATOM 3418 O O . ALA A 1 433 ? -34.756 18.724 29.518 1.00 93.94 433 ALA A O 1
ATOM 3419 N N . ILE A 1 434 ? -36.493 18.013 28.284 1.00 92.62 434 ILE A N 1
ATOM 3420 C CA . ILE A 1 434 ? -35.944 18.440 26.996 1.00 92.62 434 ILE A CA 1
ATOM 3421 C C . ILE A 1 434 ? -36.224 19.927 26.801 1.00 92.62 434 ILE A C 1
ATOM 3423 O O . ILE A 1 434 ? -37.374 20.360 26.820 1.00 92.62 434 ILE A O 1
ATOM 3427 N N . ASN A 1 435 ? -35.171 20.710 26.569 1.00 90.12 435 ASN A N 1
ATOM 3428 C CA . ASN A 1 435 ? -35.290 22.107 26.166 1.00 90.12 435 ASN A CA 1
ATOM 3429 C C . ASN A 1 435 ? -35.606 22.191 24.662 1.00 90.12 435 ASN A C 1
ATOM 3431 O O . ASN A 1 435 ? -34.744 21.937 23.819 1.00 90.12 435 ASN A O 1
ATOM 3435 N N . THR A 1 436 ? -36.833 22.582 24.321 1.00 85.62 436 THR A N 1
ATOM 3436 C CA . THR A 1 436 ? -37.313 22.666 22.927 1.00 85.62 436 THR A CA 1
ATOM 3437 C C . THR A 1 436 ? -36.770 23.872 22.147 1.00 85.62 436 THR A C 1
ATOM 3439 O O . THR A 1 436 ? -37.083 24.033 20.969 1.00 85.62 436 THR A O 1
ATOM 3442 N N . SER A 1 437 ? -35.975 24.749 22.777 1.00 84.12 437 SER A N 1
ATOM 3443 C CA . SER A 1 437 ? -35.455 26.011 22.210 1.00 84.12 437 SER A CA 1
ATOM 3444 C C . SER A 1 437 ? -36.522 27.031 21.767 1.00 84.12 437 SER A C 1
ATOM 3446 O O . SER A 1 437 ? -36.183 28.126 21.317 1.00 84.12 437 SER A O 1
ATOM 3448 N N . ARG A 1 438 ? -37.816 26.730 21.941 1.00 90.19 438 ARG A N 1
ATOM 3449 C CA . ARG A 1 438 ? -38.921 27.687 21.817 1.00 90.19 438 ARG A CA 1
ATOM 3450 C C . ARG A 1 438 ? -39.017 28.505 23.106 1.00 90.19 438 ARG A C 1
ATOM 3452 O O . ARG A 1 438 ? -39.031 27.925 24.183 1.00 90.19 438 ARG A O 1
ATOM 3459 N N . LEU A 1 439 ? -39.124 29.829 23.014 1.00 89.69 439 LEU A N 1
ATOM 3460 C CA . LEU A 1 439 ? -39.401 30.690 24.174 1.00 89.69 439 LEU A CA 1
ATOM 3461 C C . LEU A 1 439 ? -40.823 30.461 24.707 1.00 89.69 439 LEU A C 1
ATOM 3463 O O . LEU A 1 439 ? -41.744 30.222 23.924 1.00 89.69 439 LEU A O 1
ATOM 3467 N N . TYR A 1 440 ? -41.016 30.580 26.022 1.00 90.62 440 TYR A N 1
ATOM 3468 C CA . TYR A 1 440 ? -42.368 30.672 26.582 1.00 90.62 440 TYR A CA 1
ATOM 3469 C C . TYR A 1 440 ? -43.070 31.960 26.129 1.00 90.62 440 TYR A C 1
ATOM 3471 O O . TYR A 1 440 ? -42.444 33.015 26.009 1.00 90.62 440 TYR A O 1
ATOM 3479 N N . ASP A 1 441 ? -44.387 31.891 25.950 1.00 89.12 441 ASP A N 1
ATOM 3480 C CA . ASP A 1 441 ? -45.233 33.062 25.699 1.00 89.12 441 ASP A CA 1
ATOM 3481 C C . ASP A 1 441 ? -45.219 34.014 26.931 1.00 89.12 441 ASP A C 1
ATOM 3483 O O . ASP A 1 441 ? -44.931 33.581 28.054 1.00 89.12 441 ASP A O 1
ATOM 3487 N N . ASP A 1 442 ? -45.423 35.329 26.737 1.00 83.50 442 ASP A N 1
ATOM 3488 C CA . ASP A 1 442 ? -45.210 36.367 27.780 1.00 83.50 442 ASP A CA 1
ATOM 3489 C C . ASP A 1 442 ? -46.101 36.197 29.030 1.00 83.50 442 ASP A C 1
ATOM 3491 O O . ASP A 1 442 ? -45.764 36.682 30.111 1.00 83.50 442 ASP A O 1
ATOM 3495 N N . ASP A 1 443 ? -47.230 35.509 28.879 1.00 87.56 443 ASP A N 1
ATOM 3496 C CA . ASP A 1 443 ? -48.249 35.231 29.890 1.00 87.56 443 ASP A CA 1
ATOM 3497 C C . ASP A 1 443 ? -48.018 33.924 30.672 1.00 87.56 443 ASP A C 1
ATOM 3499 O O . ASP A 1 443 ? -48.648 33.710 31.712 1.00 87.56 443 ASP A O 1
ATOM 3503 N N . SER A 1 444 ? -47.097 33.061 30.226 1.00 85.81 444 SER A N 1
ATOM 3504 C CA . SER A 1 444 ? -46.822 31.777 30.882 1.00 85.81 444 SER A CA 1
ATOM 3505 C C . SER A 1 444 ? -46.251 31.963 32.299 1.00 85.81 444 SER A C 1
ATOM 3507 O O . SER A 1 444 ? -45.225 32.636 32.466 1.00 85.81 444 SER A O 1
ATOM 3509 N N . PRO A 1 445 ? -46.810 31.298 33.335 1.00 85.31 445 PRO A N 1
ATOM 3510 C CA . PRO A 1 445 ? -46.278 31.378 34.697 1.00 85.31 445 PRO A CA 1
ATOM 3511 C C . PRO A 1 445 ? -44.853 30.815 34.794 1.00 85.31 445 PRO A C 1
ATOM 3513 O O . PRO A 1 445 ? -44.067 31.260 35.631 1.00 85.31 445 PRO A O 1
ATOM 3516 N N . PHE A 1 446 ? -44.498 29.877 33.911 1.00 86.69 446 PHE A N 1
ATOM 3517 C CA . PHE A 1 446 ? -43.191 29.229 33.897 1.00 86.69 446 PHE A CA 1
ATOM 3518 C C . PHE A 1 446 ? -42.088 30.120 33.327 1.00 86.69 446 PHE A C 1
ATOM 3520 O O . PHE A 1 446 ? -40.933 29.905 33.680 1.00 86.69 446 PHE A O 1
ATOM 3527 N N . ARG A 1 447 ? -42.412 31.165 32.546 1.00 84.81 447 ARG A N 1
ATOM 3528 C CA . ARG A 1 447 ? -41.417 32.002 31.847 1.00 84.81 447 ARG A CA 1
ATOM 3529 C C . ARG A 1 447 ? -40.385 32.667 32.768 1.00 84.81 447 ARG A C 1
ATOM 3531 O O . ARG A 1 447 ? -39.258 32.938 32.363 1.00 84.81 447 ARG A O 1
ATOM 3538 N N . LYS A 1 448 ? -40.765 32.943 34.019 1.00 83.81 448 LYS A N 1
ATOM 3539 C CA . LYS A 1 448 ? -39.869 33.527 35.035 1.00 83.81 448 LYS A CA 1
ATOM 3540 C C . LYS A 1 448 ? -38.844 32.522 35.569 1.00 83.81 448 LYS A C 1
ATOM 3542 O O . LYS A 1 448 ? -37.743 32.919 35.933 1.00 83.81 448 LYS A O 1
ATOM 3547 N N . THR A 1 449 ? -39.205 31.241 35.612 1.00 84.00 449 THR A N 1
ATOM 3548 C CA . THR A 1 449 ? -38.356 30.144 36.105 1.00 84.00 449 THR A CA 1
ATOM 3549 C C . THR A 1 449 ? -37.574 29.500 34.961 1.00 84.00 449 THR A C 1
ATOM 3551 O O . THR A 1 449 ? -36.398 29.173 35.110 1.00 84.00 449 THR A O 1
ATOM 3554 N N . TRP A 1 450 ? -38.195 29.380 33.790 1.00 87.88 450 TRP A N 1
ATOM 3555 C CA . TRP A 1 450 ? -37.704 28.710 32.593 1.00 87.88 450 TRP A CA 1
ATOM 3556 C C . TRP A 1 450 ? -37.909 29.636 31.391 1.00 87.88 450 TRP A C 1
ATOM 3558 O O . TRP A 1 450 ? -39.031 30.010 31.089 1.00 87.88 450 TRP A O 1
ATOM 3568 N N . GLU A 1 451 ? -36.836 30.043 30.714 1.00 87.06 451 GLU A N 1
ATOM 3569 C CA . GLU A 1 451 ? -36.920 30.972 29.571 1.00 87.06 451 GLU A CA 1
ATOM 3570 C C . GLU A 1 451 ? -37.505 30.291 28.317 1.00 87.06 451 GLU A C 1
ATOM 3572 O O . GLU A 1 451 ? -38.331 30.859 27.599 1.00 87.06 451 GLU A O 1
ATOM 3577 N N . TYR A 1 452 ? -37.106 29.036 28.106 1.00 90.12 452 TYR A N 1
ATOM 3578 C CA . TYR A 1 452 ? -37.517 28.172 27.002 1.00 90.12 452 TYR A CA 1
ATOM 3579 C C . TYR A 1 452 ? -38.498 27.104 27.487 1.00 90.12 452 TYR A C 1
ATOM 3581 O O . TYR A 1 452 ? -38.489 26.759 28.664 1.00 90.12 452 TYR A O 1
ATOM 3589 N N . VAL A 1 453 ? -39.319 26.576 26.579 1.00 91.44 453 VAL A N 1
ATOM 3590 C CA . VAL A 1 453 ? -40.309 25.530 26.844 1.00 91.44 453 VAL A CA 1
ATOM 3591 C C . VAL A 1 453 ? -39.619 24.187 27.079 1.00 91.44 453 VAL A C 1
ATOM 3593 O O . VAL A 1 453 ? -38.855 23.713 26.229 1.00 91.44 453 VAL A O 1
ATOM 3596 N N . HIS A 1 454 ? -39.942 23.564 28.214 1.00 92.44 454 HIS A N 1
ATOM 3597 C CA . HIS A 1 454 ? -39.461 22.240 28.605 1.00 92.44 454 HIS A CA 1
ATOM 3598 C C . HIS A 1 454 ? -40.534 21.171 28.434 1.00 92.44 454 HIS A C 1
ATOM 3600 O O . HIS A 1 454 ? -41.676 21.357 28.852 1.00 92.44 454 HIS A O 1
ATOM 3606 N N . GLU A 1 455 ? -40.135 20.033 27.872 1.00 92.62 455 GLU A N 1
ATOM 3607 C CA . GLU A 1 455 ? -40.953 18.824 27.775 1.00 92.62 455 GLU A CA 1
ATOM 3608 C C . GLU A 1 455 ? -40.369 17.740 28.695 1.00 92.62 455 GLU A C 1
ATOM 3610 O O . GLU A 1 455 ? -39.262 17.255 28.428 1.00 92.62 455 GLU A O 1
ATOM 3615 N N . PRO A 1 456 ? -41.056 17.360 29.788 1.00 94.00 456 PRO A N 1
ATOM 3616 C CA . PRO A 1 456 ? -40.587 16.301 30.668 1.00 94.00 456 PRO A CA 1
ATOM 3617 C C . PRO A 1 456 ? -40.820 14.926 30.031 1.00 94.00 456 PRO A C 1
ATOM 3619 O O . PRO A 1 456 ? -41.887 14.645 29.485 1.00 94.00 456 PRO A O 1
ATOM 3622 N N . LYS A 1 457 ? -39.822 14.049 30.131 1.00 94.88 457 LYS A N 1
ATOM 3623 C CA . LYS A 1 457 ? -39.872 12.644 29.719 1.00 94.88 457 LYS A CA 1
ATOM 3624 C C . LYS A 1 457 ? -39.358 11.751 30.837 1.00 94.88 457 LYS A C 1
ATOM 3626 O O . LYS A 1 457 ? -38.514 12.159 31.632 1.00 94.88 457 LYS A O 1
ATOM 3631 N N . MET A 1 458 ? -39.841 10.514 30.862 1.00 95.25 458 MET A N 1
ATOM 3632 C CA . MET A 1 458 ? -39.396 9.490 31.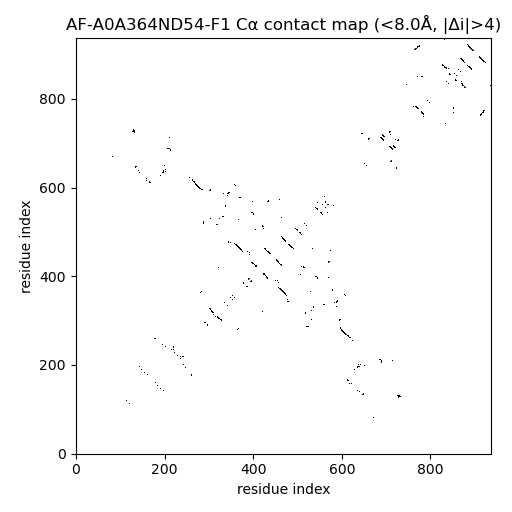797 1.00 95.25 458 MET A CA 1
ATOM 3633 C C . MET A 1 458 ? -39.260 8.153 31.072 1.00 95.25 458 MET A C 1
ATOM 3635 O O . MET A 1 458 ? -40.035 7.852 30.164 1.00 95.25 458 MET A O 1
ATOM 3639 N N . PHE A 1 459 ? -38.276 7.350 31.461 1.00 96.25 459 PHE A N 1
ATOM 3640 C CA . PHE A 1 459 ? -38.139 5.972 30.999 1.00 96.25 459 PHE A CA 1
ATOM 3641 C C . PHE A 1 459 ? -37.666 5.063 32.135 1.00 96.25 459 PHE A C 1
ATOM 3643 O O . PHE A 1 459 ? -36.958 5.500 33.048 1.00 96.25 459 PHE A O 1
ATOM 3650 N N . LYS A 1 460 ? -38.056 3.789 32.055 1.00 95.00 460 LYS A N 1
ATOM 3651 C CA . LYS A 1 460 ? -37.600 2.721 32.947 1.00 95.00 460 LYS A CA 1
ATOM 3652 C C . LYS A 1 460 ? -36.701 1.774 32.171 1.00 95.00 460 LYS A C 1
ATOM 3654 O O . LYS A 1 460 ? -37.087 1.325 31.093 1.00 95.00 460 LYS A O 1
ATOM 3659 N N . CYS A 1 461 ? -35.554 1.406 32.732 1.00 95.94 461 CYS A N 1
ATOM 3660 C CA . CYS A 1 461 ? -34.711 0.348 32.194 1.00 95.94 461 CYS A CA 1
ATOM 3661 C C . CYS A 1 461 ? -34.580 -0.835 33.154 1.00 95.94 461 CYS A C 1
ATOM 3663 O O . CYS A 1 461 ? -34.340 -0.660 34.346 1.00 95.94 461 CYS A O 1
ATOM 3665 N N . VAL A 1 462 ? -34.671 -2.047 32.606 1.00 95.12 462 VAL A N 1
ATOM 3666 C CA . VAL A 1 462 ? -34.498 -3.317 33.326 1.00 95.12 462 VAL A CA 1
ATOM 3667 C C . VAL A 1 462 ? -33.369 -4.102 32.665 1.00 95.12 462 VAL A C 1
ATOM 3669 O O . VAL A 1 462 ? -33.347 -4.248 31.436 1.00 95.12 462 VAL A O 1
ATOM 3672 N N . MET A 1 463 ? -32.423 -4.616 33.451 1.00 96.00 463 MET A N 1
ATOM 3673 C CA . MET A 1 463 ? -31.309 -5.388 32.902 1.00 96.00 463 MET A CA 1
ATOM 3674 C C . MET A 1 463 ? -31.790 -6.744 32.372 1.00 96.00 463 MET A C 1
ATOM 3676 O O . MET A 1 463 ? -32.548 -7.457 33.028 1.00 96.00 463 MET A O 1
ATOM 3680 N N . HIS A 1 464 ? -31.342 -7.095 31.171 1.00 96.88 464 HIS A N 1
ATOM 3681 C CA . HIS A 1 464 ? -31.650 -8.338 30.477 1.00 96.88 464 HIS A CA 1
ATOM 3682 C C . HIS A 1 464 ? -30.372 -9.037 30.004 1.00 96.88 464 HIS A C 1
ATOM 3684 O O . HIS A 1 464 ? -29.406 -8.387 29.590 1.00 96.88 464 HIS A O 1
ATOM 3690 N N . TYR A 1 465 ? -30.417 -10.368 29.942 1.00 96.50 465 TYR A N 1
ATOM 3691 C CA . TYR A 1 465 ? -29.526 -11.146 29.083 1.00 96.50 465 TYR A CA 1
ATOM 3692 C C . TYR A 1 465 ? -29.722 -10.682 27.643 1.00 96.50 465 TYR A C 1
ATOM 3694 O O . TYR A 1 465 ? -30.836 -10.722 27.116 1.00 96.50 465 TYR A O 1
ATOM 3702 N N . THR A 1 466 ? -28.649 -10.220 27.015 1.00 96.94 466 THR A N 1
ATOM 3703 C CA . THR A 1 466 ? -28.703 -9.535 25.726 1.00 96.94 466 THR A CA 1
ATOM 3704 C C . THR A 1 466 ? -27.686 -10.143 24.777 1.00 96.94 466 THR A C 1
ATOM 3706 O O . THR A 1 466 ? -26.506 -10.266 25.098 1.00 96.94 466 THR A O 1
ATOM 3709 N N . ASN A 1 467 ? -28.157 -10.548 23.600 1.00 97.38 467 ASN A N 1
ATOM 3710 C CA . ASN A 1 467 ? -27.318 -11.070 22.532 1.00 97.38 467 ASN A CA 1
ATOM 3711 C C . ASN A 1 467 ? -26.862 -9.910 21.635 1.00 97.38 467 ASN A C 1
ATOM 3713 O O . ASN A 1 467 ? -27.699 -9.186 21.079 1.00 97.38 467 ASN A O 1
ATOM 3717 N N . TYR A 1 468 ? -25.549 -9.729 21.526 1.00 96.69 468 TYR A N 1
ATOM 3718 C CA . TYR A 1 468 ? -24.902 -8.597 20.876 1.00 96.69 468 TYR A CA 1
ATOM 3719 C C . TYR A 1 468 ? -24.061 -9.036 19.683 1.00 96.69 468 TYR A C 1
ATOM 3721 O O . TYR A 1 468 ? -23.150 -9.847 19.833 1.00 96.69 468 TYR A O 1
ATOM 3729 N N . THR A 1 469 ? -24.271 -8.382 18.539 1.00 96.25 469 THR A N 1
ATOM 3730 C CA . THR A 1 469 ? -23.394 -8.509 17.368 1.00 96.25 469 THR A CA 1
ATOM 3731 C C . THR A 1 469 ? -22.745 -7.164 17.071 1.00 96.25 469 THR A C 1
ATOM 3733 O O . THR A 1 469 ? -23.438 -6.201 16.721 1.00 96.25 469 THR A O 1
ATOM 3736 N N . PHE A 1 470 ? -21.416 -7.105 17.153 1.00 95.06 470 PHE A N 1
ATOM 3737 C CA . PHE A 1 470 ? -20.613 -5.924 16.833 1.00 95.06 470 PHE A CA 1
ATOM 3738 C C . PHE A 1 470 ? -19.700 -6.191 15.636 1.00 95.06 470 PHE A C 1
ATOM 3740 O O . PHE A 1 470 ? -19.065 -7.236 15.542 1.00 95.06 470 PHE A O 1
ATOM 3747 N N . GLU A 1 471 ? -19.589 -5.223 14.731 1.00 94.69 471 GLU A N 1
ATOM 3748 C CA . GLU A 1 471 ? -18.552 -5.197 13.700 1.00 94.69 471 GLU A CA 1
ATOM 3749 C C . GLU A 1 471 ? -17.364 -4.390 14.220 1.00 94.69 471 GLU A C 1
ATOM 3751 O O . GLU A 1 471 ? -17.461 -3.181 14.464 1.00 94.69 471 GLU A O 1
ATOM 3756 N N . MET A 1 472 ? -16.252 -5.094 14.406 1.00 92.12 472 MET A N 1
ATOM 3757 C CA . MET A 1 472 ? -14.983 -4.585 14.897 1.00 92.12 472 MET A CA 1
ATOM 3758 C C . MET A 1 472 ? -14.107 -4.215 13.706 1.00 92.12 472 MET A C 1
ATOM 3760 O O . MET A 1 472 ? -13.836 -5.043 12.836 1.00 92.12 472 MET A O 1
ATOM 3764 N N . LYS A 1 473 ? -13.642 -2.967 13.669 1.00 91.94 473 LYS A N 1
ATOM 3765 C CA . LYS A 1 473 ? -12.814 -2.419 12.595 1.00 91.94 473 LYS A CA 1
ATOM 3766 C C . LYS A 1 473 ? -11.524 -1.847 13.162 1.00 91.94 473 LYS A C 1
ATOM 3768 O O . LYS A 1 473 ? -11.547 -0.923 13.972 1.00 91.94 473 LYS A O 1
ATOM 3773 N N . TYR A 1 474 ? -10.395 -2.360 12.693 1.00 87.69 474 TYR A N 1
ATOM 3774 C CA . TYR A 1 474 ? -9.063 -1.961 13.135 1.00 87.69 474 TYR A CA 1
ATOM 3775 C C . TYR A 1 474 ? -8.357 -1.183 12.029 1.00 87.69 474 TYR A C 1
ATOM 3777 O O . TYR A 1 474 ? -7.939 -1.768 11.032 1.00 87.69 474 TYR A O 1
ATOM 3785 N N . ASN A 1 475 ? -8.256 0.141 12.186 1.00 78.19 475 ASN A N 1
ATOM 3786 C CA . ASN A 1 475 ? -7.585 1.021 11.224 1.00 78.19 475 ASN A CA 1
ATOM 3787 C C . ASN A 1 475 ? -7.129 2.357 11.845 1.00 78.19 475 ASN A C 1
ATOM 3789 O O . ASN A 1 475 ? -7.931 3.280 11.993 1.00 78.19 475 ASN A O 1
ATOM 3793 N N . PRO A 1 476 ? -5.841 2.513 12.193 1.00 69.12 476 PRO A N 1
ATOM 3794 C CA . PRO A 1 476 ? -5.056 1.555 12.978 1.00 69.12 476 PRO A CA 1
ATOM 3795 C C . PRO A 1 476 ? -5.567 1.431 14.433 1.00 69.12 476 PRO A C 1
ATOM 3797 O O . PRO A 1 476 ? -5.069 0.609 15.199 1.00 69.12 476 PRO A O 1
ATOM 3800 N N . LYS A 1 477 ? -6.546 2.257 14.832 1.00 77.31 477 LYS A N 1
ATOM 3801 C CA . LYS A 1 477 ? -7.252 2.169 16.118 1.00 77.31 477 LYS A CA 1
ATOM 3802 C C . LYS A 1 477 ? -8.427 1.194 16.016 1.00 77.31 477 LYS A C 1
ATOM 3804 O O . LYS A 1 477 ? -8.947 0.975 14.924 1.00 77.31 477 LYS A O 1
ATOM 3809 N N . GLN A 1 478 ? -8.841 0.650 17.157 1.00 84.94 478 GLN A N 1
ATOM 3810 C CA . GLN A 1 478 ? -10.092 -0.094 17.299 1.00 84.94 478 GLN A CA 1
ATOM 3811 C C . GLN A 1 478 ? -11.285 0.857 17.154 1.00 84.94 478 GLN A C 1
ATOM 3813 O O . GLN A 1 478 ? -11.313 1.908 17.792 1.00 84.94 478 GLN A O 1
ATOM 3818 N N . ASN A 1 479 ? -12.267 0.465 16.350 1.00 89.75 479 ASN A N 1
ATOM 3819 C CA . ASN A 1 479 ? -13.604 1.038 16.326 1.00 89.75 479 ASN A CA 1
ATOM 3820 C C . ASN A 1 479 ? -14.617 -0.114 16.348 1.00 89.75 479 ASN A C 1
ATOM 3822 O O . ASN A 1 479 ? -14.427 -1.097 15.632 1.00 89.75 479 ASN A O 1
ATOM 3826 N N . ALA A 1 480 ? -15.667 -0.001 17.154 1.00 91.69 480 ALA A N 1
ATOM 3827 C CA . ALA A 1 480 ? -16.726 -1.000 17.257 1.00 91.69 480 ALA A CA 1
ATOM 3828 C C . ALA A 1 480 ? -18.043 -0.377 16.796 1.00 91.69 480 ALA A C 1
ATOM 3830 O O . ALA A 1 480 ? -18.330 0.773 17.116 1.00 91.69 480 ALA A O 1
ATOM 3831 N N . THR A 1 481 ? -18.845 -1.124 16.042 1.00 93.56 481 THR A N 1
ATOM 3832 C CA . THR A 1 481 ? -20.178 -0.674 15.623 1.00 93.56 481 THR A CA 1
ATOM 3833 C C . THR A 1 481 ? -21.201 -1.765 15.897 1.00 93.56 481 THR A C 1
ATOM 3835 O O . THR A 1 481 ? -21.060 -2.888 15.412 1.00 93.56 481 THR A O 1
ATOM 3838 N N . ARG A 1 482 ? -22.234 -1.458 16.688 1.00 94.94 482 ARG A N 1
ATOM 3839 C CA . ARG A 1 482 ? -23.341 -2.388 16.928 1.00 94.94 482 ARG A CA 1
ATOM 3840 C C . ARG A 1 482 ? -24.071 -2.652 15.610 1.00 94.94 482 ARG A C 1
ATOM 3842 O O . ARG A 1 482 ? -24.541 -1.722 14.959 1.00 94.94 482 ARG A O 1
ATOM 3849 N N . LYS A 1 483 ? -24.218 -3.927 15.248 1.00 95.44 483 LYS A N 1
ATOM 3850 C CA . LYS A 1 483 ? -25.104 -4.389 14.166 1.00 95.44 483 LYS A CA 1
ATOM 3851 C C . LYS A 1 483 ? -26.428 -4.910 14.714 1.00 95.44 483 LYS A C 1
ATOM 3853 O O . LYS A 1 483 ? -27.462 -4.697 14.092 1.00 95.44 483 LYS A O 1
ATOM 3858 N N . GLN A 1 484 ? -26.402 -5.567 15.874 1.00 95.06 484 GLN A N 1
ATOM 3859 C CA . GLN A 1 484 ? -27.586 -6.158 16.496 1.00 95.06 484 GLN A CA 1
ATOM 3860 C C . GLN A 1 484 ? -27.498 -6.110 18.026 1.00 95.06 484 GLN A C 1
ATOM 3862 O O . GLN A 1 484 ? -26.432 -6.322 18.599 1.00 95.06 484 GLN A O 1
ATOM 3867 N N . ARG A 1 485 ? -28.648 -5.867 18.662 1.00 95.38 485 ARG A N 1
ATOM 3868 C CA . ARG A 1 485 ? -28.899 -5.981 20.104 1.00 95.38 485 ARG A CA 1
ATOM 3869 C C . ARG A 1 485 ? -30.253 -6.658 20.275 1.00 95.38 485 ARG A C 1
ATOM 3871 O O . ARG A 1 485 ? -31.255 -6.109 19.822 1.00 95.38 485 ARG A O 1
ATOM 3878 N N . ASN A 1 486 ? -30.284 -7.847 20.869 1.00 96.62 486 ASN A N 1
ATOM 3879 C CA . ASN A 1 486 ? -31.513 -8.610 21.089 1.00 96.62 486 ASN A CA 1
ATOM 3880 C C . ASN A 1 486 ? -31.659 -8.983 22.570 1.00 96.62 486 ASN A C 1
ATOM 3882 O O . ASN A 1 486 ? -30.857 -9.757 23.089 1.00 96.62 486 ASN A O 1
ATOM 3886 N N . PHE A 1 487 ? -32.676 -8.436 23.235 1.00 96.69 487 PHE A N 1
ATOM 3887 C CA . PHE A 1 487 ? -32.973 -8.700 24.644 1.00 96.69 487 PHE A CA 1
ATOM 3888 C C . PHE A 1 487 ? -33.710 -10.042 24.782 1.00 96.69 487 PHE A C 1
ATOM 3890 O O . PHE A 1 487 ? -34.709 -10.263 24.102 1.00 96.69 487 PHE A O 1
ATOM 3897 N N . VAL A 1 488 ? -33.217 -10.936 25.643 1.00 95.81 488 VAL A N 1
ATOM 3898 C CA . VAL A 1 488 ? -33.694 -12.327 25.760 1.00 95.81 488 VAL A CA 1
ATOM 3899 C C . VAL A 1 488 ? -34.629 -12.514 26.957 1.00 95.81 488 VAL A C 1
ATOM 3901 O O . VAL A 1 488 ? -35.791 -12.866 26.778 1.00 95.81 488 VAL A O 1
ATOM 3904 N N . ARG A 1 489 ? -34.128 -12.286 28.177 1.00 95.00 489 ARG A N 1
ATOM 3905 C CA . ARG A 1 489 ? -34.874 -12.395 29.445 1.00 95.00 489 ARG A CA 1
ATOM 3906 C C . ARG A 1 489 ? -34.312 -11.406 30.475 1.00 95.00 489 ARG A C 1
ATOM 3908 O O . ARG A 1 489 ? -33.121 -11.104 30.363 1.00 95.00 489 ARG A O 1
ATOM 3915 N N . PRO A 1 490 ? -35.096 -10.916 31.453 1.00 95.12 490 PRO A N 1
ATOM 3916 C CA . PRO A 1 490 ? -34.553 -10.159 32.583 1.00 95.12 490 PRO A CA 1
ATOM 3917 C C . PRO A 1 490 ? -33.500 -10.982 33.342 1.00 95.12 490 PRO A C 1
ATOM 3919 O O . PRO A 1 490 ? -33.520 -12.217 33.301 1.00 95.12 490 PRO A O 1
ATOM 3922 N N . VAL A 1 491 ? -32.562 -10.296 34.001 1.00 94.44 491 VAL A N 1
ATOM 3923 C CA . VAL A 1 491 ? -31.504 -10.959 34.783 1.00 94.44 491 VAL A CA 1
ATOM 3924 C C . VAL A 1 491 ? -32.090 -11.579 36.052 1.00 94.44 491 VAL A C 1
ATOM 3926 O O . VAL A 1 491 ? -32.027 -12.794 36.210 1.00 94.44 491 VAL A O 1
ATOM 3929 N N . ILE A 1 492 ? -32.758 -10.763 36.874 1.00 93.75 492 ILE A N 1
ATOM 3930 C CA . ILE A 1 492 ? -33.580 -11.199 38.008 1.00 93.75 492 ILE A CA 1
ATOM 3931 C C . ILE A 1 492 ? -35.012 -10.708 37.754 1.00 93.75 492 ILE A C 1
ATOM 3933 O O . ILE A 1 492 ? -35.242 -9.512 37.580 1.00 93.75 492 ILE A O 1
ATOM 3937 N N . ASP A 1 493 ? -35.974 -11.630 37.676 1.00 91.75 493 ASP A N 1
ATOM 3938 C CA . ASP A 1 493 ? -37.378 -11.330 37.349 1.00 91.75 493 ASP A CA 1
ATOM 3939 C C . ASP A 1 493 ? -38.193 -11.053 38.621 1.00 91.75 493 ASP A C 1
ATOM 3941 O O . ASP A 1 493 ? -39.014 -11.863 39.054 1.00 91.75 493 ASP A O 1
ATOM 3945 N N . THR A 1 494 ? -37.909 -9.932 39.278 1.00 90.69 494 THR A N 1
ATOM 3946 C CA . THR A 1 494 ? -38.544 -9.545 40.546 1.00 90.69 494 THR A CA 1
ATOM 3947 C C . THR A 1 494 ? -39.037 -8.111 40.511 1.00 90.69 494 THR A C 1
ATOM 3949 O O . THR A 1 494 ? -38.349 -7.210 40.036 1.00 90.69 494 THR A O 1
ATOM 3952 N N . THR A 1 495 ? -40.207 -7.885 41.094 1.00 86.19 495 THR A N 1
ATOM 3953 C CA . THR A 1 495 ? -40.743 -6.556 41.378 1.00 86.19 495 THR A CA 1
ATOM 3954 C C . THR A 1 495 ? -40.368 -6.137 42.792 1.00 86.19 495 THR A C 1
ATOM 3956 O O . THR A 1 495 ? -40.618 -6.882 43.740 1.00 86.19 495 THR A O 1
ATOM 3959 N N . VAL A 1 496 ? -39.791 -4.946 42.921 1.00 86.25 496 VAL A N 1
ATOM 3960 C CA . VAL A 1 496 ? -39.412 -4.334 44.198 1.00 86.25 496 VAL A CA 1
ATOM 3961 C C . VAL A 1 496 ? -40.520 -3.376 44.652 1.00 86.25 496 VAL A C 1
ATOM 3963 O O . VAL A 1 496 ? -41.074 -2.647 43.828 1.00 86.25 496 VAL A O 1
ATOM 3966 N N . GLN A 1 497 ? -40.863 -3.390 45.940 1.00 84.69 497 GLN A N 1
ATOM 3967 C CA . GLN A 1 497 ? -41.782 -2.443 46.580 1.00 84.69 497 GLN A CA 1
ATOM 3968 C C . GLN A 1 497 ? -41.193 -1.956 47.907 1.00 84.69 497 GLN A C 1
ATOM 3970 O O . GLN A 1 497 ? -40.446 -2.678 48.567 1.00 84.69 497 GLN A O 1
ATOM 3975 N N . TRP A 1 498 ? -41.500 -0.719 48.294 1.00 80.31 498 TRP A N 1
ATOM 3976 C CA . TRP A 1 498 ? -41.084 -0.174 49.585 1.00 80.31 498 TRP A CA 1
ATOM 3977 C C . TRP A 1 498 ? -41.974 -0.739 50.697 1.00 80.31 498 TRP A C 1
ATOM 3979 O O . TRP A 1 498 ? -43.195 -0.600 50.621 1.00 80.31 498 TRP A O 1
ATOM 3989 N N . ASP A 1 499 ? -41.385 -1.366 51.717 1.00 80.50 499 ASP A N 1
ATOM 3990 C CA . ASP A 1 499 ? -42.111 -1.763 52.925 1.00 80.50 499 ASP A CA 1
ATOM 3991 C C . ASP A 1 499 ? -41.946 -0.688 54.006 1.00 80.50 499 ASP A C 1
ATOM 3993 O O . ASP A 1 499 ? -40.903 -0.576 54.655 1.00 80.50 499 ASP A O 1
ATOM 3997 N N . GLU A 1 500 ? -43.009 0.092 54.220 1.00 80.12 500 GLU A N 1
ATOM 3998 C CA . GLU A 1 500 ? -43.081 1.124 55.262 1.00 80.12 500 GLU A CA 1
ATOM 3999 C C . GLU A 1 500 ? -42.859 0.569 56.681 1.00 80.12 500 GLU A C 1
ATOM 4001 O O . GLU A 1 500 ? -42.449 1.315 57.567 1.00 80.12 500 GLU A O 1
ATOM 4006 N N . SER A 1 501 ? -43.112 -0.724 56.915 1.00 79.19 501 SER A N 1
ATOM 4007 C CA . SER A 1 501 ? -42.972 -1.356 58.237 1.00 79.19 501 SER A CA 1
ATOM 4008 C C . SER A 1 501 ? -41.533 -1.753 58.557 1.00 79.19 501 SER A C 1
ATOM 4010 O O . SER A 1 501 ? -41.169 -1.856 59.729 1.00 79.19 501 SER A O 1
ATOM 4012 N N . ALA A 1 502 ? -40.740 -2.029 57.520 1.00 73.62 502 ALA A N 1
ATOM 4013 C CA . ALA A 1 502 ? -39.373 -2.529 57.626 1.00 73.62 502 ALA A CA 1
ATOM 4014 C C . ALA A 1 502 ? -38.319 -1.496 57.190 1.00 73.62 502 ALA A C 1
ATOM 4016 O O . ALA A 1 502 ? -37.135 -1.827 57.189 1.00 73.62 502 ALA A O 1
ATOM 4017 N N . GLU A 1 503 ? -38.742 -0.289 56.785 1.00 78.56 503 GLU A N 1
ATOM 4018 C CA . GLU A 1 503 ? -37.908 0.790 56.219 1.00 78.56 503 GLU A CA 1
ATOM 4019 C C . GLU A 1 503 ? -36.946 0.300 55.114 1.00 78.56 503 GLU A C 1
ATOM 4021 O O . GLU A 1 503 ? -35.830 0.795 54.967 1.00 78.56 503 GLU A O 1
ATOM 4026 N N . THR A 1 504 ? -37.368 -0.710 54.347 1.00 79.69 504 THR A N 1
ATOM 4027 C CA . THR A 1 504 ? -36.518 -1.427 53.386 1.00 79.69 504 THR A CA 1
ATOM 4028 C C . THR A 1 504 ? -37.277 -1.814 52.120 1.00 79.69 504 THR A C 1
ATOM 4030 O O . THR A 1 504 ? -38.504 -1.947 52.088 1.00 79.69 504 THR A O 1
ATOM 4033 N N . TRP A 1 505 ? -36.522 -2.016 51.042 1.00 80.75 505 TRP A N 1
ATOM 4034 C CA . TRP A 1 505 ? -37.047 -2.521 49.779 1.00 80.75 505 TRP A CA 1
ATOM 4035 C C . TRP A 1 505 ? -37.293 -4.031 49.857 1.00 80.75 505 TRP A C 1
ATOM 4037 O O . TRP A 1 505 ? -36.370 -4.820 50.064 1.00 80.75 505 TRP A O 1
ATOM 4047 N N . THR A 1 506 ? -38.537 -4.451 49.635 1.00 84.50 506 THR A N 1
ATOM 4048 C CA . THR A 1 506 ? -38.919 -5.864 49.566 1.00 84.50 506 THR A CA 1
ATOM 4049 C C . THR A 1 506 ? -39.104 -6.289 48.111 1.00 84.50 506 THR A C 1
ATOM 4051 O O . THR A 1 506 ? -39.891 -5.718 47.354 1.00 84.50 506 THR A O 1
ATOM 4054 N N . ALA A 1 507 ? -38.344 -7.299 47.689 1.00 87.88 507 ALA A N 1
ATOM 4055 C CA . ALA A 1 507 ? -38.460 -7.886 46.360 1.00 87.88 507 ALA A CA 1
ATOM 4056 C C . ALA A 1 507 ? -39.421 -9.082 46.375 1.00 87.88 507 ALA A C 1
ATOM 4058 O O . ALA A 1 507 ? -39.490 -9.842 47.341 1.00 87.88 507 ALA A O 1
ATOM 4059 N N . SER A 1 508 ? -40.159 -9.277 45.286 1.00 88.50 508 SER A N 1
ATOM 4060 C CA . SER A 1 508 ? -41.065 -10.414 45.120 1.00 88.50 508 SER A CA 1
ATOM 4061 C C . SER A 1 508 ? -41.140 -10.865 43.655 1.00 88.50 508 SER A C 1
ATOM 4063 O O . SER A 1 508 ? -40.987 -10.037 42.755 1.00 88.50 508 SER A O 1
ATOM 4065 N N . PRO A 1 509 ? -41.385 -12.161 43.377 1.00 92.50 509 PRO A N 1
ATOM 4066 C CA . PRO A 1 509 ? -41.557 -13.265 44.328 1.00 92.50 509 PRO A CA 1
ATOM 4067 C C . PRO A 1 509 ? -40.224 -13.932 44.735 1.00 92.50 509 PRO A C 1
ATOM 4069 O O . PRO A 1 509 ? -39.349 -14.124 43.897 1.00 92.50 509 PRO A O 1
ATOM 4072 N N . GLU A 1 510 ? -40.111 -14.395 45.989 1.00 87.56 510 GLU A N 1
ATOM 4073 C CA . GLU A 1 510 ? -38.885 -15.015 46.553 1.00 87.56 510 GLU A CA 1
ATOM 4074 C C . GLU A 1 510 ? -38.335 -16.202 45.737 1.00 87.56 510 GLU A C 1
ATOM 4076 O O . GLU A 1 510 ? -37.128 -16.415 45.683 1.00 87.56 510 GLU A O 1
ATOM 4081 N N . LYS A 1 511 ? -39.198 -16.942 45.030 1.00 90.50 511 LYS A N 1
ATOM 4082 C CA . LYS A 1 511 ? -38.801 -18.046 44.131 1.00 90.50 511 LYS A CA 1
ATOM 4083 C C . LYS A 1 511 ? -37.857 -17.645 42.981 1.00 90.50 511 LYS A C 1
ATOM 4085 O O . LYS A 1 511 ? -37.344 -18.531 42.309 1.00 90.50 511 LYS A O 1
ATOM 4090 N N . ASN A 1 512 ? -37.707 -16.347 42.712 1.00 92.19 512 ASN A N 1
ATOM 4091 C CA . ASN A 1 512 ? -36.856 -15.804 41.655 1.00 92.19 512 ASN A CA 1
ATOM 4092 C C . ASN A 1 512 ? -35.557 -15.178 42.218 1.00 92.19 512 ASN A C 1
ATOM 4094 O O . ASN A 1 512 ? -34.794 -14.596 41.450 1.00 92.19 512 ASN A O 1
ATOM 4098 N N . PHE A 1 513 ? -35.307 -15.264 43.533 1.00 93.06 513 PHE A N 1
ATOM 4099 C CA . PHE A 1 513 ? -34.053 -14.810 44.143 1.00 93.06 513 PHE A CA 1
ATOM 4100 C C . PHE A 1 513 ? -32.905 -15.750 43.772 1.00 93.06 513 PHE A C 1
ATOM 4102 O O . PHE A 1 513 ? -33.064 -16.969 43.822 1.00 93.06 513 PHE A O 1
ATOM 4109 N N . ILE A 1 514 ? -31.734 -15.191 43.464 1.00 93.75 514 ILE A N 1
ATOM 4110 C CA . ILE A 1 514 ? -30.544 -15.976 43.121 1.00 93.75 514 ILE A CA 1
ATOM 4111 C C . ILE A 1 514 ? -29.676 -16.115 44.376 1.00 93.75 514 ILE A C 1
ATOM 4113 O O . ILE A 1 514 ? -29.163 -15.122 44.904 1.00 93.75 514 ILE A O 1
ATOM 4117 N N . ARG A 1 515 ? -29.540 -17.343 44.888 1.00 92.50 515 ARG A N 1
ATOM 4118 C CA . ARG A 1 515 ? -28.772 -17.641 46.106 1.00 92.50 515 ARG A CA 1
ATOM 4119 C C . ARG A 1 515 ? -27.357 -18.138 45.777 1.00 92.50 515 ARG A C 1
ATOM 4121 O O . ARG A 1 515 ? -27.194 -18.831 44.773 1.00 92.50 515 ARG A O 1
ATOM 4128 N N . PRO A 1 516 ? -26.344 -17.823 46.605 1.00 91.94 516 PRO A N 1
ATOM 4129 C CA . PRO A 1 516 ? -24.967 -18.270 46.380 1.00 91.94 516 PRO A CA 1
ATOM 4130 C C . PRO A 1 516 ? -24.756 -19.777 46.605 1.00 91.94 516 PRO A C 1
ATOM 4132 O O . PRO A 1 516 ? -23.745 -20.315 46.158 1.00 91.94 516 PRO A O 1
ATOM 4135 N N . ASP A 1 517 ? -25.679 -20.453 47.295 1.00 88.56 517 ASP A N 1
ATOM 4136 C CA . ASP A 1 517 ? -25.638 -21.879 47.635 1.00 88.56 517 ASP A CA 1
ATOM 4137 C C . ASP A 1 517 ? -26.467 -22.790 46.703 1.00 88.56 517 ASP A C 1
ATOM 4139 O O . ASP A 1 517 ? -26.205 -23.993 46.667 1.00 88.56 517 ASP A O 1
ATOM 4143 N N . ASP A 1 518 ? -27.406 -22.240 45.920 1.00 88.81 518 ASP A N 1
ATOM 4144 C CA . ASP A 1 518 ? -28.261 -23.004 44.988 1.00 88.81 518 ASP A CA 1
ATOM 4145 C C . ASP A 1 518 ? -27.543 -23.325 43.657 1.00 88.81 518 ASP A C 1
ATOM 4147 O O . ASP A 1 518 ? -27.234 -24.482 43.365 1.00 88.81 518 ASP A O 1
ATOM 4151 N N . ASP A 1 519 ? -27.259 -22.300 42.841 1.00 91.19 519 ASP A N 1
ATOM 4152 C CA . ASP A 1 519 ? -26.469 -22.402 41.604 1.00 91.19 519 ASP A CA 1
ATOM 4153 C C . ASP A 1 519 ? -25.361 -21.342 41.626 1.00 91.19 519 ASP A C 1
ATOM 4155 O O . ASP A 1 519 ? -25.557 -20.174 41.281 1.00 91.19 519 ASP A O 1
ATOM 4159 N N . VAL A 1 520 ? -24.163 -21.775 42.027 1.00 91.88 520 VAL A N 1
ATOM 4160 C CA . VAL A 1 520 ? -22.955 -20.938 42.092 1.00 91.88 520 VAL A CA 1
ATOM 4161 C C . VAL A 1 520 ? -22.641 -20.294 40.733 1.00 91.88 520 VAL A C 1
ATOM 4163 O O . VAL A 1 520 ? -22.110 -19.184 40.683 1.00 91.88 520 VAL A O 1
ATOM 4166 N N . GLY A 1 521 ? -22.961 -20.968 39.625 1.00 93.25 521 GLY A N 1
ATOM 4167 C CA . GLY A 1 521 ? -22.677 -20.488 38.280 1.00 93.25 521 GLY A CA 1
ATOM 4168 C C . GLY A 1 521 ? -23.614 -19.359 37.850 1.00 93.25 521 GLY A C 1
ATOM 4169 O O . GLY A 1 521 ? -23.139 -18.307 37.408 1.00 93.25 521 GLY A O 1
ATOM 4170 N N . GLU A 1 522 ? -24.929 -19.537 38.017 1.00 93.94 522 GLU A N 1
ATOM 4171 C CA . GLU A 1 522 ? -25.913 -18.473 37.761 1.00 93.94 522 GLU A CA 1
ATOM 4172 C C . GLU A 1 522 ? -25.728 -17.298 38.733 1.00 93.94 522 GLU A C 1
ATOM 4174 O O . GLU A 1 522 ? -25.783 -16.143 38.303 1.00 93.94 522 GLU A O 1
ATOM 4179 N N . TYR A 1 523 ? -25.393 -17.566 40.000 1.00 95.06 523 TYR A N 1
ATOM 4180 C CA . TYR A 1 523 ? -25.060 -16.536 40.984 1.00 95.06 523 TYR A CA 1
ATOM 4181 C C . TYR A 1 523 ? -23.861 -15.678 40.555 1.00 95.06 523 TYR A C 1
ATOM 4183 O O . TYR A 1 523 ? -23.971 -14.454 40.474 1.00 95.06 523 TYR A O 1
ATOM 4191 N N . LYS A 1 524 ? -22.722 -16.297 40.217 1.00 94.88 524 LYS A N 1
ATOM 4192 C CA . LYS A 1 524 ? -21.511 -15.572 39.789 1.00 94.88 524 LYS A CA 1
ATOM 4193 C C . LYS A 1 524 ? -21.729 -14.784 38.494 1.00 94.88 524 LYS A C 1
ATOM 4195 O O . LYS A 1 524 ? -21.285 -13.641 38.391 1.00 94.88 524 LYS A O 1
ATOM 4200 N N . LEU A 1 525 ? -22.460 -15.350 37.530 1.00 95.44 525 LEU A N 1
ATOM 4201 C CA . LEU A 1 525 ? -22.816 -14.658 36.287 1.00 95.44 525 LEU A CA 1
ATOM 4202 C C . LEU A 1 525 ? -23.717 -13.439 36.551 1.00 95.44 525 LEU A C 1
ATOM 4204 O O . LEU A 1 525 ? -23.473 -12.358 36.009 1.00 95.44 525 LEU A O 1
ATOM 4208 N N . THR A 1 526 ? -24.711 -13.593 37.429 1.00 95.44 526 THR A N 1
ATOM 4209 C CA . THR A 1 526 ? -25.597 -12.509 37.878 1.00 95.44 526 THR A CA 1
ATOM 4210 C C . THR A 1 526 ? -24.804 -11.415 38.593 1.00 95.44 526 THR A C 1
ATOM 4212 O O . THR A 1 526 ? -24.951 -10.241 38.259 1.00 95.44 526 THR A O 1
ATOM 4215 N N . ALA A 1 527 ? -23.867 -11.782 39.472 1.00 95.56 527 ALA A N 1
ATOM 4216 C CA . ALA A 1 527 ? -22.961 -10.850 40.140 1.00 95.56 527 ALA A CA 1
ATOM 4217 C C . ALA A 1 527 ? -22.083 -10.052 39.157 1.00 95.56 527 ALA A C 1
ATOM 4219 O O . ALA A 1 527 ? -21.827 -8.866 39.374 1.00 95.56 527 ALA A O 1
ATOM 4220 N N . THR A 1 528 ? -21.651 -10.658 38.044 1.00 96.00 528 THR A N 1
ATOM 4221 C CA . THR A 1 528 ? -20.904 -9.950 36.987 1.00 96.00 528 THR A CA 1
ATOM 4222 C C . THR A 1 528 ? -21.772 -8.957 36.226 1.00 96.00 528 THR A C 1
ATOM 4224 O O . THR A 1 528 ? -21.318 -7.866 35.875 1.00 96.00 528 THR A O 1
ATOM 4227 N N . TYR A 1 529 ? -23.031 -9.307 35.981 1.00 96.75 529 TYR A N 1
ATOM 4228 C CA . TYR A 1 529 ? -23.979 -8.430 35.303 1.00 96.75 529 TYR A CA 1
ATOM 4229 C C . TYR A 1 529 ? -24.340 -7.239 36.202 1.00 96.75 529 TYR A C 1
ATOM 4231 O O . TYR A 1 529 ? -24.177 -6.088 35.788 1.00 96.75 529 TYR A O 1
ATOM 4239 N N . HIS A 1 530 ? -24.673 -7.517 37.463 1.00 96.06 530 HIS A N 1
ATOM 4240 C CA . HIS A 1 530 ? -24.878 -6.535 38.523 1.00 96.06 530 HIS A CA 1
ATOM 4241 C C . HIS A 1 530 ? -23.675 -5.594 38.694 1.00 96.06 530 HIS A C 1
ATOM 4243 O O . HIS A 1 530 ? -23.839 -4.380 38.752 1.00 96.06 530 HIS A O 1
ATOM 4249 N N . THR A 1 531 ? -22.447 -6.126 38.695 1.00 96.31 531 THR A N 1
ATOM 4250 C CA . THR A 1 531 ? -21.202 -5.339 38.780 1.00 96.31 531 THR A CA 1
ATOM 4251 C C . THR A 1 531 ? -21.111 -4.271 37.689 1.00 96.31 531 THR A C 1
ATOM 4253 O O . THR A 1 531 ? -20.775 -3.116 37.963 1.00 96.31 531 THR A O 1
ATOM 4256 N N . LEU A 1 532 ? -21.415 -4.637 36.441 1.00 96.69 532 LEU A N 1
ATOM 4257 C CA . LEU A 1 532 ? -21.406 -3.700 35.317 1.00 96.69 532 LEU A CA 1
ATOM 4258 C C . LEU A 1 532 ? -22.556 -2.686 35.432 1.00 96.69 532 LEU A C 1
ATOM 4260 O O . LEU A 1 532 ? -22.349 -1.503 35.158 1.00 96.69 532 LEU A O 1
ATOM 4264 N N . GLY A 1 533 ? -23.727 -3.121 35.909 1.00 95.81 533 GLY A N 1
ATOM 4265 C CA . GLY A 1 533 ? -24.853 -2.250 36.256 1.00 95.81 533 GLY A CA 1
ATOM 4266 C C . GLY A 1 533 ? -24.498 -1.209 37.320 1.00 95.81 533 GLY A C 1
ATOM 4267 O O . GLY A 1 533 ? -24.652 -0.017 37.082 1.00 95.81 533 GLY A O 1
ATOM 4268 N N . ALA A 1 534 ? -23.945 -1.624 38.460 1.00 95.50 534 ALA A N 1
ATOM 4269 C CA . ALA A 1 534 ? -23.528 -0.750 39.558 1.00 95.50 534 ALA A CA 1
ATOM 4270 C C . ALA A 1 534 ? -22.496 0.309 39.118 1.00 95.50 534 ALA A C 1
ATOM 4272 O O . ALA A 1 534 ? -22.576 1.478 39.512 1.00 95.50 534 ALA A O 1
ATOM 4273 N N . LEU A 1 535 ? -21.556 -0.070 38.243 1.00 96.25 535 LEU A N 1
ATOM 4274 C CA . LEU A 1 535 ? -20.588 0.861 37.656 1.00 96.25 535 LEU A CA 1
ATOM 4275 C C . LEU A 1 535 ? -21.249 1.897 36.734 1.00 96.25 535 LEU A C 1
ATOM 4277 O O . LEU A 1 535 ? -20.844 3.056 36.768 1.00 96.25 535 LEU A O 1
ATOM 4281 N N . LEU A 1 536 ? -22.274 1.523 35.958 1.00 95.81 536 LEU A N 1
ATOM 4282 C CA . LEU A 1 536 ? -23.085 2.478 35.192 1.00 95.81 536 LEU A CA 1
ATOM 4283 C C . LEU A 1 536 ? -23.895 3.391 36.127 1.00 95.81 536 LEU A C 1
ATOM 4285 O O . LEU A 1 536 ? -23.849 4.613 35.990 1.00 95.81 536 LEU A O 1
ATOM 4289 N N . ARG A 1 537 ? -24.617 2.802 37.089 1.00 95.50 537 ARG A N 1
ATOM 4290 C CA . ARG A 1 537 ? -25.499 3.501 38.037 1.00 95.50 537 ARG A CA 1
ATOM 4291 C C . ARG A 1 537 ? -24.778 4.570 38.846 1.00 95.50 537 ARG A C 1
ATOM 4293 O O . ARG A 1 537 ? -25.361 5.622 39.080 1.00 95.50 537 ARG A O 1
ATOM 4300 N N . THR A 1 538 ? -23.507 4.342 39.183 1.00 94.94 538 THR A N 1
ATOM 4301 C CA . THR A 1 538 ? -22.640 5.339 39.835 1.00 94.94 538 THR A CA 1
ATOM 4302 C C . THR A 1 538 ? -22.666 6.683 39.098 1.00 94.94 538 THR A C 1
ATOM 4304 O O . THR A 1 538 ? -22.844 7.710 39.740 1.00 94.94 538 THR A O 1
ATOM 4307 N N . PHE A 1 539 ? -22.584 6.678 37.761 1.00 95.25 539 PHE A N 1
ATOM 4308 C CA . PHE A 1 539 ? -22.639 7.903 36.955 1.00 95.25 539 PHE A CA 1
ATOM 4309 C C . PHE A 1 539 ? -24.058 8.440 36.740 1.00 95.25 539 PHE A C 1
ATOM 4311 O O . PHE A 1 539 ? -24.232 9.629 36.515 1.00 95.25 539 PHE A O 1
ATOM 4318 N N . LEU A 1 540 ? -25.083 7.586 36.770 1.00 95.69 540 LEU A N 1
ATOM 4319 C CA . LEU A 1 540 ? -26.470 8.016 36.552 1.00 95.69 540 LEU A CA 1
ATOM 4320 C C . LEU A 1 540 ? -27.098 8.638 37.808 1.00 95.69 540 LEU A C 1
ATOM 4322 O O . LEU A 1 540 ? -28.008 9.450 37.696 1.00 95.69 540 LEU A O 1
ATOM 4326 N N . ARG A 1 541 ? -26.638 8.260 39.005 1.00 94.94 541 ARG A N 1
ATOM 4327 C CA . ARG A 1 541 ? -27.198 8.702 40.289 1.00 94.94 541 ARG A CA 1
ATOM 4328 C C . ARG A 1 541 ? -27.192 10.231 40.425 1.00 94.94 541 ARG A C 1
ATOM 4330 O O . ARG A 1 541 ? -26.212 10.892 40.080 1.00 94.94 541 ARG A O 1
ATOM 4337 N N . GLY A 1 542 ? -28.263 10.780 41.000 1.00 93.75 542 GLY A N 1
ATOM 4338 C CA . GLY A 1 542 ? -28.350 12.186 41.405 1.00 93.75 542 GLY A CA 1
ATOM 4339 C C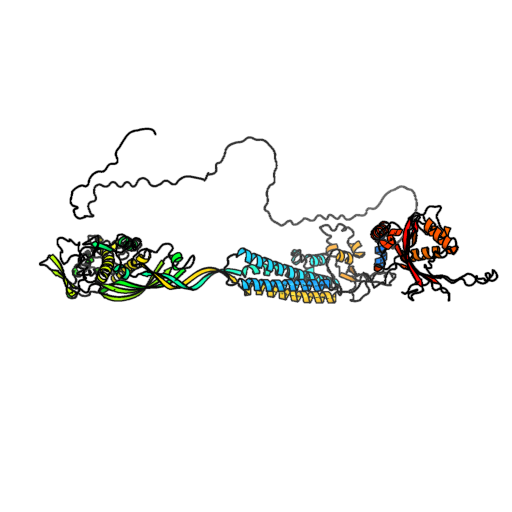 . GLY A 1 542 ? -29.322 13.027 40.576 1.00 93.75 542 GLY A C 1
ATOM 4340 O O . GLY A 1 542 ? -30.264 12.515 39.966 1.00 93.75 542 GLY A O 1
ATOM 4341 N N . THR A 1 543 ? -29.128 14.348 40.603 1.00 95.50 543 THR A N 1
ATOM 4342 C CA . THR A 1 543 ? -30.063 15.325 40.017 1.00 95.50 543 THR A CA 1
ATOM 4343 C C . THR A 1 543 ? -29.345 16.481 39.318 1.00 95.50 543 THR A C 1
ATOM 4345 O O . THR A 1 543 ? -28.179 16.768 39.588 1.00 95.50 543 THR A O 1
ATOM 4348 N N . ILE A 1 544 ? -30.050 17.176 38.421 1.00 94.69 544 ILE A N 1
ATOM 4349 C CA . ILE A 1 544 ? -29.624 18.480 37.890 1.00 94.69 544 ILE A CA 1
ATOM 4350 C C . ILE A 1 544 ? -30.747 19.478 38.155 1.00 94.69 544 ILE A C 1
ATOM 4352 O O . ILE A 1 544 ? -31.788 19.437 37.494 1.00 94.69 544 ILE A O 1
ATOM 4356 N N . GLU A 1 545 ? -30.546 20.371 39.120 1.00 93.62 545 GLU A N 1
ATOM 4357 C CA . GLU A 1 545 ? -31.546 21.345 39.563 1.00 93.62 545 GLU A CA 1
ATOM 4358 C C . GLU A 1 545 ? -31.255 22.758 39.054 1.00 93.62 545 GLU A C 1
ATOM 4360 O O . GLU A 1 545 ? -30.109 23.122 38.795 1.00 93.62 545 GLU A O 1
ATOM 4365 N N . LYS A 1 546 ? -32.289 23.596 38.945 1.00 89.38 546 LYS A N 1
ATOM 4366 C CA . LYS A 1 546 ? -32.136 25.029 38.693 1.00 89.38 546 LYS A CA 1
ATOM 4367 C C . LYS A 1 546 ? -32.329 25.835 39.974 1.00 89.38 546 LYS A C 1
ATOM 4369 O O . LYS A 1 546 ? -33.450 25.997 40.450 1.00 89.38 546 LYS A O 1
ATOM 4374 N N . ASN A 1 547 ? -31.245 26.431 40.463 1.00 83.81 547 ASN A N 1
ATOM 4375 C CA . ASN A 1 547 ? -31.244 27.402 41.552 1.00 83.81 547 ASN A CA 1
ATOM 4376 C C . ASN A 1 547 ? -30.554 28.692 41.076 1.00 83.81 547 ASN A C 1
ATOM 4378 O O . ASN A 1 547 ? -29.355 28.891 41.258 1.00 83.81 547 ASN A O 1
ATOM 4382 N N . SER A 1 548 ? -31.316 29.545 40.379 1.00 83.50 548 SER A N 1
ATOM 4383 C CA . SER A 1 548 ? -30.848 30.662 39.525 1.00 83.50 548 SER A CA 1
ATOM 4384 C C . SER A 1 548 ? -29.998 30.229 38.316 1.00 83.50 548 SER A C 1
ATOM 4386 O O . SER A 1 548 ? -30.302 30.612 37.186 1.00 83.50 548 SER A O 1
ATOM 4388 N N . VAL A 1 549 ? -28.996 29.379 38.535 1.00 85.38 549 VAL A N 1
ATOM 4389 C CA . VAL A 1 549 ? -28.177 28.679 37.533 1.00 85.38 549 VAL A CA 1
ATOM 4390 C C . VAL A 1 549 ? -28.493 27.176 37.609 1.00 85.38 549 VAL A C 1
ATOM 4392 O O . VAL A 1 549 ? -29.119 26.730 38.571 1.00 85.38 549 VAL A O 1
ATOM 4395 N N . LEU A 1 550 ? -28.105 26.386 36.605 1.00 89.00 550 LEU A N 1
ATOM 4396 C CA . LEU A 1 550 ? -28.156 24.923 36.704 1.00 89.00 550 LEU A CA 1
ATOM 4397 C C . LEU A 1 550 ? -27.010 24.417 37.592 1.00 89.00 550 LEU A C 1
ATOM 4399 O O . LEU A 1 550 ? -25.858 24.795 37.382 1.00 89.00 550 LEU A O 1
ATOM 4403 N N . ILE A 1 551 ? -27.343 23.573 38.567 1.00 90.81 551 ILE A N 1
ATOM 4404 C CA . ILE A 1 551 ? -26.423 22.910 39.494 1.00 90.81 551 ILE A CA 1
ATOM 4405 C C . ILE A 1 551 ? -26.531 21.403 39.257 1.00 90.81 551 ILE A C 1
ATOM 4407 O O . ILE A 1 551 ? -27.625 20.840 39.240 1.00 90.81 551 ILE A O 1
ATOM 4411 N N . THR A 1 552 ? -25.389 20.754 39.055 1.00 91.75 552 THR A N 1
ATOM 4412 C CA . THR A 1 552 ? -25.273 19.317 38.794 1.00 91.75 552 THR A CA 1
ATOM 4413 C C . THR A 1 552 ? -24.861 18.590 40.072 1.00 91.75 552 THR A C 1
ATOM 4415 O O . THR A 1 552 ? -23.709 18.683 40.487 1.00 91.75 552 THR A O 1
ATOM 4418 N N . HIS A 1 553 ? -25.785 17.833 40.664 1.00 93.25 553 HIS A N 1
ATOM 4419 C CA . HIS A 1 553 ? -25.544 16.917 41.790 1.00 93.25 553 HIS A CA 1
ATOM 4420 C C . HIS A 1 553 ? -25.434 15.467 41.291 1.00 93.25 553 HIS A C 1
ATOM 4422 O O . HIS A 1 553 ? -25.965 14.544 41.905 1.00 93.25 553 HIS A O 1
ATOM 4428 N N . THR A 1 554 ? -24.844 15.277 40.109 1.00 93.31 554 THR A N 1
ATOM 4429 C CA . THR A 1 554 ? -24.742 13.984 39.425 1.00 93.31 554 THR A CA 1
ATOM 4430 C C . THR A 1 554 ? -23.480 13.909 38.570 1.00 93.31 554 THR A C 1
ATOM 4432 O O . THR A 1 554 ? -23.159 14.827 37.799 1.00 93.31 554 THR A O 1
ATOM 4435 N N . ASP A 1 555 ? -22.812 12.762 38.659 1.00 93.50 555 ASP A N 1
ATOM 4436 C CA . ASP A 1 555 ? -21.628 12.417 37.872 1.00 93.50 555 ASP A CA 1
ATOM 4437 C C . ASP A 1 555 ? -21.977 12.187 36.383 1.00 93.50 555 ASP A C 1
ATOM 4439 O O . ASP A 1 555 ? -21.092 12.071 35.535 1.00 93.50 555 ASP A O 1
ATOM 4443 N N . LEU A 1 556 ? -23.267 12.226 36.012 1.00 93.00 556 LEU A N 1
ATOM 4444 C CA . LEU A 1 556 ? -23.748 12.204 34.626 1.00 93.00 556 LEU A CA 1
ATOM 4445 C C . LEU A 1 556 ? -23.110 13.331 33.799 1.00 93.00 556 LEU A C 1
ATOM 4447 O O . LEU A 1 556 ? -22.891 13.181 32.595 1.00 93.00 556 LEU A O 1
ATOM 4451 N N . SER A 1 557 ? -22.781 14.445 34.456 1.00 90.88 557 SER A N 1
ATOM 4452 C CA . SER A 1 557 ? -22.086 15.596 33.875 1.00 90.88 557 SER A CA 1
ATOM 4453 C C . SER A 1 557 ? -20.638 15.309 33.437 1.00 90.88 557 SER A C 1
ATOM 4455 O O . SER A 1 557 ? -20.129 16.015 32.566 1.00 90.88 557 SER A O 1
ATOM 4457 N N . GLU A 1 558 ? -19.998 14.250 33.951 1.00 90.31 558 GLU A N 1
ATOM 4458 C CA . GLU A 1 558 ? -18.689 13.763 33.480 1.00 90.31 558 GLU A CA 1
ATOM 4459 C C . GLU A 1 558 ? -18.800 12.942 32.176 1.00 90.31 558 GLU A C 1
ATOM 4461 O O . GLU A 1 558 ? -17.813 12.729 31.464 1.00 90.31 558 GLU A O 1
ATOM 4466 N N . THR A 1 559 ? -20.005 12.467 31.848 1.00 93.62 559 THR A N 1
ATOM 4467 C CA . THR A 1 559 ? -20.270 11.545 30.735 1.00 93.62 559 THR A CA 1
ATOM 4468 C C . THR A 1 559 ? -20.590 12.271 29.419 1.00 93.62 559 THR A C 1
ATOM 4470 O O . THR A 1 559 ? -20.727 13.492 29.358 1.00 93.62 559 THR A O 1
ATOM 4473 N N . ARG A 1 560 ? -20.786 11.505 28.335 1.00 93.25 560 ARG A N 1
ATOM 4474 C CA . ARG A 1 560 ? -21.309 12.025 27.055 1.00 93.25 560 ARG A CA 1
ATOM 4475 C C . ARG A 1 560 ? -22.836 12.212 27.016 1.00 93.25 560 ARG A C 1
ATOM 4477 O O . ARG A 1 560 ? -23.355 12.605 25.978 1.00 93.25 560 ARG A O 1
ATOM 4484 N N . LEU A 1 561 ? -23.553 11.918 28.107 1.00 94.25 561 LEU A N 1
ATOM 4485 C CA . LEU A 1 561 ? -25.025 11.935 28.184 1.00 94.25 561 LEU A CA 1
ATOM 4486 C C . LEU A 1 561 ? -25.618 13.319 28.515 1.00 94.25 561 LEU A C 1
ATOM 4488 O O . LEU A 1 561 ? -26.829 13.522 28.395 1.00 94.25 561 LEU A O 1
ATOM 4492 N N . VAL A 1 562 ? -24.768 14.277 28.895 1.00 92.81 562 VAL A N 1
ATOM 4493 C CA . VAL A 1 562 ? -25.109 15.683 29.157 1.00 92.81 562 VAL A CA 1
ATOM 4494 C C . VAL A 1 562 ? -24.293 16.582 28.237 1.00 92.81 562 VAL A C 1
ATOM 4496 O O . VAL A 1 562 ? -23.109 16.356 27.989 1.00 92.81 562 VAL A O 1
ATOM 4499 N N . ASN A 1 563 ? -24.915 17.644 27.731 1.00 90.75 563 ASN A N 1
ATOM 4500 C CA . ASN A 1 563 ? -24.213 18.659 26.961 1.00 90.75 563 ASN A CA 1
ATOM 4501 C C . ASN A 1 563 ? -23.397 19.562 27.902 1.00 90.75 563 ASN A C 1
ATOM 4503 O O . ASN A 1 563 ? -23.954 20.424 28.584 1.00 90.75 563 ASN A O 1
ATOM 4507 N N . SER A 1 564 ? -22.070 19.414 27.875 1.00 86.38 564 SER A N 1
ATOM 4508 C CA . SER A 1 564 ? -21.115 20.158 28.714 1.00 86.38 564 SER A CA 1
ATOM 4509 C C . SER A 1 564 ? -21.204 21.687 28.619 1.00 86.38 564 SER A C 1
ATOM 4511 O O . SER A 1 564 ? -20.763 22.378 29.531 1.00 86.38 564 SER A O 1
ATOM 4513 N N . SER A 1 565 ? -21.781 22.238 27.544 1.00 87.56 565 SER A N 1
ATOM 4514 C CA . SER A 1 565 ? -21.956 23.690 27.375 1.00 87.56 565 SER A CA 1
ATOM 4515 C C . SER A 1 565 ? -23.256 24.228 27.976 1.00 87.56 565 SER A C 1
ATOM 4517 O O . SER A 1 565 ? -23.368 25.432 28.187 1.00 87.56 565 SER A O 1
ATOM 4519 N N . THR A 1 566 ? -24.256 23.372 28.210 1.00 88.00 566 THR A N 1
ATOM 4520 C CA . THR A 1 566 ? -25.598 23.803 28.659 1.00 88.00 566 THR A CA 1
ATOM 4521 C C . THR A 1 566 ? -26.096 23.109 29.926 1.00 88.00 566 THR A C 1
ATOM 4523 O O . THR A 1 566 ? -27.121 23.521 30.459 1.00 88.00 566 THR A O 1
ATOM 4526 N N . ALA A 1 567 ? -25.398 22.069 30.394 1.00 89.06 567 ALA A N 1
ATOM 4527 C CA . ALA A 1 567 ? -25.792 21.178 31.489 1.00 89.06 567 ALA A CA 1
ATOM 4528 C C . ALA A 1 567 ? -27.144 20.449 31.302 1.00 89.06 567 ALA A C 1
ATOM 4530 O O . ALA A 1 567 ? -27.619 19.804 32.233 1.00 89.06 567 ALA A O 1
ATOM 4531 N N . TYR A 1 568 ? -27.750 20.487 30.107 1.00 91.81 568 TYR A N 1
ATOM 4532 C CA . TYR A 1 568 ? -28.944 19.695 29.795 1.00 91.81 568 TYR A CA 1
ATOM 4533 C C . TYR A 1 568 ? -28.584 18.268 29.350 1.00 91.81 568 TYR A C 1
ATOM 4535 O O . TYR A 1 568 ? -27.632 18.099 28.575 1.00 91.81 568 TYR A O 1
ATOM 4543 N N . PRO A 1 569 ? -29.363 17.249 29.757 1.00 92.75 569 PRO A N 1
ATOM 4544 C CA . PRO A 1 569 ? -29.296 15.912 29.171 1.00 92.75 569 PRO A CA 1
ATOM 4545 C C . PRO A 1 569 ? -29.594 15.913 27.664 1.00 92.75 569 PRO A C 1
ATOM 4547 O O . PRO A 1 569 ? -30.264 16.810 27.145 1.00 92.75 569 PRO A O 1
ATOM 4550 N N . LEU A 1 570 ? -29.110 14.893 26.951 1.00 93.31 570 LEU A N 1
ATOM 4551 C CA . LEU A 1 570 ? -29.391 14.720 25.522 1.00 93.31 570 LEU A CA 1
ATOM 4552 C C . LEU A 1 570 ? -30.882 14.455 25.237 1.00 93.31 570 LEU A C 1
ATOM 4554 O O . LEU A 1 570 ? -31.595 13.865 26.042 1.00 93.31 570 LEU A O 1
ATOM 4558 N N . VAL A 1 571 ? -31.342 14.848 24.043 1.00 91.50 571 VAL A N 1
ATOM 4559 C CA . VAL A 1 571 ? -32.736 14.665 23.584 1.00 91.50 571 VAL A CA 1
ATOM 4560 C C . VAL A 1 571 ? -33.137 13.185 23.550 1.00 91.50 571 VAL A C 1
ATOM 4562 O O . VAL A 1 571 ? -34.236 12.841 23.975 1.00 91.50 571 VAL A O 1
ATOM 4565 N N . ASP A 1 572 ? -32.228 12.319 23.095 1.00 92.38 572 ASP A N 1
ATOM 4566 C CA . ASP A 1 572 ? -32.418 10.868 22.973 1.00 92.38 572 ASP A CA 1
ATOM 4567 C C . ASP A 1 572 ? -31.694 10.093 24.091 1.00 92.38 572 ASP A C 1
ATOM 4569 O O . ASP A 1 572 ? -31.149 9.008 23.871 1.00 92.38 572 ASP A O 1
ATOM 4573 N N . LEU A 1 573 ? -31.692 10.653 25.311 1.00 94.56 573 LEU A N 1
ATOM 4574 C CA . LEU A 1 573 ? -30.968 10.146 26.487 1.00 94.56 573 LEU A CA 1
ATOM 4575 C C . LEU A 1 573 ? -31.120 8.635 26.707 1.00 94.56 573 LEU A C 1
ATOM 4577 O O . LEU A 1 573 ? -30.146 7.966 27.035 1.00 94.56 573 LEU A O 1
ATOM 4581 N N . LYS A 1 574 ? -32.322 8.087 26.492 1.00 94.75 574 LYS A N 1
ATOM 4582 C CA . LYS A 1 574 ? -32.611 6.650 26.620 1.00 94.75 574 LYS A CA 1
ATOM 4583 C C . LYS A 1 574 ? -31.713 5.790 25.725 1.00 94.75 574 LYS A C 1
ATOM 4585 O O . LYS A 1 574 ? -31.125 4.821 26.196 1.00 94.75 574 LYS A O 1
ATOM 4590 N N . THR A 1 575 ? -31.617 6.134 24.441 1.00 95.06 575 THR A N 1
ATOM 4591 C CA . THR A 1 575 ? -30.814 5.385 23.463 1.00 95.06 575 THR A CA 1
ATOM 4592 C C . THR A 1 575 ? -29.331 5.584 23.747 1.00 95.06 575 THR A C 1
ATOM 4594 O O . THR A 1 575 ? -28.578 4.618 23.808 1.00 95.06 575 THR A O 1
ATOM 4597 N N . GLU A 1 576 ? -28.923 6.827 24.006 1.00 94.62 576 GLU A N 1
ATOM 4598 C CA . GLU A 1 576 ? -27.527 7.162 24.291 1.00 94.62 576 GLU A CA 1
ATOM 4599 C C . GLU A 1 576 ? -27.015 6.507 25.581 1.00 94.62 576 GLU A C 1
ATOM 4601 O O . GLU A 1 576 ? -25.866 6.083 25.628 1.00 94.62 576 GLU A O 1
ATOM 4606 N N . MET A 1 577 ? -27.862 6.332 26.602 1.00 95.69 577 MET A N 1
ATOM 4607 C CA . MET A 1 577 ? -27.521 5.601 27.829 1.00 95.69 577 MET A CA 1
ATOM 4608 C C . MET A 1 577 ? -27.288 4.103 27.565 1.00 95.69 577 MET A C 1
ATOM 4610 O O . MET A 1 577 ? -26.354 3.521 28.116 1.00 95.69 577 MET A O 1
ATOM 4614 N N . GLN A 1 578 ? -28.095 3.471 26.702 1.00 95.81 578 GLN A N 1
ATOM 4615 C CA . GLN A 1 578 ? -27.872 2.077 26.294 1.00 95.81 578 GLN A CA 1
ATOM 4616 C C . GLN A 1 578 ? -26.565 1.934 25.501 1.00 95.81 578 GLN A C 1
ATOM 4618 O O . GLN A 1 578 ? -25.786 1.015 25.747 1.00 95.81 578 GLN A O 1
ATOM 4623 N N . ASP A 1 579 ? -26.305 2.865 24.585 1.00 95.12 579 ASP A N 1
ATOM 4624 C CA . ASP A 1 579 ? -25.115 2.870 23.734 1.00 95.12 579 ASP A CA 1
ATOM 4625 C C . ASP A 1 579 ? -23.844 3.209 24.549 1.00 95.12 579 ASP A C 1
ATOM 4627 O O . ASP A 1 579 ? -22.772 2.666 24.294 1.00 95.12 579 ASP A O 1
ATOM 4631 N N . PHE A 1 580 ? -23.964 4.021 25.601 1.00 95.00 580 PHE A N 1
ATOM 4632 C CA . PHE A 1 580 ? -22.907 4.285 26.584 1.00 95.00 580 PHE A CA 1
ATOM 4633 C C . PHE A 1 580 ? -22.602 3.072 27.478 1.00 95.00 580 PHE A C 1
ATOM 4635 O O . PHE A 1 580 ? -21.439 2.812 27.790 1.00 95.00 580 PHE A O 1
ATOM 4642 N N . PHE A 1 581 ? -23.613 2.281 27.852 1.00 96.38 581 PHE A N 1
ATOM 4643 C CA . PHE A 1 581 ? -23.381 1.003 28.532 1.00 96.38 581 PHE A CA 1
ATOM 4644 C C . PHE A 1 581 ? -22.668 -0.001 27.615 1.00 96.38 581 PHE A C 1
ATOM 4646 O O . PHE A 1 581 ? -21.747 -0.695 28.044 1.00 96.38 581 PHE A O 1
ATOM 4653 N N . GLU A 1 582 ? -23.016 -0.028 26.328 1.00 95.69 582 GLU A N 1
ATOM 4654 C CA . GLU A 1 582 ? -22.277 -0.804 25.329 1.00 95.69 582 GLU A CA 1
ATOM 4655 C C . GLU A 1 582 ? -20.820 -0.345 25.192 1.00 95.69 582 GLU A C 1
ATOM 4657 O O . GLU A 1 582 ? -19.942 -1.197 25.062 1.00 95.69 582 GLU A O 1
ATOM 4662 N N . ASP A 1 583 ? -20.520 0.955 25.305 1.00 95.25 583 ASP A N 1
ATOM 4663 C CA . ASP A 1 583 ? -19.133 1.440 25.288 1.00 95.25 583 ASP A CA 1
ATOM 4664 C C . ASP A 1 583 ? -18.290 0.850 26.443 1.00 95.25 583 ASP A C 1
ATOM 4666 O O . ASP A 1 583 ? -17.118 0.497 26.252 1.00 95.25 583 ASP A O 1
ATOM 4670 N N . ILE A 1 584 ? -18.898 0.670 27.625 1.00 95.50 584 ILE A N 1
ATOM 4671 C CA . ILE A 1 584 ? -18.280 -0.008 28.778 1.00 95.50 584 ILE A CA 1
ATOM 4672 C C . ILE A 1 584 ? -18.009 -1.485 28.451 1.00 95.50 584 ILE A C 1
ATOM 4674 O O . ILE A 1 584 ? -16.901 -1.967 28.698 1.00 95.50 584 ILE A O 1
ATOM 4678 N N . LEU A 1 585 ? -18.964 -2.192 27.832 1.00 95.69 585 LEU A N 1
ATOM 4679 C CA . LEU A 1 585 ? -18.781 -3.586 27.401 1.00 95.69 585 LEU A CA 1
ATOM 4680 C C . LEU A 1 585 ? -17.661 -3.718 26.358 1.00 95.69 585 LEU A C 1
ATOM 4682 O O . LEU A 1 585 ? -16.789 -4.574 26.493 1.00 95.69 585 LEU A O 1
ATOM 4686 N N . ILE A 1 586 ? -17.619 -2.840 25.350 1.00 94.62 586 ILE A N 1
ATOM 4687 C CA . ILE A 1 586 ? -16.555 -2.840 24.333 1.00 94.62 586 ILE A CA 1
ATOM 4688 C C . ILE A 1 586 ? -15.184 -2.511 24.945 1.00 94.62 586 ILE A C 1
ATOM 4690 O O . ILE A 1 586 ? -14.156 -3.003 24.474 1.00 94.62 586 ILE A O 1
ATOM 4694 N N . THR A 1 587 ? -15.137 -1.726 26.019 1.00 94.88 587 THR A N 1
ATOM 4695 C CA . THR A 1 587 ? -13.886 -1.422 26.726 1.00 94.88 587 THR A CA 1
ATOM 4696 C C . THR A 1 587 ? -13.258 -2.657 27.383 1.00 94.88 587 THR A C 1
ATOM 4698 O O . THR A 1 587 ? -12.031 -2.719 27.509 1.00 94.88 587 THR A O 1
ATOM 4701 N N . LEU A 1 588 ? -14.038 -3.696 27.702 1.00 94.50 588 LEU A N 1
ATOM 4702 C CA . LEU A 1 588 ? -13.507 -4.953 28.243 1.00 94.50 588 LEU A CA 1
ATOM 4703 C C . LEU A 1 588 ? -12.518 -5.638 27.277 1.00 94.50 588 LEU A C 1
ATOM 4705 O O . LEU A 1 588 ? -11.513 -6.183 27.725 1.00 94.50 588 LEU A O 1
ATOM 4709 N N . PHE A 1 589 ? -12.691 -5.492 25.954 1.00 90.94 589 PHE A N 1
ATOM 4710 C CA . PHE A 1 589 ? -11.738 -5.992 24.943 1.00 90.94 589 PHE A CA 1
ATOM 4711 C C . PHE A 1 589 ? -10.311 -5.423 25.070 1.00 90.94 589 PHE A C 1
ATOM 4713 O O . PHE A 1 589 ? -9.371 -5.957 24.466 1.00 90.94 589 PHE A O 1
ATOM 4720 N N . SER A 1 590 ? -10.126 -4.331 25.823 1.00 90.81 590 SER A N 1
ATOM 4721 C CA . SER A 1 590 ? -8.815 -3.714 26.034 1.00 90.81 590 SER A CA 1
ATOM 4722 C C . SER A 1 590 ? -7.898 -4.495 26.981 1.00 90.81 590 SER A C 1
ATOM 4724 O O . SER A 1 590 ? -6.678 -4.402 26.837 1.00 90.81 590 SER A O 1
ATOM 4726 N N . GLU A 1 591 ? -8.449 -5.311 27.884 1.00 91.31 591 GLU A N 1
ATOM 4727 C CA . GLU A 1 591 ? -7.689 -6.083 28.870 1.00 91.31 591 GLU A CA 1
ATOM 4728 C C . GLU A 1 591 ? -7.622 -7.572 28.458 1.00 91.31 591 GLU A C 1
ATOM 4730 O O . GLU A 1 591 ? -8.619 -8.283 28.556 1.00 91.31 591 GLU A O 1
ATOM 4735 N N . PRO A 1 592 ? -6.459 -8.083 27.997 1.00 86.88 592 PRO A N 1
ATOM 4736 C CA . PRO A 1 592 ? -6.327 -9.457 27.495 1.00 86.88 592 PRO A CA 1
ATOM 4737 C C . PRO A 1 592 ? -6.513 -10.555 28.540 1.00 86.88 592 PRO A C 1
ATOM 4739 O O . PRO A 1 592 ? -6.656 -11.710 28.151 1.00 86.88 592 PRO A O 1
ATOM 4742 N N . ASN A 1 593 ? -6.422 -10.205 29.822 1.00 90.38 593 ASN A N 1
ATOM 4743 C CA . ASN A 1 593 ? -6.387 -11.146 30.933 1.00 90.38 593 ASN A CA 1
ATOM 4744 C C . ASN A 1 593 ? -7.692 -11.130 31.749 1.00 90.38 593 ASN A C 1
ATOM 4746 O O . ASN A 1 593 ? -7.685 -11.581 32.890 1.00 90.38 593 ASN A O 1
ATOM 4750 N N . LEU A 1 594 ? -8.790 -10.564 31.237 1.00 93.44 594 LEU A N 1
ATOM 4751 C CA . LEU A 1 594 ? -10.095 -10.722 31.889 1.00 93.44 594 LEU A CA 1
ATOM 4752 C C . LEU A 1 594 ? -10.550 -12.178 31.811 1.00 93.44 594 LEU A C 1
ATOM 4754 O O . LEU A 1 594 ? -10.405 -12.796 30.762 1.00 93.44 594 LEU A O 1
ATOM 4758 N N . VAL A 1 595 ? -11.180 -12.678 32.876 1.00 93.44 595 VAL A N 1
ATOM 4759 C CA . VAL A 1 595 ? -11.835 -14.002 32.870 1.00 93.44 595 VAL A CA 1
ATOM 4760 C C . VAL A 1 595 ? -12.921 -14.047 31.788 1.00 93.44 595 VAL A C 1
ATOM 4762 O O . VAL A 1 595 ? -12.995 -14.988 31.012 1.00 93.44 595 VAL A O 1
ATOM 4765 N N . ALA A 1 596 ? -13.714 -12.981 31.649 1.00 93.06 596 ALA A N 1
ATOM 4766 C CA . ALA A 1 596 ? -14.706 -12.865 30.580 1.00 93.06 596 ALA A CA 1
ATOM 4767 C C . ALA A 1 596 ? -14.109 -12.671 29.162 1.00 93.06 596 ALA A C 1
ATOM 4769 O O . ALA A 1 596 ? -14.870 -12.460 28.218 1.00 93.06 596 ALA A O 1
ATOM 4770 N N . GLY A 1 597 ? -12.780 -12.674 28.987 1.00 91.44 597 GLY A N 1
ATOM 4771 C CA . GLY A 1 597 ? -12.101 -12.434 27.711 1.00 91.44 597 GLY A CA 1
ATOM 4772 C C . GLY A 1 597 ? -11.641 -13.724 27.030 1.00 91.44 597 GLY A C 1
ATOM 4773 O O . GLY A 1 597 ? -10.725 -14.391 27.498 1.00 91.4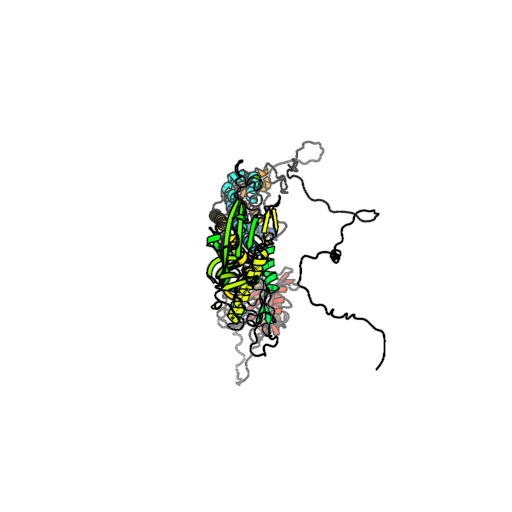4 597 GLY A O 1
ATOM 4774 N N . GLU A 1 598 ? -12.203 -14.036 25.864 1.00 89.88 598 GLU A N 1
ATOM 4775 C CA . GLU A 1 598 ? -11.897 -15.256 25.107 1.00 89.88 598 GLU A CA 1
ATOM 4776 C C . GLU A 1 598 ? -11.230 -14.929 23.759 1.00 89.88 598 GLU A C 1
ATOM 4778 O O . GLU A 1 598 ? -11.378 -13.829 23.220 1.00 89.88 598 GLU A O 1
ATOM 4783 N N . ARG A 1 599 ? -10.472 -15.875 23.189 1.00 88.88 599 ARG A N 1
ATOM 4784 C CA . ARG A 1 599 ? -9.947 -15.767 21.818 1.00 88.88 599 ARG A CA 1
ATOM 4785 C C . ARG A 1 599 ? -10.663 -16.739 20.900 1.00 88.88 599 ARG A C 1
ATOM 4787 O O . ARG A 1 599 ? -10.734 -17.924 21.206 1.00 88.88 599 ARG A O 1
ATOM 4794 N N . GLN A 1 600 ? -11.123 -16.239 19.762 1.00 89.44 600 GLN A N 1
ATOM 4795 C CA . GLN A 1 600 ? -11.848 -17.020 18.770 1.00 89.44 600 GLN A CA 1
ATOM 4796 C C . GLN A 1 600 ? -11.325 -16.700 17.371 1.00 89.44 600 GLN A C 1
ATOM 4798 O O . GLN A 1 600 ? -11.185 -15.532 17.005 1.00 89.44 600 GLN A O 1
ATOM 4803 N N . ASP A 1 601 ? -11.059 -17.735 16.577 1.00 90.56 601 ASP A N 1
ATOM 4804 C CA . ASP A 1 601 ? -10.727 -17.565 15.165 1.00 90.56 601 ASP A CA 1
ATOM 4805 C C . ASP A 1 601 ? -12.000 -17.235 14.378 1.00 90.56 601 ASP A C 1
ATOM 4807 O O . ASP A 1 601 ? -12.953 -18.017 14.341 1.00 90.56 601 ASP A O 1
ATOM 4811 N N . VAL A 1 602 ? -12.019 -16.057 13.757 1.00 90.88 602 VAL A N 1
ATOM 4812 C CA . VAL A 1 602 ? -13.155 -15.542 12.984 1.00 90.88 602 VAL A CA 1
ATOM 4813 C C . VAL A 1 602 ? -12.730 -15.202 11.561 1.00 90.88 602 VAL A C 1
ATOM 4815 O O . VAL A 1 602 ? -11.607 -14.753 11.315 1.00 90.88 602 VAL A O 1
ATOM 4818 N N . THR A 1 603 ? -13.644 -15.370 10.608 1.00 91.81 603 THR A N 1
ATOM 4819 C CA . THR A 1 603 ? -13.445 -14.882 9.239 1.00 91.81 603 THR A CA 1
ATOM 4820 C C . THR A 1 603 ? -13.355 -13.357 9.254 1.00 91.81 603 THR A C 1
ATOM 4822 O O . THR A 1 603 ? -14.264 -12.679 9.739 1.00 91.81 603 THR A O 1
ATOM 4825 N N . CYS A 1 604 ? -12.271 -12.813 8.711 1.00 91.38 604 CYS A N 1
ATOM 4826 C CA . CYS A 1 604 ? -11.986 -11.386 8.695 1.00 91.38 604 CYS A CA 1
ATOM 4827 C C . CYS A 1 604 ? -11.649 -10.890 7.285 1.00 91.38 604 CYS A C 1
ATOM 4829 O O . CYS A 1 604 ? -10.983 -11.561 6.497 1.00 91.38 604 CYS A O 1
ATOM 4831 N N . GLU A 1 605 ? -12.077 -9.668 6.981 1.00 92.56 605 GLU A N 1
ATOM 4832 C CA . GLU A 1 605 ? -11.622 -8.931 5.806 1.00 92.56 605 GLU A CA 1
ATOM 4833 C C . GLU A 1 605 ? -10.356 -8.157 6.193 1.00 92.56 605 GLU A C 1
ATOM 4835 O O . GLU A 1 605 ? -10.424 -7.128 6.875 1.00 92.56 605 GLU A O 1
ATOM 4840 N N . ARG A 1 606 ? -9.187 -8.663 5.793 1.00 90.62 606 ARG A N 1
ATOM 4841 C CA . ARG A 1 606 ? -7.892 -8.004 5.989 1.00 90.62 606 ARG A CA 1
ATOM 4842 C C . ARG A 1 606 ? -7.650 -7.039 4.836 1.00 90.62 606 ARG A C 1
ATOM 4844 O O . ARG A 1 606 ? -7.835 -7.376 3.671 1.00 90.62 606 ARG A O 1
ATOM 4851 N N . SER A 1 607 ? -7.212 -5.825 5.148 1.00 89.69 607 SER A N 1
ATOM 4852 C CA . SER A 1 607 ? -6.863 -4.823 4.143 1.00 89.69 607 SER A CA 1
ATOM 4853 C C . SER A 1 607 ? -5.514 -4.184 4.431 1.00 89.69 607 SER A C 1
ATOM 4855 O O . SER A 1 607 ? -5.156 -3.918 5.579 1.00 89.69 607 SER A O 1
ATOM 4857 N N . GLN A 1 608 ? -4.740 -3.921 3.382 1.00 88.19 608 GLN A N 1
ATOM 4858 C CA . GLN A 1 608 ? -3.459 -3.244 3.515 1.00 88.19 608 GLN A CA 1
ATOM 4859 C C . GLN A 1 608 ? -3.191 -2.311 2.343 1.00 88.19 608 GLN A C 1
ATOM 4861 O O . GLN A 1 608 ? -3.156 -2.718 1.181 1.00 88.19 608 GLN A O 1
ATOM 4866 N N . THR A 1 609 ? -2.935 -1.048 2.666 1.00 86.81 609 THR A N 1
ATOM 4867 C CA . THR A 1 609 ? -2.495 -0.053 1.692 1.00 86.81 609 THR A CA 1
ATOM 4868 C C . THR A 1 609 ? -0.992 -0.184 1.483 1.00 86.81 609 THR A C 1
ATOM 4870 O O . THR A 1 609 ? -0.209 0.025 2.409 1.00 86.81 609 THR A O 1
ATOM 4873 N N . ARG A 1 610 ? -0.572 -0.517 0.261 1.00 86.31 610 ARG A N 1
ATOM 4874 C CA . ARG A 1 610 ? 0.842 -0.528 -0.144 1.00 86.31 610 ARG A CA 1
ATOM 4875 C C . ARG A 1 610 ? 1.037 0.357 -1.374 1.00 86.31 610 ARG A C 1
ATOM 4877 O O . ARG A 1 610 ? 0.108 0.568 -2.152 1.00 86.31 610 ARG A O 1
ATOM 4884 N N . MET A 1 611 ? 2.258 0.854 -1.567 1.00 88.38 611 MET A N 1
ATOM 4885 C CA . MET A 1 611 ? 2.655 1.439 -2.849 1.00 88.38 611 MET A CA 1
ATOM 4886 C C . MET A 1 611 ? 2.746 0.315 -3.884 1.00 88.38 611 MET A C 1
ATOM 4888 O O . MET A 1 611 ? 3.488 -0.649 -3.683 1.00 88.38 611 MET A O 1
ATOM 4892 N N . VAL A 1 612 ? 2.009 0.438 -4.981 1.00 91.06 612 VAL A N 1
ATOM 4893 C CA . VAL A 1 612 ? 1.943 -0.539 -6.075 1.00 91.06 612 VAL A CA 1
ATOM 4894 C C . VAL A 1 612 ? 2.327 0.155 -7.378 1.00 91.06 612 VAL A C 1
ATOM 4896 O O . VAL A 1 612 ? 1.980 1.317 -7.589 1.00 91.06 612 VAL A O 1
ATOM 4899 N N . TYR A 1 613 ? 3.061 -0.531 -8.255 1.00 91.56 613 TYR A N 1
ATOM 4900 C CA . TYR A 1 613 ? 3.364 0.004 -9.582 1.00 91.56 613 TYR A CA 1
ATOM 4901 C C . TYR A 1 613 ? 2.120 0.014 -10.474 1.00 91.56 613 TYR A C 1
ATOM 4903 O O . TYR A 1 613 ? 1.447 -1.010 -10.625 1.00 91.56 613 TYR A O 1
ATOM 4911 N N . VAL A 1 614 ? 1.868 1.146 -11.127 1.00 91.62 614 VAL A N 1
ATOM 4912 C CA . VAL A 1 614 ? 0.797 1.319 -12.113 1.00 91.62 614 VAL A CA 1
ATOM 4913 C C . VAL A 1 614 ? 1.426 1.663 -13.460 1.00 91.62 614 VAL A C 1
ATOM 4915 O O . VAL A 1 614 ? 2.242 2.578 -13.571 1.00 91.62 614 VAL A O 1
ATOM 4918 N N . TYR A 1 615 ? 1.090 0.882 -14.490 1.00 92.31 615 TYR A N 1
ATOM 4919 C CA . TYR A 1 615 ? 1.668 1.021 -15.824 1.00 92.31 615 TYR A CA 1
ATOM 4920 C C . TYR A 1 615 ? 0.673 1.602 -16.841 1.00 92.31 615 TYR A C 1
ATOM 4922 O O . TYR A 1 615 ? -0.244 0.935 -17.329 1.00 92.31 615 TYR A O 1
ATOM 4930 N N . TYR A 1 616 ? 0.922 2.844 -17.252 1.00 91.25 616 TYR A N 1
ATOM 4931 C CA . TYR A 1 616 ? 0.175 3.545 -18.292 1.00 91.25 616 TYR A CA 1
ATOM 4932 C C . TYR A 1 616 ? 0.653 3.140 -19.694 1.00 91.25 616 TYR A C 1
ATOM 4934 O O . TYR A 1 616 ? 1.349 3.882 -20.392 1.00 91.25 616 TYR A O 1
ATOM 4942 N N . LYS A 1 617 ? 0.225 1.948 -20.133 1.00 90.44 617 LYS A N 1
ATOM 4943 C CA . LYS A 1 617 ? 0.588 1.336 -21.428 1.00 90.44 617 LYS A CA 1
ATOM 4944 C C . LYS A 1 617 ? 0.464 2.261 -22.645 1.00 90.44 617 LYS A C 1
ATOM 4946 O O . LYS A 1 617 ? 1.318 2.220 -23.528 1.00 90.44 617 LYS A O 1
ATOM 4951 N N . HIS A 1 618 ? -0.564 3.112 -22.686 1.00 88.44 618 HIS A N 1
ATOM 4952 C CA . HIS A 1 618 ? -0.808 4.028 -23.804 1.00 88.44 618 HIS A CA 1
ATOM 4953 C C . HIS A 1 618 ? 0.274 5.113 -23.906 1.00 88.44 618 HIS A C 1
ATOM 4955 O O . HIS A 1 618 ? 0.764 5.379 -25.002 1.00 88.44 618 HIS A O 1
ATOM 4961 N N . SER A 1 619 ? 0.702 5.680 -22.775 1.00 85.50 619 SER A N 1
ATOM 4962 C CA . SER A 1 619 ? 1.690 6.763 -22.721 1.00 85.50 619 SER A CA 1
ATOM 4963 C C . SER A 1 619 ? 3.059 6.337 -23.261 1.00 85.50 619 SER A C 1
ATOM 4965 O O . SER A 1 619 ? 3.706 7.114 -23.961 1.00 85.50 619 SER A O 1
ATOM 4967 N N . LEU A 1 620 ? 3.483 5.092 -22.998 1.00 88.19 620 LEU A N 1
ATOM 4968 C CA . LEU A 1 620 ? 4.729 4.549 -23.555 1.00 88.19 620 LEU A CA 1
ATOM 4969 C C . LEU A 1 620 ? 4.597 4.251 -25.057 1.00 88.19 620 LEU A C 1
ATOM 4971 O O . LEU A 1 620 ? 5.434 4.670 -25.859 1.00 88.19 620 LEU A O 1
ATOM 4975 N N . TRP A 1 621 ? 3.536 3.534 -25.446 1.00 87.75 621 TRP A N 1
ATOM 4976 C CA . TRP A 1 621 ? 3.392 3.037 -26.815 1.00 87.75 621 TRP A CA 1
ATOM 4977 C C . TRP A 1 621 ? 3.157 4.131 -27.851 1.00 87.75 621 TRP A C 1
ATOM 4979 O O . TRP A 1 621 ? 3.681 4.007 -28.953 1.00 87.75 621 TRP A O 1
ATOM 4989 N N . ILE A 1 622 ? 2.430 5.206 -27.525 1.00 87.88 622 ILE A N 1
ATOM 4990 C CA . ILE A 1 622 ? 2.198 6.312 -28.469 1.00 87.88 622 ILE A CA 1
ATOM 4991 C C . ILE A 1 622 ? 3.533 6.946 -28.892 1.00 87.88 622 ILE A C 1
ATOM 4993 O O . ILE A 1 622 ? 3.778 7.127 -30.086 1.00 87.88 622 ILE A O 1
ATOM 4997 N N . GLY A 1 623 ? 4.432 7.212 -27.937 1.00 87.12 623 GLY A N 1
ATOM 4998 C CA . GLY A 1 623 ? 5.752 7.781 -28.220 1.00 87.12 623 GLY A CA 1
ATOM 4999 C C . GLY A 1 623 ? 6.627 6.864 -29.081 1.00 87.12 623 GLY A C 1
ATOM 5000 O O . GLY A 1 623 ? 7.206 7.313 -30.072 1.00 87.12 623 GLY A O 1
ATOM 5001 N N . TYR A 1 624 ? 6.699 5.573 -28.742 1.00 91.06 624 TYR A N 1
ATOM 5002 C CA . TYR A 1 624 ? 7.501 4.610 -29.505 1.00 91.06 624 TYR A CA 1
ATOM 5003 C C . TYR A 1 624 ? 6.921 4.302 -30.885 1.00 91.06 624 TYR A C 1
ATOM 5005 O O . TYR A 1 624 ? 7.681 4.277 -31.849 1.00 91.06 624 TYR A O 1
ATOM 5013 N N . ALA A 1 625 ? 5.605 4.131 -31.023 1.00 90.62 625 ALA A N 1
ATOM 5014 C CA . ALA A 1 625 ? 4.975 3.836 -32.309 1.00 90.62 625 ALA A CA 1
ATOM 5015 C C . ALA A 1 625 ? 5.239 4.942 -33.344 1.00 90.62 625 ALA A C 1
ATOM 5017 O O . ALA A 1 625 ? 5.619 4.637 -34.474 1.00 90.62 625 ALA A O 1
ATOM 5018 N N . ILE A 1 626 ? 5.120 6.216 -32.945 1.00 90.25 626 ILE A N 1
ATOM 5019 C CA . ILE A 1 626 ? 5.412 7.365 -33.816 1.00 90.25 626 ILE A CA 1
ATOM 5020 C C . ILE A 1 626 ? 6.882 7.343 -34.258 1.00 90.25 626 ILE A C 1
ATOM 5022 O O . ILE A 1 626 ? 7.165 7.369 -35.453 1.00 90.25 626 ILE A O 1
ATOM 5026 N N . VAL A 1 627 ? 7.824 7.233 -33.314 1.00 91.94 627 VAL A N 1
ATOM 5027 C CA . VAL A 1 627 ? 9.266 7.253 -33.618 1.00 91.94 627 VAL A CA 1
ATOM 5028 C C . VAL A 1 627 ? 9.695 6.059 -34.478 1.00 91.94 627 VAL A C 1
ATOM 5030 O O . VAL A 1 627 ? 10.461 6.237 -35.428 1.00 91.94 627 VAL A O 1
ATOM 5033 N N . ILE A 1 628 ? 9.197 4.854 -34.189 1.00 93.75 628 ILE A N 1
ATOM 5034 C CA . ILE A 1 628 ? 9.503 3.633 -34.950 1.00 93.75 628 ILE A CA 1
ATOM 5035 C C . ILE A 1 628 ? 8.943 3.745 -36.374 1.00 93.75 628 ILE A C 1
ATOM 5037 O O . ILE A 1 628 ? 9.681 3.501 -37.328 1.00 93.75 628 ILE A O 1
ATOM 5041 N N . ALA A 1 629 ? 7.691 4.186 -36.541 1.00 94.25 629 ALA A N 1
ATOM 5042 C CA . ALA A 1 629 ? 7.080 4.373 -37.858 1.00 94.25 629 ALA A CA 1
ATOM 5043 C C . ALA A 1 629 ? 7.811 5.441 -38.691 1.00 94.25 629 ALA A C 1
ATOM 5045 O O . ALA A 1 629 ? 8.132 5.204 -39.857 1.00 94.25 629 ALA A O 1
ATOM 5046 N N . THR A 1 630 ? 8.147 6.593 -38.097 1.00 93.19 630 THR A N 1
ATOM 5047 C CA . THR A 1 630 ? 8.934 7.641 -38.768 1.00 93.19 630 THR A CA 1
ATOM 5048 C C . THR A 1 630 ? 10.326 7.136 -39.161 1.00 93.19 630 THR A C 1
ATOM 5050 O O . THR A 1 630 ? 10.763 7.355 -40.292 1.00 93.19 630 THR A O 1
ATOM 5053 N N . THR A 1 631 ? 11.004 6.399 -38.275 1.00 95.00 631 THR A N 1
ATOM 5054 C CA . THR A 1 631 ? 12.323 5.812 -38.565 1.00 95.00 631 THR A CA 1
ATOM 5055 C C . THR A 1 631 ? 12.238 4.787 -39.697 1.00 95.00 631 THR A C 1
ATOM 5057 O O . THR A 1 631 ? 13.074 4.809 -40.596 1.00 95.00 631 THR A O 1
ATOM 5060 N N . PHE A 1 632 ? 11.202 3.945 -39.727 1.00 96.19 632 PHE A N 1
ATOM 5061 C CA . PHE A 1 632 ? 10.983 2.975 -40.801 1.00 96.19 632 PHE A CA 1
ATOM 5062 C C . PHE A 1 632 ? 10.792 3.652 -42.171 1.00 96.19 632 PHE A C 1
ATOM 5064 O O . PHE A 1 632 ? 11.432 3.263 -43.148 1.00 96.19 632 PHE A O 1
ATOM 5071 N N . VAL A 1 633 ? 10.007 4.734 -42.244 1.00 96.38 633 VAL A N 1
ATOM 5072 C CA . VAL A 1 633 ? 9.883 5.548 -43.471 1.00 96.38 633 VAL A CA 1
ATOM 5073 C C . VAL A 1 633 ? 11.240 6.123 -43.900 1.00 96.38 633 VAL A C 1
ATOM 5075 O O . VAL A 1 633 ? 11.570 6.123 -45.088 1.00 96.38 633 VAL A O 1
ATOM 5078 N N . PHE A 1 634 ? 12.072 6.560 -42.953 1.00 96.06 634 PHE A N 1
ATOM 5079 C CA . PHE A 1 634 ? 13.424 7.040 -43.245 1.00 96.06 634 PHE A CA 1
ATOM 5080 C C . PHE A 1 634 ? 14.393 5.940 -43.696 1.00 96.06 634 PHE A C 1
ATOM 5082 O O . PHE A 1 634 ? 15.236 6.225 -44.548 1.00 96.06 634 PHE A O 1
ATOM 5089 N N . ILE A 1 635 ? 14.234 4.693 -43.240 1.00 96.50 635 ILE A N 1
ATOM 5090 C CA . ILE A 1 635 ? 14.958 3.534 -43.790 1.00 96.50 635 ILE A CA 1
ATOM 5091 C C . ILE A 1 635 ? 14.588 3.330 -45.262 1.00 96.50 635 ILE A C 1
ATOM 5093 O O . ILE A 1 635 ? 15.485 3.182 -46.089 1.00 96.50 635 ILE A O 1
ATOM 5097 N N . LEU A 1 636 ? 13.302 3.402 -45.628 1.00 96.19 636 LEU A N 1
ATOM 5098 C CA . LEU A 1 636 ? 12.870 3.284 -47.029 1.00 96.19 636 LEU A CA 1
ATOM 5099 C C . LEU A 1 636 ? 13.458 4.407 -47.908 1.00 96.19 636 LEU A C 1
ATOM 5101 O O . LEU A 1 636 ? 13.973 4.145 -48.997 1.00 96.19 636 LEU A O 1
ATOM 5105 N N . VAL A 1 637 ? 13.458 5.653 -47.418 1.00 95.50 637 VAL A N 1
ATOM 5106 C CA . VAL A 1 637 ? 14.092 6.803 -48.096 1.00 95.50 637 VAL A CA 1
ATOM 5107 C C . VAL A 1 637 ? 15.611 6.625 -48.223 1.00 95.50 637 VAL A C 1
ATOM 5109 O O . VAL A 1 637 ? 16.182 6.940 -49.274 1.00 95.50 637 VAL A O 1
ATOM 5112 N N . GLY A 1 638 ? 16.268 6.122 -47.176 1.00 94.19 638 GLY A N 1
ATOM 5113 C CA . GLY A 1 638 ? 17.701 5.836 -47.141 1.00 94.19 638 GLY A CA 1
ATOM 5114 C C . GLY A 1 638 ? 18.088 4.736 -48.126 1.00 94.19 638 GLY A C 1
ATOM 5115 O O . GLY A 1 638 ? 18.965 4.952 -48.959 1.00 94.19 638 GLY A O 1
ATOM 5116 N N . ALA A 1 639 ? 17.379 3.606 -48.105 1.00 93.44 639 ALA A N 1
ATOM 5117 C CA . ALA A 1 639 ? 17.568 2.475 -49.010 1.00 93.44 639 ALA A CA 1
ATOM 5118 C C . ALA A 1 639 ? 17.344 2.865 -50.480 1.00 93.44 639 ALA A C 1
ATOM 5120 O O . ALA A 1 639 ? 18.156 2.528 -51.342 1.00 93.44 639 ALA A O 1
ATOM 5121 N N . TRP A 1 640 ? 16.301 3.650 -50.774 1.00 94.25 640 TRP A N 1
ATOM 5122 C CA . TRP A 1 640 ? 16.073 4.195 -52.115 1.00 94.25 640 TRP A CA 1
ATOM 5123 C C . TRP A 1 640 ? 17.210 5.124 -52.562 1.00 94.25 640 TRP A C 1
ATOM 5125 O O . TRP A 1 640 ? 17.692 5.023 -53.692 1.00 94.25 640 TRP A O 1
ATOM 5135 N N . SER A 1 641 ? 17.675 6.007 -51.671 1.00 92.50 641 SER A N 1
ATOM 5136 C CA . SER A 1 641 ? 18.776 6.935 -51.962 1.00 92.50 641 SER A CA 1
ATOM 5137 C C . SER A 1 641 ? 20.094 6.180 -52.182 1.00 92.50 641 SER A C 1
ATOM 5139 O O . SER A 1 641 ? 20.807 6.472 -53.137 1.00 92.50 641 SER A O 1
ATOM 5141 N N . LEU A 1 642 ? 20.369 5.145 -51.383 1.00 91.31 642 LEU A N 1
ATOM 5142 C CA . LEU A 1 642 ? 21.516 4.245 -51.525 1.00 91.31 642 LEU A CA 1
ATOM 5143 C C . LEU A 1 642 ? 21.474 3.467 -52.851 1.00 91.31 642 LEU A C 1
ATOM 5145 O O . LEU A 1 642 ? 22.452 3.464 -53.596 1.00 91.31 642 LEU A O 1
ATOM 5149 N N . HIS A 1 643 ? 20.325 2.880 -53.204 1.00 89.62 643 HIS A N 1
ATOM 5150 C CA . HIS A 1 643 ? 20.142 2.171 -54.474 1.00 89.62 643 HIS A CA 1
ATOM 5151 C C . HIS A 1 643 ? 20.362 3.089 -55.690 1.00 89.62 643 HIS A C 1
ATOM 5153 O O . HIS A 1 643 ? 20.956 2.672 -56.693 1.00 89.62 643 HIS A O 1
ATOM 5159 N N . ARG A 1 644 ? 19.905 4.348 -55.610 1.00 88.56 644 ARG A N 1
ATOM 5160 C CA . ARG A 1 644 ? 20.145 5.372 -56.640 1.00 88.56 644 ARG A CA 1
ATOM 5161 C C . ARG A 1 644 ? 21.605 5.830 -56.686 1.00 88.56 644 ARG A C 1
ATOM 5163 O O . ARG A 1 644 ? 22.130 5.993 -57.782 1.00 88.56 644 ARG A O 1
ATOM 5170 N N . ASN A 1 645 ? 22.264 5.990 -55.538 1.00 88.06 645 ASN A N 1
ATOM 5171 C CA . ASN A 1 645 ? 23.675 6.379 -55.456 1.00 88.06 645 ASN A CA 1
ATOM 5172 C C . ASN A 1 645 ? 24.631 5.263 -55.904 1.00 88.06 645 ASN A C 1
ATOM 5174 O O . ASN A 1 645 ? 25.753 5.567 -56.302 1.00 88.06 645 ASN A O 1
ATOM 5178 N N . GLY A 1 646 ? 24.223 3.992 -55.822 1.00 81.50 646 GLY A N 1
ATOM 5179 C CA . GLY A 1 646 ? 24.988 2.823 -56.279 1.00 81.50 646 GLY A CA 1
ATOM 5180 C C . GLY A 1 646 ? 26.251 2.491 -55.472 1.00 81.50 646 GLY A C 1
ATOM 5181 O O . GLY A 1 646 ? 26.855 1.455 -55.720 1.00 81.50 646 GLY A O 1
ATOM 5182 N N . VAL A 1 647 ? 26.622 3.341 -54.512 1.00 84.81 647 VAL A N 1
ATOM 5183 C CA . VAL A 1 647 ? 27.769 3.207 -53.605 1.00 84.81 647 VAL A CA 1
ATOM 5184 C C . VAL A 1 647 ? 27.362 3.784 -52.246 1.00 84.81 647 VAL A C 1
ATOM 5186 O O . VAL A 1 647 ? 26.719 4.839 -52.186 1.00 84.81 647 VAL A O 1
ATOM 5189 N N . ALA A 1 648 ? 27.736 3.111 -51.155 1.00 84.69 648 ALA A N 1
ATOM 5190 C CA . ALA A 1 648 ? 27.533 3.620 -49.800 1.00 84.69 648 ALA A CA 1
ATOM 5191 C C . ALA A 1 648 ? 28.380 4.881 -49.573 1.00 84.69 648 ALA A C 1
ATOM 5193 O O . ALA A 1 648 ? 29.598 4.865 -49.745 1.00 84.69 648 ALA A O 1
ATOM 5194 N N . SER A 1 649 ? 27.724 5.987 -49.224 1.00 83.19 649 SER A N 1
ATOM 5195 C CA . SER A 1 649 ? 28.358 7.303 -49.093 1.00 83.19 649 SER A CA 1
ATOM 5196 C C . SER A 1 649 ? 28.397 7.734 -47.624 1.00 83.19 649 SER A C 1
ATOM 5198 O O . SER A 1 649 ? 27.453 7.477 -46.878 1.00 83.19 649 SER A O 1
ATOM 5200 N N . ASP A 1 650 ? 29.472 8.391 -47.194 1.00 85.25 650 ASP A N 1
ATOM 5201 C CA . ASP A 1 650 ? 29.674 8.802 -45.798 1.00 85.25 650 ASP A CA 1
ATOM 5202 C C . ASP A 1 650 ? 30.299 10.204 -45.728 1.00 85.25 650 ASP A C 1
ATOM 5204 O O . ASP A 1 650 ? 30.766 10.724 -46.739 1.00 85.25 650 ASP A O 1
ATOM 5208 N N . VAL A 1 651 ? 30.278 10.825 -44.552 1.00 85.25 651 VAL A N 1
ATOM 5209 C CA . VAL A 1 651 ? 30.744 12.201 -44.286 1.00 85.25 651 VAL A CA 1
ATOM 5210 C C . VAL A 1 651 ? 32.102 12.239 -43.573 1.00 85.25 651 VAL A C 1
ATOM 5212 O O . VAL A 1 651 ? 32.559 13.287 -43.137 1.00 85.25 651 VAL A O 1
ATOM 5215 N N . LEU A 1 652 ? 32.761 11.084 -43.450 1.00 86.62 652 LEU A N 1
ATOM 5216 C CA . LEU A 1 652 ? 34.107 10.968 -42.888 1.00 86.62 652 LEU A CA 1
ATOM 5217 C C . LEU A 1 652 ? 35.124 11.777 -43.705 1.00 86.62 652 LEU A C 1
ATOM 5219 O O . LEU A 1 652 ? 35.040 11.825 -44.935 1.00 86.62 652 LEU A O 1
ATOM 5223 N N . PHE A 1 653 ? 36.144 12.314 -43.028 1.00 84.06 653 PHE A N 1
ATOM 5224 C CA . PHE A 1 653 ? 37.225 13.100 -43.637 1.00 84.06 653 PHE A CA 1
ATOM 5225 C C . PHE A 1 653 ? 37.822 12.444 -44.892 1.00 84.06 653 PHE A C 1
ATOM 5227 O O . PHE A 1 653 ? 37.983 13.105 -45.913 1.00 84.06 653 PHE A O 1
ATOM 5234 N N . SER A 1 654 ? 38.071 11.130 -44.865 1.00 85.62 654 SER A N 1
ATOM 5235 C CA . SER A 1 654 ? 38.616 10.384 -46.009 1.00 85.62 654 SER A CA 1
ATOM 5236 C C . SER A 1 654 ? 37.711 10.399 -47.248 1.00 85.62 654 SER A C 1
ATOM 5238 O O . SER A 1 654 ? 38.211 10.359 -48.371 1.00 85.62 654 SER A O 1
ATOM 5240 N N . ARG A 1 655 ? 36.386 10.477 -47.065 1.00 86.38 655 ARG A N 1
ATOM 5241 C CA . ARG A 1 655 ? 35.411 10.599 -48.157 1.00 86.38 655 ARG A CA 1
ATOM 5242 C C . ARG A 1 655 ? 35.354 12.030 -48.668 1.00 86.38 655 ARG A C 1
ATOM 5244 O O . ARG A 1 655 ? 35.479 12.221 -49.872 1.00 86.38 655 ARG A O 1
ATOM 5251 N N . ILE A 1 656 ? 35.261 13.010 -47.766 1.00 87.25 656 ILE A N 1
ATOM 5252 C CA . ILE A 1 656 ? 35.266 14.435 -48.127 1.00 87.25 656 ILE A CA 1
ATOM 5253 C C . ILE A 1 656 ? 36.537 14.762 -48.924 1.00 87.25 656 ILE A C 1
ATOM 5255 O O . ILE A 1 656 ? 36.420 15.166 -50.077 1.00 87.25 656 ILE A O 1
ATOM 5259 N N . MET A 1 657 ? 37.721 14.452 -48.381 1.00 85.50 657 MET A N 1
ATOM 5260 C CA . MET A 1 657 ? 39.031 14.646 -49.018 1.00 85.50 657 MET A CA 1
ATOM 5261 C C . MET A 1 657 ? 39.111 14.043 -50.427 1.00 85.50 657 MET A C 1
ATOM 5263 O O . MET A 1 657 ? 39.635 14.684 -51.332 1.00 85.50 657 MET A O 1
ATOM 5267 N N . ALA A 1 658 ? 38.605 12.822 -50.635 1.00 81.81 658 ALA A N 1
ATOM 5268 C CA . ALA A 1 658 ? 38.597 12.204 -51.962 1.00 81.81 658 ALA A CA 1
ATOM 5269 C C . ALA A 1 658 ? 37.672 12.957 -52.934 1.00 81.81 658 ALA A C 1
ATOM 5271 O O . ALA A 1 658 ? 38.030 13.177 -54.088 1.00 81.81 658 ALA A O 1
ATOM 5272 N N . THR A 1 659 ? 36.502 13.390 -52.460 1.00 86.81 659 THR A N 1
ATOM 5273 C CA . THR A 1 659 ? 35.512 14.100 -53.282 1.00 86.81 659 THR A CA 1
ATOM 5274 C C . THR A 1 659 ? 35.816 15.578 -53.520 1.00 86.81 659 THR A C 1
ATOM 5276 O O . THR A 1 659 ? 35.214 16.156 -54.417 1.00 86.81 659 THR A O 1
ATOM 5279 N N . THR A 1 660 ? 36.728 16.210 -52.777 1.00 87.50 660 THR A N 1
ATOM 5280 C CA . THR A 1 660 ? 37.097 17.627 -52.964 1.00 87.50 660 THR A CA 1
ATOM 5281 C C . THR A 1 660 ? 38.369 17.837 -53.790 1.00 87.50 660 THR A C 1
ATOM 5283 O O . THR A 1 660 ? 38.738 18.981 -54.037 1.00 87.50 660 THR A O 1
ATOM 5286 N N . ARG A 1 661 ? 39.025 16.770 -54.277 1.00 84.06 661 ARG A N 1
ATOM 5287 C CA . ARG A 1 661 ? 40.164 16.880 -55.206 1.00 84.06 661 ARG A CA 1
ATOM 5288 C C . ARG A 1 661 ? 39.719 17.413 -56.571 1.00 84.06 661 ARG A C 1
ATOM 5290 O O . ARG A 1 661 ? 39.267 16.643 -57.418 1.00 84.06 661 ARG A O 1
ATOM 5297 N N . ASN A 1 662 ? 39.865 18.719 -56.770 1.00 84.06 662 ASN A N 1
ATOM 5298 C CA . ASN A 1 662 ? 39.540 19.428 -58.003 1.00 84.06 662 ASN A CA 1
ATOM 5299 C C . ASN A 1 662 ? 40.458 20.665 -58.143 1.00 84.06 662 ASN A C 1
ATOM 5301 O O . ASN A 1 662 ? 40.385 21.544 -57.280 1.00 84.06 662 ASN A O 1
ATOM 5305 N N . PRO A 1 663 ? 41.256 20.791 -59.224 1.00 80.19 663 PRO A N 1
ATOM 5306 C CA . PRO A 1 663 ? 42.129 21.946 -59.446 1.00 80.19 663 PRO A CA 1
ATOM 5307 C C . PRO A 1 663 ? 41.414 23.307 -59.418 1.00 80.19 663 PRO A C 1
ATOM 5309 O O . PRO A 1 663 ? 42.004 24.295 -58.985 1.00 80.19 663 PRO A O 1
ATOM 5312 N N . THR A 1 664 ? 40.141 23.381 -59.824 1.00 81.31 664 THR A N 1
ATOM 5313 C CA . THR A 1 664 ? 39.354 24.621 -59.734 1.00 81.31 664 THR A CA 1
ATOM 5314 C C . THR A 1 664 ? 39.041 24.985 -58.279 1.00 81.31 664 THR A C 1
ATOM 5316 O O . THR A 1 664 ? 39.062 26.163 -57.927 1.00 81.31 664 THR A O 1
ATOM 5319 N N . LEU A 1 665 ? 38.795 24.001 -57.403 1.00 83.06 665 LEU A N 1
ATOM 5320 C CA . LEU A 1 665 ? 38.600 24.240 -55.965 1.00 83.06 665 LEU A CA 1
ATOM 5321 C C . LEU A 1 665 ? 39.910 24.626 -55.268 1.00 83.06 665 LEU A C 1
ATOM 5323 O O . LEU A 1 665 ? 39.906 25.510 -54.409 1.00 83.06 665 LEU A O 1
ATOM 5327 N N . ASP A 1 666 ? 41.031 24.028 -55.675 1.00 81.88 666 ASP A N 1
ATOM 5328 C CA . ASP A 1 666 ? 42.364 24.418 -55.203 1.00 81.88 666 ASP A CA 1
ATOM 5329 C C . ASP A 1 666 ? 42.669 25.886 -55.580 1.00 81.88 666 ASP A C 1
ATOM 5331 O O . ASP A 1 666 ? 43.209 26.634 -54.770 1.00 81.88 666 ASP A O 1
ATOM 5335 N N . GLN A 1 667 ? 42.244 26.347 -56.766 1.00 81.44 667 GLN A N 1
ATOM 5336 C CA . GLN A 1 667 ? 42.353 27.757 -57.177 1.00 81.44 667 GLN A CA 1
ATOM 5337 C C . GLN A 1 667 ? 41.362 28.682 -56.448 1.00 81.44 667 GLN A C 1
ATOM 5339 O O . GLN A 1 667 ? 41.736 29.779 -56.035 1.00 81.44 667 GLN A O 1
ATOM 5344 N N . LEU A 1 668 ? 40.111 28.252 -56.251 1.00 79.44 668 LEU A N 1
ATOM 5345 C CA . LEU A 1 668 ? 39.082 29.013 -55.524 1.00 79.44 668 LEU A CA 1
ATOM 5346 C C . LEU A 1 668 ? 39.400 29.185 -54.031 1.00 79.44 668 LEU A C 1
ATOM 5348 O O . LEU A 1 668 ? 38.912 30.128 -53.411 1.00 79.44 668 LEU A O 1
ATOM 5352 N N . SER A 1 669 ? 40.203 28.290 -53.452 1.00 80.88 669 SER A N 1
ATOM 5353 C CA . SER A 1 669 ? 40.627 28.344 -52.047 1.00 80.88 669 SER A CA 1
ATOM 5354 C C . SER A 1 669 ? 41.955 29.084 -51.820 1.00 80.88 669 SER A C 1
ATOM 5356 O O . SER A 1 669 ? 42.382 29.222 -50.670 1.00 80.88 669 SER A O 1
ATOM 5358 N N . VAL A 1 670 ? 42.590 29.629 -52.869 1.00 79.00 670 VAL A N 1
ATOM 5359 C CA . VAL A 1 670 ? 43.808 30.449 -52.742 1.00 79.00 670 VAL A CA 1
ATOM 5360 C C . VAL A 1 670 ? 43.548 31.647 -51.827 1.00 79.00 670 VAL A C 1
ATOM 5362 O O . VAL A 1 670 ? 42.667 32.468 -52.069 1.00 79.00 670 VAL A O 1
ATOM 5365 N N . GLY A 1 671 ? 44.343 31.747 -50.760 1.00 72.00 671 GLY A N 1
ATOM 5366 C CA . GLY A 1 671 ? 44.186 32.754 -49.709 1.00 72.00 671 GLY A CA 1
ATOM 5367 C C . GLY A 1 671 ? 43.353 32.293 -48.508 1.00 72.00 671 GLY A C 1
ATOM 5368 O O . GLY A 1 671 ? 43.481 32.893 -47.452 1.00 72.00 671 GLY A O 1
ATOM 5369 N N . ALA A 1 672 ? 42.594 31.196 -48.606 1.00 80.19 672 ALA A N 1
ATOM 5370 C CA . ALA A 1 672 ? 41.789 30.625 -47.515 1.00 80.19 672 ALA A CA 1
ATOM 5371 C C . ALA A 1 672 ? 42.394 29.340 -46.902 1.00 80.19 672 ALA A C 1
ATOM 5373 O O . ALA A 1 672 ? 41.740 28.657 -46.117 1.00 80.19 672 ALA A O 1
ATOM 5374 N N . CYS A 1 673 ? 43.649 29.008 -47.233 1.00 72.19 673 CYS A N 1
ATOM 5375 C CA . CYS A 1 673 ? 44.278 27.696 -47.002 1.00 72.19 673 CYS A CA 1
ATOM 5376 C C . CYS A 1 673 ? 44.346 27.214 -45.537 1.00 72.19 673 CYS A C 1
ATOM 5378 O O . CYS A 1 673 ? 44.588 26.034 -45.304 1.00 72.19 673 CYS A O 1
ATOM 5380 N N . LEU A 1 674 ? 44.167 28.106 -44.556 1.00 77.12 674 LEU A N 1
ATOM 5381 C CA . LEU A 1 674 ? 44.129 27.761 -43.128 1.00 77.12 674 LEU A CA 1
ATOM 5382 C C . LEU A 1 674 ? 42.744 27.291 -42.646 1.00 77.12 674 LEU A C 1
ATOM 5384 O O . LEU A 1 674 ? 42.647 26.787 -41.532 1.00 77.12 674 LEU A O 1
ATOM 5388 N N . GLY A 1 675 ? 41.680 27.476 -43.439 1.00 78.94 675 GLY A N 1
ATOM 5389 C CA . GLY A 1 675 ? 40.312 27.084 -43.069 1.00 78.94 675 GLY A CA 1
ATOM 5390 C C . GLY A 1 675 ? 39.738 27.812 -41.845 1.00 78.94 675 GLY A C 1
ATOM 5391 O O . GLY A 1 675 ? 38.829 27.291 -41.210 1.00 78.94 675 GLY A O 1
ATOM 5392 N N . GLY A 1 676 ? 40.292 28.973 -41.482 1.00 76.56 676 GLY A N 1
ATOM 5393 C CA . GLY A 1 676 ? 39.908 29.721 -40.283 1.00 76.56 676 GLY A CA 1
ATOM 5394 C C . GLY A 1 676 ? 38.678 30.614 -40.469 1.00 76.56 676 GLY A C 1
ATOM 5395 O O . GLY A 1 676 ? 38.382 31.076 -41.573 1.00 76.56 676 GLY A O 1
ATOM 5396 N N . ASP A 1 677 ? 38.002 30.899 -39.356 1.00 75.50 677 ASP A N 1
ATOM 5397 C CA . ASP A 1 677 ? 36.897 31.854 -39.296 1.00 75.50 677 ASP A CA 1
ATOM 5398 C C . ASP A 1 677 ? 37.379 33.309 -39.122 1.00 75.50 677 ASP A C 1
ATOM 5400 O O . ASP A 1 677 ? 38.340 33.551 -38.389 1.00 75.50 677 ASP A O 1
ATOM 5404 N N . PRO A 1 678 ? 36.689 34.304 -39.717 1.00 75.81 678 PRO A N 1
ATOM 5405 C CA . PRO A 1 678 ? 35.508 34.163 -40.569 1.00 75.81 678 PRO A CA 1
ATOM 5406 C C . PRO A 1 678 ? 35.867 33.737 -42.002 1.00 75.81 678 PRO A C 1
ATOM 5408 O O . PRO A 1 678 ? 36.641 34.412 -42.686 1.00 75.81 678 PRO A O 1
ATOM 5411 N N . PHE A 1 679 ? 35.240 32.664 -42.488 1.00 79.00 679 PHE A N 1
ATOM 5412 C CA . PHE A 1 679 ? 35.482 32.156 -43.842 1.00 79.00 679 PHE A CA 1
ATOM 5413 C C . PHE A 1 679 ? 35.040 33.163 -44.938 1.00 79.00 679 PHE A C 1
ATOM 5415 O O . PHE A 1 679 ? 34.028 33.857 -44.760 1.00 79.00 679 PHE A O 1
ATOM 5422 N N . PRO A 1 680 ? 35.744 33.272 -46.089 1.00 83.62 680 PRO A N 1
ATOM 5423 C CA . PRO A 1 680 ? 35.452 34.289 -47.106 1.00 83.62 680 PRO A CA 1
ATOM 5424 C C . PRO A 1 680 ? 34.003 34.280 -47.630 1.00 83.62 680 PRO A C 1
ATOM 5426 O O . PRO A 1 680 ? 33.431 33.239 -47.976 1.00 83.62 680 PRO A O 1
ATOM 5429 N N . LYS A 1 681 ? 33.395 35.470 -47.732 1.00 82.06 681 LYS A N 1
ATOM 5430 C CA . LYS A 1 681 ? 31.976 35.651 -48.115 1.00 82.06 681 LYS A CA 1
ATOM 5431 C C . LYS A 1 681 ? 31.701 35.338 -49.584 1.00 82.06 681 LYS A C 1
ATOM 5433 O O . LYS A 1 681 ? 30.555 35.104 -49.965 1.00 82.06 681 LYS A O 1
ATOM 5438 N N . GLU A 1 682 ? 32.739 35.372 -50.399 1.00 82.12 682 GLU A N 1
ATOM 5439 C CA . GLU A 1 682 ? 32.746 35.015 -51.808 1.00 82.12 682 GLU A CA 1
ATOM 5440 C C . GLU A 1 682 ? 32.706 33.488 -51.924 1.00 82.12 682 GLU A C 1
ATOM 5442 O O . GLU A 1 682 ? 31.809 32.939 -52.563 1.00 82.12 682 GLU A O 1
ATOM 5447 N N . LEU A 1 683 ? 33.612 32.807 -51.211 1.00 82.56 683 LEU A N 1
ATOM 5448 C CA . LEU A 1 683 ? 33.778 31.356 -51.244 1.00 82.56 683 LEU A CA 1
ATOM 5449 C C . LEU A 1 683 ? 32.572 30.627 -50.630 1.00 82.56 683 LEU A C 1
ATOM 5451 O O . LEU A 1 683 ? 32.007 29.750 -51.282 1.00 82.56 683 LEU A O 1
ATOM 5455 N N . THR A 1 684 ? 32.074 31.070 -49.466 1.00 83.75 684 THR A N 1
ATOM 5456 C CA . THR A 1 684 ? 30.836 30.538 -48.839 1.00 83.75 684 THR A CA 1
ATOM 5457 C C . THR A 1 684 ? 29.619 30.547 -49.774 1.00 83.75 684 THR A C 1
ATOM 5459 O O . THR A 1 684 ? 28.744 29.691 -49.641 1.00 83.75 684 THR A O 1
ATOM 5462 N N . LYS A 1 685 ? 29.555 31.496 -50.723 1.00 86.56 685 LYS A N 1
ATOM 5463 C CA . LYS A 1 685 ? 28.472 31.657 -51.710 1.00 86.56 685 LYS A CA 1
ATOM 5464 C C . LYS A 1 685 ? 28.738 30.965 -53.053 1.00 86.56 685 LYS A C 1
ATOM 5466 O O . LYS A 1 685 ? 27.852 30.981 -53.910 1.00 86.56 685 LYS A O 1
ATOM 5471 N N . THR A 1 686 ? 29.909 30.363 -53.271 1.00 88.44 686 THR A N 1
ATOM 5472 C CA . THR A 1 686 ? 30.162 29.588 -54.499 1.00 88.44 686 THR A CA 1
ATOM 5473 C C . THR A 1 686 ? 29.287 28.338 -54.508 1.00 88.44 686 THR A C 1
ATOM 5475 O O . THR A 1 686 ? 29.133 27.676 -53.482 1.00 88.44 686 THR A O 1
ATOM 5478 N N . LYS A 1 687 ? 28.667 28.027 -55.655 1.00 90.56 687 LYS A N 1
ATOM 5479 C CA . LYS A 1 687 ? 27.775 26.869 -55.797 1.00 90.56 687 LYS A CA 1
ATOM 5480 C C . LYS A 1 687 ? 28.503 25.673 -56.381 1.00 90.56 687 LYS A C 1
ATOM 5482 O O . LYS A 1 687 ? 28.899 25.707 -57.546 1.00 90.56 687 LYS A O 1
ATOM 5487 N N . LEU A 1 688 ? 28.588 24.611 -55.590 1.00 91.56 688 LEU A N 1
ATOM 5488 C CA . LEU A 1 688 ? 29.207 23.349 -55.959 1.00 91.56 688 LEU A CA 1
ATOM 5489 C C . LEU A 1 688 ? 28.150 22.258 -56.156 1.00 91.56 688 LEU A C 1
ATOM 5491 O O . LEU A 1 688 ? 27.109 22.242 -55.496 1.00 91.56 688 LEU A O 1
ATOM 5495 N N . ARG A 1 689 ? 28.427 21.330 -57.068 1.00 91.50 689 ARG A N 1
ATOM 5496 C CA . ARG A 1 689 ? 27.685 20.085 -57.289 1.00 91.50 689 ARG A CA 1
ATOM 5497 C C . ARG A 1 689 ? 28.677 18.928 -57.212 1.00 91.50 689 ARG A C 1
ATOM 5499 O O . ARG A 1 689 ? 29.794 19.063 -57.701 1.00 91.50 689 ARG A O 1
ATOM 5506 N N . PHE A 1 690 ? 28.278 17.800 -56.627 1.00 91.25 690 PHE A N 1
ATOM 5507 C CA . PHE A 1 690 ? 29.075 16.577 -56.716 1.00 91.25 690 PHE A CA 1
ATOM 5508 C C . PHE A 1 690 ? 28.765 15.890 -58.047 1.00 91.25 690 PHE A C 1
ATOM 5510 O O . PHE A 1 690 ? 27.625 15.489 -58.285 1.00 91.25 690 PHE A O 1
ATOM 5517 N N . GLY A 1 691 ? 29.748 15.794 -58.932 1.00 87.88 691 GLY A N 1
ATOM 5518 C CA . GLY A 1 691 ? 29.539 15.357 -60.304 1.00 87.88 691 GLY A CA 1
ATOM 5519 C C . GLY A 1 691 ? 30.800 14.795 -60.935 1.00 87.88 691 GLY A C 1
ATOM 5520 O O . GLY A 1 691 ? 31.814 14.596 -60.273 1.00 87.88 691 GLY A O 1
ATOM 5521 N N . VAL A 1 692 ? 30.720 14.537 -62.233 1.00 86.81 692 VAL A N 1
ATOM 5522 C CA . VAL A 1 692 ? 31.883 14.178 -63.043 1.00 86.81 692 VAL A CA 1
ATOM 5523 C C . VAL A 1 692 ? 32.535 15.452 -63.562 1.00 86.81 692 VAL A C 1
ATOM 5525 O O . VAL A 1 692 ? 31.828 16.271 -64.152 1.00 86.81 692 VAL A O 1
ATOM 5528 N N . LEU A 1 693 ? 33.844 15.606 -63.377 1.00 84.81 693 LEU A N 1
ATOM 5529 C CA . LEU A 1 693 ? 34.606 16.752 -63.867 1.00 84.81 693 LEU A CA 1
ATOM 5530 C C . LEU A 1 693 ? 34.711 16.733 -65.403 1.00 84.81 693 LEU A C 1
ATOM 5532 O O . LEU A 1 693 ? 34.978 15.698 -66.013 1.00 84.81 693 LEU A O 1
ATOM 5536 N N . LEU A 1 694 ? 34.483 17.887 -66.026 1.00 77.94 694 LEU A N 1
ATOM 5537 C CA . LEU A 1 694 ? 34.624 18.127 -67.459 1.00 77.94 694 LEU A CA 1
ATOM 5538 C C . LEU A 1 694 ? 36.002 18.739 -67.728 1.00 77.94 694 LEU A C 1
ATOM 5540 O O . LEU A 1 694 ? 36.186 19.951 -67.627 1.00 77.94 694 LEU A O 1
ATOM 5544 N N . GLU A 1 695 ? 36.975 17.897 -68.060 1.00 67.62 695 GLU A N 1
ATOM 5545 C CA . GLU A 1 695 ? 38.316 18.342 -68.443 1.00 67.62 695 GLU A CA 1
ATOM 5546 C C . GLU A 1 695 ? 38.352 18.743 -69.927 1.00 67.62 695 GLU A C 1
ATOM 5548 O O . GLU A 1 695 ? 37.899 17.993 -70.793 1.00 67.62 695 GLU A O 1
ATOM 5553 N N . ASN A 1 696 ? 38.904 19.925 -70.229 1.00 57.31 696 ASN A N 1
ATOM 5554 C CA . ASN A 1 696 ? 39.020 20.432 -71.607 1.00 57.31 696 ASN A CA 1
ATOM 5555 C C . ASN A 1 696 ? 39.987 19.597 -72.469 1.00 57.31 696 ASN A C 1
ATOM 5557 O O . ASN A 1 696 ? 39.817 19.519 -73.683 1.00 57.31 696 ASN A O 1
ATOM 5561 N N . GLU A 1 697 ? 40.972 18.953 -71.838 1.00 58.06 697 GLU A N 1
ATOM 5562 C CA . GLU A 1 697 ? 41.873 17.974 -72.449 1.00 58.06 697 GLU A CA 1
ATOM 5563 C C . GLU A 1 697 ? 41.820 16.678 -71.623 1.00 58.06 697 GLU A C 1
ATOM 5565 O O . GLU A 1 697 ? 42.527 16.571 -70.619 1.00 58.06 697 GLU A O 1
ATOM 5570 N N . PRO A 1 698 ? 40.975 15.693 -71.986 1.00 53.72 698 PRO A N 1
ATOM 5571 C CA . PRO A 1 698 ? 40.896 14.438 -71.250 1.00 53.72 698 PRO A CA 1
ATOM 5572 C C . PRO A 1 698 ? 42.192 13.648 -71.443 1.00 53.72 698 PRO A C 1
ATOM 5574 O O . PRO A 1 698 ? 42.458 13.140 -72.536 1.00 53.72 698 PRO A O 1
ATOM 5577 N N . ARG A 1 699 ? 42.993 13.528 -70.380 1.00 51.91 699 ARG A N 1
ATOM 5578 C CA . ARG A 1 699 ? 44.224 12.731 -70.405 1.00 51.91 699 ARG A CA 1
ATOM 5579 C C . ARG A 1 699 ? 43.900 11.254 -70.603 1.00 51.91 699 ARG A C 1
ATOM 5581 O O . ARG A 1 699 ? 43.205 10.642 -69.796 1.00 51.91 699 ARG A O 1
ATOM 5588 N N . GLU A 1 700 ? 44.452 10.670 -71.659 1.00 48.16 700 GLU A N 1
ATOM 5589 C CA . GLU A 1 700 ? 44.432 9.224 -71.856 1.00 48.16 700 GLU A CA 1
ATOM 5590 C C . GLU A 1 700 ? 45.487 8.588 -70.945 1.00 48.16 700 GLU A C 1
ATOM 5592 O O . GLU A 1 700 ? 46.691 8.732 -71.155 1.00 48.16 700 GLU A O 1
ATOM 5597 N N . GLY A 1 701 ? 45.021 7.919 -69.888 1.00 53.06 701 GLY A N 1
ATOM 5598 C CA . GLY A 1 701 ? 45.863 7.044 -69.077 1.00 53.06 701 GLY A CA 1
ATOM 5599 C C . GLY A 1 701 ? 46.055 5.677 -69.749 1.00 53.06 701 GLY A C 1
ATOM 5600 O O . GLY A 1 701 ? 45.440 5.404 -70.782 1.00 53.06 701 GLY A O 1
ATOM 5601 N N . PRO A 1 702 ? 46.813 4.751 -69.133 1.00 44.75 702 PRO A N 1
ATOM 5602 C CA . PRO A 1 702 ? 47.014 3.391 -69.657 1.00 44.75 702 PRO A CA 1
ATOM 5603 C C . PRO A 1 702 ? 45.728 2.540 -69.767 1.00 44.75 702 PRO A C 1
ATOM 5605 O O . PRO A 1 702 ? 45.778 1.421 -70.268 1.00 44.75 702 PRO A O 1
ATOM 5608 N N . LEU A 1 703 ? 44.575 3.058 -69.318 1.00 49.34 703 LEU A N 1
ATOM 5609 C CA . LEU A 1 703 ? 43.241 2.455 -69.450 1.00 49.34 703 LEU A CA 1
ATOM 5610 C C . LEU A 1 703 ? 42.274 3.276 -70.336 1.00 49.34 703 LEU A C 1
ATOM 5612 O O . LEU A 1 703 ? 41.076 2.997 -70.357 1.00 49.34 703 LEU A O 1
ATOM 5616 N N . GLY A 1 704 ? 42.766 4.290 -71.057 1.00 57.34 704 GLY A N 1
ATOM 5617 C CA . GLY A 1 704 ? 41.958 5.201 -71.876 1.00 57.34 704 GLY A CA 1
ATOM 5618 C C . GLY A 1 704 ? 41.417 6.413 -71.105 1.00 57.34 704 GLY A C 1
ATOM 5619 O O . GLY A 1 704 ? 42.005 6.855 -70.116 1.00 57.34 704 GLY A O 1
ATOM 5620 N N . LYS A 1 705 ? 40.298 6.983 -71.579 1.00 61.00 705 LYS A N 1
ATOM 5621 C CA . LYS A 1 705 ? 39.647 8.160 -70.973 1.00 61.00 705 LYS A CA 1
ATOM 5622 C C . LYS A 1 705 ? 38.834 7.748 -69.747 1.00 61.00 705 LYS A C 1
ATOM 5624 O O . LYS A 1 705 ? 37.722 7.241 -69.878 1.00 61.00 705 LYS A O 1
ATOM 5629 N N . VAL A 1 706 ? 39.394 7.976 -68.562 1.00 63.44 706 VAL A N 1
ATOM 5630 C CA . VAL A 1 706 ? 38.746 7.689 -67.277 1.00 63.44 706 VAL A CA 1
ATOM 5631 C C . VAL A 1 706 ? 38.171 8.978 -66.697 1.00 63.44 706 VAL A C 1
ATOM 5633 O O . VAL A 1 706 ? 38.852 9.995 -66.629 1.00 63.44 706 VAL A O 1
ATOM 5636 N N . GLU A 1 707 ? 36.912 8.943 -66.271 1.00 73.62 707 GLU A N 1
ATOM 5637 C CA . GLU A 1 707 ? 36.224 10.125 -65.753 1.00 73.62 707 GLU A CA 1
ATOM 5638 C C . GLU A 1 707 ? 36.481 10.316 -64.240 1.00 73.62 707 GLU A C 1
ATOM 5640 O O . GLU A 1 707 ? 36.433 9.363 -63.460 1.00 73.62 707 GLU A O 1
ATOM 5645 N N . HIS A 1 708 ? 36.728 11.547 -63.781 1.00 77.69 708 HIS A N 1
ATOM 5646 C CA . HIS A 1 708 ? 36.945 11.843 -62.353 1.00 77.69 708 HIS A CA 1
ATOM 5647 C C . HIS A 1 708 ? 35.671 12.376 -61.683 1.00 77.69 708 HIS A C 1
ATOM 5649 O O . HIS A 1 708 ? 34.983 13.227 -62.245 1.00 77.69 708 HIS A O 1
ATOM 5655 N N . CYS A 1 709 ? 35.345 11.886 -60.482 1.00 84.50 709 CYS A N 1
ATOM 5656 C CA . CYS A 1 709 ? 34.176 12.322 -59.709 1.00 84.50 709 CYS A CA 1
ATOM 5657 C C . CYS A 1 709 ? 34.587 13.210 -58.528 1.00 84.50 709 CYS A C 1
ATOM 5659 O O . CYS A 1 709 ? 35.182 12.725 -57.563 1.00 84.50 709 CYS A O 1
ATOM 5661 N N . CYS A 1 710 ? 34.196 14.483 -58.546 1.00 87.88 710 CYS A N 1
ATOM 5662 C CA . CYS A 1 710 ? 34.492 15.437 -57.480 1.00 87.88 710 CYS A CA 1
ATOM 5663 C C . CYS A 1 710 ? 33.386 16.492 -57.307 1.00 87.88 710 CYS A C 1
ATOM 5665 O O . CYS A 1 710 ? 32.435 16.591 -58.086 1.00 87.88 710 CYS A O 1
ATOM 5667 N N . PHE A 1 711 ? 33.482 17.278 -56.237 1.00 90.75 711 PHE A N 1
ATOM 5668 C CA . PHE A 1 711 ? 32.772 18.543 -56.132 1.00 90.75 711 PHE A CA 1
ATOM 5669 C C . PHE A 1 711 ? 33.397 19.545 -57.096 1.00 90.75 711 PHE A C 1
ATOM 5671 O O . PHE A 1 711 ? 34.613 19.718 -57.131 1.00 90.75 711 PHE A O 1
ATOM 5678 N N . GLY A 1 712 ? 32.547 20.237 -57.840 1.00 87.81 712 GLY A N 1
ATOM 5679 C CA . GLY A 1 712 ? 32.964 21.300 -58.735 1.00 87.81 712 GLY A CA 1
ATOM 5680 C C . GLY A 1 712 ? 31.844 22.288 -59.004 1.00 87.81 712 GLY A C 1
ATOM 5681 O O . GLY A 1 712 ? 30.698 22.096 -58.585 1.00 87.81 712 GLY A O 1
ATOM 5682 N N . THR A 1 713 ? 32.177 23.370 -59.692 1.00 87.50 713 THR A N 1
ATOM 5683 C CA . THR A 1 713 ? 31.208 24.381 -60.117 1.00 87.50 713 THR A CA 1
ATOM 5684 C C . THR A 1 713 ? 30.155 23.790 -61.069 1.00 87.50 713 THR A C 1
ATOM 5686 O O . THR A 1 713 ? 30.295 22.702 -61.636 1.00 87.50 713 THR A O 1
ATOM 5689 N N . VAL A 1 714 ? 29.042 24.504 -61.251 1.00 81.44 714 VAL A N 1
ATOM 5690 C CA . VAL A 1 714 ? 27.915 24.013 -62.071 1.00 81.44 714 VAL A CA 1
ATOM 5691 C C . VAL A 1 714 ? 28.296 23.830 -63.546 1.00 81.44 714 VAL A C 1
ATOM 5693 O O . VAL A 1 714 ? 27.734 22.959 -64.203 1.00 81.44 714 VAL A O 1
ATOM 5696 N N . GLY A 1 715 ? 29.240 24.633 -64.050 1.00 79.81 715 GLY A N 1
ATOM 5697 C CA . GLY A 1 715 ? 29.703 24.585 -65.440 1.00 79.81 715 GLY A CA 1
ATOM 5698 C C . GLY A 1 715 ? 30.760 23.515 -65.722 1.00 79.81 715 GLY A C 1
ATOM 5699 O O . GLY A 1 715 ? 30.826 23.032 -66.844 1.00 79.81 715 GLY A O 1
ATOM 5700 N N . GLU A 1 716 ? 31.551 23.115 -64.721 1.00 82.94 716 GLU A N 1
ATOM 5701 C CA . GLU A 1 716 ? 32.615 22.108 -64.888 1.00 82.94 716 GLU A CA 1
ATOM 5702 C C . GLU A 1 716 ? 32.182 20.687 -64.509 1.00 82.94 716 GLU A C 1
ATOM 5704 O O . GLU A 1 716 ? 32.957 19.753 -64.669 1.00 82.94 716 GLU A O 1
ATOM 5709 N N . THR A 1 717 ? 30.966 20.499 -63.989 1.00 86.75 717 THR A N 1
ATOM 5710 C CA . THR A 1 717 ? 30.466 19.175 -63.593 1.00 86.75 717 THR A CA 1
ATOM 5711 C C . THR A 1 717 ? 29.330 18.709 -64.494 1.00 86.75 717 THR A C 1
ATOM 5713 O O . THR A 1 717 ? 28.416 19.480 -64.784 1.00 86.75 717 THR A O 1
ATOM 5716 N N . LYS A 1 718 ? 29.301 17.421 -64.856 1.00 85.62 718 LYS A N 1
ATOM 5717 C CA . LYS A 1 718 ? 28.104 16.721 -65.372 1.00 85.62 718 LYS A CA 1
ATOM 5718 C C . LYS A 1 718 ? 27.568 15.707 -64.351 1.00 85.62 718 LYS A C 1
ATOM 5720 O O . LYS A 1 718 ? 28.196 15.446 -63.326 1.00 85.62 718 LYS A O 1
ATOM 5725 N N . GLU A 1 719 ? 26.378 15.160 -64.596 1.00 84.62 719 GLU A N 1
ATOM 5726 C CA . GLU A 1 719 ? 25.776 14.163 -63.698 1.00 84.62 719 GLU A CA 1
ATOM 5727 C C . GLU A 1 719 ? 26.512 12.811 -63.759 1.00 84.62 719 GLU A C 1
ATOM 5729 O O . GLU A 1 719 ? 26.968 12.385 -64.819 1.00 84.62 719 GLU A O 1
ATOM 5734 N N . ILE A 1 720 ? 26.610 12.129 -62.612 1.00 84.31 720 ILE A N 1
ATOM 5735 C CA . ILE A 1 720 ? 27.241 10.805 -62.500 1.00 84.31 720 ILE A CA 1
ATOM 5736 C C . ILE A 1 720 ? 26.268 9.734 -63.002 1.00 84.31 720 ILE A C 1
ATOM 5738 O O . ILE A 1 720 ? 25.178 9.568 -62.444 1.00 84.31 720 ILE A O 1
ATOM 5742 N N . VAL A 1 721 ? 26.681 8.964 -64.009 1.00 80.50 721 VAL A N 1
ATOM 5743 C CA . VAL A 1 721 ? 25.891 7.867 -64.581 1.00 80.50 721 VAL A CA 1
ATOM 5744 C C . VAL A 1 721 ? 26.217 6.564 -63.848 1.00 80.50 721 VAL A C 1
ATOM 5746 O O . VAL A 1 721 ? 27.376 6.173 -63.722 1.00 80.50 721 VAL A O 1
ATOM 5749 N N . LYS A 1 722 ? 25.191 5.866 -63.346 1.00 71.62 722 LYS A N 1
ATOM 5750 C CA . LYS A 1 722 ? 25.364 4.587 -62.640 1.00 71.62 722 LYS A CA 1
ATOM 5751 C C . LYS A 1 722 ? 25.943 3.538 -63.596 1.00 71.62 722 LYS A C 1
ATOM 5753 O O . LYS A 1 722 ? 25.308 3.220 -64.595 1.00 71.62 722 LYS A O 1
ATOM 5758 N N . GLY A 1 723 ? 27.118 3.000 -63.264 1.00 64.25 723 GLY A N 1
ATOM 5759 C CA . GLY A 1 723 ? 27.861 2.061 -64.114 1.00 64.25 723 GLY A CA 1
ATOM 5760 C C . GLY A 1 723 ? 28.869 2.707 -65.075 1.00 64.25 723 GLY A C 1
ATOM 5761 O O . GLY A 1 723 ? 29.489 1.984 -65.846 1.00 64.25 723 GLY A O 1
ATOM 5762 N N . GLY A 1 724 ? 29.059 4.032 -65.035 1.00 67.19 724 GLY A N 1
ATOM 5763 C CA . GLY A 1 724 ? 30.129 4.703 -65.782 1.00 67.19 724 GLY A CA 1
ATOM 5764 C C . GLY A 1 724 ? 31.534 4.359 -65.264 1.00 67.19 724 GLY A C 1
ATOM 5765 O O . GLY A 1 724 ? 31.710 4.014 -64.090 1.00 67.19 724 GLY A O 1
ATOM 5766 N N . THR A 1 725 ? 32.531 4.464 -66.145 1.00 67.50 725 THR A N 1
ATOM 5767 C CA . THR A 1 725 ? 33.952 4.203 -65.870 1.00 67.50 725 THR A CA 1
ATOM 5768 C C . THR A 1 725 ? 34.626 5.415 -65.228 1.00 67.50 725 THR A C 1
ATOM 5770 O O . THR A 1 725 ? 35.067 6.335 -65.920 1.00 67.50 725 THR A O 1
ATOM 5773 N N . TYR A 1 726 ? 34.716 5.394 -63.899 1.00 73.25 726 TYR A N 1
ATOM 5774 C CA . TYR A 1 726 ? 35.341 6.449 -63.098 1.00 73.25 726 TYR A CA 1
ATOM 5775 C C . TYR A 1 726 ? 36.666 5.991 -62.475 1.00 73.25 726 TYR A C 1
ATOM 5777 O O . TYR A 1 726 ? 36.867 4.791 -62.299 1.00 73.25 726 TYR A O 1
ATOM 5785 N N . ALA A 1 727 ? 37.551 6.917 -62.104 1.00 65.06 727 ALA A N 1
ATOM 5786 C CA . ALA A 1 727 ? 38.800 6.601 -61.398 1.00 65.06 727 ALA A CA 1
ATOM 5787 C C . ALA A 1 727 ? 38.529 6.135 -59.947 1.00 65.06 727 ALA A C 1
ATOM 5789 O O . ALA A 1 727 ? 37.733 6.753 -59.237 1.00 65.06 727 ALA A O 1
ATOM 5790 N N . GLY A 1 728 ? 39.164 5.048 -59.487 1.00 58.31 728 GLY A N 1
ATOM 5791 C CA . GLY A 1 728 ? 38.947 4.468 -58.143 1.00 58.31 728 GLY A CA 1
ATOM 5792 C C . GLY A 1 728 ? 39.510 3.046 -58.000 1.00 58.31 728 GLY A C 1
ATOM 5793 O O . GLY A 1 728 ? 40.201 2.606 -58.888 1.00 58.31 728 GLY A O 1
ATOM 5794 N N . LEU A 1 729 ? 39.258 2.298 -56.919 1.00 45.50 729 LEU A N 1
ATOM 5795 C CA . LEU A 1 729 ? 40.032 1.068 -56.617 1.00 45.50 729 LEU A CA 1
ATOM 5796 C C . LEU A 1 729 ? 39.597 -0.243 -57.335 1.00 45.50 729 LEU A C 1
ATOM 5798 O O . LEU A 1 729 ? 38.472 -0.706 -57.153 1.00 45.50 729 LEU A O 1
ATOM 5802 N N . LYS A 1 730 ? 40.590 -0.874 -57.997 1.00 41.59 730 LYS A N 1
ATOM 5803 C CA . LYS A 1 730 ? 40.756 -2.249 -58.557 1.00 41.59 730 LYS A CA 1
ATOM 5804 C C . LYS A 1 730 ? 39.653 -2.838 -59.479 1.00 41.59 730 LYS A C 1
ATOM 5806 O O . LYS A 1 730 ? 38.526 -3.086 -59.064 1.00 41.59 730 LYS A O 1
ATOM 5811 N N . LYS A 1 731 ? 40.048 -3.306 -60.678 1.00 34.06 731 LYS A N 1
ATOM 5812 C CA . LYS A 1 731 ? 39.495 -4.533 -61.314 1.00 34.06 731 LYS A CA 1
ATOM 5813 C C . LYS A 1 731 ? 40.430 -5.699 -60.969 1.00 34.06 731 LYS A C 1
ATOM 5815 O O . LYS A 1 731 ? 41.627 -5.470 -60.819 1.00 34.06 731 LYS A O 1
ATOM 5820 N N . TRP A 1 732 ? 39.892 -6.909 -60.787 1.00 32.66 732 TRP A N 1
ATOM 5821 C CA . TRP A 1 732 ? 40.671 -8.111 -60.451 1.00 32.66 732 TRP A CA 1
ATOM 5822 C C . TRP A 1 732 ? 41.980 -8.206 -61.257 1.00 32.66 732 TRP A C 1
ATOM 5824 O O . TRP A 1 732 ? 41.995 -7.985 -62.465 1.00 32.66 732 TRP A O 1
ATOM 5834 N N . ARG A 1 733 ? 43.057 -8.510 -60.532 1.00 35.09 733 ARG A N 1
ATOM 5835 C CA . ARG A 1 733 ? 44.394 -8.840 -61.025 1.00 35.09 733 ARG A CA 1
ATOM 5836 C C . ARG A 1 733 ? 44.675 -10.181 -60.359 1.00 35.09 733 ARG A C 1
ATOM 5838 O O . ARG A 1 733 ? 44.629 -10.194 -59.122 1.00 35.09 733 ARG A O 1
ATOM 5845 N N . GLU A 1 734 ? 44.825 -11.225 -61.170 1.00 36.78 734 GLU A N 1
ATOM 5846 C CA . GLU A 1 734 ? 45.381 -12.527 -60.774 1.00 36.78 734 GLU A CA 1
ATOM 5847 C C . GLU A 1 734 ? 46.792 -12.325 -60.217 1.00 36.78 734 GLU A C 1
ATOM 5849 O O . GLU A 1 734 ? 47.369 -11.241 -60.356 1.00 36.78 734 GLU A O 1
ATOM 5854 N N . ASP A 1 735 ? 47.281 -13.306 -59.472 1.00 36.72 735 ASP A N 1
ATOM 5855 C CA . ASP A 1 735 ? 48.275 -13.051 -58.439 1.00 36.72 735 ASP A CA 1
ATOM 5856 C C . ASP A 1 735 ? 49.579 -12.448 -58.969 1.00 36.72 735 ASP A C 1
ATOM 5858 O O . ASP A 1 735 ? 50.107 -12.800 -60.025 1.00 36.72 735 ASP A O 1
ATOM 5862 N N . ALA A 1 736 ? 50.076 -11.456 -58.230 1.00 37.19 736 ALA A N 1
ATOM 5863 C CA . ALA A 1 736 ? 51.374 -10.879 -58.514 1.00 37.19 736 ALA A CA 1
ATOM 5864 C C . ALA A 1 736 ? 52.432 -11.879 -58.046 1.00 37.19 736 ALA A C 1
ATOM 5866 O O . ALA A 1 736 ? 52.614 -12.040 -56.840 1.00 37.19 736 ALA A O 1
ATOM 5867 N N . VAL A 1 737 ? 53.103 -12.516 -59.008 1.00 42.09 737 VAL A N 1
ATOM 5868 C CA . VAL A 1 737 ? 54.371 -13.229 -58.802 1.00 42.09 737 VAL A CA 1
ATOM 5869 C C . VAL A 1 737 ? 55.279 -12.350 -57.939 1.00 42.09 737 VAL A C 1
ATOM 5871 O O . VAL A 1 737 ? 55.490 -11.178 -58.269 1.00 42.09 737 VAL A O 1
ATOM 5874 N N . ASP A 1 738 ? 55.762 -12.890 -56.819 1.00 52.16 738 ASP A N 1
ATOM 5875 C CA . ASP A 1 738 ? 56.683 -12.181 -55.926 1.00 52.16 738 ASP A CA 1
ATOM 5876 C C . ASP A 1 738 ? 57.954 -11.846 -56.726 1.00 52.16 738 ASP A C 1
ATOM 5878 O O . ASP A 1 738 ? 58.524 -12.726 -57.374 1.00 52.16 738 ASP A O 1
ATOM 5882 N N . GLU A 1 739 ? 58.415 -10.588 -56.716 1.00 56.12 739 GLU A N 1
ATOM 5883 C CA . GLU A 1 739 ? 59.524 -10.121 -57.578 1.00 56.12 739 GLU A CA 1
ATOM 5884 C C . GLU A 1 739 ? 60.841 -10.898 -57.335 1.00 56.12 739 GLU A C 1
ATOM 5886 O O . GLU A 1 739 ? 61.768 -10.852 -58.145 1.00 56.12 739 GLU A O 1
ATOM 5891 N N . LYS A 1 740 ? 60.899 -11.657 -56.234 1.00 63.31 740 LYS A N 1
ATOM 5892 C CA . LYS A 1 740 ? 61.974 -12.576 -55.842 1.00 63.31 740 LYS A CA 1
ATOM 5893 C C . LYS A 1 740 ? 62.032 -13.860 -56.681 1.00 63.31 740 LYS A C 1
ATOM 5895 O O . LYS A 1 740 ? 63.127 -14.357 -56.940 1.00 63.31 740 LYS A O 1
ATOM 5900 N N . GLU A 1 741 ? 60.891 -14.401 -57.109 1.00 64.19 741 GLU A N 1
ATOM 5901 C CA . GLU A 1 741 ? 60.794 -15.706 -57.781 1.00 64.19 741 GLU A CA 1
ATOM 5902 C C . GLU A 1 741 ? 61.582 -15.790 -59.107 1.00 64.19 741 GLU A C 1
ATOM 5904 O O . GLU A 1 741 ? 62.407 -16.703 -59.240 1.00 64.19 741 GLU A O 1
ATOM 5909 N N . PRO A 1 742 ? 61.451 -14.848 -60.071 1.00 70.75 742 PRO A N 1
ATOM 5910 C CA . PRO A 1 742 ? 62.221 -14.917 -61.315 1.00 70.75 742 PRO A CA 1
ATOM 5911 C C . PRO A 1 742 ? 63.733 -14.757 -61.094 1.00 70.75 742 PRO A C 1
ATOM 5913 O O . PRO A 1 742 ? 64.520 -15.335 -61.844 1.00 70.75 742 PRO A O 1
ATOM 5916 N N . LEU A 1 743 ? 64.156 -14.016 -60.062 1.00 76.62 743 LEU A N 1
ATOM 5917 C CA . LEU A 1 743 ? 65.572 -13.837 -59.723 1.00 76.62 743 LEU A CA 1
ATOM 5918 C C . LEU A 1 743 ? 66.173 -15.115 -59.121 1.00 76.62 743 LEU A C 1
ATOM 5920 O O . LEU A 1 743 ? 67.238 -15.553 -59.552 1.00 76.62 743 LEU A O 1
ATOM 5924 N N . LEU A 1 744 ? 65.477 -15.756 -58.177 1.00 82.25 744 LEU A N 1
ATOM 5925 C CA . LEU A 1 744 ? 65.921 -17.019 -57.577 1.00 82.25 744 LEU A CA 1
ATOM 5926 C C . LEU A 1 744 ? 65.940 -18.167 -58.596 1.00 82.25 744 LEU A C 1
ATOM 5928 O O . LEU A 1 744 ? 66.884 -18.960 -58.607 1.00 82.25 744 LEU A O 1
ATOM 5932 N N . SER A 1 745 ? 64.960 -18.210 -59.504 1.00 82.06 745 SER A N 1
ATOM 5933 C CA . SER A 1 745 ? 64.944 -19.154 -60.628 1.00 82.06 745 SER A CA 1
ATOM 5934 C C . SER A 1 745 ? 66.169 -18.981 -61.542 1.00 82.06 745 SER A C 1
ATOM 5936 O O . SER A 1 745 ? 66.869 -19.954 -61.840 1.00 82.06 745 SER A O 1
ATOM 5938 N N . GLN A 1 746 ? 66.525 -17.737 -61.896 1.00 82.19 746 GLN A N 1
ATOM 5939 C CA . GLN A 1 746 ? 67.748 -17.438 -62.656 1.00 82.19 746 GLN A CA 1
ATOM 5940 C C . GLN A 1 746 ? 69.024 -17.855 -61.906 1.00 82.19 746 GLN A C 1
ATOM 5942 O O . GLN A 1 746 ? 69.895 -18.497 -62.500 1.00 82.19 746 GLN A O 1
ATOM 5947 N N . CYS A 1 747 ? 69.130 -17.567 -60.603 1.00 82.25 747 CYS A N 1
ATOM 5948 C CA . CYS A 1 747 ? 70.273 -17.983 -59.785 1.00 82.25 747 CYS A CA 1
ATOM 5949 C C . CYS A 1 747 ? 70.426 -19.513 -59.724 1.00 82.25 747 CYS A C 1
ATOM 5951 O O . CYS A 1 747 ? 71.544 -20.019 -59.849 1.00 82.25 747 CYS A O 1
ATOM 5953 N N . TYR A 1 748 ? 69.328 -20.265 -59.586 1.00 86.50 748 TYR A N 1
ATOM 5954 C CA . TYR A 1 748 ? 69.370 -21.731 -59.619 1.00 86.50 748 TYR A CA 1
ATOM 5955 C C . TYR A 1 748 ? 69.770 -22.269 -61.001 1.00 86.50 748 TYR A C 1
ATOM 5957 O O . TYR A 1 748 ? 70.586 -23.186 -61.103 1.00 86.50 748 TYR A O 1
ATOM 5965 N N . HIS A 1 749 ? 69.267 -21.663 -62.079 1.00 85.81 749 HIS A N 1
ATOM 5966 C CA . HIS A 1 749 ? 69.616 -22.049 -63.447 1.00 85.81 749 HIS A CA 1
ATOM 5967 C C . HIS A 1 749 ? 71.097 -21.777 -63.785 1.00 85.81 749 HIS A C 1
ATOM 5969 O O . HIS A 1 749 ? 71.722 -22.543 -64.527 1.00 85.81 749 HIS A O 1
ATOM 5975 N N . ALA A 1 750 ? 71.693 -20.717 -63.227 1.00 83.25 750 ALA A N 1
ATOM 5976 C CA . ALA A 1 750 ? 73.132 -20.448 -63.314 1.00 83.25 750 ALA A CA 1
ATOM 5977 C C . ALA A 1 750 ? 73.965 -21.466 -62.508 1.00 83.25 750 ALA A C 1
ATOM 5979 O O . ALA A 1 750 ? 74.941 -22.020 -63.025 1.00 83.25 750 ALA A O 1
ATOM 5980 N N . TYR A 1 751 ? 73.535 -21.790 -61.284 1.00 86.50 751 TYR A N 1
ATOM 5981 C CA . TYR A 1 751 ? 74.122 -22.861 -60.471 1.00 86.50 751 TYR A CA 1
ATOM 5982 C C . TYR A 1 751 ? 74.128 -24.204 -61.222 1.00 86.50 751 TYR A C 1
ATOM 5984 O O . TYR A 1 751 ? 75.167 -24.860 -61.319 1.00 86.50 751 TYR A O 1
ATOM 5992 N N . ARG A 1 752 ? 72.995 -24.595 -61.823 1.00 84.38 752 ARG A N 1
ATOM 5993 C CA . ARG A 1 752 ? 72.834 -25.912 -62.456 1.00 84.38 752 ARG A CA 1
ATOM 5994 C C . ARG A 1 752 ? 73.678 -26.107 -63.721 1.00 84.38 752 ARG A C 1
ATOM 5996 O O . ARG A 1 752 ? 74.083 -27.241 -63.987 1.00 84.38 752 ARG A O 1
ATOM 6003 N N . ARG A 1 753 ? 73.953 -25.020 -64.458 1.00 82.62 753 ARG A N 1
ATOM 6004 C CA . ARG A 1 753 ? 74.777 -24.985 -65.687 1.00 82.62 753 ARG A CA 1
ATOM 6005 C C . ARG A 1 753 ? 76.277 -24.807 -65.448 1.00 82.62 753 ARG A C 1
ATOM 6007 O O . ARG A 1 753 ? 77.059 -24.990 -66.376 1.00 82.62 753 ARG A O 1
ATOM 6014 N N . THR A 1 754 ? 76.698 -24.447 -64.239 1.00 84.12 754 THR A N 1
ATOM 6015 C CA . THR A 1 754 ? 78.125 -24.391 -63.893 1.00 84.12 754 THR A CA 1
ATOM 6016 C C . THR A 1 754 ? 78.674 -25.819 -63.889 1.00 84.12 754 THR A C 1
ATOM 6018 O O . THR A 1 754 ? 78.192 -26.631 -63.112 1.00 84.12 754 THR A O 1
ATOM 6021 N N . GLU A 1 755 ? 79.633 -26.172 -64.751 1.00 77.31 755 GLU A N 1
ATOM 6022 C CA . GLU A 1 755 ? 80.161 -27.554 -64.804 1.00 77.31 755 GLU A CA 1
ATOM 6023 C C . GLU A 1 755 ? 81.156 -27.847 -63.663 1.00 77.31 755 GLU A C 1
ATOM 6025 O O 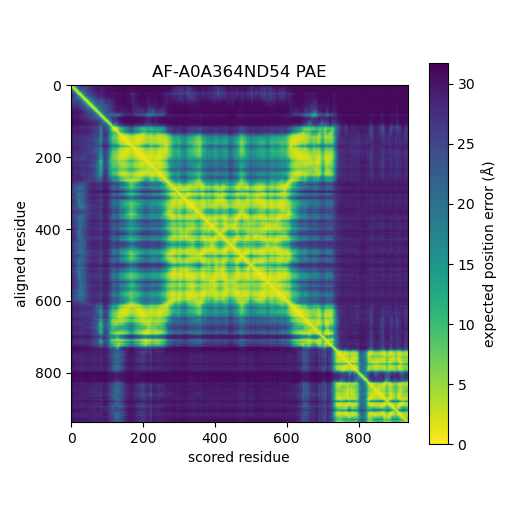. GLU A 1 755 ? 81.091 -28.901 -63.037 1.00 77.31 755 GLU A O 1
ATOM 6030 N N . ASP A 1 756 ? 82.020 -26.880 -63.348 1.00 83.25 756 ASP A N 1
ATOM 6031 C CA . ASP A 1 756 ? 83.064 -26.938 -62.314 1.00 83.25 756 ASP A CA 1
ATOM 6032 C C . ASP A 1 756 ? 82.471 -27.012 -60.888 1.00 83.25 756 ASP A C 1
ATOM 6034 O O . ASP A 1 756 ? 81.739 -26.116 -60.456 1.00 83.25 756 ASP A O 1
ATOM 6038 N N . ILE A 1 757 ? 82.786 -28.086 -60.151 1.00 82.44 757 ILE A N 1
ATOM 6039 C CA . ILE A 1 757 ? 82.241 -28.378 -58.813 1.00 82.44 757 ILE A CA 1
ATOM 6040 C C . ILE A 1 757 ? 82.713 -27.369 -57.754 1.00 82.44 757 ILE A C 1
ATOM 6042 O O . ILE A 1 757 ? 81.919 -26.966 -56.900 1.00 82.44 757 ILE A O 1
ATOM 6046 N N . ASP A 1 758 ? 83.958 -26.896 -57.823 1.00 82.19 758 ASP A N 1
ATOM 6047 C CA . ASP A 1 758 ? 84.471 -25.921 -56.855 1.00 82.19 758 ASP A CA 1
ATOM 6048 C C . ASP A 1 758 ? 83.817 -24.549 -57.089 1.00 82.19 758 ASP A C 1
ATOM 6050 O O . ASP A 1 758 ? 83.459 -23.845 -56.140 1.00 82.19 758 ASP A O 1
ATOM 6054 N N . ARG A 1 759 ? 83.524 -24.212 -58.355 1.00 82.81 759 ARG A N 1
ATOM 6055 C CA . ARG A 1 759 ? 82.695 -23.047 -58.706 1.00 82.81 759 ARG A CA 1
ATOM 6056 C C . ARG A 1 759 ? 81.220 -23.210 -58.339 1.00 82.81 759 ARG A C 1
ATOM 6058 O O . ARG A 1 759 ? 80.613 -22.216 -57.946 1.00 82.81 759 ARG A O 1
ATOM 6065 N N . LYS A 1 760 ? 80.636 -24.417 -58.391 1.00 83.62 760 LYS A N 1
ATOM 6066 C CA . LYS A 1 760 ? 79.286 -24.668 -57.835 1.00 83.62 760 LYS A CA 1
ATOM 6067 C C . LYS A 1 760 ? 79.226 -24.341 -56.345 1.00 83.62 760 LYS A C 1
ATOM 6069 O O . LYS A 1 760 ? 78.237 -23.768 -55.897 1.00 83.62 760 LYS A O 1
ATOM 6074 N N . GLY A 1 761 ? 80.299 -24.625 -55.603 1.00 83.38 761 GLY A N 1
ATOM 6075 C CA . GLY A 1 761 ? 80.433 -24.247 -54.196 1.00 83.38 761 GLY A CA 1
ATOM 6076 C C . GLY A 1 761 ? 80.185 -22.755 -53.936 1.00 83.38 761 GLY A C 1
ATOM 6077 O O . GLY A 1 761 ? 79.600 -22.405 -52.915 1.00 83.38 761 GLY A O 1
ATOM 6078 N N . LEU A 1 762 ? 80.530 -21.870 -54.879 1.00 86.44 762 LEU A N 1
ATOM 6079 C CA . LEU A 1 762 ? 80.312 -20.420 -54.776 1.00 86.44 762 LEU A CA 1
ATOM 6080 C C . LEU A 1 762 ? 78.840 -19.982 -54.917 1.00 86.44 762 LEU A C 1
ATOM 6082 O O . LEU A 1 762 ? 78.555 -18.796 -54.791 1.00 86.44 762 LEU A O 1
ATOM 6086 N N . PHE A 1 763 ? 77.891 -20.893 -55.147 1.00 86.38 763 PHE A N 1
ATOM 6087 C CA . PHE A 1 763 ? 76.456 -20.598 -55.003 1.00 86.38 763 PHE A CA 1
ATOM 6088 C C . PHE A 1 763 ? 75.939 -20.891 -53.588 1.00 86.38 763 PHE A C 1
ATOM 6090 O O . PHE A 1 763 ? 74.858 -20.430 -53.214 1.00 86.38 763 PHE A O 1
ATOM 6097 N N . PHE A 1 764 ? 76.720 -21.610 -52.781 1.00 90.06 764 PHE A N 1
ATOM 6098 C CA . PHE A 1 764 ? 76.399 -21.934 -51.399 1.00 90.06 764 PHE A CA 1
ATOM 6099 C C . PHE A 1 764 ? 77.003 -20.886 -50.455 1.00 90.06 764 PHE A C 1
ATOM 6101 O O . PHE A 1 764 ? 78.119 -20.385 -50.651 1.00 90.06 764 PHE A O 1
ATOM 6108 N N . SER A 1 765 ? 76.265 -20.561 -49.400 1.00 88.19 765 SER A N 1
ATOM 6109 C CA . SER A 1 765 ? 76.775 -19.775 -48.281 1.00 88.19 765 SER A CA 1
ATOM 6110 C C . SER A 1 765 ? 77.859 -20.569 -47.531 1.00 88.19 765 SER A C 1
ATOM 6112 O O . SER A 1 765 ? 77.759 -21.797 -47.477 1.00 88.19 765 SER A O 1
ATOM 6114 N N . PRO A 1 766 ? 78.890 -19.951 -46.918 1.00 84.88 766 PRO A N 1
ATOM 6115 C CA . PRO A 1 766 ? 79.953 -20.694 -46.229 1.00 84.88 766 PRO A CA 1
ATOM 6116 C C . PRO A 1 766 ? 79.443 -21.682 -45.164 1.00 84.88 766 PRO A C 1
ATOM 6118 O O . PRO A 1 766 ? 79.958 -22.796 -45.051 1.00 84.88 766 PRO A O 1
ATOM 6121 N N . GLY A 1 767 ? 78.391 -21.295 -44.435 1.00 85.88 767 GLY A N 1
ATOM 6122 C CA . GLY A 1 767 ? 77.682 -22.129 -43.457 1.00 85.88 767 GLY A CA 1
ATOM 6123 C C . GLY A 1 767 ? 76.418 -22.800 -44.005 1.00 85.88 767 GLY A C 1
ATOM 6124 O O . GLY A 1 767 ? 75.462 -22.954 -43.247 1.00 85.88 767 GLY A O 1
ATOM 6125 N N . CYS A 1 768 ? 76.372 -23.112 -45.307 1.00 90.06 768 CYS A N 1
ATOM 6126 C CA . CYS A 1 768 ? 75.254 -23.837 -45.909 1.00 90.06 768 CYS A CA 1
ATOM 6127 C C . CYS A 1 768 ? 75.134 -25.244 -45.310 1.00 90.06 768 CYS A C 1
ATOM 6129 O O . CYS A 1 768 ? 76.135 -25.950 -45.159 1.00 90.06 768 CYS A O 1
ATOM 6131 N N . LEU A 1 769 ? 73.902 -25.621 -44.979 1.00 91.06 769 LEU A N 1
ATOM 6132 C CA . LEU A 1 769 ? 73.539 -26.904 -44.391 1.00 91.06 769 LEU A CA 1
ATOM 6133 C C . LEU A 1 769 ? 72.901 -27.810 -45.451 1.00 91.06 769 LEU A C 1
ATOM 6135 O O . LEU A 1 769 ? 72.289 -27.335 -46.406 1.00 91.06 769 LEU A O 1
ATOM 6139 N N . GLN A 1 770 ? 72.999 -29.123 -45.271 1.00 90.19 770 GLN A N 1
ATOM 6140 C CA . GLN A 1 770 ? 72.354 -30.102 -46.145 1.00 90.19 770 GLN A CA 1
ATOM 6141 C C . GLN A 1 770 ? 71.746 -31.216 -45.296 1.00 90.19 770 GLN A C 1
ATOM 6143 O O . GLN A 1 770 ? 72.430 -31.767 -44.437 1.00 90.19 770 GLN A O 1
ATOM 6148 N N . ILE A 1 771 ? 70.476 -31.534 -45.538 1.00 89.00 771 ILE A N 1
ATOM 6149 C CA . ILE A 1 771 ? 69.719 -32.600 -44.874 1.00 89.00 771 ILE A CA 1
ATOM 6150 C C . ILE A 1 771 ? 69.195 -33.539 -45.960 1.00 89.00 771 ILE A C 1
ATOM 6152 O O . ILE A 1 771 ? 68.689 -33.087 -46.986 1.00 89.00 771 ILE A O 1
ATOM 6156 N N . CYS A 1 772 ? 69.290 -34.847 -45.740 1.00 85.69 772 CYS A N 1
ATOM 6157 C CA . CYS A 1 772 ? 68.654 -35.854 -46.579 1.00 85.69 772 CYS A CA 1
ATOM 6158 C C . CYS A 1 772 ? 67.717 -36.694 -45.719 1.00 85.69 772 CYS A C 1
ATOM 6160 O O . CYS A 1 772 ? 68.186 -37.483 -44.903 1.00 85.69 772 CYS A O 1
ATOM 6162 N N . ARG A 1 773 ? 66.401 -36.498 -45.883 1.00 84.25 773 ARG A N 1
ATOM 6163 C CA . ARG A 1 773 ? 65.369 -37.202 -45.105 1.00 84.25 773 ARG A CA 1
ATOM 6164 C C . ARG A 1 773 ? 65.289 -38.719 -45.423 1.00 84.25 773 ARG A C 1
ATOM 6166 O O . ARG A 1 773 ? 64.995 -39.481 -44.503 1.00 84.25 773 ARG A O 1
ATOM 6173 N N . PRO A 1 774 ? 65.552 -39.201 -46.661 1.00 77.88 774 PRO A N 1
ATOM 6174 C CA . PRO A 1 774 ? 65.654 -40.636 -46.967 1.00 77.88 774 PRO A CA 1
ATOM 6175 C C . PRO A 1 774 ? 66.825 -41.371 -46.283 1.00 77.88 774 PRO A C 1
ATOM 6177 O O . PRO A 1 774 ? 67.896 -40.809 -46.072 1.00 77.88 774 PRO A O 1
ATOM 6180 N N . THR A 1 775 ? 66.642 -42.666 -46.004 1.00 62.09 775 THR A N 1
ATOM 6181 C CA . THR A 1 775 ? 67.632 -43.534 -45.334 1.00 62.09 775 THR A CA 1
ATOM 6182 C C . THR A 1 775 ? 68.625 -44.165 -46.331 1.00 62.09 775 THR A C 1
ATOM 6184 O O . THR A 1 775 ? 68.171 -44.723 -47.332 1.00 62.09 775 THR A O 1
ATOM 6187 N N . PRO A 1 776 ? 69.950 -44.201 -46.059 1.00 58.44 776 PRO A N 1
ATOM 6188 C CA . PRO A 1 776 ? 70.631 -43.682 -44.872 1.00 58.44 776 PRO A CA 1
ATOM 6189 C C . PRO A 1 776 ? 70.672 -42.150 -44.838 1.00 58.44 776 PRO A C 1
ATOM 6191 O O . PRO A 1 776 ? 71.031 -41.511 -45.825 1.00 58.44 776 PRO A O 1
ATOM 6194 N N . LEU A 1 777 ? 70.352 -41.591 -43.667 1.00 63.59 777 LEU A N 1
ATOM 6195 C CA . LEU A 1 777 ? 70.429 -40.157 -43.396 1.00 63.59 777 LEU A CA 1
ATOM 6196 C C . LEU A 1 777 ? 71.871 -39.684 -43.622 1.00 63.59 777 LEU A C 1
ATOM 6198 O O . LEU A 1 777 ? 72.779 -40.106 -42.903 1.00 63.59 777 LEU A O 1
ATOM 6202 N N . TYR A 1 778 ? 72.073 -38.798 -44.594 1.00 74.31 778 TYR A N 1
ATOM 6203 C CA . TYR A 1 778 ? 73.308 -38.031 -44.721 1.00 74.31 778 TYR A CA 1
ATOM 6204 C C . TYR A 1 778 ? 73.012 -36.556 -44.452 1.00 74.31 778 TYR A C 1
ATOM 6206 O O . TYR A 1 778 ? 71.909 -36.063 -44.707 1.00 74.31 778 TYR A O 1
ATOM 6214 N N . ALA A 1 779 ? 74.013 -35.857 -43.934 1.00 83.00 779 ALA A N 1
ATOM 6215 C CA . ALA A 1 779 ? 73.938 -34.442 -43.636 1.00 83.00 779 ALA A CA 1
ATOM 6216 C C . ALA A 1 779 ? 75.277 -33.767 -43.916 1.00 83.00 779 ALA A C 1
ATOM 6218 O O . ALA A 1 779 ? 76.315 -34.420 -43.861 1.00 83.00 779 ALA A O 1
ATOM 6219 N N . ALA A 1 780 ? 75.248 -32.465 -44.191 1.00 86.12 780 ALA A N 1
ATOM 6220 C CA . ALA A 1 780 ? 76.439 -31.628 -44.220 1.00 86.12 780 ALA A CA 1
ATOM 6221 C C . ALA A 1 780 ? 76.218 -30.376 -43.369 1.00 86.12 780 ALA A C 1
ATOM 6223 O O . ALA A 1 780 ? 75.151 -29.761 -43.396 1.00 86.12 780 ALA A O 1
ATOM 6224 N N . THR A 1 781 ? 77.255 -29.990 -42.638 1.00 87.06 781 THR A N 1
ATOM 6225 C CA . THR A 1 781 ? 77.270 -28.849 -41.712 1.00 87.06 781 THR A CA 1
ATOM 6226 C C . THR A 1 781 ? 77.972 -27.617 -42.289 1.00 87.06 781 THR A C 1
ATOM 6228 O O . THR A 1 781 ? 77.973 -26.552 -41.670 1.00 87.06 781 THR A O 1
ATOM 6231 N N . SER A 1 782 ? 78.583 -27.741 -43.472 1.00 87.38 782 SER A N 1
ATOM 6232 C CA . SER A 1 782 ? 79.290 -26.647 -44.142 1.00 87.38 782 SER A CA 1
ATOM 6233 C C . SER A 1 782 ? 79.347 -26.811 -45.662 1.00 87.38 782 SER A C 1
ATOM 6235 O O . SER A 1 782 ? 79.304 -27.923 -46.195 1.00 87.38 782 SER A O 1
ATOM 6237 N N . ARG A 1 783 ? 79.585 -25.697 -46.369 1.00 88.94 783 ARG A N 1
ATOM 6238 C CA . ARG A 1 783 ? 79.830 -25.677 -47.823 1.00 88.94 783 ARG A CA 1
ATOM 6239 C C . ARG A 1 783 ? 80.915 -26.659 -48.276 1.00 88.94 783 ARG A C 1
ATOM 6241 O O . ARG A 1 783 ? 80.765 -27.285 -49.319 1.00 88.94 783 ARG A O 1
ATOM 6248 N N . ALA A 1 784 ? 82.014 -26.766 -47.527 1.00 85.88 784 ALA A N 1
ATOM 6249 C CA . ALA A 1 784 ? 83.153 -27.603 -47.908 1.00 85.88 784 ALA A CA 1
ATOM 6250 C C . ALA A 1 784 ? 82.798 -29.100 -47.905 1.00 85.88 784 ALA A C 1
ATOM 6252 O O . ALA A 1 784 ? 83.247 -29.846 -48.771 1.00 85.88 784 ALA A O 1
ATOM 6253 N N . GLU A 1 785 ? 81.948 -29.518 -46.968 1.00 87.31 785 GLU A N 1
ATOM 6254 C CA . GLU A 1 785 ? 81.444 -30.887 -46.850 1.00 87.31 785 GLU A CA 1
ATOM 6255 C C . GLU A 1 785 ? 80.454 -31.222 -47.982 1.00 87.31 785 GLU A C 1
ATOM 6257 O O . GLU A 1 785 ? 80.583 -32.265 -48.621 1.00 87.31 785 GLU A O 1
ATOM 6262 N N . ILE A 1 786 ? 79.563 -30.286 -48.340 1.00 84.44 786 ILE A N 1
ATOM 6263 C CA . ILE A 1 786 ? 78.678 -30.409 -49.516 1.00 84.44 786 ILE A CA 1
ATOM 6264 C C . ILE A 1 786 ? 79.494 -30.565 -50.811 1.00 84.44 786 ILE A C 1
ATOM 6266 O O . ILE A 1 786 ? 79.218 -31.447 -51.624 1.00 84.44 786 ILE A O 1
ATOM 6270 N N . VAL A 1 787 ? 80.514 -29.722 -51.006 1.00 86.19 787 VAL A N 1
ATOM 6271 C CA . VAL A 1 787 ? 81.396 -29.768 -52.185 1.00 86.19 787 VAL A CA 1
ATOM 6272 C C . VAL A 1 787 ? 82.180 -31.086 -52.239 1.00 86.19 787 VAL A C 1
ATOM 6274 O O . VAL A 1 787 ? 82.278 -31.688 -53.308 1.00 86.19 787 VAL A O 1
ATOM 6277 N N . ALA A 1 788 ? 82.660 -31.598 -51.100 1.00 83.94 788 ALA A N 1
ATOM 6278 C CA . ALA A 1 788 ? 83.310 -32.907 -51.031 1.00 83.94 788 ALA A CA 1
ATOM 6279 C C . ALA A 1 788 ? 82.375 -34.052 -51.469 1.00 83.94 788 ALA A C 1
ATOM 6281 O O . ALA A 1 788 ? 82.783 -34.891 -52.273 1.00 83.94 788 ALA A O 1
ATOM 6282 N N . TYR A 1 789 ? 81.108 -34.051 -51.033 1.00 82.56 789 TYR A N 1
ATOM 6283 C CA . TYR A 1 789 ? 80.121 -35.045 -51.476 1.00 82.56 789 TYR A CA 1
ATOM 6284 C C . TYR A 1 789 ? 79.829 -34.977 -52.983 1.00 82.56 789 TYR A C 1
ATOM 6286 O O . TYR A 1 789 ? 79.649 -36.020 -53.613 1.00 82.56 789 TYR A O 1
ATOM 6294 N N . LEU A 1 790 ? 79.836 -33.785 -53.592 1.00 81.31 790 LEU A N 1
ATOM 6295 C CA . LEU A 1 790 ? 79.694 -33.642 -55.047 1.00 81.31 790 LEU A CA 1
ATOM 6296 C C . LEU A 1 790 ? 80.892 -34.248 -55.804 1.00 81.31 790 LEU A C 1
ATOM 6298 O O . LEU A 1 790 ? 80.690 -34.971 -56.781 1.00 81.31 790 LEU A O 1
ATOM 6302 N N . HIS A 1 791 ? 82.122 -34.024 -55.326 1.00 82.00 791 HIS A N 1
ATOM 6303 C CA . HIS A 1 791 ? 83.336 -34.648 -55.880 1.00 82.00 791 HIS A CA 1
ATOM 6304 C C . HIS A 1 791 ? 83.356 -36.178 -55.707 1.00 82.00 791 HIS A C 1
ATOM 6306 O O . HIS A 1 791 ? 83.874 -36.896 -56.563 1.00 82.00 791 HIS A O 1
ATOM 6312 N N . ASP A 1 792 ? 82.809 -36.714 -54.615 1.00 77.44 792 ASP A N 1
ATOM 6313 C CA . ASP A 1 792 ? 82.720 -38.166 -54.402 1.00 77.44 792 ASP A CA 1
ATOM 6314 C C . ASP A 1 792 ? 81.626 -38.828 -55.255 1.00 77.44 792 ASP A C 1
ATOM 6316 O O . ASP A 1 792 ? 81.836 -39.934 -55.768 1.00 77.44 792 ASP A O 1
ATOM 6320 N N . ALA A 1 793 ? 80.518 -38.122 -55.503 1.00 71.62 793 ALA A N 1
ATOM 6321 C CA . ALA A 1 793 ? 79.478 -38.545 -56.436 1.00 71.62 793 ALA A CA 1
ATOM 6322 C C . ALA A 1 793 ? 79.981 -38.590 -57.892 1.00 71.62 793 ALA A C 1
ATOM 6324 O O . ALA A 1 793 ? 79.755 -39.588 -58.577 1.00 71.62 793 ALA A O 1
ATOM 6325 N N . GLU A 1 794 ? 80.724 -37.575 -58.359 1.00 72.19 794 GLU A N 1
ATOM 6326 C CA . GLU A 1 794 ? 81.320 -37.579 -59.710 1.00 72.19 794 GLU A CA 1
ATOM 6327 C C . GLU A 1 794 ? 82.340 -38.721 -59.892 1.00 72.19 794 GLU A C 1
ATOM 6329 O O . GLU A 1 794 ? 82.441 -39.320 -60.963 1.00 72.19 794 GLU A O 1
ATOM 6334 N N . ARG A 1 795 ? 83.045 -39.097 -58.816 1.00 73.62 795 ARG A N 1
ATOM 6335 C CA . ARG A 1 795 ? 83.980 -40.236 -58.788 1.00 73.62 795 ARG A CA 1
ATOM 6336 C C . ARG A 1 795 ? 83.303 -41.600 -58.585 1.00 73.62 795 ARG A C 1
ATOM 6338 O O . ARG A 1 795 ? 84.004 -42.597 -58.408 1.00 73.62 795 ARG A O 1
ATOM 6345 N N . GLY A 1 796 ? 81.969 -41.664 -58.599 1.00 60.25 796 GLY A N 1
ATOM 6346 C CA . GLY A 1 796 ? 81.193 -42.906 -58.506 1.00 60.25 796 GLY A CA 1
ATOM 6347 C C . GLY A 1 796 ? 81.226 -43.596 -57.137 1.00 60.25 796 GLY A C 1
ATOM 6348 O O . GLY A 1 796 ? 80.846 -44.762 -57.035 1.00 60.25 796 GLY A O 1
ATOM 6349 N N . LYS A 1 797 ? 81.674 -42.913 -56.075 1.00 56.03 797 LYS A N 1
ATOM 6350 C CA . LYS A 1 797 ? 81.753 -43.465 -54.712 1.00 56.03 797 LYS A CA 1
ATOM 6351 C C . LYS A 1 797 ? 80.502 -43.125 -53.904 1.00 56.03 797 LYS A C 1
ATOM 6353 O O . LYS A 1 797 ? 80.546 -42.328 -52.973 1.00 56.03 797 LYS A O 1
ATOM 6358 N N . ILE A 1 798 ? 79.387 -43.764 -54.244 1.00 53.72 798 ILE A N 1
ATOM 6359 C CA . ILE A 1 798 ? 78.140 -43.670 -53.472 1.00 53.72 798 ILE A CA 1
ATOM 6360 C C . ILE A 1 798 ? 78.091 -44.836 -52.465 1.00 53.72 798 ILE A C 1
ATOM 6362 O O . ILE A 1 798 ? 78.253 -45.983 -52.888 1.00 53.72 798 ILE A O 1
ATOM 6366 N N . PRO A 1 799 ? 77.853 -44.606 -51.158 1.00 41.34 799 PRO A N 1
ATOM 6367 C CA . PRO A 1 799 ? 77.676 -45.691 -50.196 1.00 41.34 799 PRO A CA 1
ATOM 6368 C C . PRO A 1 799 ? 76.353 -46.435 -50.440 1.00 41.34 799 PRO A C 1
ATOM 6370 O O . PRO A 1 799 ? 75.282 -45.970 -50.055 1.00 41.34 799 PRO A O 1
ATOM 6373 N N . THR A 1 800 ? 76.417 -47.613 -51.055 1.00 34.81 800 THR A N 1
ATOM 6374 C CA . THR A 1 800 ? 75.293 -48.554 -51.144 1.00 34.81 800 THR A CA 1
ATOM 6375 C C . THR A 1 800 ? 75.447 -49.660 -50.102 1.00 34.81 800 THR A C 1
ATOM 6377 O O . THR A 1 800 ? 76.500 -50.284 -49.986 1.00 34.81 800 THR A O 1
ATOM 6380 N N . MET A 1 801 ? 74.391 -49.920 -49.324 1.00 32.19 801 MET A N 1
ATOM 6381 C CA . MET A 1 801 ? 74.350 -51.073 -48.422 1.00 32.19 801 MET A CA 1
ATOM 6382 C C . MET A 1 801 ? 73.820 -52.312 -49.143 1.00 32.19 801 MET A C 1
ATOM 6384 O O . MET A 1 801 ? 72.698 -52.307 -49.646 1.00 32.19 801 MET A O 1
ATOM 6388 N N . THR A 1 802 ? 74.574 -53.407 -49.078 1.00 29.39 802 THR A N 1
ATOM 6389 C CA . THR A 1 802 ? 74.044 -54.771 -49.211 1.00 29.39 802 THR A CA 1
ATOM 6390 C C . THR A 1 802 ? 74.124 -55.501 -47.873 1.00 29.39 802 THR A C 1
ATOM 6392 O O . THR A 1 802 ? 75.059 -55.334 -47.091 1.00 29.39 802 THR A O 1
ATOM 6395 N N . SER A 1 803 ? 73.070 -56.263 -47.584 1.00 28.05 803 SER A N 1
ATOM 6396 C CA . SER A 1 803 ? 72.796 -56.871 -46.283 1.00 28.05 803 SER A CA 1
ATOM 6397 C C . SER A 1 803 ? 73.709 -58.046 -45.929 1.00 28.05 803 SER A C 1
ATOM 6399 O O . SER A 1 803 ? 74.347 -58.661 -46.779 1.00 28.05 803 SER A O 1
ATOM 6401 N N . ALA A 1 804 ? 73.700 -58.405 -44.645 1.00 27.84 804 ALA A N 1
ATOM 6402 C CA . ALA A 1 804 ? 74.293 -59.644 -44.163 1.00 27.84 804 ALA A CA 1
ATOM 6403 C C . ALA A 1 804 ? 73.596 -60.903 -44.727 1.00 27.84 804 ALA A C 1
ATOM 6405 O O . ALA A 1 804 ? 72.414 -60.878 -45.067 1.00 27.84 804 ALA A O 1
ATOM 6406 N N . THR A 1 805 ? 74.326 -62.023 -44.645 1.00 25.97 805 THR A N 1
ATOM 6407 C CA . THR A 1 805 ? 73.959 -63.428 -44.943 1.00 25.97 805 THR A CA 1
ATOM 6408 C C . THR A 1 805 ? 74.068 -63.893 -46.404 1.00 25.97 805 THR A C 1
ATOM 6410 O O . THR A 1 805 ? 73.552 -63.263 -47.315 1.00 25.97 805 THR A O 1
ATOM 6413 N N . GLY A 1 806 ? 74.675 -65.075 -46.594 1.00 26.28 806 GLY A N 1
ATOM 6414 C CA . GLY A 1 806 ? 74.437 -65.923 -47.772 1.00 26.28 806 GLY A CA 1
ATOM 6415 C C . GLY A 1 806 ? 75.484 -65.873 -48.890 1.00 26.28 806 GLY A C 1
ATOM 6416 O O . GLY A 1 806 ? 75.346 -65.128 -49.848 1.00 26.28 806 GLY A O 1
ATOM 6417 N N . SER A 1 807 ? 76.481 -66.752 -48.787 1.00 25.50 807 SER A N 1
ATOM 6418 C CA . SER A 1 807 ? 77.393 -67.219 -49.848 1.00 25.50 807 SER A CA 1
ATOM 6419 C C . SER A 1 807 ? 76.869 -67.196 -51.297 1.00 25.50 807 SER A C 1
ATOM 6421 O O . SER A 1 807 ? 75.811 -67.765 -51.553 1.00 25.50 807 SER A O 1
ATOM 6423 N N . PHE A 1 808 ? 77.714 -66.773 -52.246 1.00 24.89 808 PHE A N 1
ATOM 6424 C CA . PHE A 1 808 ? 78.063 -67.587 -53.426 1.00 24.89 808 PHE A CA 1
ATOM 6425 C C . PHE A 1 808 ? 79.448 -67.195 -53.978 1.00 24.89 808 PHE A C 1
ATOM 6427 O O . PHE A 1 808 ? 79.900 -66.067 -53.791 1.00 24.89 808 PHE A O 1
ATOM 6434 N N . ASP A 1 809 ? 80.141 -68.164 -54.579 1.00 27.34 809 ASP A N 1
ATOM 6435 C CA . ASP A 1 809 ? 81.570 -68.100 -54.914 1.00 27.34 809 ASP A CA 1
ATOM 6436 C C . ASP A 1 809 ? 81.938 -67.224 -56.123 1.00 27.34 809 ASP A C 1
ATOM 6438 O O . ASP A 1 809 ? 81.164 -67.026 -57.061 1.00 27.34 809 ASP A O 1
ATOM 6442 N N . ASN A 1 810 ? 83.204 -66.797 -56.134 1.00 30.80 810 ASN A N 1
ATOM 6443 C CA . ASN A 1 810 ? 83.877 -66.236 -57.304 1.00 30.80 810 ASN A CA 1
ATOM 6444 C C . ASN A 1 810 ? 83.978 -67.258 -58.449 1.00 30.80 810 ASN A C 1
ATOM 6446 O O . ASN A 1 810 ? 84.532 -68.338 -58.249 1.00 30.80 810 ASN A O 1
ATOM 6450 N N . SER A 1 811 ? 83.689 -66.844 -59.687 1.00 26.83 811 SER A N 1
ATOM 6451 C CA . SER A 1 811 ? 84.611 -67.130 -60.800 1.00 26.83 811 SER A CA 1
ATOM 6452 C C . SER A 1 811 ? 84.409 -66.195 -61.996 1.00 26.83 811 SER A C 1
ATOM 6454 O O . SER A 1 811 ? 83.295 -66.004 -62.463 1.00 26.83 811 SER A O 1
ATOM 6456 N N . ALA A 1 812 ? 85.532 -65.646 -62.467 1.00 29.88 812 ALA A N 1
ATOM 6457 C CA . ALA A 1 812 ? 85.832 -65.217 -63.835 1.00 29.88 812 ALA A CA 1
ATOM 6458 C C . ALA A 1 812 ? 84.714 -64.604 -64.713 1.00 29.88 812 ALA A C 1
ATOM 6460 O O . ALA A 1 812 ? 83.908 -65.318 -65.302 1.00 29.88 812 ALA A O 1
ATOM 6461 N N . LEU A 1 813 ? 84.896 -63.329 -65.069 1.00 30.30 813 LEU A N 1
ATOM 6462 C CA . LEU A 1 813 ? 85.294 -63.046 -66.452 1.00 30.30 813 LEU A CA 1
ATOM 6463 C C . LEU A 1 813 ? 86.264 -61.859 -66.521 1.00 30.30 813 LEU A C 1
ATOM 6465 O O . LEU A 1 813 ? 86.352 -61.057 -65.594 1.00 30.30 813 LEU A O 1
ATOM 6469 N N . SER A 1 814 ? 87.062 -61.836 -67.583 1.00 29.08 814 SER A N 1
ATOM 6470 C CA . SER A 1 814 ? 88.244 -60.994 -67.746 1.00 29.08 814 SER A CA 1
ATOM 6471 C C . SER A 1 814 ? 87.954 -59.587 -68.271 1.00 29.08 814 SER A C 1
ATOM 6473 O O . SER A 1 814 ? 86.943 -59.319 -68.916 1.00 29.08 814 SER A O 1
ATOM 6475 N N . ASP A 1 815 ? 88.929 -58.723 -68.013 1.00 37.84 815 ASP A N 1
ATOM 6476 C CA . ASP A 1 815 ? 89.091 -57.355 -68.496 1.00 37.84 815 ASP A CA 1
ATOM 6477 C C . ASP A 1 815 ? 89.182 -57.281 -70.034 1.00 37.84 815 ASP A C 1
ATOM 6479 O O . ASP A 1 815 ? 90.276 -57.292 -70.588 1.00 37.84 815 ASP A O 1
ATOM 6483 N N . GLU A 1 816 ? 88.037 -57.273 -70.736 1.00 34.03 816 GLU A N 1
ATOM 6484 C CA . GLU A 1 816 ? 87.987 -56.953 -72.176 1.00 34.03 816 GLU A CA 1
ATOM 6485 C C . GLU A 1 816 ? 86.588 -56.534 -72.703 1.00 34.03 816 GLU A C 1
ATOM 6487 O O . GLU A 1 816 ? 86.172 -56.974 -73.764 1.00 34.03 816 GLU A O 1
ATOM 6492 N N . THR A 1 817 ? 85.840 -55.663 -71.998 1.00 33.38 817 THR A N 1
ATOM 6493 C CA . THR A 1 817 ? 84.743 -54.843 -72.599 1.00 33.38 817 THR A CA 1
ATOM 6494 C C . THR A 1 817 ? 84.286 -53.688 -71.677 1.00 33.38 817 THR A C 1
ATOM 6496 O O . THR A 1 817 ? 83.148 -53.663 -71.215 1.00 33.38 817 THR A O 1
ATOM 6499 N N . LEU A 1 818 ? 85.140 -52.686 -71.418 1.00 30.58 818 LEU A N 1
ATOM 6500 C CA . LEU A 1 818 ? 84.713 -51.430 -70.755 1.00 30.58 818 LEU A CA 1
ATOM 6501 C C . LEU A 1 818 ? 85.018 -50.148 -71.557 1.00 30.58 818 LEU A C 1
ATOM 6503 O O . LEU A 1 818 ? 85.124 -49.061 -70.997 1.00 30.58 818 LEU A O 1
ATOM 6507 N N . GLU A 1 819 ? 85.060 -50.247 -72.889 1.00 31.33 819 GLU A N 1
ATOM 6508 C CA . GLU A 1 819 ? 84.982 -49.081 -73.794 1.00 31.33 819 GLU A CA 1
ATOM 6509 C C . GLU A 1 819 ? 83.577 -48.853 -74.395 1.00 31.33 819 GLU A C 1
ATOM 6511 O O . GLU A 1 819 ? 83.383 -47.952 -75.207 1.00 31.33 819 GLU A O 1
ATOM 6516 N N . SER A 1 820 ? 82.555 -49.600 -73.952 1.00 29.88 820 SER A N 1
ATOM 6517 C CA . SER A 1 820 ? 81.161 -49.440 -74.412 1.00 29.88 820 SER A CA 1
ATOM 6518 C C . SER A 1 820 ? 80.160 -49.189 -73.273 1.00 29.88 820 SER A C 1
ATOM 6520 O O . SER A 1 820 ? 79.120 -49.828 -73.171 1.00 29.88 820 SER A O 1
ATOM 6522 N N . ALA A 1 821 ? 80.475 -48.215 -72.413 1.00 31.03 821 ALA A N 1
ATOM 6523 C CA . ALA A 1 821 ? 79.521 -47.612 -71.468 1.00 31.03 821 ALA A CA 1
ATOM 6524 C C . ALA A 1 821 ? 79.587 -46.065 -71.452 1.00 31.03 821 ALA A C 1
ATOM 6526 O O . ALA A 1 821 ? 79.092 -45.414 -70.537 1.00 31.03 821 ALA A O 1
ATOM 6527 N N . ARG A 1 822 ? 80.190 -45.446 -72.483 1.00 40.62 822 ARG A N 1
ATOM 6528 C CA . ARG A 1 822 ? 80.203 -43.984 -72.705 1.00 40.62 822 ARG A CA 1
ATOM 6529 C C . ARG A 1 822 ? 79.214 -43.556 -73.796 1.00 40.62 822 ARG A C 1
ATOM 6531 O O . ARG A 1 822 ? 79.562 -42.896 -74.769 1.00 40.62 822 ARG A O 1
ATOM 6538 N N . SER A 1 823 ? 77.960 -43.947 -73.609 1.00 33.84 823 SER A N 1
ATOM 6539 C CA . SER A 1 823 ? 76.767 -43.433 -74.291 1.00 33.84 823 SER A CA 1
ATOM 6540 C C . SER A 1 823 ? 75.577 -43.921 -73.461 1.00 33.84 823 SER A C 1
ATOM 6542 O O . SER A 1 823 ? 75.515 -45.108 -73.173 1.00 33.84 823 SER A O 1
ATOM 6544 N N . THR A 1 824 ? 74.650 -43.101 -72.977 1.00 35.41 824 THR A N 1
ATOM 6545 C CA . THR A 1 824 ? 74.210 -41.770 -73.427 1.00 35.41 824 THR A CA 1
ATOM 6546 C C . THR A 1 824 ? 74.286 -40.720 -72.313 1.00 35.41 824 THR A C 1
ATOM 6548 O O . THR A 1 824 ? 73.962 -41.036 -71.172 1.00 35.41 824 THR A O 1
ATOM 6551 N N . LYS A 1 825 ? 74.574 -39.445 -72.633 1.00 43.62 825 LYS A N 1
ATOM 6552 C CA . LYS A 1 825 ? 74.231 -38.333 -71.722 1.00 43.62 825 LYS A CA 1
ATOM 6553 C C . LYS A 1 825 ? 72.702 -38.282 -71.583 1.00 43.62 825 LYS A C 1
ATOM 6555 O O . LYS A 1 825 ? 72.031 -37.853 -72.523 1.00 43.62 825 LYS A O 1
ATOM 6560 N N . SER A 1 826 ? 72.152 -38.727 -70.453 1.00 53.94 826 SER A N 1
ATOM 6561 C CA . SER A 1 826 ? 70.770 -38.412 -70.090 1.00 53.94 826 SER A CA 1
ATOM 6562 C C . SER A 1 826 ? 70.649 -36.895 -69.933 1.00 53.94 826 SER A C 1
ATOM 6564 O O . SER A 1 826 ? 71.511 -36.250 -69.335 1.00 53.94 826 SER A O 1
ATOM 6566 N N . LYS A 1 827 ? 69.597 -36.302 -70.505 1.00 65.19 827 LYS A N 1
ATOM 6567 C CA . LYS A 1 827 ? 69.251 -34.911 -70.202 1.00 65.19 827 LYS A CA 1
ATOM 6568 C C . LYS A 1 827 ? 68.549 -34.923 -68.847 1.00 65.19 827 LYS A C 1
ATOM 6570 O O . LYS A 1 827 ? 67.450 -35.479 -68.743 1.00 65.19 827 LYS A O 1
ATOM 6575 N N . SER A 1 828 ? 69.210 -34.375 -67.834 1.00 75.00 828 SER A N 1
ATOM 6576 C CA . SER A 1 828 ? 68.626 -34.132 -66.518 1.00 75.00 828 SER A CA 1
ATOM 6577 C C . SER A 1 828 ? 67.779 -32.868 -66.592 1.00 75.00 828 SER A C 1
ATOM 6579 O O . SER A 1 828 ? 68.333 -31.805 -66.853 1.00 75.00 828 SER A O 1
ATOM 6581 N N . VAL A 1 829 ? 66.477 -32.978 -66.366 1.00 84.12 829 VAL A N 1
ATOM 6582 C CA . VAL A 1 829 ? 65.544 -31.844 -66.371 1.00 84.12 829 VAL A CA 1
ATOM 6583 C C . VAL A 1 829 ? 65.085 -31.531 -64.951 1.00 84.12 829 VAL A C 1
ATOM 6585 O O . VAL A 1 829 ? 65.209 -32.368 -64.050 1.00 84.12 829 VAL A O 1
ATOM 6588 N N . TYR A 1 830 ? 64.579 -30.321 -64.739 1.00 87.25 830 TYR A N 1
ATOM 6589 C CA . TYR A 1 830 ? 64.042 -29.899 -63.450 1.00 87.25 830 TYR A CA 1
ATOM 6590 C C . TYR A 1 830 ? 62.901 -28.887 -63.592 1.00 87.25 830 TYR A C 1
ATOM 6592 O O . TYR A 1 830 ? 62.816 -28.162 -64.581 1.00 87.25 830 TYR A O 1
ATOM 6600 N N . THR A 1 831 ? 62.049 -28.803 -62.575 1.00 88.75 831 THR A N 1
ATOM 6601 C CA . THR A 1 831 ? 61.127 -27.674 -62.361 1.00 88.75 831 THR A CA 1
ATOM 6602 C C . THR A 1 831 ? 61.602 -26.837 -61.182 1.00 88.75 831 THR A C 1
ATOM 6604 O O . THR A 1 831 ? 62.270 -27.347 -60.284 1.00 88.75 831 THR A O 1
ATOM 6607 N N . ILE A 1 832 ? 61.269 -25.545 -61.160 1.00 86.38 832 ILE A N 1
ATOM 6608 C CA . ILE A 1 832 ? 61.527 -24.671 -60.010 1.00 86.38 832 ILE A CA 1
ATOM 6609 C C . ILE A 1 832 ? 60.365 -23.696 -59.797 1.00 86.38 832 ILE A C 1
ATOM 6611 O O . ILE A 1 832 ? 59.921 -23.046 -60.739 1.00 86.38 832 ILE A O 1
ATOM 6615 N N . ARG A 1 833 ? 59.889 -23.593 -58.551 1.00 87.38 833 ARG A N 1
ATOM 6616 C CA . ARG A 1 833 ? 58.863 -22.631 -58.108 1.00 87.38 833 ARG A CA 1
ATOM 6617 C C . ARG A 1 833 ? 59.096 -22.191 -56.663 1.00 87.38 833 ARG A C 1
ATOM 6619 O O . ARG A 1 833 ? 59.816 -22.871 -55.927 1.00 87.38 833 ARG A O 1
ATOM 6626 N N . ALA A 1 834 ? 58.468 -21.104 -56.233 1.00 84.62 834 ALA A N 1
ATOM 6627 C CA . ALA A 1 834 ? 58.370 -20.755 -54.817 1.00 84.62 834 ALA A CA 1
ATOM 6628 C C . ALA A 1 834 ? 57.673 -21.867 -54.000 1.00 84.62 834 ALA A C 1
ATOM 6630 O O . ALA A 1 834 ? 56.858 -22.633 -54.528 1.00 84.62 834 ALA A O 1
ATOM 6631 N N . LEU A 1 835 ? 58.001 -21.972 -52.706 1.00 84.19 835 LEU A N 1
ATOM 6632 C CA . LEU A 1 835 ? 57.277 -22.841 -51.770 1.00 84.19 835 LEU A CA 1
ATOM 6633 C C . LEU A 1 835 ? 55.870 -22.307 -51.485 1.00 84.19 835 LEU A C 1
ATOM 6635 O O . LEU A 1 835 ? 55.690 -21.119 -51.216 1.00 84.19 835 LEU A O 1
ATOM 6639 N N . ASP A 1 836 ? 54.886 -23.206 -51.449 1.00 79.88 836 ASP A N 1
ATOM 6640 C CA . ASP A 1 836 ? 53.564 -22.876 -50.918 1.00 79.88 836 ASP A CA 1
ATOM 6641 C C . ASP A 1 836 ? 53.651 -22.658 -49.396 1.00 79.88 836 ASP A C 1
ATOM 6643 O O . ASP A 1 836 ? 54.437 -23.339 -48.735 1.00 79.88 836 ASP A O 1
ATOM 6647 N N . PRO A 1 837 ? 52.815 -21.802 -48.774 1.00 76.56 837 PRO A N 1
ATOM 6648 C CA . PRO A 1 837 ? 52.846 -21.569 -47.323 1.00 76.56 837 PRO A CA 1
ATOM 6649 C C . PRO A 1 837 ? 52.685 -22.830 -46.453 1.00 76.56 837 PRO A C 1
ATOM 6651 O O . PRO A 1 837 ? 53.105 -22.835 -45.300 1.00 76.56 837 PRO A O 1
ATOM 6654 N N . SER A 1 838 ? 52.092 -23.902 -46.990 1.00 76.38 838 SER A N 1
ATOM 6655 C CA . SER A 1 838 ? 51.979 -25.218 -46.342 1.00 76.38 838 SER A CA 1
ATOM 6656 C C . SER A 1 838 ? 53.224 -26.106 -46.470 1.00 76.38 838 SER A C 1
ATOM 6658 O O . SER A 1 838 ? 53.275 -27.159 -45.845 1.00 76.38 838 SER A O 1
ATOM 6660 N N . GLU A 1 839 ? 54.203 -25.721 -47.290 1.00 77.69 839 GLU A N 1
ATOM 6661 C CA . GLU A 1 839 ? 55.466 -26.440 -47.509 1.00 77.69 839 GLU A CA 1
ATOM 6662 C C . GLU A 1 839 ? 56.641 -25.845 -46.706 1.00 77.69 839 GLU A C 1
ATOM 6664 O O . GLU A 1 839 ? 57.759 -26.351 -46.803 1.00 77.69 839 GLU A O 1
ATOM 6669 N N . TYR A 1 840 ? 56.409 -24.793 -45.911 1.00 81.56 840 TYR A N 1
ATOM 6670 C CA . TYR A 1 840 ? 57.384 -24.223 -44.971 1.00 81.56 840 TYR A CA 1
ATOM 6671 C C . TYR A 1 840 ? 57.515 -25.127 -43.725 1.00 81.56 840 TYR A C 1
ATOM 6673 O O . TYR A 1 840 ? 57.058 -24.779 -42.639 1.00 81.56 840 TYR A O 1
ATOM 6681 N N . ASP A 1 841 ? 58.111 -26.309 -43.907 1.00 82.38 841 ASP A N 1
ATOM 6682 C CA . ASP A 1 841 ? 58.376 -27.312 -42.866 1.00 82.38 841 ASP A CA 1
ATOM 6683 C C . ASP A 1 841 ? 59.824 -27.823 -42.943 1.00 82.38 841 ASP A C 1
ATOM 6685 O O . ASP A 1 841 ? 60.241 -28.365 -43.966 1.00 82.38 841 ASP A O 1
ATOM 6689 N N . PHE A 1 842 ? 60.562 -27.734 -41.834 1.00 85.06 842 PHE A N 1
ATOM 6690 C CA . PHE A 1 842 ? 61.935 -28.242 -41.703 1.00 85.06 842 PHE A CA 1
ATOM 6691 C C . PHE A 1 842 ? 62.015 -29.690 -41.166 1.00 85.06 842 PHE A C 1
ATOM 6693 O O . PHE A 1 842 ? 63.106 -30.194 -40.911 1.00 85.06 842 PHE A O 1
ATOM 6700 N N . GLY A 1 843 ? 60.883 -30.384 -41.008 1.00 82.75 843 GLY A N 1
ATOM 6701 C CA . GLY A 1 843 ? 60.829 -31.806 -40.672 1.00 82.75 843 GLY A CA 1
ATOM 6702 C C . GLY A 1 843 ? 60.789 -32.093 -39.173 1.00 82.75 843 GLY A C 1
ATOM 6703 O O . GLY A 1 843 ? 60.168 -31.374 -38.397 1.00 82.75 843 GLY A O 1
ATOM 6704 N N . THR A 1 844 ? 61.415 -33.196 -38.758 1.00 85.94 844 THR A N 1
ATOM 6705 C CA . THR A 1 844 ? 61.428 -33.663 -37.361 1.00 85.94 844 THR A CA 1
ATOM 6706 C C . THR A 1 844 ? 62.801 -33.488 -36.713 1.00 85.94 844 THR A C 1
ATOM 6708 O O . THR A 1 844 ? 63.823 -33.393 -37.402 1.00 85.94 844 THR A O 1
ATOM 6711 N N . ASP A 1 845 ? 62.849 -33.515 -35.378 1.00 83.38 845 ASP A N 1
ATOM 6712 C CA . ASP A 1 845 ? 64.109 -33.487 -34.622 1.00 83.38 845 ASP A CA 1
ATOM 6713 C C . ASP A 1 845 ? 65.074 -34.604 -35.050 1.00 83.38 845 ASP A C 1
ATOM 6715 O O . ASP A 1 845 ? 66.272 -34.369 -35.159 1.00 83.38 845 ASP A O 1
ATOM 6719 N N . GLU A 1 846 ? 64.564 -35.794 -35.381 1.00 81.38 846 GLU A N 1
ATOM 6720 C CA . GLU A 1 846 ? 65.377 -36.913 -35.882 1.00 81.38 846 GLU A CA 1
ATOM 6721 C C . GLU A 1 846 ? 66.048 -36.597 -37.230 1.00 81.38 846 GLU A C 1
ATOM 6723 O O . GLU A 1 846 ? 67.193 -36.989 -37.450 1.00 81.38 846 GLU A O 1
ATOM 6728 N N . THR A 1 847 ? 65.375 -35.849 -38.116 1.00 82.00 847 THR A N 1
ATOM 6729 C CA . THR A 1 847 ? 65.954 -35.414 -39.402 1.00 82.00 847 THR A CA 1
ATOM 6730 C C . THR A 1 847 ? 66.933 -34.246 -39.267 1.00 82.00 847 THR A C 1
ATOM 6732 O O . THR A 1 847 ? 67.868 -34.150 -40.059 1.00 82.00 847 THR A O 1
ATOM 6735 N N . CYS A 1 848 ? 66.772 -33.386 -38.255 1.00 83.38 848 CYS A N 1
ATOM 6736 C CA . CYS A 1 848 ? 67.656 -32.236 -38.022 1.00 83.38 848 CYS A CA 1
ATOM 6737 C C . CYS A 1 848 ? 68.839 -32.541 -37.079 1.00 83.38 848 CYS A C 1
ATOM 6739 O O . CYS A 1 848 ? 69.864 -31.858 -37.136 1.00 83.38 848 CYS A O 1
ATOM 6741 N N . ALA A 1 849 ? 68.761 -33.588 -36.254 1.00 82.56 849 ALA A N 1
ATOM 6742 C CA . ALA A 1 849 ? 69.835 -33.975 -35.338 1.00 82.56 849 ALA A CA 1
ATOM 6743 C C . ALA A 1 849 ? 71.216 -34.178 -36.012 1.00 82.56 849 ALA A C 1
ATOM 6745 O O . ALA A 1 849 ? 72.208 -33.740 -35.424 1.00 82.56 849 ALA A O 1
ATOM 6746 N N . PRO A 1 850 ? 71.339 -34.751 -37.232 1.00 83.19 850 PRO A N 1
ATOM 6747 C CA . PRO A 1 850 ? 72.633 -34.917 -37.904 1.00 83.19 850 PRO A CA 1
ATOM 6748 C C . PRO A 1 850 ? 73.356 -33.610 -38.275 1.00 83.19 850 PRO A C 1
ATOM 6750 O O . PRO A 1 850 ? 74.582 -33.607 -38.338 1.00 83.19 850 PRO A O 1
ATOM 6753 N N . ILE A 1 851 ? 72.634 -32.497 -38.477 1.00 85.56 851 ILE A N 1
ATOM 6754 C CA . ILE A 1 851 ? 73.231 -31.154 -38.655 1.00 85.56 851 ILE A CA 1
ATOM 6755 C C . ILE A 1 851 ? 73.387 -30.386 -37.328 1.00 85.56 851 ILE A C 1
ATOM 6757 O O . ILE A 1 851 ? 73.778 -29.220 -37.334 1.00 85.56 851 ILE A O 1
ATOM 6761 N N . GLY A 1 852 ? 73.065 -31.007 -36.188 1.00 82.06 852 GLY A N 1
ATOM 6762 C CA . GLY A 1 852 ? 73.141 -30.381 -34.866 1.00 82.06 852 GLY A CA 1
ATOM 6763 C C . GLY A 1 852 ? 72.090 -29.292 -34.614 1.00 82.06 852 GLY A C 1
ATOM 6764 O O . GLY A 1 852 ? 72.361 -28.362 -33.856 1.00 82.06 852 GLY A O 1
ATOM 6765 N N . SER A 1 853 ? 70.914 -29.381 -35.246 1.00 84.12 853 SER A N 1
ATOM 6766 C CA . SER A 1 853 ? 69.827 -28.395 -35.126 1.00 84.12 853 SER A CA 1
ATOM 6767 C C . SER A 1 853 ? 68.479 -29.064 -34.827 1.00 84.12 853 SER A C 1
ATOM 6769 O O . SER A 1 853 ? 68.349 -30.282 -34.921 1.00 84.12 853 SER A O 1
ATOM 6771 N N . THR A 1 854 ? 67.462 -28.265 -34.504 1.00 88.62 854 THR A N 1
ATOM 6772 C CA . THR A 1 854 ? 66.045 -28.676 -34.454 1.00 88.62 854 THR A CA 1
ATOM 6773 C C . THR A 1 854 ? 65.228 -27.901 -35.500 1.00 88.62 854 THR A C 1
ATOM 6775 O O . THR A 1 854 ? 65.673 -26.823 -35.922 1.00 88.62 854 THR A O 1
ATOM 6778 N N . PRO A 1 855 ? 64.043 -28.389 -35.921 1.00 87.00 855 PRO A N 1
ATOM 6779 C CA . PRO A 1 855 ? 63.166 -27.679 -36.857 1.00 87.00 855 PRO A CA 1
ATOM 6780 C C . PRO A 1 855 ? 62.755 -26.294 -36.340 1.00 87.00 855 PRO A C 1
ATOM 6782 O O . PRO A 1 855 ? 62.723 -25.333 -37.103 1.00 87.00 855 PRO A O 1
ATOM 6785 N N . GLU A 1 856 ? 62.519 -26.162 -35.030 1.00 86.88 856 GLU A N 1
ATOM 6786 C CA . GLU A 1 856 ? 62.184 -24.890 -34.374 1.00 86.88 856 GLU A CA 1
ATOM 6787 C C . GLU A 1 856 ? 63.314 -23.854 -34.507 1.00 86.88 856 GLU A C 1
ATOM 6789 O O . GLU A 1 856 ? 63.064 -22.687 -34.811 1.00 86.88 856 GLU A O 1
ATOM 6794 N N . LEU A 1 857 ? 64.569 -24.285 -34.338 1.00 87.88 857 LEU A N 1
ATOM 6795 C CA . LEU A 1 857 ? 65.744 -23.416 -34.432 1.00 87.88 857 LEU A CA 1
ATOM 6796 C C . LEU A 1 857 ? 66.060 -23.043 -35.891 1.00 87.88 857 LEU A C 1
ATOM 6798 O O . LEU A 1 857 ? 66.476 -21.915 -36.165 1.00 87.88 857 LEU A O 1
ATOM 6802 N N . LEU A 1 858 ? 65.801 -23.948 -36.844 1.00 87.69 858 LEU A N 1
ATOM 6803 C CA . LEU A 1 858 ? 65.839 -23.630 -38.277 1.00 87.69 858 LEU A CA 1
ATOM 6804 C C . LEU A 1 858 ? 64.744 -22.631 -38.664 1.00 87.69 858 LEU A C 1
ATOM 6806 O O . LEU A 1 858 ? 65.034 -21.682 -39.387 1.00 87.69 858 LEU A O 1
ATOM 6810 N N . GLN A 1 859 ? 63.527 -22.779 -38.133 1.00 88.75 859 GLN A N 1
ATOM 6811 C CA . GLN A 1 859 ? 62.431 -21.836 -38.350 1.00 88.75 859 GLN A CA 1
ATOM 6812 C C . GLN A 1 859 ? 62.761 -20.442 -37.791 1.00 88.75 859 GLN A C 1
ATOM 6814 O O . GLN A 1 859 ? 62.552 -19.444 -38.484 1.00 88.75 859 GLN A O 1
ATOM 6819 N N . GLU A 1 860 ? 63.324 -20.349 -36.579 1.00 88.31 860 GLU A N 1
ATOM 6820 C CA . GLU A 1 860 ? 63.792 -19.073 -36.017 1.00 88.31 860 GLU A CA 1
ATOM 6821 C C . GLU A 1 860 ? 64.878 -18.444 -36.905 1.00 88.31 860 GLU A C 1
ATOM 6823 O O . GLU A 1 860 ? 64.817 -17.253 -37.221 1.00 88.31 860 GLU A O 1
ATOM 6828 N N . LYS A 1 861 ? 65.847 -19.246 -37.366 1.00 87.75 861 LYS A N 1
ATOM 6829 C CA . LYS A 1 861 ? 66.929 -18.786 -38.244 1.00 87.75 861 LYS A CA 1
ATOM 6830 C C . LYS A 1 861 ? 66.408 -18.306 -39.602 1.00 87.75 861 LYS A C 1
ATOM 6832 O O . LYS A 1 861 ? 66.825 -17.243 -40.054 1.00 87.75 861 LYS A O 1
ATOM 6837 N N . ALA A 1 862 ? 65.467 -19.029 -40.206 1.00 86.75 862 ALA A N 1
ATOM 6838 C CA . ALA A 1 862 ? 64.840 -18.674 -41.476 1.00 86.75 862 ALA A CA 1
ATOM 6839 C C . ALA A 1 862 ? 64.060 -17.353 -41.397 1.00 86.75 862 ALA A C 1
ATOM 6841 O O . ALA A 1 862 ? 64.149 -16.532 -42.308 1.00 86.75 862 ALA A O 1
ATOM 6842 N N . VAL A 1 863 ? 63.352 -17.105 -40.289 1.00 85.44 863 VAL A N 1
ATOM 6843 C CA . VAL A 1 863 ? 62.672 -15.821 -40.043 1.00 85.44 863 VAL A CA 1
ATOM 6844 C C . VAL A 1 863 ? 63.681 -14.695 -39.796 1.00 85.44 863 VAL A C 1
ATOM 6846 O O . VAL A 1 863 ? 63.522 -13.600 -40.326 1.00 85.44 863 VAL A O 1
ATOM 6849 N N . LYS A 1 864 ? 64.735 -14.951 -39.013 1.00 88.12 864 LYS A N 1
ATOM 6850 C CA . LYS A 1 864 ? 65.749 -13.953 -38.635 1.00 88.12 864 LYS A CA 1
ATOM 6851 C C . LYS A 1 864 ? 66.661 -13.521 -39.788 1.00 88.12 864 LYS A C 1
ATOM 6853 O O . LYS A 1 864 ? 67.117 -12.382 -39.802 1.00 88.12 864 LYS A O 1
ATOM 6858 N N . GLU A 1 865 ? 66.964 -14.431 -40.709 1.00 83.56 865 GLU A N 1
ATOM 6859 C CA . GLU A 1 865 ? 67.829 -14.205 -41.876 1.00 83.56 865 GLU A CA 1
ATOM 6860 C C . GLU A 1 865 ? 67.027 -14.007 -43.185 1.00 83.56 865 GLU A C 1
ATOM 6862 O O . GLU A 1 865 ? 67.614 -14.043 -44.265 1.00 83.56 865 GLU A O 1
ATOM 6867 N N . GLU A 1 866 ? 65.703 -13.819 -43.095 1.00 85.31 866 GLU A N 1
ATOM 6868 C CA . GLU A 1 866 ? 64.771 -13.609 -44.221 1.00 85.31 866 GLU A CA 1
ATOM 6869 C C . GLU A 1 866 ? 64.915 -14.635 -45.367 1.00 85.31 866 GLU A C 1
ATOM 6871 O O . GLU A 1 866 ? 65.001 -14.282 -46.547 1.00 85.31 866 GLU A O 1
ATOM 6876 N N . TRP A 1 867 ? 64.946 -15.930 -45.030 1.00 89.31 867 TRP A N 1
ATOM 6877 C CA . TRP A 1 867 ? 65.133 -16.993 -46.021 1.00 89.31 867 TRP A CA 1
ATOM 6878 C C . TRP A 1 867 ? 63.952 -17.098 -47.002 1.00 89.31 867 TRP A C 1
ATOM 6880 O O . TRP A 1 867 ? 62.786 -17.166 -46.608 1.00 89.31 867 TRP A O 1
ATOM 6890 N N . ALA A 1 868 ? 64.267 -17.196 -48.294 1.00 87.56 868 ALA A N 1
ATOM 6891 C CA . ALA A 1 868 ? 63.325 -17.490 -49.368 1.00 87.56 868 ALA A CA 1
ATOM 6892 C C . ALA A 1 868 ? 63.418 -18.972 -49.763 1.00 87.56 868 ALA A C 1
ATOM 6894 O O . ALA A 1 868 ? 64.509 -19.480 -50.027 1.00 87.56 868 ALA A O 1
ATOM 6895 N N . GLY A 1 869 ? 62.283 -19.672 -49.790 1.00 89.00 869 GLY A N 1
ATOM 6896 C CA . GLY A 1 869 ? 62.216 -21.102 -50.089 1.00 89.00 869 GLY A CA 1
ATOM 6897 C C . GLY A 1 869 ? 61.742 -21.383 -51.514 1.00 89.00 869 GLY A C 1
ATOM 6898 O O . GLY A 1 869 ? 60.711 -20.866 -51.942 1.00 89.00 869 GLY A O 1
ATOM 6899 N N . MET A 1 870 ? 62.467 -22.250 -52.222 1.00 88.75 870 MET A N 1
ATOM 6900 C CA . MET A 1 870 ? 62.135 -22.736 -53.564 1.00 88.75 870 MET A CA 1
ATOM 6901 C C . MET A 1 870 ? 61.976 -24.262 -53.543 1.00 88.75 870 MET A C 1
ATOM 6903 O O . MET A 1 870 ? 62.814 -24.959 -52.966 1.00 88.75 870 MET A O 1
ATOM 6907 N N . ARG A 1 871 ? 60.949 -24.804 -54.208 1.00 89.56 871 ARG A N 1
ATOM 6908 C CA . ARG A 1 871 ? 60.859 -26.241 -54.515 1.00 89.56 871 ARG A CA 1
ATOM 6909 C C . ARG A 1 871 ? 61.520 -26.521 -55.855 1.00 89.56 871 ARG A C 1
ATOM 6911 O O . ARG A 1 871 ? 61.252 -25.814 -56.825 1.00 89.56 871 ARG A O 1
ATOM 6918 N N . VAL A 1 872 ? 62.341 -27.566 -55.895 1.00 89.31 872 VAL A N 1
ATOM 6919 C CA . VAL A 1 872 ? 62.933 -28.096 -57.122 1.00 89.31 872 VAL A CA 1
ATOM 6920 C C . VAL A 1 872 ? 62.766 -29.610 -57.161 1.00 89.31 872 VAL A C 1
ATOM 6922 O O . VAL A 1 872 ? 63.253 -30.312 -56.272 1.00 89.31 872 VAL A O 1
ATOM 6925 N N . ASP A 1 873 ? 62.145 -30.102 -58.228 1.00 88.19 873 ASP A N 1
ATOM 6926 C CA . ASP A 1 873 ? 62.069 -31.527 -58.542 1.00 88.19 873 ASP A CA 1
ATOM 6927 C C . ASP A 1 873 ? 62.982 -31.805 -59.747 1.00 88.19 873 ASP A C 1
ATOM 6929 O O . ASP A 1 873 ? 62.886 -31.118 -60.764 1.00 88.19 873 ASP A O 1
ATOM 6933 N N . LEU A 1 874 ? 63.895 -32.777 -59.636 1.00 86.19 874 LEU A N 1
ATOM 6934 C CA . LEU A 1 874 ? 64.903 -33.113 -60.650 1.00 86.19 874 LEU A CA 1
ATOM 6935 C C . LEU A 1 874 ? 64.799 -34.579 -61.079 1.00 86.19 874 LEU A C 1
ATOM 6937 O O . LEU A 1 874 ? 64.768 -35.470 -60.227 1.00 86.19 874 LEU A O 1
ATOM 6941 N N . TRP A 1 875 ? 64.836 -34.847 -62.386 1.00 85.81 875 TRP A N 1
ATOM 6942 C CA . TRP A 1 875 ? 64.825 -36.213 -62.919 1.00 85.81 875 TRP A CA 1
ATOM 6943 C C . TRP A 1 875 ? 65.526 -36.343 -64.277 1.00 85.81 875 TRP A C 1
ATOM 6945 O O . TRP A 1 875 ? 65.663 -35.390 -65.042 1.00 85.81 875 TRP A O 1
ATOM 6955 N N . ASP A 1 876 ? 65.946 -37.563 -64.604 1.00 81.19 876 ASP A N 1
ATOM 6956 C CA . ASP A 1 876 ? 66.554 -37.888 -65.898 1.00 81.19 876 ASP A CA 1
ATOM 6957 C C . ASP A 1 876 ? 65.505 -38.283 -66.947 1.00 81.19 876 ASP A C 1
ATOM 6959 O O . ASP A 1 876 ? 64.573 -39.034 -66.663 1.00 81.19 876 ASP A O 1
ATOM 6963 N N . THR A 1 877 ? 65.688 -37.870 -68.202 1.00 68.94 877 THR A N 1
ATOM 6964 C CA . THR A 1 877 ? 64.800 -38.247 -69.330 1.00 68.94 877 THR A CA 1
ATOM 6965 C C . THR A 1 877 ? 65.200 -39.546 -70.057 1.00 68.94 877 THR A C 1
ATOM 6967 O O . THR A 1 877 ? 64.547 -39.946 -71.022 1.00 68.94 877 THR A O 1
ATOM 6970 N N . GLY A 1 878 ? 66.268 -40.221 -69.614 1.00 62.09 878 GLY A N 1
ATOM 6971 C CA . GLY A 1 878 ? 66.772 -41.467 -70.210 1.00 62.09 878 GLY A CA 1
ATOM 6972 C C . GLY A 1 878 ? 65.886 -42.693 -69.943 1.00 62.09 878 GLY A C 1
ATOM 6973 O O . GLY A 1 878 ? 65.180 -42.750 -68.939 1.00 62.09 878 GLY A O 1
ATOM 6974 N N . ARG A 1 879 ? 65.947 -43.697 -70.832 1.00 54.88 879 ARG A N 1
ATOM 6975 C CA . ARG A 1 879 ? 65.102 -44.910 -70.759 1.00 54.88 879 ARG A CA 1
ATOM 6976 C C . ARG A 1 879 ? 65.464 -45.863 -69.615 1.00 54.88 879 ARG A C 1
ATOM 6978 O O . ARG A 1 879 ? 64.580 -46.562 -69.135 1.00 54.88 879 ARG A O 1
ATOM 6985 N N . ASP A 1 880 ? 66.725 -45.840 -69.183 1.00 57.38 880 ASP A N 1
ATOM 6986 C CA . ASP A 1 880 ? 67.279 -46.760 -68.178 1.00 57.38 880 ASP A CA 1
ATOM 6987 C C . ASP A 1 880 ? 67.587 -46.075 -66.825 1.00 57.38 880 ASP A C 1
ATOM 6989 O O . ASP A 1 880 ? 67.866 -46.753 -65.839 1.00 57.38 880 ASP A O 1
ATOM 6993 N N . ASN A 1 881 ? 67.470 -44.738 -66.740 1.00 61.84 881 ASN A N 1
ATOM 6994 C CA . ASN A 1 881 ? 67.651 -43.970 -65.500 1.00 61.84 881 ASN A CA 1
ATOM 6995 C C . ASN A 1 881 ? 66.296 -43.556 -64.905 1.00 61.84 881 ASN A C 1
ATOM 6997 O O . ASN A 1 881 ? 65.560 -42.740 -65.472 1.00 61.84 881 ASN A O 1
ATOM 7001 N N . ASN A 1 882 ? 65.982 -44.084 -63.720 1.00 67.50 882 ASN A N 1
ATOM 7002 C CA . ASN A 1 882 ? 64.698 -43.853 -63.053 1.00 67.50 882 ASN A CA 1
ATOM 7003 C C . ASN A 1 882 ? 64.774 -42.956 -61.804 1.00 67.50 882 ASN A C 1
ATOM 7005 O O . ASN A 1 882 ? 63.844 -42.978 -61.012 1.00 67.50 882 ASN A O 1
ATOM 7009 N N . LEU A 1 883 ? 65.857 -42.202 -61.595 1.00 79.81 883 LEU A N 1
ATOM 7010 C CA . LEU A 1 883 ? 66.029 -41.384 -60.388 1.00 79.81 883 LEU A CA 1
ATOM 7011 C C . LEU A 1 883 ? 65.178 -40.101 -60.431 1.00 79.81 883 LEU A C 1
ATOM 7013 O O . LEU A 1 883 ? 65.218 -39.362 -61.418 1.00 79.81 883 LEU A O 1
ATOM 7017 N N . LEU A 1 884 ? 64.470 -39.841 -59.332 1.00 83.69 884 LEU A N 1
ATOM 7018 C CA . LEU A 1 884 ? 63.793 -38.592 -58.993 1.00 83.69 884 LEU A CA 1
ATOM 7019 C C . LEU A 1 884 ? 64.357 -38.059 -57.669 1.00 83.69 884 LEU A C 1
ATOM 7021 O O . LEU A 1 884 ? 64.490 -38.804 -56.693 1.00 83.69 884 LEU A O 1
ATOM 7025 N N . VAL A 1 885 ? 64.658 -36.762 -57.636 1.00 85.75 885 VAL A N 1
ATOM 7026 C CA . VAL A 1 885 ? 65.095 -36.034 -56.441 1.00 85.75 885 VAL A CA 1
ATOM 7027 C C . VAL A 1 885 ? 64.152 -34.859 -56.210 1.00 85.75 885 VAL A C 1
ATOM 7029 O O . VAL A 1 885 ? 63.966 -34.055 -57.118 1.00 85.75 885 VAL A O 1
ATOM 7032 N N . LYS A 1 886 ? 63.584 -34.732 -55.008 1.00 88.88 886 LYS A N 1
ATOM 7033 C CA . LYS A 1 886 ? 62.770 -33.566 -54.618 1.00 88.88 886 LYS A CA 1
ATOM 7034 C C . LYS A 1 886 ? 63.470 -32.821 -53.498 1.00 88.88 886 LYS A C 1
ATOM 7036 O O . LYS A 1 886 ? 63.779 -33.423 -52.466 1.00 88.88 886 LYS A O 1
ATOM 7041 N N . VAL A 1 887 ? 63.734 -31.536 -53.704 1.00 89.94 887 VAL A N 1
ATOM 7042 C CA . VAL A 1 887 ? 64.563 -30.719 -52.811 1.00 89.94 887 VAL A CA 1
ATOM 7043 C C . VAL A 1 887 ? 63.879 -29.389 -52.522 1.00 89.94 887 VAL A C 1
ATOM 7045 O O . VAL A 1 887 ? 63.367 -28.724 -53.424 1.00 89.94 887 VAL A O 1
ATOM 7048 N N . GLN A 1 888 ? 63.901 -28.973 -51.258 1.00 92.06 888 GLN A N 1
ATOM 7049 C CA . GLN A 1 888 ? 63.618 -27.596 -50.872 1.00 92.06 888 GLN A CA 1
ATOM 7050 C C . GLN A 1 888 ? 64.946 -26.857 -50.718 1.00 92.06 888 GLN A C 1
ATOM 7052 O O . GLN A 1 888 ? 65.776 -27.201 -49.876 1.00 92.06 888 GLN A O 1
ATOM 7057 N N . TYR A 1 889 ? 65.152 -25.855 -51.566 1.00 91.88 889 TYR A N 1
ATOM 7058 C CA . TYR A 1 889 ? 66.310 -24.975 -51.515 1.00 91.88 889 TYR A CA 1
ATOM 7059 C C . TYR A 1 889 ? 65.929 -23.685 -50.806 1.00 91.88 889 TYR A C 1
ATOM 7061 O O . TYR A 1 889 ? 65.080 -22.931 -51.285 1.00 91.88 889 TYR A O 1
ATOM 7069 N N . TRP A 1 890 ? 66.590 -23.418 -49.687 1.00 91.56 890 TRP A N 1
ATOM 7070 C CA . TRP A 1 890 ? 66.464 -22.166 -48.958 1.00 91.56 890 TRP A CA 1
ATOM 7071 C C . TRP A 1 890 ? 67.609 -21.236 -49.333 1.00 91.56 890 TRP A C 1
ATOM 7073 O O . TRP A 1 890 ? 68.769 -21.651 -49.422 1.00 91.56 890 TRP A O 1
ATOM 7083 N N . TRP A 1 891 ? 67.270 -19.973 -49.555 1.00 91.12 891 TRP A N 1
ATOM 7084 C CA . TRP A 1 891 ? 68.176 -18.932 -50.015 1.00 91.12 891 TRP A CA 1
ATOM 7085 C C . TRP A 1 891 ? 68.155 -17.753 -49.060 1.00 91.12 891 TRP A C 1
ATOM 7087 O O . TRP A 1 891 ? 67.089 -17.350 -48.601 1.00 91.12 891 TRP A O 1
ATOM 7097 N N . ARG A 1 892 ? 69.313 -17.135 -48.834 1.00 89.44 892 ARG A N 1
ATOM 7098 C CA . ARG A 1 892 ? 69.422 -15.862 -48.116 1.00 89.44 892 ARG A CA 1
ATOM 7099 C C . ARG A 1 892 ? 70.164 -14.829 -48.950 1.00 89.44 892 ARG A C 1
ATOM 7101 O O . ARG A 1 892 ? 70.993 -15.183 -49.792 1.00 89.44 892 ARG A O 1
ATOM 7108 N N . PHE A 1 893 ? 69.853 -13.559 -48.723 1.00 86.81 893 PHE A N 1
ATOM 7109 C CA . PHE A 1 893 ? 70.499 -12.440 -49.398 1.00 86.81 893 PHE A CA 1
ATOM 7110 C C . PHE A 1 893 ? 71.639 -11.915 -48.517 1.00 86.81 893 PHE A C 1
ATOM 7112 O O . PHE A 1 893 ? 71.394 -11.357 -47.450 1.00 86.81 893 PHE A O 1
ATOM 7119 N N . GLU A 1 894 ? 72.891 -12.134 -48.926 1.00 83.62 894 GLU A N 1
ATOM 7120 C CA . GLU A 1 894 ? 74.076 -11.835 -48.107 1.00 83.62 894 GLU A CA 1
ATOM 7121 C C . GLU A 1 894 ? 75.158 -11.055 -48.870 1.00 83.62 894 GLU A C 1
ATOM 7123 O O . GLU A 1 894 ? 75.118 -10.941 -50.097 1.00 83.62 894 GLU A O 1
ATOM 7128 N N . GLU A 1 895 ? 76.109 -10.468 -48.134 1.00 81.81 895 GLU A N 1
ATOM 7129 C CA . GLU A 1 895 ? 77.263 -9.779 -48.723 1.00 81.81 895 GLU A CA 1
ATOM 7130 C C . GLU A 1 895 ? 78.269 -10.808 -49.264 1.00 81.81 895 GLU A C 1
ATOM 7132 O O . GLU A 1 895 ? 78.672 -11.732 -48.558 1.00 81.81 895 GLU A O 1
ATOM 7137 N N . ILE A 1 896 ? 78.663 -10.651 -50.529 1.00 78.94 896 ILE A N 1
ATOM 7138 C CA . ILE A 1 896 ? 79.568 -11.559 -51.238 1.00 78.94 896 ILE A CA 1
ATOM 7139 C C . ILE A 1 896 ? 80.990 -10.970 -51.214 1.00 78.94 896 ILE A C 1
ATOM 7141 O O . ILE A 1 896 ? 81.195 -9.885 -51.776 1.00 78.94 896 ILE A O 1
ATOM 7145 N N . PRO A 1 897 ? 81.978 -11.673 -50.620 1.00 79.19 897 PRO A N 1
ATOM 7146 C CA . PRO A 1 897 ? 83.388 -11.286 -50.671 1.00 79.19 897 PRO A CA 1
ATOM 7147 C C . PRO A 1 897 ? 83.884 -11.076 -52.107 1.00 79.19 897 PRO A C 1
ATOM 7149 O O . PRO A 1 897 ? 83.479 -11.795 -53.021 1.00 79.19 897 PRO A O 1
ATOM 7152 N N . ASP A 1 898 ? 84.764 -10.093 -52.319 1.00 71.62 898 ASP A N 1
ATOM 7153 C CA . ASP A 1 898 ? 85.240 -9.715 -53.660 1.00 71.62 898 ASP A CA 1
ATOM 7154 C C . ASP A 1 898 ? 85.967 -10.865 -54.398 1.00 71.62 898 ASP A C 1
ATOM 7156 O O . ASP A 1 898 ? 85.983 -10.886 -55.628 1.00 71.62 898 ASP A O 1
ATOM 7160 N N . ASP A 1 899 ? 86.515 -11.836 -53.663 1.00 72.38 899 ASP A N 1
ATOM 7161 C CA . ASP A 1 899 ? 87.177 -13.053 -54.146 1.00 72.38 899 ASP A CA 1
ATOM 7162 C C . ASP A 1 899 ? 86.222 -14.226 -54.456 1.00 72.38 899 ASP A C 1
ATOM 7164 O O . ASP A 1 899 ? 86.604 -15.147 -55.176 1.00 72.38 899 ASP A O 1
ATOM 7168 N N . GLU A 1 900 ? 84.964 -14.180 -53.998 1.00 70.69 900 GLU A N 1
ATOM 7169 C CA . GLU A 1 900 ? 83.943 -15.213 -54.255 1.00 70.69 900 GLU A CA 1
ATOM 7170 C C . GLU A 1 900 ? 82.912 -14.823 -55.338 1.00 70.69 900 GLU A C 1
ATOM 7172 O O . GLU A 1 900 ? 81.855 -15.454 -55.469 1.00 70.69 900 GLU A O 1
ATOM 7177 N N . LYS A 1 901 ? 83.174 -13.770 -56.118 1.00 67.31 901 LYS A N 1
ATOM 7178 C CA . LYS A 1 901 ? 82.240 -13.275 -57.142 1.00 67.31 901 LYS A CA 1
ATOM 7179 C C . LYS A 1 901 ? 82.229 -14.143 -58.402 1.00 67.31 901 LYS A C 1
ATOM 7181 O O . LYS A 1 901 ? 83.231 -14.284 -59.100 1.00 67.31 901 LYS A O 1
ATOM 7186 N N . THR A 1 902 ? 81.054 -14.671 -58.738 1.00 60.78 902 THR A N 1
ATOM 7187 C CA . THR A 1 902 ? 80.760 -15.300 -60.035 1.00 60.78 902 THR A CA 1
ATOM 7188 C C . THR A 1 902 ? 80.448 -14.238 -61.100 1.00 60.78 902 THR A C 1
ATOM 7190 O O . THR A 1 902 ? 80.087 -13.112 -60.763 1.00 60.78 902 THR A O 1
ATOM 7193 N N . MET A 1 903 ? 80.582 -14.567 -62.394 1.00 51.56 903 MET A N 1
ATOM 7194 C CA . MET A 1 903 ? 80.496 -13.564 -63.479 1.00 51.56 903 MET A CA 1
ATOM 7195 C C . MET A 1 903 ? 79.149 -12.821 -63.591 1.00 51.56 903 MET A C 1
ATOM 7197 O O . MET A 1 903 ? 79.149 -11.696 -64.085 1.00 51.56 903 MET A O 1
ATOM 7201 N N . ASP A 1 904 ? 78.045 -13.389 -63.092 1.00 52.03 904 ASP A N 1
ATOM 7202 C CA . ASP A 1 904 ? 76.733 -12.714 -63.035 1.00 52.03 904 ASP A CA 1
ATOM 7203 C C . ASP A 1 904 ? 76.553 -11.807 -61.795 1.00 52.03 904 ASP A C 1
ATOM 7205 O O . ASP A 1 904 ? 75.683 -10.938 -61.779 1.00 52.03 904 ASP A O 1
ATOM 7209 N N . ASN A 1 905 ? 77.388 -11.944 -60.756 1.00 55.16 905 ASN A N 1
ATOM 7210 C CA . ASN A 1 905 ? 77.248 -11.231 -59.480 1.00 55.16 905 ASN A CA 1
ATOM 7211 C C . ASN A 1 905 ? 78.264 -10.081 -59.339 1.00 55.16 905 ASN A C 1
ATOM 7213 O O . ASN A 1 905 ? 79.159 -10.106 -58.494 1.00 55.16 905 ASN A O 1
ATOM 7217 N N . MET A 1 906 ? 78.109 -9.020 -60.141 1.00 51.75 906 MET A N 1
ATOM 7218 C CA . MET A 1 906 ? 78.938 -7.801 -60.020 1.00 51.75 906 MET A CA 1
ATOM 7219 C C . MET A 1 906 ? 78.618 -6.934 -58.783 1.00 51.75 906 MET A C 1
ATOM 7221 O O . MET A 1 906 ? 79.339 -5.977 -58.493 1.00 51.75 906 MET A O 1
ATOM 7225 N N . GLN A 1 907 ? 77.540 -7.230 -58.054 1.00 58.88 907 GLN A N 1
ATOM 7226 C CA . GLN A 1 907 ? 77.095 -6.459 -56.889 1.00 58.88 907 GLN A CA 1
ATOM 7227 C C . GLN A 1 907 ? 77.780 -6.929 -55.592 1.00 58.88 907 GLN A C 1
ATOM 7229 O O . GLN A 1 907 ? 78.367 -8.006 -55.533 1.00 58.88 907 GLN A O 1
ATOM 7234 N N . ARG A 1 908 ? 77.739 -6.100 -54.537 1.00 65.12 908 ARG A N 1
ATOM 7235 C CA . ARG A 1 908 ? 78.250 -6.486 -53.204 1.00 65.12 908 ARG A CA 1
ATOM 7236 C C . ARG A 1 908 ? 77.332 -7.448 -52.457 1.00 65.12 908 ARG A C 1
ATOM 7238 O O . ARG A 1 908 ? 77.815 -8.160 -51.594 1.00 65.12 908 ARG A O 1
ATOM 7245 N N . MET A 1 909 ? 76.043 -7.480 -52.783 1.00 74.44 909 MET A N 1
ATOM 7246 C CA . MET A 1 909 ? 75.092 -8.429 -52.210 1.00 74.44 909 MET A CA 1
ATOM 7247 C C . MET A 1 909 ? 74.518 -9.339 -53.290 1.00 74.44 909 MET A C 1
ATOM 7249 O O . MET A 1 909 ? 74.391 -8.922 -54.442 1.00 74.44 909 MET A O 1
ATOM 7253 N N . GLY A 1 910 ? 74.160 -10.562 -52.910 1.00 79.75 910 GLY A N 1
ATOM 7254 C CA . GLY A 1 910 ? 73.536 -11.534 -53.799 1.00 79.75 910 GLY A CA 1
ATOM 7255 C C . GLY A 1 910 ? 72.877 -12.683 -53.042 1.00 79.75 910 GLY A C 1
ATOM 7256 O O . GLY A 1 910 ? 73.058 -12.850 -51.836 1.00 79.75 910 GLY A O 1
ATOM 7257 N N . TRP A 1 911 ? 72.096 -13.482 -53.766 1.00 86.00 911 TRP A N 1
ATOM 7258 C CA . TRP A 1 911 ? 71.444 -14.671 -53.221 1.00 86.00 911 TRP A CA 1
ATOM 7259 C C . TRP A 1 911 ? 72.418 -15.852 -53.151 1.00 86.00 911 TRP A C 1
ATOM 7261 O O . TRP A 1 911 ? 73.075 -16.189 -54.138 1.00 86.00 911 TRP A O 1
ATOM 7271 N N . ARG A 1 912 ? 72.482 -16.504 -51.987 1.00 87.50 912 ARG A N 1
ATOM 7272 C CA . ARG A 1 912 ? 73.251 -17.732 -51.736 1.00 87.50 912 ARG A CA 1
ATOM 7273 C C . ARG A 1 912 ? 72.336 -18.793 -51.126 1.00 87.50 912 ARG A C 1
ATOM 7275 O O . ARG A 1 912 ? 71.491 -18.469 -50.291 1.00 87.50 912 ARG A O 1
ATOM 7282 N N . GLN A 1 913 ? 72.509 -20.051 -51.524 1.00 91.25 913 GLN A N 1
ATOM 7283 C CA . GLN A 1 913 ? 71.794 -21.181 -50.917 1.00 91.25 913 GLN A CA 1
ATOM 7284 C C . GLN A 1 913 ? 72.344 -21.406 -49.499 1.00 91.25 913 GLN A C 1
ATOM 7286 O O . GLN A 1 913 ? 73.563 -21.397 -49.301 1.00 91.25 913 GLN A O 1
ATOM 7291 N N . CYS A 1 914 ? 71.465 -21.552 -48.508 1.00 90.88 914 CYS A N 1
ATOM 7292 C CA . CYS A 1 914 ? 71.816 -21.659 -47.085 1.00 90.88 914 CYS A CA 1
ATOM 7293 C C . CYS A 1 914 ? 71.340 -22.959 -46.413 1.00 90.88 914 CYS A C 1
ATOM 7295 O O . CYS A 1 914 ? 71.931 -23.362 -45.408 1.00 90.88 914 CYS A O 1
ATOM 7297 N N . LEU A 1 915 ? 70.331 -23.632 -46.970 1.00 91.50 915 LEU A N 1
ATOM 7298 C CA . LEU A 1 915 ? 69.938 -24.988 -46.587 1.00 91.50 915 LEU A CA 1
ATOM 7299 C C . LEU A 1 915 ? 69.405 -25.747 -47.810 1.00 91.50 915 LEU A C 1
ATOM 7301 O O . LEU A 1 915 ? 68.550 -25.237 -48.536 1.00 91.50 915 LEU A O 1
ATOM 7305 N N . HIS A 1 916 ? 69.889 -26.971 -48.014 1.00 92.31 916 HIS A N 1
ATOM 7306 C CA . HIS A 1 916 ? 69.339 -27.926 -48.976 1.00 92.31 916 HIS A CA 1
ATOM 7307 C C . HIS A 1 916 ? 68.635 -29.051 -48.209 1.00 92.31 916 HIS A C 1
ATOM 7309 O O . HIS A 1 916 ? 69.290 -29.822 -47.508 1.00 92.31 916 HIS A O 1
ATOM 7315 N N . ASP A 1 917 ? 67.317 -29.160 -48.343 1.00 89.88 917 ASP A N 1
ATOM 7316 C CA . ASP A 1 917 ? 66.518 -30.192 -47.678 1.00 89.88 917 ASP A CA 1
ATOM 7317 C C . ASP A 1 917 ? 65.988 -31.184 -48.719 1.00 89.88 917 ASP A C 1
ATOM 7319 O O . ASP A 1 917 ? 65.077 -30.883 -49.497 1.00 89.88 917 ASP A O 1
ATOM 7323 N N . ILE A 1 918 ? 66.633 -32.348 -48.808 1.00 88.81 918 ILE A N 1
ATOM 7324 C CA . ILE A 1 918 ? 66.284 -33.403 -49.758 1.00 88.81 918 ILE A CA 1
ATOM 7325 C C . ILE A 1 918 ? 65.157 -34.238 -49.151 1.00 88.81 918 ILE A C 1
ATOM 7327 O O . ILE A 1 918 ? 65.373 -35.124 -48.319 1.00 88.81 918 ILE A O 1
ATOM 7331 N N . MET A 1 919 ? 63.947 -33.947 -49.621 1.00 86.00 919 MET A N 1
ATOM 7332 C CA . MET A 1 919 ? 62.688 -34.550 -49.188 1.00 86.00 919 MET A CA 1
ATOM 7333 C C . MET A 1 919 ? 62.530 -35.982 -49.700 1.00 86.00 919 MET A C 1
ATOM 7335 O O . MET A 1 919 ? 61.972 -36.837 -49.015 1.00 86.00 919 MET A O 1
ATOM 7339 N N . TYR A 1 920 ? 62.991 -36.236 -50.928 1.00 84.62 920 TYR A N 1
ATOM 7340 C CA . TYR A 1 920 ? 62.837 -37.515 -51.612 1.00 84.62 920 TYR A CA 1
ATOM 7341 C C . TYR A 1 920 ? 64.031 -37.805 -52.519 1.00 84.62 920 TYR A C 1
ATOM 7343 O O . TYR A 1 920 ? 64.511 -36.920 -53.229 1.00 84.62 920 TYR A O 1
ATOM 7351 N N . LEU A 1 921 ? 64.465 -39.064 -52.516 1.00 81.88 921 LEU A N 1
ATOM 7352 C CA . LEU A 1 921 ? 65.499 -39.617 -53.381 1.00 81.88 921 LEU A CA 1
ATOM 7353 C C . LEU A 1 921 ? 65.104 -41.067 -53.682 1.00 81.88 921 LEU A C 1
ATOM 7355 O O . LEU A 1 921 ? 65.135 -41.910 -52.785 1.00 81.88 921 LEU A O 1
ATOM 7359 N N . GLY A 1 922 ? 64.686 -41.360 -54.911 1.00 76.50 922 GLY A N 1
ATOM 7360 C CA . GLY A 1 922 ? 64.111 -42.669 -55.223 1.00 76.50 922 GLY A CA 1
ATOM 7361 C C . GLY A 1 922 ? 63.720 -42.851 -56.689 1.00 76.50 922 GLY A C 1
ATOM 7362 O O . GLY A 1 922 ? 64.082 -42.023 -57.527 1.00 76.50 922 GLY A O 1
ATOM 7363 N N . PRO A 1 923 ? 63.017 -43.947 -57.029 1.00 79.00 923 PRO A N 1
ATOM 7364 C CA . PRO A 1 923 ? 62.444 -44.119 -58.357 1.00 79.00 923 PRO A CA 1
ATOM 7365 C C . PRO A 1 923 ? 61.404 -43.027 -58.662 1.00 79.00 923 PRO A C 1
ATOM 7367 O O . PRO A 1 923 ? 60.758 -42.518 -57.751 1.00 79.00 923 PRO A O 1
ATOM 7370 N N . LYS A 1 924 ? 61.199 -42.717 -59.945 1.00 79.25 924 LYS A N 1
ATOM 7371 C CA . LYS A 1 924 ? 60.086 -41.876 -60.415 1.00 79.25 924 LYS A CA 1
ATOM 7372 C C . LYS A 1 924 ? 58.748 -42.359 -59.850 1.00 79.25 924 LYS A C 1
ATOM 7374 O O . LYS A 1 924 ? 58.447 -43.554 -59.910 1.00 79.25 924 LYS A O 1
ATOM 7379 N N . ASP A 1 925 ? 57.973 -41.426 -59.309 1.00 76.81 925 ASP A N 1
ATOM 7380 C CA . ASP A 1 925 ? 56.701 -41.663 -58.620 1.00 76.81 925 ASP A CA 1
ATOM 7381 C C . ASP A 1 925 ? 55.478 -41.170 -59.414 1.00 76.81 925 ASP A C 1
ATOM 7383 O O . ASP A 1 925 ? 54.342 -41.383 -58.988 1.00 76.81 925 ASP A O 1
ATOM 7387 N N . GLY A 1 926 ? 55.695 -40.570 -60.591 1.00 71.38 926 GLY A N 1
ATOM 7388 C CA . GLY A 1 926 ? 54.635 -40.077 -61.472 1.00 71.38 926 GLY A CA 1
ATOM 7389 C C . GLY A 1 926 ? 54.153 -38.663 -61.142 1.00 71.38 926 GLY A C 1
ATOM 7390 O O . GLY A 1 926 ? 53.145 -38.227 -61.698 1.00 71.38 926 GLY A O 1
ATOM 7391 N N . THR A 1 927 ? 54.832 -37.953 -60.235 1.00 76.19 927 THR A N 1
ATOM 7392 C CA . THR A 1 927 ? 54.539 -36.547 -59.895 1.00 76.19 927 THR A CA 1
ATOM 7393 C C . THR A 1 927 ? 55.548 -35.557 -60.489 1.00 76.19 927 THR A C 1
ATOM 7395 O O . THR A 1 927 ? 55.535 -34.376 -60.144 1.00 76.19 927 THR A O 1
ATOM 7398 N N . GLU A 1 928 ? 56.418 -36.015 -61.393 1.00 73.75 928 GLU A N 1
ATOM 7399 C CA . GLU A 1 928 ? 57.451 -35.193 -62.021 1.00 73.75 928 GLU A CA 1
ATOM 7400 C C . GLU A 1 928 ? 56.818 -34.094 -62.889 1.00 73.75 928 GLU A C 1
ATOM 7402 O O . GLU A 1 928 ? 56.141 -34.379 -63.878 1.00 73.75 928 GLU A O 1
ATOM 7407 N N . GLY A 1 929 ? 57.023 -32.826 -62.520 1.00 62.94 929 GLY A N 1
ATOM 7408 C CA . GLY A 1 929 ? 56.403 -31.690 -63.210 1.00 62.94 929 GLY A CA 1
ATOM 7409 C C . GLY A 1 929 ? 54.909 -31.496 -62.914 1.00 62.94 929 GLY A C 1
ATOM 7410 O O . GLY A 1 929 ? 54.181 -30.991 -63.765 1.00 62.94 929 GLY A O 1
ATOM 7411 N N . ALA A 1 930 ? 54.428 -31.904 -61.734 1.00 60.22 930 ALA A N 1
ATOM 7412 C CA . ALA A 1 930 ? 53.056 -31.637 -61.303 1.00 60.22 930 ALA A CA 1
ATOM 7413 C C . ALA A 1 930 ? 52.818 -30.148 -60.951 1.00 60.22 930 ALA A C 1
ATOM 7415 O O . ALA A 1 930 ? 53.610 -29.522 -60.246 1.00 60.22 930 ALA A O 1
ATOM 7416 N N . GLY A 1 931 ? 51.676 -29.608 -61.395 1.00 58.25 931 GLY A N 1
ATOM 7417 C CA . GLY A 1 931 ? 51.393 -28.164 -61.402 1.00 58.25 931 GLY A CA 1
ATOM 7418 C C . GLY A 1 931 ? 51.911 -27.499 -62.685 1.00 58.25 931 GLY A C 1
ATOM 7419 O O . GLY A 1 931 ? 52.835 -28.006 -63.307 1.00 58.25 931 GLY A O 1
ATOM 7420 N N . GLU A 1 932 ? 51.305 -26.388 -63.117 1.00 55.44 932 GLU A N 1
ATOM 7421 C CA . GLU A 1 932 ? 51.627 -25.710 -64.393 1.00 55.44 932 GLU A CA 1
ATOM 7422 C C . GLU A 1 932 ? 52.965 -24.932 -64.333 1.00 55.44 932 GLU A C 1
ATOM 7424 O O . GLU A 1 932 ? 53.008 -23.716 -64.503 1.00 55.44 932 GLU A O 1
ATOM 7429 N N . VAL A 1 933 ? 54.067 -25.637 -64.055 1.00 66.44 933 VAL A N 1
ATOM 7430 C CA . VAL A 1 933 ? 55.423 -25.095 -63.870 1.00 66.44 933 VAL A CA 1
ATOM 7431 C C . VAL A 1 933 ? 56.298 -25.426 -65.083 1.00 66.44 933 VAL A C 1
ATOM 7433 O O . VAL A 1 933 ? 56.237 -26.527 -65.630 1.00 66.44 933 VAL A O 1
ATOM 7436 N N . GLU A 1 934 ? 57.132 -24.476 -65.510 1.00 75.69 934 GLU A N 1
ATOM 7437 C CA . GLU A 1 934 ? 58.040 -24.648 -66.650 1.00 75.69 934 GLU A CA 1
ATOM 7438 C C . GLU A 1 934 ? 59.118 -25.714 -66.366 1.00 75.69 934 GLU A C 1
ATOM 7440 O O . GLU A 1 934 ? 59.787 -25.684 -65.330 1.00 75.69 934 GLU A O 1
ATOM 7445 N N . ILE A 1 935 ? 59.288 -26.659 -67.300 1.00 78.81 935 ILE A N 1
ATOM 7446 C CA . ILE A 1 935 ? 60.324 -27.701 -67.245 1.00 78.81 935 ILE A CA 1
ATOM 7447 C C . ILE A 1 935 ? 61.578 -27.179 -67.954 1.00 78.81 935 ILE A C 1
ATOM 7449 O O . ILE A 1 935 ? 61.534 -26.857 -69.142 1.00 78.81 935 ILE A O 1
ATOM 7453 N N . LEU A 1 936 ? 62.693 -27.134 -67.229 1.00 78.69 936 LEU A N 1
ATOM 7454 C CA . LEU A 1 936 ? 63.986 -26.608 -67.668 1.00 78.69 936 LEU A CA 1
ATOM 7455 C C . LEU A 1 936 ? 65.030 -27.733 -67.812 1.00 78.69 936 LEU A C 1
ATOM 7457 O O . LEU A 1 936 ? 64.893 -28.801 -67.210 1.00 78.69 936 LEU A O 1
ATOM 7461 N N . GLU A 1 937 ? 66.075 -27.488 -68.612 1.00 72.94 937 GLU A N 1
ATOM 7462 C CA . GLU A 1 937 ? 67.193 -28.413 -68.906 1.00 72.94 937 GLU A CA 1
ATOM 7463 C C . GLU A 1 937 ? 68.551 -27.840 -68.445 1.00 72.94 937 GLU A C 1
ATOM 7465 O O . GLU A 1 937 ? 68.823 -26.647 -68.727 1.00 72.94 937 GLU A O 1
#

InterPro domains:
  IPR058931 SnoaL-like domain 6 [PF26528] (741-937)

Organism: Stemphylium lycopersici (NCBI:txid183478)

Secondary structure (DSSP, 8-state):
----------PPP-PPP--PPPP--TT---S----------PPP---PPP--------------------------PPP---PPPP-----------------------SS----SSHHHHHHHHHHHT-B------THHHHHHHHHHHHHHHHHHHHHHHHHHHTTSB-TTHHHHHHHHHHHHHHHHHHHHHHHHHHHHHHHHHHHTT--EEHHHHHHHHHTTT-TTHHHH-HHHHHHHHHHHHHHHHHHHHHHHHHHSGGGEEEEEEEEEEEEEEEEEEE-TTHHHH--TT-GGGTT-B-SEEEEES-TTS-STT--EEEEEE-HHHHHHHHHHHHHTSPPPPTTHIIIII-TT-EEEEEEEEEEEEEEEEEES-TTTTT-SS-GGGBTTTSSEEEEEE--TT------HHHHTTSTT-B-----EEEEEEEEEEEEPPTT-GGGGT-SEEEEEEEEEEEEEEEEEEEEEEEESEEEEEEEEEEEEEESS--EEEEETTTTEEEEE-GGG-B-TTT-HHHHHHHHHHHHHHHHHHHHH-EEEEEESEEEEEEGGGGSTTB-TTT-PBPTTHHHHHHHHHHHHHHHHTT-TTBTTEEEEEEEEEEEEEEEEEEE-HHHHHHHHHHHHHHHHHHHHHHHHHHHHHSS----SHHHHHHHT--HHHHHHTTT-TT-PSSPPTTGGG-EEEEEEE--SS--EETTEEPBPEEEEETTTEEPPPTT--BB-S---------THHHHHHHHHHHHHH---HHHHHTTEEEEEEEEE-SSSP-EESSHHHHHHHHHHHHTT-------S----------S---SS-------EEEEEEEPPTT------HHHHGGGT--HHHHHHHHHHTTPEEEEEEEEE-SSS--EEEEEEEEEEEEEPPTTS--TT--SSEEEEEEEEEEEEEEE--S-TT-SS--EE-

Foldseek 3Di:
DDDDDDDDDDDDDDDDDPDDDDDDDPPDDDDDDDPPDDDDDDDDDDDDDDDDDDDDDDDDDDDDDDDDDDDDPDDPDDDDDPFDDDDDDDDDDDDDDDDDDDDDDDPDDDPPDQPPDPVVNVVVVVQLPFWDDLAAPCVLVVLLVVLLVQLVVLLVVLLVLLVVQFFPFCPPVVVSLVVSLVSLVSSLVSLLVSLVLLLLLLLQLLLLPDWAFLLLNVLLVCLLPDVCSVVPPVRVCVRSVVSNVSSVVNVVLVVLSVLRSVQKDWDWDKDKDKDKWFAKAFALLLLLVDDPPDPVLVLFDEQFDWDWPDPVPPDPLIFIAGAATDPVLLVLLVVCFLVLFADWAPQNCCRTQNPQKKWKFKYKYKAKFWDKDWDPDCVVVVHPDDLCCDPPNHFFQKAKDFQQQHDDHFDCVPCPQPGRKRQDQTKIKMKHWDFPVAADDPPDPSCVSDGTHIDIIMMIIFMAGKMWMWIWIPDPTTDIDTPDIGGDGGLQPWDWDQDPVVRGIHIDDPVRMDDRSPRVSSNSSSSSNSNLSVSLVQQRHDTFGDDVATDDPGNVCSGPQADVVRRHGDPPSVVVSRVSSVSSVSNVSNDCRYSRMDIDTGTMIMMHTGTGMRGNSVSSCVSSVVSSVVSVVSSVSSVVSCVVVSYSGDDDPVRQVQQAPDVVSVVLCVSVVVVDPPGDPVSSRAIKRFAWFADPDQDQDPPGRAIETHIDHPVGGDRDDSPGTHRDRDDDDPDDDDPVWVQVVVLVVVLVPPPDLVLNLLLADQQAKEFAPDPPTDIDRGSVVVSVVVVCVVVVNDDDDDDDDDDDDDDDDDPDDDVPPPDDPFDKKKFKGFDDPVRLWPDAQVRCVNNPDGRVVVVVVCVVQVKTKMWMWIATPDPPGFKIWIKIWIKGKDADPPVSDDPVPPDRIDIHTRYIYTPDIDGDPPCGPPDPTDMGD

Solvent-accessible surface area (backbone atoms only — not comparable to full-atom values): 55266 Å² total; per-residue (Å²): 136,86,82,90,88,85,86,89,85,84,82,87,82,81,79,84,77,95,66,84,83,72,85,91,71,93,81,79,89,78,90,80,86,83,84,87,81,87,89,86,84,80,87,87,81,92,86,87,82,92,86,85,89,85,89,84,83,86,89,88,83,86,87,84,88,82,90,85,87,88,81,84,97,80,80,81,79,78,90,74,79,92,76,82,85,88,80,90,88,80,84,89,82,89,85,87,81,91,88,80,89,79,87,83,88,82,98,79,83,91,84,79,76,76,53,97,45,67,67,63,36,54,53,47,61,59,52,72,77,23,40,39,68,81,50,66,66,63,65,62,60,49,52,40,50,50,28,40,51,53,18,52,52,35,49,51,51,43,53,52,54,44,58,69,41,40,73,35,72,46,85,55,53,75,60,56,49,49,52,49,41,51,36,30,51,48,26,39,54,26,40,40,51,30,44,50,60,20,31,42,20,34,46,56,46,42,33,46,75,41,68,38,27,45,53,29,50,52,32,64,71,37,32,77,80,39,71,63,34,78,73,74,31,60,63,24,51,73,75,40,42,68,36,48,49,52,30,53,44,57,71,51,51,54,56,40,40,68,47,39,51,75,19,57,48,73,44,84,42,74,48,77,47,81,48,79,26,60,34,79,43,57,37,46,70,47,43,27,74,63,51,95,84,42,79,88,46,72,77,48,41,56,52,54,36,68,44,62,77,41,93,83,71,75,60,90,90,55,42,56,26,76,68,48,62,15,74,62,39,51,52,38,40,51,46,12,38,77,64,64,40,48,44,59,38,82,65,41,16,43,71,37,46,34,82,85,27,25,29,36,34,71,43,72,35,60,42,72,37,62,51,71,49,81,49,94,49,41,76,86,64,70,48,99,59,60,73,61,53,25,21,64,78,25,55,20,42,30,41,33,53,44,65,58,41,48,88,69,90,78,48,77,92,75,40,66,92,54,56,50,46,45,55,38,62,38,43,38,37,41,39,38,28,38,74,68,80,42,67,48,58,95,83,45,83,46,37,86,84,36,64,46,39,46,49,63,48,37,36,43,26,43,51,14,42,20,45,36,32,33,43,39,36,22,70,79,51,64,45,76,40,83,77,44,80,44,79,74,46,60,71,45,74,44,55,69,44,80,36,85,91,72,80,41,62,44,52,36,57,71,94,51,41,45,37,35,82,79,43,50,39,63,31,39,35,47,48,47,40,48,34,57,46,53,62,52,41,62,32,56,35,38,36,28,35,55,72,101,50,82,45,74,61,30,52,36,66,67,32,79,56,24,42,84,90,74,74,41,58,47,88,60,41,74,61,53,50,44,53,52,52,47,24,31,60,56,13,53,73,41,46,83,41,29,45,37,44,42,78,44,79,36,72,23,46,36,36,36,75,42,50,22,25,44,56,44,63,66,61,37,46,57,37,49,52,53,50,52,52,55,43,51,55,38,47,54,52,13,52,52,23,32,64,71,57,40,38,82,58,68,86,50,66,75,48,49,58,58,32,54,64,31,74,69,55,59,59,69,37,65,92,52,81,82,76,56,84,85,65,56,77,66,57,40,60,40,45,34,20,38,16,27,56,64,63,96,72,71,66,68,49,103,87,41,78,62,41,47,65,21,44,32,44,68,88,42,32,45,72,73,60,91,87,56,70,29,61,34,71,61,68,97,73,79,84,78,77,59,85,59,50,70,55,52,51,50,53,49,54,51,48,72,68,46,82,53,62,76,63,39,41,60,44,40,30,74,72,13,32,34,37,33,66,46,87,79,71,49,59,24,69,25,32,69,52,50,40,48,52,53,56,34,52,77,68,68,63,68,94,77,90,78,80,88,84,82,90,82,82,91,76,89,84,78,99,80,82,83,88,83,75,89,73,76,88,56,59,57,34,33,34,69,46,70,55,55,88,89,62,79,68,72,71,44,54,82,62,24,46,77,57,74,46,40,32,69,58,49,52,53,48,36,65,75,56,62,49,48,51,31,38,34,44,36,37,45,73,37,96,88,47,52,54,29,38,34,33,41,42,27,29,29,76,42,79,53,55,88,90,61,57,54,96,89,49,86,55,60,58,45,78,24,37,40,36,41,39,32,70,40,72,45,68,66,84,86,61,85,71,69,65,102,58,67,79,44,116